Protein AF-0000000078794851 (afdb_homodimer)

Radius of gyration: 43.73 Å; Cα contacts (8 Å, |Δi|>4): 1214; chains: 2; bounding box: 134×136×90 Å

Structure (mmCIF, N/CA/C/O backbone):
data_AF-0000000078794851-model_v1
#
loop_
_entity.id
_entity.type
_entity.pdbx_description
1 polymer 'Type I secretion outer membrane protein, TolC family'
#
loop_
_atom_site.group_PDB
_atom_site.id
_atom_site.type_symbol
_atom_site.label_atom_id
_atom_site.label_alt_id
_atom_site.label_comp_id
_atom_site.label_asym_id
_atom_site.label_entity_id
_atom_site.label_seq_id
_atom_site.pdbx_PDB_ins_code
_atom_site.Cartn_x
_atom_site.Cartn_y
_atom_site.Cartn_z
_atom_site.occupancy
_atom_site.B_iso_or_equiv
_atom_site.auth_seq_id
_atom_site.auth_comp_id
_atom_site.auth_asym_id
_atom_site.auth_atom_id
_atom_site.pdbx_PDB_model_num
ATOM 1 N N . MET A 1 1 ? -58.531 31.953 -35.812 1 26.83 1 MET A N 1
ATOM 2 C CA . MET A 1 1 ? -57.156 31.531 -35.938 1 26.83 1 MET A CA 1
ATOM 3 C C . MET A 1 1 ? -56.25 32.375 -35.031 1 26.83 1 MET A C 1
ATOM 5 O O . MET A 1 1 ? -55.031 32.156 -34.969 1 26.83 1 MET A O 1
ATOM 9 N N . LEU A 1 2 ? -56.75 33.531 -34.656 1 36.56 2 LEU A N 1
ATOM 10 C CA . LEU A 1 2 ? -56.094 34.531 -33.844 1 36.56 2 LEU A CA 1
ATOM 11 C C . LEU A 1 2 ? -55.906 34.062 -32.406 1 36.56 2 LEU A C 1
ATOM 13 O O . LEU A 1 2 ? -55.125 34.656 -31.656 1 36.56 2 LEU A O 1
ATOM 17 N N . VAL A 1 3 ? -56.938 33.281 -31.922 1 45.81 3 VAL A N 1
ATOM 18 C CA . VAL A 1 3 ? -57 33.062 -30.484 1 45.81 3 VAL A CA 1
ATOM 19 C C . VAL A 1 3 ? -55.812 32.219 -30.031 1 45.81 3 VAL A C 1
ATOM 21 O O . VAL A 1 3 ? -55.5 32.219 -28.844 1 45.81 3 VAL A O 1
ATOM 24 N N . ASN A 1 4 ? -55.25 31.484 -30.969 1 42.62 4 ASN A N 1
ATOM 25 C CA . ASN A 1 4 ? -54.375 30.422 -30.516 1 42.62 4 ASN A CA 1
ATOM 26 C C . ASN A 1 4 ? -52.969 30.969 -30.188 1 42.62 4 ASN A C 1
ATOM 28 O O . ASN A 1 4 ? -52.094 30.219 -29.734 1 42.62 4 ASN A O 1
ATOM 32 N N . THR A 1 5 ? -52.75 32.25 -30.703 1 50.84 5 THR A N 1
ATOM 33 C CA . THR A 1 5 ? -51.375 32.719 -30.516 1 50.84 5 THR A CA 1
ATOM 34 C C . THR A 1 5 ? -51.156 33.25 -29.109 1 50.84 5 THR A C 1
ATOM 36 O O . THR A 1 5 ? -50.031 33.344 -28.625 1 50.84 5 THR A O 1
ATOM 39 N N . HIS A 1 6 ? -52.281 33.75 -28.484 1 50.56 6 HIS A N 1
ATOM 40 C CA . HIS A 1 6 ? -52.062 34.406 -27.188 1 50.56 6 HIS A CA 1
ATOM 41 C C . HIS A 1 6 ? -51.781 33.375 -26.109 1 50.56 6 HIS A C 1
ATOM 43 O O . HIS A 1 6 ? -51.156 33.688 -25.094 1 50.56 6 HIS A O 1
ATOM 49 N N . ILE A 1 7 ? -52.312 32.062 -26.266 1 54.31 7 ILE A N 1
ATOM 50 C CA . ILE A 1 7 ? -52.094 31.062 -25.219 1 54.31 7 ILE A CA 1
ATOM 51 C C . ILE A 1 7 ? -50.625 30.594 -25.25 1 54.31 7 ILE A C 1
ATOM 53 O O . ILE A 1 7 ? -50.031 30.375 -24.203 1 54.31 7 ILE A O 1
ATOM 57 N N . LEU A 1 8 ? -50.062 30.641 -26.5 1 53.22 8 LEU A N 1
ATOM 58 C CA . LEU A 1 8 ? -48.688 30.188 -26.547 1 53.22 8 LEU A CA 1
ATOM 59 C C . LEU A 1 8 ? -47.75 31.203 -25.906 1 53.22 8 LEU A C 1
ATOM 61 O O . LEU A 1 8 ? -46.812 30.828 -25.203 1 53.22 8 LEU A O 1
ATOM 65 N N . LYS A 1 9 ? -48.125 32.531 -26.062 1 56.91 9 LYS A N 1
ATOM 66 C CA . LYS A 1 9 ? -47.25 33.531 -25.453 1 56.91 9 LYS A CA 1
ATOM 67 C C . LYS A 1 9 ? -47.406 33.531 -23.938 1 56.91 9 LYS A C 1
ATOM 69 O O . LYS A 1 9 ? -46.406 33.688 -23.203 1 56.91 9 LYS A O 1
ATOM 74 N N . LEU A 1 10 ? -48.719 33.281 -23.547 1 54.66 10 LEU A N 1
ATOM 75 C CA . LEU A 1 10 ? -48.875 33.25 -22.094 1 54.66 10 LEU A CA 1
ATOM 76 C C . LEU A 1 10 ? -48.219 32 -21.5 1 54.66 10 LEU A C 1
ATOM 78 O O . LEU A 1 10 ? -47.562 32.062 -20.453 1 54.66 10 LEU A O 1
ATOM 82 N N . THR A 1 11 ? -48.344 30.828 -22.266 1 57.53 11 THR A N 1
ATOM 83 C CA . THR A 1 11 ? -47.656 29.641 -21.75 1 57.53 11 THR A CA 1
ATOM 84 C C . THR A 1 11 ? -46.125 29.828 -21.812 1 57.53 11 THR A C 1
ATOM 86 O O . THR A 1 11 ? -45.406 29.344 -20.922 1 57.53 11 THR A O 1
ATOM 89 N N . LEU A 1 12 ? -45.688 30.594 -22.844 1 55.97 12 LEU A N 1
ATOM 90 C CA . LEU A 1 12 ? -44.25 30.828 -22.891 1 55.97 12 LEU A CA 1
ATOM 91 C C . LEU A 1 12 ? -43.812 31.781 -21.766 1 55.97 12 LEU A C 1
ATOM 93 O O . LEU A 1 12 ? -42.75 31.578 -21.156 1 55.97 12 LEU A O 1
ATOM 97 N N . VAL A 1 13 ? -44.656 32.906 -21.562 1 54.28 13 VAL A N 1
ATOM 98 C CA . VAL A 1 13 ? -44.281 33.812 -20.484 1 54.28 13 VAL A CA 1
ATOM 99 C C . VAL A 1 13 ? -44.344 33.062 -19.156 1 54.28 13 VAL A C 1
ATOM 101 O O . VAL A 1 13 ? -43.469 33.219 -18.297 1 54.28 13 VAL A O 1
ATOM 104 N N . LEU A 1 14 ? -45.406 32.156 -18.938 1 52.25 14 LEU A N 1
ATOM 105 C CA . LEU A 1 14 ? -45.438 31.391 -17.703 1 52.25 14 LEU A CA 1
ATOM 106 C C . LEU A 1 14 ? -44.25 30.438 -17.625 1 52.25 14 LEU A C 1
ATOM 108 O O . LEU A 1 14 ? -43.656 30.234 -16.547 1 52.25 14 LEU A O 1
ATOM 112 N N . LEU A 1 15 ? -43.781 29.828 -18.766 1 50.97 15 LEU A N 1
ATOM 113 C CA . LEU A 1 15 ? -42.562 29 -18.703 1 50.97 15 LEU A CA 1
ATOM 114 C C . LEU A 1 15 ? -41.344 29.844 -18.375 1 50.97 15 LEU A C 1
ATOM 116 O O . LEU A 1 15 ? -40.438 29.375 -17.656 1 50.97 15 LEU A O 1
ATOM 120 N N . ILE A 1 16 ? -41.25 31.109 -18.906 1 49.25 16 ILE A N 1
ATOM 121 C CA . ILE A 1 16 ? -40.094 31.938 -18.594 1 49.25 16 ILE A CA 1
ATOM 122 C C . ILE A 1 16 ? -40.125 32.344 -17.125 1 49.25 16 ILE A C 1
ATOM 124 O O . ILE A 1 16 ? -39.094 32.406 -16.469 1 49.25 16 ILE A O 1
ATOM 128 N N . LEU A 1 17 ? -41.344 32.719 -16.625 1 46.59 17 LEU A N 1
ATOM 129 C CA . LEU A 1 17 ? -41.344 33.125 -15.234 1 46.59 17 LEU A CA 1
ATOM 130 C C . LEU A 1 17 ? -41 31.969 -14.32 1 46.59 17 LEU A C 1
ATOM 132 O O . LEU A 1 17 ? -40.5 32.156 -13.203 1 46.59 17 LEU A O 1
ATOM 136 N N . PHE A 1 18 ? -41.5 30.766 -14.641 1 43.62 18 PHE A N 1
ATOM 137 C CA . PHE A 1 18 ? -41.094 29.672 -13.773 1 43.62 18 PHE A CA 1
ATOM 138 C C . PHE A 1 18 ? -39.594 29.422 -13.906 1 43.62 18 PHE A C 1
ATOM 140 O O . PHE A 1 18 ? -39.062 28.453 -13.328 1 43.62 18 PHE A O 1
ATOM 147 N N . SER A 1 19 ? -39 29.984 -14.938 1 41.12 19 SER A N 1
ATOM 148 C CA . SER A 1 19 ? -37.531 29.828 -14.781 1 41.12 19 SER A CA 1
ATOM 149 C C . SER A 1 19 ? -37.062 30.516 -13.5 1 41.12 19 SER A C 1
ATOM 151 O O . SER A 1 19 ? -36.562 31.641 -13.539 1 41.12 19 SER A O 1
ATOM 153 N N . PHE A 1 20 ? -38.062 30.766 -12.523 1 38 20 PHE A N 1
ATOM 154 C CA . PHE A 1 20 ? -37.469 31.203 -11.258 1 38 20 PHE A CA 1
ATOM 155 C C . PHE A 1 20 ? -36.125 30.531 -11.031 1 38 20 PHE A C 1
ATOM 157 O O . PHE A 1 20 ? -35.938 29.344 -11.359 1 38 20 PHE A O 1
ATOM 164 N N . GLN A 1 21 ? -35.156 31.375 -10.969 1 39 21 GLN A N 1
ATOM 165 C CA . GLN A 1 21 ? -33.812 31.109 -10.469 1 39 21 GLN A CA 1
ATOM 166 C C . GLN A 1 21 ? -33.844 30.203 -9.242 1 39 21 GLN A C 1
ATOM 168 O O . GLN A 1 21 ? -34.375 30.578 -8.195 1 39 21 GLN A O 1
ATOM 173 N N . ALA A 1 22 ? -34.312 28.953 -9.305 1 38.41 22 ALA A N 1
ATOM 174 C CA . ALA A 1 22 ? -33.875 28.094 -8.211 1 38.41 22 ALA A CA 1
ATOM 175 C C . ALA A 1 22 ? -32.531 28.562 -7.641 1 38.41 22 ALA A C 1
ATOM 177 O O . ALA A 1 22 ? -31.5 28.391 -8.273 1 38.41 22 ALA A O 1
ATOM 178 N N . GLN A 1 23 ? -32.406 29.797 -7.242 1 40.22 23 GLN A N 1
ATOM 179 C CA . GLN A 1 23 ? -31.266 29.906 -6.344 1 40.22 23 GLN A CA 1
ATOM 180 C C . GLN A 1 23 ? -31.016 28.578 -5.629 1 40.22 23 GLN A C 1
ATOM 182 O O . GLN A 1 23 ? -31.828 28.125 -4.82 1 40.22 23 GLN A O 1
ATOM 187 N N . GLY A 1 24 ? -30.688 27.609 -6.328 1 44.34 24 GLY A N 1
ATOM 188 C CA . GLY A 1 24 ? -30.375 26.328 -5.742 1 44.34 24 GLY A CA 1
ATOM 189 C C . GLY A 1 24 ? -29.859 26.422 -4.316 1 44.34 24 GLY A C 1
ATOM 190 O O . GLY A 1 24 ? -28.781 26.953 -4.07 1 44.34 24 GLY A O 1
ATOM 191 N N . GLN A 1 25 ? -30.812 26.719 -3.418 1 52.06 25 GLN A N 1
ATOM 192 C CA . GLN A 1 25 ? -30.469 26.594 -2.006 1 52.06 25 GLN A CA 1
ATOM 193 C C . GLN A 1 25 ? -29.422 25.5 -1.779 1 52.06 25 GLN A C 1
ATOM 195 O O . GLN A 1 25 ? -29.625 24.359 -2.189 1 52.06 25 GLN A O 1
ATOM 200 N N . VAL A 1 26 ? -28.25 25.875 -1.619 1 70.75 26 VAL A N 1
ATOM 201 C CA . VAL A 1 26 ? -27.234 24.891 -1.239 1 70.75 26 VAL A CA 1
ATOM 202 C C . VAL A 1 26 ? -27.797 23.938 -0.2 1 70.75 26 VAL A C 1
ATOM 204 O O . VAL A 1 26 ? -28.297 24.359 0.843 1 70.75 26 VAL A O 1
ATOM 207 N N . LYS A 1 27 ? -28.156 22.781 -0.543 1 80.75 27 LYS A N 1
ATOM 208 C CA . LYS A 1 27 ? -28.672 21.719 0.308 1 80.75 27 LYS A CA 1
ATOM 209 C C . LYS A 1 27 ? -27.781 21.5 1.526 1 80.75 27 LYS A C 1
ATOM 211 O O . LYS A 1 27 ? -26.562 21.344 1.393 1 80.75 27 LYS A O 1
ATOM 216 N N . THR A 1 28 ? -28.375 21.688 2.758 1 90.81 28 THR A N 1
ATOM 217 C CA . THR A 1 28 ? -27.672 21.375 3.996 1 90.81 28 THR A CA 1
ATOM 218 C C . THR A 1 28 ? -27.703 19.859 4.258 1 90.81 28 THR A C 1
ATOM 220 O O . THR A 1 28 ? -28.766 19.234 4.16 1 90.81 28 THR A O 1
ATOM 223 N N . TRP A 1 29 ? -26.531 19.312 4.406 1 94.5 29 TRP A N 1
ATOM 224 C CA . TRP A 1 29 ? -26.391 17.875 4.621 1 94.5 29 TRP A CA 1
ATOM 225 C C . TRP A 1 29 ? -26.219 17.562 6.105 1 94.5 29 TRP A C 1
ATOM 227 O O . TRP A 1 29 ? -25.328 18.109 6.766 1 94.5 29 TRP A O 1
ATOM 237 N N . THR A 1 30 ? -27.141 16.719 6.617 1 94.06 30 THR A N 1
ATOM 238 C CA . THR A 1 30 ? -26.969 16.219 7.98 1 94.06 30 THR A CA 1
ATOM 239 C C . THR A 1 30 ? -25.938 15.109 8.031 1 94.06 30 THR A C 1
ATOM 241 O O . THR A 1 30 ? -25.578 14.539 6.992 1 94.06 30 THR A O 1
ATOM 244 N N . LEU A 1 31 ? -25.438 14.836 9.227 1 94.12 31 LEU A N 1
ATOM 245 C CA . LEU A 1 31 ? -24.469 13.766 9.391 1 94.12 31 LEU A CA 1
ATOM 246 C C . LEU A 1 31 ? -25.016 12.445 8.867 1 94.12 31 LEU A C 1
ATOM 248 O O . LEU A 1 31 ? -24.328 11.711 8.156 1 94.12 31 LEU A O 1
ATOM 252 N N . GLN A 1 32 ? -26.312 12.102 9.211 1 93.31 32 GLN A N 1
ATOM 253 C CA . GLN A 1 32 ? -26.938 10.852 8.805 1 93.31 32 GLN A CA 1
ATOM 254 C C . GLN A 1 32 ? -27.016 10.742 7.281 1 93.31 32 GLN A C 1
ATOM 256 O O . GLN A 1 32 ? -26.766 9.68 6.711 1 93.31 32 GLN A O 1
ATOM 261 N N . GLU A 1 33 ? -27.344 11.844 6.664 1 95.25 33 GLU A N 1
ATOM 262 C CA . GLU A 1 33 ? -27.422 11.859 5.203 1 95.25 33 GLU A CA 1
ATOM 263 C C . GLU A 1 33 ? -26.047 11.594 4.582 1 95.25 33 GLU A C 1
ATOM 265 O O . GLU A 1 33 ? -25.938 10.867 3.596 1 95.25 33 GLU A O 1
ATOM 270 N N . CYS A 1 34 ? -24.984 12.234 5.168 1 97.38 34 CYS A N 1
ATOM 271 C CA . CYS A 1 34 ? -23.625 12.008 4.695 1 97.38 34 CYS A CA 1
ATOM 272 C C . CYS A 1 34 ? -23.234 10.547 4.848 1 97.38 34 CYS A C 1
ATOM 274 O O . CYS A 1 34 ? -22.672 9.953 3.932 1 97.38 34 CYS A O 1
ATOM 276 N N . LEU A 1 35 ? -23.625 9.984 5.98 1 97 35 LEU A N 1
ATOM 277 C CA . LEU A 1 35 ? -23.281 8.594 6.273 1 97 35 LEU A CA 1
ATOM 278 C C . LEU A 1 35 ? -24.016 7.645 5.324 1 97 35 LEU A C 1
ATOM 280 O O . LEU A 1 35 ? -23.406 6.734 4.762 1 97 35 LEU A O 1
ATOM 284 N N . ASP A 1 36 ? -25.297 7.852 5.074 1 96.56 36 ASP A N 1
ATOM 285 C CA . ASP A 1 36 ? -26.094 7 4.188 1 96.56 36 ASP A CA 1
ATOM 286 C C . ASP A 1 36 ? -25.547 7.043 2.762 1 96.56 36 ASP A C 1
ATOM 288 O O . ASP A 1 36 ? -25.453 6.012 2.098 1 96.56 36 ASP A O 1
ATOM 292 N N . THR A 1 37 ? -25.219 8.211 2.348 1 97 37 THR A N 1
ATOM 293 C CA . THR A 1 37 ? -24.672 8.367 1.003 1 97 37 THR A CA 1
ATOM 294 C C . THR A 1 37 ? -23.312 7.691 0.889 1 97 37 THR A C 1
ATOM 296 O O . THR A 1 37 ? -23.031 7.012 -0.1 1 97 37 THR A O 1
ATOM 299 N N . ALA A 1 38 ? -22.422 7.855 1.908 1 97.69 38 ALA A N 1
ATOM 300 C CA . ALA A 1 38 ? -21.078 7.258 1.907 1 97.69 38 ALA A CA 1
ATOM 301 C C . ALA A 1 38 ? -21.172 5.734 1.883 1 97.69 38 ALA A C 1
ATOM 303 O O . ALA A 1 38 ? -20.359 5.074 1.227 1 97.69 38 ALA A O 1
ATOM 304 N N . MET A 1 39 ? -22.219 5.203 2.551 1 97 39 MET A N 1
ATOM 305 C CA . MET A 1 39 ? -22.375 3.752 2.633 1 97 39 MET A CA 1
ATOM 306 C C . MET A 1 39 ? -22.656 3.154 1.26 1 97 39 MET A C 1
ATOM 308 O O . MET A 1 39 ? -22.344 1.989 1.008 1 97 39 MET A O 1
ATOM 312 N N . VAL A 1 40 ? -23.125 3.971 0.364 1 95.44 40 VAL A N 1
ATOM 313 C CA . VAL A 1 40 ? -23.547 3.459 -0.94 1 95.44 40 VAL A CA 1
ATOM 314 C C . VAL A 1 40 ? -22.516 3.871 -2 1 95.44 40 VAL A C 1
ATOM 316 O O . VAL A 1 40 ? -22.172 3.074 -2.875 1 95.44 40 VAL A O 1
ATOM 319 N N . GLN A 1 41 ? -21.922 5.051 -1.85 1 95.44 41 GLN A N 1
ATOM 320 C CA . GLN A 1 41 ? -21.188 5.609 -2.979 1 95.44 41 GLN A CA 1
ATOM 321 C C . GLN A 1 41 ? -19.672 5.617 -2.707 1 95.44 41 GLN A C 1
ATOM 323 O O . GLN A 1 41 ? -18.875 5.859 -3.613 1 95.44 41 GLN A O 1
ATOM 328 N N . ASN A 1 42 ? -19.266 5.398 -1.436 1 97 42 ASN A N 1
ATOM 329 C CA . ASN A 1 42 ? -17.844 5.406 -1.129 1 97 42 ASN A CA 1
ATOM 330 C C . ASN A 1 42 ? -17.094 4.344 -1.925 1 97 42 ASN A C 1
ATOM 332 O O . ASN A 1 42 ? -17.5 3.18 -1.949 1 97 42 ASN A O 1
ATOM 336 N N . LYS A 1 43 ? -16 4.766 -2.561 1 96.62 43 LYS A N 1
ATOM 337 C CA . LYS A 1 43 ? -15.281 3.891 -3.479 1 96.62 43 LYS A CA 1
ATOM 338 C C . LYS A 1 43 ? -14.547 2.789 -2.721 1 96.62 43 LYS A C 1
ATOM 340 O O . LYS A 1 43 ? -14.406 1.671 -3.223 1 96.62 43 LYS A O 1
ATOM 345 N N . ASN A 1 44 ? -14.078 3.018 -1.518 1 96.25 44 ASN A N 1
ATOM 346 C CA . ASN A 1 44 ? -13.414 1.992 -0.724 1 96.25 44 ASN A CA 1
ATOM 347 C C . ASN A 1 44 ? -14.375 0.877 -0.324 1 96.25 44 ASN A C 1
ATOM 349 O O . ASN A 1 44 ? -13.992 -0.294 -0.288 1 96.25 44 ASN A O 1
ATOM 353 N N . ILE A 1 45 ? -15.617 1.252 0.018 1 97.06 45 ILE A N 1
ATOM 354 C CA . ILE A 1 45 ? -16.625 0.248 0.333 1 97.06 45 ILE A CA 1
ATOM 355 C C . ILE A 1 45 ? -16.922 -0.598 -0.904 1 97.06 45 ILE A C 1
ATOM 357 O O . ILE A 1 45 ? -17.031 -1.823 -0.814 1 97.06 45 ILE A O 1
ATOM 361 N N . GLN A 1 46 ? -16.953 0.055 -2.027 1 96.5 46 GLN A N 1
ATOM 362 C CA . GLN A 1 46 ? -17.188 -0.669 -3.273 1 96.5 46 GLN A CA 1
ATOM 363 C C . GLN A 1 46 ? -16.047 -1.658 -3.549 1 96.5 46 GLN A C 1
ATOM 365 O O . GLN A 1 46 ? -16.297 -2.797 -3.953 1 96.5 46 GLN A O 1
ATOM 370 N N . LEU A 1 47 ? -14.828 -1.228 -3.328 1 96.88 47 LEU A N 1
ATOM 371 C CA . LEU A 1 47 ? -13.664 -2.086 -3.533 1 96.88 47 LEU A CA 1
ATOM 372 C C . LEU A 1 47 ? -13.734 -3.322 -2.645 1 96.88 47 LEU A C 1
ATOM 374 O O . LEU A 1 47 ? -13.461 -4.434 -3.096 1 96.88 47 LEU A O 1
ATOM 378 N N . THR A 1 48 ? -14.094 -3.135 -1.397 1 96.56 48 THR A N 1
ATOM 379 C CA . THR A 1 48 ? -14.125 -4.258 -0.466 1 96.56 48 THR A CA 1
ATOM 380 C C . THR A 1 48 ? -15.32 -5.164 -0.751 1 96.56 48 THR A C 1
ATOM 382 O O . THR A 1 48 ? -15.242 -6.379 -0.563 1 96.56 48 THR A O 1
ATOM 385 N N . LYS A 1 49 ? -16.422 -4.605 -1.214 1 96.81 49 LYS A N 1
ATOM 386 C CA . LYS A 1 49 ? -17.547 -5.422 -1.67 1 96.81 49 LYS A CA 1
ATOM 387 C C . LYS A 1 49 ? -17.125 -6.328 -2.826 1 96.81 49 LYS A C 1
ATOM 389 O O . LYS A 1 49 ? -17.453 -7.516 -2.838 1 96.81 49 LYS A O 1
ATOM 394 N N . ASN A 1 50 ? -16.391 -5.719 -3.795 1 96.94 50 ASN A N 1
ATOM 395 C CA . ASN A 1 50 ? -15.867 -6.496 -4.906 1 96.94 50 ASN A CA 1
ATOM 396 C C . ASN A 1 50 ? -14.922 -7.594 -4.418 1 96.94 50 ASN A C 1
ATOM 398 O O . ASN A 1 50 ? -14.914 -8.695 -4.969 1 96.94 50 ASN A O 1
ATOM 402 N N . GLN A 1 51 ? -14.164 -7.316 -3.375 1 96.75 51 GLN A N 1
ATOM 403 C CA . GLN A 1 51 ? -13.266 -8.32 -2.814 1 96.75 51 GLN A CA 1
ATOM 404 C C . GLN A 1 51 ? -14.055 -9.492 -2.223 1 96.75 51 GLN A C 1
ATOM 406 O O . GLN A 1 51 ? -13.609 -10.641 -2.297 1 96.75 51 GLN A O 1
ATOM 411 N N . SER A 1 52 ? -15.203 -9.203 -1.61 1 96.56 52 SER A N 1
ATOM 412 C CA . SER A 1 52 ? -16.078 -10.266 -1.109 1 96.56 52 SER A CA 1
ATOM 413 C C . SER A 1 52 ? -16.609 -11.125 -2.248 1 96.56 52 SER A C 1
ATOM 415 O O . SER A 1 52 ? -16.688 -12.352 -2.123 1 96.56 52 SER A O 1
ATOM 417 N N . GLU A 1 53 ? -16.891 -10.5 -3.342 1 96.75 53 GLU A N 1
ATOM 418 C CA . GLU A 1 53 ? -17.344 -11.234 -4.52 1 96.75 53 GLU A CA 1
ATOM 419 C C . GLU A 1 53 ? -16.234 -12.109 -5.086 1 96.75 53 GLU A C 1
ATOM 421 O O . GLU A 1 53 ? -16.484 -13.242 -5.516 1 96.75 53 GLU A O 1
ATOM 426 N N . ILE A 1 54 ? -15.039 -11.578 -5.078 1 97.19 54 ILE A N 1
ATOM 427 C CA . ILE A 1 54 ? -13.898 -12.359 -5.539 1 97.19 54 ILE A CA 1
ATOM 428 C C . ILE A 1 54 ? -13.711 -13.578 -4.641 1 97.19 54 ILE A C 1
ATOM 430 O O . ILE A 1 54 ? -13.461 -14.68 -5.125 1 97.19 54 ILE A O 1
ATOM 434 N N . ALA A 1 55 ? -13.859 -13.367 -3.318 1 96.75 55 ALA A N 1
ATOM 435 C CA . ALA A 1 55 ? -13.727 -14.477 -2.375 1 96.75 55 ALA A CA 1
ATOM 436 C C . ALA A 1 55 ? -14.781 -15.547 -2.635 1 96.75 55 ALA A C 1
ATOM 438 O O . ALA A 1 55 ? -14.5 -16.734 -2.539 1 96.75 55 ALA A O 1
ATOM 439 N N . LEU A 1 56 ? -16 -15.141 -2.977 1 96.94 56 LEU A N 1
ATOM 440 C CA . LEU A 1 56 ? -17.078 -16.062 -3.336 1 96.94 56 LEU A CA 1
ATOM 441 C C . LEU A 1 56 ? -16.703 -16.875 -4.57 1 96.94 56 LEU A C 1
ATOM 443 O O . LEU A 1 56 ? -16.859 -18.094 -4.586 1 96.94 56 LEU A O 1
ATOM 447 N N . LEU A 1 57 ? -16.156 -16.203 -5.57 1 96.75 57 LEU A N 1
ATOM 448 C CA . LEU A 1 57 ? -15.766 -16.875 -6.805 1 96.75 57 LEU A CA 1
ATOM 449 C C . LEU A 1 57 ? -14.578 -17.797 -6.566 1 96.75 57 LEU A C 1
ATOM 451 O O . LEU A 1 57 ? -14.484 -18.859 -7.195 1 96.75 57 LEU A O 1
ATOM 455 N N . LYS A 1 58 ? -13.68 -17.438 -5.66 1 96.88 58 LYS A N 1
ATOM 456 C CA . LYS A 1 58 ? -12.562 -18.312 -5.305 1 96.88 58 LYS A CA 1
ATOM 457 C C . LYS A 1 58 ? -13.047 -19.594 -4.629 1 96.88 58 LYS A C 1
ATOM 459 O O . LYS A 1 58 ? -12.484 -20.672 -4.852 1 96.88 58 LYS A O 1
ATOM 464 N N . ASN A 1 59 ? -14.07 -19.453 -3.785 1 96.69 59 ASN A N 1
ATOM 465 C CA . ASN A 1 59 ? -14.68 -20.641 -3.184 1 96.69 59 ASN A CA 1
ATOM 466 C C . ASN A 1 59 ? -15.328 -21.531 -4.234 1 96.69 59 ASN A C 1
ATOM 468 O O . ASN A 1 59 ? -15.172 -22.75 -4.195 1 96.69 59 ASN A O 1
ATOM 472 N N . GLN A 1 60 ? -15.93 -20.938 -5.227 1 96.38 60 GLN A N 1
ATOM 473 C CA . GLN A 1 60 ? -16.531 -21.688 -6.312 1 96.38 60 GLN A CA 1
ATOM 474 C C . GLN A 1 60 ? -15.469 -22.359 -7.184 1 96.38 60 GLN A C 1
ATOM 476 O O . GLN A 1 60 ? -15.656 -23.469 -7.656 1 96.38 60 GLN A O 1
ATOM 481 N N . GLU A 1 61 ? -14.375 -21.609 -7.336 1 95.75 61 GLU A N 1
ATOM 482 C CA . GLU A 1 61 ? -13.25 -22.188 -8.07 1 95.75 61 GLU A CA 1
ATOM 483 C C . GLU A 1 61 ? -12.688 -23.406 -7.348 1 95.75 61 GLU A C 1
ATOM 485 O O . GLU A 1 61 ? -12.391 -24.422 -7.977 1 95.75 61 GLU A O 1
ATOM 490 N N . ALA A 1 62 ? -12.578 -23.281 -6.043 1 95.62 62 ALA A N 1
ATOM 491 C CA . ALA A 1 62 ? -12.07 -24.391 -5.25 1 95.62 62 ALA A CA 1
ATOM 492 C C . ALA A 1 62 ? -12.992 -25.609 -5.359 1 95.62 62 ALA A C 1
ATOM 494 O O . ALA A 1 62 ? -12.523 -26.734 -5.5 1 95.62 62 ALA A O 1
ATOM 495 N N . LYS A 1 63 ? -14.281 -25.422 -5.402 1 95.81 63 LYS A N 1
ATOM 496 C CA . LYS A 1 63 ? -15.258 -26.5 -5.539 1 95.81 63 LYS A CA 1
ATOM 497 C C . LYS A 1 63 ? -15.219 -27.109 -6.941 1 95.81 63 LYS A C 1
ATOM 499 O O . LYS A 1 63 ? -15.406 -28.312 -7.109 1 95.81 63 LYS A O 1
ATOM 504 N N . ALA A 1 64 ? -14.883 -26.219 -7.863 1 94.94 64 ALA A N 1
ATOM 505 C CA . ALA A 1 64 ? -14.852 -26.656 -9.258 1 94.94 64 ALA A CA 1
ATOM 506 C C . ALA A 1 64 ? -13.695 -27.625 -9.508 1 94.94 64 ALA A C 1
ATOM 508 O O . ALA A 1 64 ? -13.688 -28.344 -10.5 1 94.94 64 ALA A O 1
ATOM 509 N N . GLN A 1 65 ? -12.711 -27.672 -8.57 1 94.06 65 GLN A N 1
ATOM 510 C CA . GLN A 1 65 ? -11.57 -28.578 -8.703 1 94.06 65 GLN A CA 1
ATOM 511 C C . GLN A 1 65 ? -12.008 -30.031 -8.555 1 94.06 65 GLN A C 1
ATOM 513 O O . GLN A 1 65 ? -11.289 -30.938 -8.969 1 94.06 65 GLN A O 1
ATOM 518 N N . LEU A 1 66 ? -13.25 -30.266 -7.996 1 93.81 66 LEU A N 1
ATOM 519 C CA . LEU A 1 66 ? -13.773 -31.609 -7.801 1 93.81 66 LEU A CA 1
ATOM 520 C C . LEU A 1 66 ? -14.406 -32.156 -9.086 1 93.81 66 LEU A C 1
ATOM 522 O O . LEU A 1 66 ? -14.664 -33.344 -9.203 1 93.81 66 LEU A O 1
ATOM 526 N N . LEU A 1 67 ? -14.523 -31.25 -10.078 1 94.81 67 LEU A N 1
ATOM 527 C CA . LEU A 1 67 ? -15.172 -31.656 -11.32 1 94.81 67 LEU A CA 1
ATOM 528 C C . LEU A 1 67 ? -14.18 -32.344 -12.258 1 94.81 67 LEU A C 1
ATOM 530 O O . LEU A 1 67 ? -12.969 -32.094 -12.18 1 94.81 67 LEU A O 1
ATOM 534 N N . PRO A 1 68 ? -14.641 -33.188 -13.086 1 94.44 68 PRO A N 1
ATOM 535 C CA . PRO A 1 68 ? -13.75 -33.875 -14.023 1 94.44 68 PRO A CA 1
ATOM 536 C C . PRO A 1 68 ? -13.055 -32.906 -14.984 1 94.44 68 PRO A C 1
ATOM 538 O O . PRO A 1 68 ? -13.633 -31.891 -15.359 1 94.44 68 PRO A O 1
ATOM 541 N N . LYS A 1 69 ? -11.883 -33.281 -15.336 1 94.62 69 LYS A N 1
ATOM 542 C CA . LYS A 1 69 ? -11.125 -32.562 -16.344 1 94.62 69 LYS A CA 1
ATOM 543 C C . LYS A 1 69 ? -10.891 -33.406 -17.594 1 94.62 69 LYS A C 1
ATOM 545 O O . LYS A 1 69 ? -10.656 -34.594 -17.484 1 94.62 69 LYS A O 1
ATOM 550 N N . LEU A 1 70 ? -11.023 -32.688 -18.703 1 95.19 70 LEU A N 1
ATOM 551 C CA . LEU A 1 70 ? -10.859 -33.344 -20 1 95.19 70 LEU A CA 1
ATOM 552 C C . LEU A 1 70 ? -9.789 -32.656 -20.828 1 95.19 70 LEU A C 1
ATOM 554 O O . LEU A 1 70 ? -9.836 -31.422 -21 1 95.19 70 LEU A O 1
ATOM 558 N N . PHE A 1 71 ? -8.836 -33.438 -21.266 1 94.06 71 PHE A N 1
ATOM 559 C CA . PHE A 1 71 ? -7.758 -32.875 -22.078 1 94.06 71 PHE A CA 1
ATOM 560 C C . PHE A 1 71 ? -7.543 -33.719 -23.328 1 94.06 71 PHE A C 1
ATOM 562 O O . PHE A 1 71 ? -7.613 -34.969 -23.266 1 94.06 71 PHE A O 1
ATOM 569 N N . LEU A 1 72 ? -7.375 -33.062 -24.469 1 94.38 72 LEU A N 1
ATOM 570 C CA . LEU A 1 72 ? -7.012 -33.719 -25.734 1 94.38 72 LEU A CA 1
ATOM 571 C C . LEU A 1 72 ? -5.527 -33.531 -26.031 1 94.38 72 LEU A C 1
ATOM 573 O O . LEU A 1 72 ? -5.02 -32.406 -25.984 1 94.38 72 LEU A O 1
ATOM 577 N N . GLN A 1 73 ? -4.863 -34.656 -26.219 1 95.62 73 GLN A N 1
ATOM 578 C CA . GLN A 1 73 ? -3.438 -34.594 -26.531 1 95.62 73 GLN A CA 1
ATOM 579 C C . GLN A 1 73 ? -3.141 -35.219 -27.875 1 95.62 73 GLN A C 1
ATOM 581 O O . GLN A 1 73 ? -3.541 -36.375 -28.141 1 95.62 73 GLN A O 1
ATOM 586 N N . GLY A 1 74 ? -2.492 -34.469 -28.781 1 94.5 74 GLY A N 1
ATOM 587 C CA . GLY A 1 74 ? -1.952 -35 -30.016 1 94.5 74 GLY A CA 1
ATOM 588 C C . GLY A 1 74 ? -0.436 -35.031 -30.047 1 94.5 74 GLY A C 1
ATOM 589 O O . GLY A 1 74 ? 0.223 -34.125 -29.547 1 94.5 74 GLY A O 1
ATOM 590 N N . ASP A 1 75 ? 0.06 -36.156 -30.516 1 95.19 75 ASP A N 1
ATOM 591 C CA . ASP A 1 75 ? 1.509 -36.312 -30.562 1 95.19 75 ASP A CA 1
ATOM 592 C C . ASP A 1 75 ? 1.955 -36.969 -31.875 1 95.19 75 ASP A C 1
ATOM 594 O O . ASP A 1 75 ? 1.409 -38 -32.281 1 95.19 75 ASP A O 1
ATOM 598 N N . TYR A 1 76 ? 2.838 -36.344 -32.594 1 94.88 76 TYR A N 1
ATOM 599 C CA . TYR A 1 76 ? 3.484 -36.875 -33.781 1 94.88 76 TYR A CA 1
ATOM 600 C C . TYR A 1 76 ? 4.984 -37.031 -33.562 1 94.88 76 TYR A C 1
ATOM 602 O O . TYR A 1 76 ? 5.664 -36.062 -33.188 1 94.88 76 TYR A O 1
ATOM 610 N N . ARG A 1 77 ? 5.418 -38.281 -33.75 1 94.94 77 ARG A N 1
ATOM 611 C CA . ARG A 1 77 ? 6.844 -38.562 -33.594 1 94.94 77 ARG A CA 1
ATOM 612 C C . ARG A 1 77 ? 7.406 -39.188 -34.875 1 94.94 77 ARG A C 1
ATOM 614 O O . ARG A 1 77 ? 6.848 -40.156 -35.375 1 94.94 77 ARG A O 1
ATOM 621 N N . TYR A 1 78 ? 8.469 -38.594 -35.344 1 93.62 78 TYR A N 1
ATOM 622 C CA . TYR A 1 78 ? 9.242 -39.188 -36.406 1 93.62 78 TYR A CA 1
ATOM 623 C C . TYR A 1 78 ? 10.555 -39.781 -35.875 1 93.62 78 TYR A C 1
ATOM 625 O O . TYR A 1 78 ? 11.477 -39.031 -35.562 1 93.62 78 TYR A O 1
ATOM 633 N N . PHE A 1 79 ? 10.617 -41.094 -35.906 1 93.25 79 PHE A N 1
ATOM 634 C CA . PHE A 1 79 ? 11.82 -41.75 -35.438 1 93.25 79 PHE A CA 1
ATOM 635 C C . PHE A 1 79 ? 12.867 -41.812 -36.531 1 93.25 79 PHE A C 1
ATOM 637 O O . PHE A 1 79 ? 12.664 -42.469 -37.562 1 93.25 79 PHE A O 1
ATOM 644 N N . THR A 1 80 ? 13.992 -41.156 -36.312 1 91.75 80 THR A N 1
ATOM 645 C CA . THR A 1 80 ? 15.117 -41.281 -37.219 1 91.75 80 THR A CA 1
ATOM 646 C C . THR A 1 80 ? 15.875 -42.594 -36.969 1 91.75 80 THR A C 1
ATOM 648 O O . THR A 1 80 ? 16.469 -43.156 -37.906 1 91.75 80 THR A O 1
ATOM 651 N N . GLU A 1 81 ? 15.875 -42.938 -35.688 1 90.81 81 GLU A N 1
ATOM 652 C CA . GLU A 1 81 ? 16.391 -44.219 -35.281 1 90.81 81 GLU A CA 1
ATOM 653 C C . GLU A 1 81 ? 15.422 -44.938 -34.344 1 90.81 81 GLU A C 1
ATOM 655 O O . GLU A 1 81 ? 15.18 -44.469 -33.219 1 90.81 81 GLU A O 1
ATOM 660 N N . LEU A 1 82 ? 15.016 -46.188 -34.844 1 89.81 82 LEU A N 1
ATOM 661 C CA . LEU A 1 82 ? 14.047 -46.938 -34.062 1 89.81 82 LEU A CA 1
ATOM 662 C C . LEU A 1 82 ? 14.727 -47.594 -32.875 1 89.81 82 LEU A C 1
ATOM 664 O O . LEU A 1 82 ? 15.898 -47.969 -32.938 1 89.81 82 LEU A O 1
ATOM 668 N N . PRO A 1 83 ? 13.984 -47.688 -31.828 1 87.12 83 PRO A N 1
ATOM 669 C CA . PRO A 1 83 ? 14.562 -48.344 -30.656 1 87.12 83 PRO A CA 1
ATOM 670 C C . PRO A 1 83 ? 14.812 -49.844 -30.875 1 87.12 83 PRO A C 1
ATOM 672 O O . PRO A 1 83 ? 14.047 -50.5 -31.578 1 87.12 83 PRO A O 1
ATOM 675 N N . PHE A 1 84 ? 15.859 -50.281 -30.188 1 84.62 84 PHE A N 1
ATOM 676 C CA . PHE A 1 84 ? 16.203 -51.688 -30.25 1 84.62 84 PHE A CA 1
ATOM 677 C C . PHE A 1 84 ? 15.719 -52.438 -29 1 84.62 84 PHE A C 1
ATOM 679 O O . PHE A 1 84 ? 15.656 -51.844 -27.922 1 84.62 84 PHE A O 1
ATOM 686 N N . GLN A 1 85 ? 15.203 -53.594 -29.141 1 79.19 85 GLN A N 1
ATOM 687 C CA . GLN A 1 8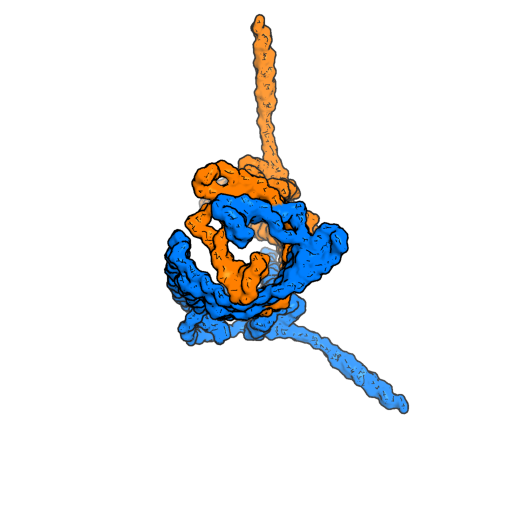5 ? 14.906 -54.469 -28.031 1 79.19 85 GLN A CA 1
ATOM 688 C C . GLN A 1 85 ? 15.641 -55.812 -28.172 1 79.19 85 GLN A C 1
ATOM 690 O O . GLN A 1 85 ? 15.781 -56.312 -29.281 1 79.19 85 GLN A O 1
ATOM 695 N N . LEU A 1 86 ? 16.078 -56.25 -27.031 1 78.5 86 LEU A N 1
ATOM 696 C CA . LEU A 1 86 ? 16.719 -57.562 -27.062 1 78.5 86 LEU A CA 1
ATOM 697 C C . LEU A 1 86 ? 15.711 -58.656 -26.766 1 78.5 86 LEU A C 1
ATOM 699 O O . LEU A 1 86 ? 15.094 -58.688 -25.703 1 78.5 86 LEU A O 1
ATOM 703 N N . MET A 1 87 ? 15.5 -59.469 -27.719 1 76.19 87 MET A N 1
ATOM 704 C CA . MET A 1 87 ? 14.547 -60.562 -27.578 1 76.19 87 MET A CA 1
ATOM 705 C C . MET A 1 87 ? 15.258 -61.875 -27.391 1 76.19 87 MET A C 1
ATOM 707 O O . MET A 1 87 ? 16.203 -62.188 -28.125 1 76.19 87 MET A O 1
ATOM 711 N N . PRO A 1 88 ? 14.68 -62.594 -26.406 1 74.94 88 PRO A N 1
ATOM 712 C CA . PRO A 1 88 ? 15.25 -63.938 -26.312 1 74.94 88 PRO A CA 1
ATOM 713 C C . PRO A 1 88 ? 14.867 -64.812 -27.484 1 74.94 88 PRO A C 1
ATOM 715 O O . PRO A 1 88 ? 13.703 -64.875 -27.891 1 74.94 88 PRO A O 1
ATOM 718 N N . GLN A 1 89 ? 15.703 -65.438 -28.016 1 73.75 89 GLN A N 1
ATOM 719 C CA . GLN A 1 89 ? 15.445 -66.312 -29.172 1 73.75 89 GLN A CA 1
ATOM 720 C C . GLN A 1 89 ? 14.523 -67.5 -28.797 1 73.75 89 GLN A C 1
ATOM 722 O O . GLN A 1 89 ? 13.844 -68.062 -29.656 1 73.75 89 GLN A O 1
ATOM 727 N N . SER A 1 90 ? 14.633 -67.75 -27.422 1 71.31 90 SER A N 1
ATOM 728 C CA . SER A 1 90 ? 13.797 -68.812 -26.969 1 71.31 90 SER A CA 1
ATOM 729 C C . SER A 1 90 ? 12.32 -68.562 -27.188 1 71.31 90 SER A C 1
ATOM 731 O O . SER A 1 90 ? 11.5 -69.438 -27.297 1 71.31 90 SER A O 1
ATOM 733 N N . ALA A 1 91 ? 12.016 -67.25 -27.25 1 70.94 91 ALA A N 1
ATOM 734 C CA . ALA A 1 91 ? 10.625 -66.875 -27.469 1 70.94 91 ALA A CA 1
ATOM 735 C C . ALA A 1 91 ? 10.172 -67.188 -28.891 1 70.94 91 ALA A C 1
ATOM 737 O O . ALA A 1 91 ? 8.977 -67.375 -29.141 1 70.94 91 ALA A O 1
ATOM 738 N N . PHE A 1 92 ? 11.117 -67.438 -29.766 1 70.38 92 PHE A N 1
ATOM 739 C CA . PHE A 1 92 ? 10.812 -67.688 -31.172 1 70.38 92 PHE A CA 1
ATOM 740 C C . PHE A 1 92 ? 11.32 -69.062 -31.562 1 70.38 92 PHE A C 1
ATOM 742 O O . PHE A 1 92 ? 11.594 -69.312 -32.75 1 70.38 92 PHE A O 1
ATOM 749 N N . GLY A 1 93 ? 11.477 -69.875 -30.594 1 65.31 93 GLY A N 1
ATOM 750 C CA . GLY A 1 93 ? 11.859 -71.25 -30.859 1 65.31 93 GLY A CA 1
ATOM 751 C C . GLY A 1 93 ? 13.359 -71.5 -30.891 1 65.31 93 GLY A C 1
ATOM 752 O O . GLY A 1 93 ? 13.836 -72.562 -31.25 1 65.31 93 GLY A O 1
ATOM 753 N N . GLY A 1 94 ? 14.031 -70.438 -30.562 1 68.25 94 GLY A N 1
ATOM 754 C CA . GLY A 1 94 ? 15.477 -70.625 -30.578 1 68.25 94 GLY A CA 1
ATOM 755 C C . GLY A 1 94 ? 16.031 -71.125 -29.25 1 68.25 94 GLY A C 1
ATOM 756 O O . GLY A 1 94 ? 15.281 -71.5 -28.359 1 68.25 94 GLY A O 1
ATOM 757 N N . PRO A 1 95 ? 17.438 -71.25 -29.281 1 71.06 95 PRO A N 1
ATOM 758 C CA . PRO A 1 95 ? 18.078 -71.75 -28.062 1 71.06 95 PRO A CA 1
ATOM 759 C C . PRO A 1 95 ? 17.922 -70.812 -26.875 1 71.06 95 PRO A C 1
ATOM 761 O O . PRO A 1 95 ? 17.75 -69.625 -27.062 1 71.06 95 PRO A O 1
ATOM 764 N N . GLU A 1 96 ? 17.969 -71.375 -25.766 1 69.88 96 GLU A N 1
ATOM 765 C CA . GLU A 1 96 ? 17.859 -70.625 -24.531 1 69.88 96 GLU A CA 1
ATOM 766 C C . GLU A 1 96 ? 19.156 -69.875 -24.234 1 69.88 96 GLU A C 1
ATOM 768 O O . GLU A 1 96 ? 20.25 -70.375 -24.469 1 69.88 96 GLU A O 1
ATOM 773 N N . GLY A 1 97 ? 19.094 -68.688 -23.859 1 67.81 97 GLY A N 1
ATOM 774 C CA . GLY A 1 97 ? 20.266 -67.938 -23.422 1 67.81 97 GLY A CA 1
ATOM 775 C C . GLY A 1 97 ? 20.797 -67 -24.453 1 67.81 97 GLY A C 1
ATOM 776 O O . GLY A 1 97 ? 21.703 -66.188 -24.188 1 67.81 97 GLY A O 1
ATOM 777 N N . PHE A 1 98 ? 20.297 -67.062 -25.75 1 73.69 98 PHE A N 1
ATOM 778 C CA . PHE A 1 98 ? 20.766 -66.188 -26.812 1 73.69 98 PHE A CA 1
ATOM 779 C C . PHE A 1 98 ? 19.734 -65.125 -27.094 1 73.69 98 PHE A C 1
ATOM 781 O O . PHE A 1 98 ? 18.531 -65.375 -27.047 1 73.69 98 PHE A O 1
ATOM 788 N N . PHE A 1 99 ? 20.312 -63.844 -27.281 1 76.5 99 PHE A N 1
ATOM 789 C CA . PHE A 1 99 ? 19.438 -62.688 -27.5 1 76.5 99 PHE A CA 1
ATOM 790 C C . PHE A 1 99 ? 19.688 -62.094 -28.875 1 76.5 99 PHE A C 1
ATOM 792 O O . PHE A 1 99 ? 20.812 -62.062 -29.359 1 76.5 99 PHE A O 1
ATOM 799 N N . ARG A 1 100 ? 18.672 -61.75 -29.5 1 77.06 100 ARG A N 1
ATOM 800 C CA . ARG A 1 100 ? 18.766 -61.062 -30.781 1 77.06 100 ARG A CA 1
ATOM 801 C C . ARG A 1 100 ? 18.203 -59.656 -30.672 1 77.06 100 ARG A C 1
ATOM 803 O O . ARG A 1 100 ? 17.172 -59.438 -30.016 1 77.06 100 ARG A O 1
ATOM 810 N N . GLU A 1 101 ? 19.031 -58.656 -31.25 1 80.75 101 GLU A N 1
ATOM 811 C CA . GLU A 1 101 ? 18.562 -57.25 -31.281 1 80.75 101 GLU A CA 1
ATOM 812 C C . GLU A 1 101 ? 17.547 -57.031 -32.406 1 80.75 101 GLU A C 1
ATOM 814 O O . GLU A 1 101 ? 17.781 -57.438 -33.531 1 80.75 101 GLU A O 1
ATOM 819 N N . ILE A 1 102 ? 16.469 -56.625 -32.062 1 79.19 102 ILE A N 1
ATOM 820 C CA . ILE A 1 102 ? 15.453 -56.344 -33.062 1 79.19 102 ILE A CA 1
ATOM 821 C C . ILE A 1 102 ? 14.906 -54.938 -32.875 1 79.19 102 ILE A C 1
ATOM 823 O O . ILE A 1 102 ? 14.852 -54.438 -31.734 1 79.19 102 ILE A O 1
ATOM 827 N N . GLN A 1 103 ? 14.734 -54.281 -34 1 81.94 103 GLN A N 1
ATOM 828 C CA . GLN A 1 103 ? 14.07 -52.969 -33.938 1 81.94 103 GLN A CA 1
ATOM 829 C C . GLN A 1 103 ? 12.555 -53.125 -34.094 1 81.94 103 GLN A C 1
ATOM 831 O O . GLN A 1 103 ? 12.078 -53.812 -35 1 81.94 103 GLN A O 1
ATOM 836 N N . PHE A 1 104 ? 11.984 -52.594 -33.062 1 76.5 104 PHE A N 1
ATOM 837 C CA . PHE A 1 104 ? 10.523 -52.625 -33.094 1 76.5 104 PHE A CA 1
ATOM 838 C C . PHE A 1 104 ? 9.953 -51.25 -33.375 1 76.5 104 PHE A C 1
ATOM 840 O O . PHE A 1 104 ? 10.469 -50.25 -32.875 1 76.5 104 PHE A O 1
ATOM 847 N N . GLY A 1 105 ? 8.984 -51.281 -34.344 1 79.06 105 GLY A N 1
ATOM 848 C CA . GLY A 1 105 ? 8.258 -50.062 -34.594 1 79.06 105 GLY A CA 1
ATOM 849 C C . GLY A 1 105 ? 8.406 -49.531 -36 1 79.06 105 GLY A C 1
ATOM 850 O O . GLY A 1 105 ? 9.008 -50.188 -36.844 1 79.06 105 GLY A O 1
ATOM 851 N N . VAL A 1 106 ? 7.68 -48.469 -36.25 1 85 106 VAL A N 1
ATOM 852 C CA . VAL A 1 106 ? 7.727 -47.781 -37.531 1 85 106 VAL A CA 1
ATOM 853 C C . VAL A 1 106 ? 8.156 -46.344 -37.344 1 85 106 VAL A C 1
ATOM 855 O O . VAL A 1 106 ? 8.039 -45.812 -36.25 1 85 106 VAL A O 1
ATOM 858 N N . PRO A 1 107 ? 8.688 -45.75 -38.344 1 86.94 107 PRO A N 1
ATOM 859 C CA . PRO A 1 107 ? 9.258 -44.406 -38.219 1 86.94 107 PRO A CA 1
ATOM 860 C C . PRO A 1 107 ? 8.211 -43.344 -37.844 1 86.94 107 PRO A C 1
ATOM 862 O O . PRO A 1 107 ? 8.5 -42.438 -37.062 1 86.94 107 PRO A O 1
ATOM 865 N N . HIS A 1 108 ? 7.031 -43.438 -38.406 1 90.31 108 HIS A N 1
ATOM 866 C CA . HIS A 1 108 ? 6.004 -42.438 -38.125 1 90.31 108 HIS A CA 1
ATOM 867 C C . HIS A 1 108 ? 5.023 -42.938 -37.062 1 90.31 108 HIS A C 1
ATOM 869 O O . HIS A 1 108 ? 4.418 -44 -37.219 1 90.31 108 HIS A O 1
ATOM 875 N N . ASN A 1 109 ? 4.965 -42.219 -36.062 1 91.06 109 ASN A N 1
ATOM 876 C CA . ASN A 1 109 ? 4.012 -42.531 -35 1 91.06 109 ASN A CA 1
ATOM 877 C C . ASN A 1 109 ? 3.123 -41.312 -34.719 1 91.06 109 ASN A C 1
ATOM 879 O O . ASN A 1 109 ? 3.623 -40.219 -34.406 1 91.06 109 ASN A O 1
ATOM 883 N N . ILE A 1 110 ? 1.831 -41.406 -34.875 1 92.25 110 ILE A N 1
ATOM 884 C CA . ILE A 1 110 ? 0.863 -40.375 -34.562 1 92.25 110 ILE A CA 1
ATOM 885 C C . ILE A 1 110 ? -0.125 -40.875 -33.531 1 92.25 110 ILE A C 1
ATOM 887 O O . ILE A 1 110 ? -0.672 -41.969 -33.625 1 92.25 110 ILE A O 1
ATOM 891 N N . SER A 1 111 ? -0.234 -40.156 -32.469 1 94.06 111 SER A N 1
ATOM 892 C CA . SER A 1 111 ? -1.189 -40.562 -31.453 1 94.06 111 SER A CA 1
ATOM 893 C C . SER A 1 111 ? -2.1 -39.406 -31.062 1 94.06 111 SER A C 1
ATOM 895 O O . SER A 1 111 ? -1.668 -38.25 -31.047 1 94.06 111 SER A O 1
ATOM 897 N N . THR A 1 112 ? -3.381 -39.625 -30.859 1 94.19 112 THR A N 1
ATOM 898 C CA . THR A 1 112 ? -4.379 -38.719 -30.328 1 94.19 112 THR A CA 1
ATOM 899 C C . THR A 1 112 ? -5.094 -39.312 -29.125 1 94.19 112 THR A C 1
ATOM 901 O O . THR A 1 112 ? -5.633 -40.438 -29.219 1 94.19 112 THR A O 1
ATOM 904 N N . ASN A 1 113 ? -5.016 -38.625 -28.031 1 95.69 113 ASN A N 1
ATOM 905 C CA . ASN A 1 113 ? -5.566 -39.188 -26.797 1 95.69 113 ASN A CA 1
ATOM 906 C C . ASN A 1 113 ? -6.48 -38.188 -26.094 1 95.69 113 ASN A C 1
ATOM 908 O O . ASN A 1 113 ? -6.109 -37.031 -25.906 1 95.69 113 ASN A O 1
ATOM 912 N N . LEU A 1 114 ? -7.719 -38.594 -25.812 1 95.56 114 LEU A N 1
ATOM 913 C CA . LEU A 1 114 ? -8.625 -37.875 -24.906 1 95.56 114 LEU A CA 1
ATOM 914 C C . LEU A 1 114 ? -8.539 -38.438 -23.5 1 95.56 114 LEU A C 1
ATOM 916 O O . LEU A 1 114 ? -8.867 -39.594 -23.266 1 95.56 114 LEU A O 1
ATOM 920 N N . THR A 1 115 ? -8.016 -37.625 -22.641 1 95.62 115 THR A N 1
ATOM 921 C CA . THR A 1 115 ? -7.789 -38.062 -21.266 1 95.62 115 THR A CA 1
ATOM 922 C C . THR A 1 115 ? -8.758 -37.406 -20.312 1 95.62 115 THR A C 1
ATOM 924 O O . THR A 1 115 ? -9.023 -36.188 -20.422 1 95.62 115 THR A O 1
ATOM 927 N N . PHE A 1 116 ? -9.195 -38.188 -19.453 1 94.69 116 PHE A N 1
ATOM 928 C CA . PHE A 1 116 ? -10.133 -37.75 -18.422 1 94.69 116 PHE A CA 1
ATOM 929 C C . PHE A 1 116 ? -9.578 -38.031 -17.031 1 94.69 116 PHE A C 1
ATOM 931 O O . PHE A 1 116 ? -8.961 -39.062 -16.812 1 94.69 116 PHE A O 1
ATOM 938 N N . ARG A 1 117 ? -9.805 -37 -16.078 1 95.44 117 ARG A N 1
ATOM 939 C CA . ARG A 1 117 ? -9.398 -37.188 -14.695 1 95.44 117 ARG A CA 1
ATOM 940 C C . ARG A 1 117 ? -10.367 -36.5 -13.734 1 95.44 117 ARG A C 1
ATOM 942 O O . ARG A 1 117 ? -10.742 -35.344 -13.93 1 95.44 117 ARG A O 1
ATOM 949 N N . MET A 1 118 ? -10.773 -37.281 -12.672 1 95.75 118 MET A N 1
ATOM 950 C CA . MET A 1 118 ? -11.703 -36.781 -11.664 1 95.75 118 MET A CA 1
ATOM 951 C C . MET A 1 118 ? -11.281 -37.219 -10.266 1 95.75 118 MET A C 1
ATOM 953 O O . MET A 1 118 ? -11.258 -38.406 -9.969 1 95.75 118 MET A O 1
ATOM 957 N N . PRO A 1 119 ? -10.969 -36.25 -9.438 1 95.81 119 PRO A N 1
ATOM 958 C CA . PRO A 1 119 ? -10.656 -36.656 -8.07 1 95.81 119 PRO A CA 1
ATOM 959 C C . PRO A 1 119 ? -11.875 -37.125 -7.297 1 95.81 119 PRO A C 1
ATOM 961 O O . PRO A 1 119 ? -12.914 -36.469 -7.285 1 95.81 119 PRO A O 1
ATOM 964 N N . LEU A 1 120 ? -11.773 -38.312 -6.723 1 96.38 120 LEU A N 1
ATOM 965 C CA . LEU A 1 120 ? -12.844 -38.875 -5.891 1 96.38 120 LEU A CA 1
ATOM 966 C C . LEU A 1 120 ? -12.656 -38.469 -4.43 1 96.38 120 LEU A C 1
ATOM 968 O O . LEU A 1 120 ? -13.625 -38.094 -3.756 1 96.38 120 LEU A O 1
ATOM 972 N N . TYR A 1 121 ? -11.422 -38.594 -3.996 1 95.56 121 TYR A N 1
ATOM 973 C CA . TYR A 1 121 ? -11.062 -38.125 -2.666 1 95.56 121 TYR A CA 1
ATOM 974 C C . TYR A 1 121 ? -9.648 -37.562 -2.652 1 95.56 121 TYR A C 1
ATOM 976 O O . TYR A 1 121 ? -8.711 -38.188 -3.129 1 95.56 121 TYR A O 1
ATOM 984 N N . ASP A 1 122 ? -9.5 -36.344 -2.156 1 94.81 122 ASP A N 1
ATOM 985 C CA . ASP A 1 122 ? -8.227 -35.656 -1.978 1 94.81 122 ASP A CA 1
ATOM 986 C C . ASP A 1 122 ? -8.281 -34.688 -0.792 1 94.81 122 ASP A C 1
ATOM 988 O O . ASP A 1 122 ? -8.969 -33.688 -0.844 1 94.81 122 ASP A O 1
ATOM 992 N N . ALA A 1 123 ? -7.516 -35.094 0.172 1 93.12 123 ALA A N 1
ATOM 993 C CA . ALA A 1 123 ? -7.574 -34.344 1.425 1 93.12 123 ALA A CA 1
ATOM 994 C C . ALA A 1 123 ? -7.164 -32.875 1.213 1 93.12 123 ALA A C 1
ATOM 996 O O . ALA A 1 123 ? -7.715 -31.969 1.849 1 93.12 123 ALA A O 1
ATOM 997 N N . GLN A 1 124 ? -6.125 -32.625 0.437 1 93.06 124 GLN A N 1
ATOM 998 C CA . GLN A 1 124 ? -5.66 -31.266 0.176 1 93.06 124 GLN A CA 1
ATOM 999 C C . GLN A 1 124 ? -6.738 -30.438 -0.516 1 93.06 124 GLN A C 1
ATOM 1001 O O . GLN A 1 124 ? -6.941 -29.281 -0.181 1 93.06 124 GLN A O 1
ATOM 1006 N N . LEU A 1 125 ? -7.449 -31.062 -1.435 1 94.25 125 LEU A N 1
ATOM 1007 C CA . LEU A 1 125 ? -8.523 -30.375 -2.15 1 94.25 125 LEU A CA 1
ATOM 1008 C C . LEU A 1 125 ? -9.688 -30.062 -1.215 1 94.25 125 LEU A C 1
ATOM 1010 O O . LEU A 1 125 ? -10.211 -28.953 -1.23 1 94.25 125 LEU A O 1
ATOM 1014 N N . MET A 1 126 ? -10.047 -31.031 -0.443 1 95.5 126 MET A N 1
ATOM 1015 C CA . MET A 1 126 ? -11.156 -30.844 0.489 1 95.5 126 MET A CA 1
ATOM 1016 C C . MET A 1 126 ? -10.828 -29.766 1.521 1 95.5 126 MET A C 1
ATOM 1018 O O . MET A 1 126 ? -11.68 -28.938 1.854 1 95.5 126 MET A O 1
ATOM 1022 N N . GLY A 1 127 ? -9.625 -29.859 1.998 1 95.5 127 GLY A N 1
ATOM 1023 C CA . GLY A 1 127 ? -9.188 -28.828 2.926 1 95.5 127 GLY A CA 1
ATOM 1024 C C . GLY A 1 127 ? -9.172 -27.438 2.311 1 95.5 127 GLY A C 1
ATOM 1025 O O . GLY A 1 127 ? -9.531 -26.469 2.967 1 95.5 127 GLY A O 1
ATOM 1026 N N . GLY A 1 128 ? -8.734 -27.344 1.076 1 94.94 128 GLY A N 1
ATOM 1027 C CA . GLY A 1 128 ? -8.734 -26.078 0.366 1 94.94 128 GLY A CA 1
ATOM 1028 C C . GLY A 1 128 ? -10.117 -25.469 0.21 1 94.94 128 GLY A C 1
ATOM 1029 O O . GLY A 1 128 ? -10.289 -24.266 0.327 1 94.94 128 GLY A O 1
ATOM 1030 N N . ILE A 1 129 ? -11.133 -26.297 -0.06 1 96.44 129 ILE A N 1
ATOM 1031 C CA . ILE A 1 129 ? -12.516 -25.844 -0.207 1 96.44 129 ILE A CA 1
ATOM 1032 C C . ILE A 1 129 ? -13.023 -25.281 1.122 1 96.44 129 ILE A C 1
ATOM 1034 O O . ILE A 1 129 ? -13.625 -24.219 1.165 1 96.44 129 ILE A O 1
ATOM 1038 N N . LYS A 1 130 ? -12.719 -25.969 2.205 1 96.25 130 LYS A N 1
ATOM 1039 C CA . LYS A 1 130 ? -13.148 -25.531 3.527 1 96.25 130 LYS A CA 1
ATOM 1040 C C . LYS A 1 130 ? -12.477 -24.203 3.898 1 96.25 130 LYS A C 1
ATOM 1042 O O . LYS A 1 130 ? -13.133 -23.297 4.41 1 96.25 130 LYS A O 1
ATOM 1047 N N . ALA A 1 131 ? -11.188 -24.141 3.621 1 94.75 131 ALA A N 1
ATOM 1048 C CA . ALA A 1 131 ? -10.453 -22.906 3.902 1 94.75 131 ALA A CA 1
ATOM 1049 C C . ALA A 1 131 ? -11.008 -21.75 3.092 1 94.75 131 ALA A C 1
ATOM 1051 O O . ALA A 1 131 ? -11.133 -20.625 3.604 1 94.75 131 ALA A O 1
ATOM 1052 N N . SER A 1 132 ? -11.312 -22 1.811 1 96.44 132 SER A N 1
ATOM 1053 C CA . SER A 1 132 ? -11.828 -20.969 0.932 1 96.44 132 SER A CA 1
ATOM 1054 C C . SER A 1 132 ? -13.18 -20.438 1.42 1 96.44 132 SER A C 1
ATOM 1056 O O . SER A 1 132 ? -13.477 -19.25 1.288 1 96.44 132 SER A O 1
ATOM 1058 N N . GLN A 1 133 ? -14.016 -21.281 1.977 1 97 133 GLN A N 1
ATOM 1059 C CA . GLN A 1 133 ? -15.289 -20.875 2.551 1 97 133 GLN A CA 1
ATOM 1060 C C . GLN A 1 133 ? -15.086 -19.938 3.74 1 97 133 GLN A C 1
ATOM 1062 O O . GLN A 1 133 ? -15.758 -18.922 3.859 1 97 133 GLN A O 1
ATOM 1067 N N . THR A 1 134 ? -14.18 -20.328 4.594 1 97.31 134 THR A N 1
ATOM 1068 C CA . THR A 1 134 ? -13.883 -19.484 5.75 1 97.31 134 THR A CA 1
ATOM 1069 C C . THR A 1 134 ? -13.273 -18.156 5.312 1 97.31 134 THR A C 1
ATOM 1071 O O . THR A 1 134 ? -13.539 -17.125 5.918 1 97.31 134 THR A O 1
ATOM 1074 N N . TYR A 1 135 ? -12.477 -18.188 4.258 1 96 135 TYR A N 1
ATOM 1075 C CA . TYR A 1 135 ? -11.922 -16.953 3.709 1 96 135 TYR A CA 1
ATOM 1076 C C . TYR A 1 135 ? -13.031 -16.047 3.189 1 96 135 TYR A C 1
ATOM 1078 O O . TYR A 1 135 ? -12.93 -14.82 3.279 1 96 135 TYR A O 1
ATOM 1086 N N . GLN A 1 136 ? -14.055 -16.656 2.602 1 96.69 136 GLN A N 1
ATOM 1087 C CA . GLN A 1 136 ? -15.203 -15.883 2.154 1 96.69 136 GLN A CA 1
ATOM 1088 C C . GLN A 1 136 ? -15.867 -15.156 3.324 1 96.69 136 GLN A C 1
ATOM 1090 O O . GLN A 1 136 ? -16.188 -13.969 3.225 1 96.69 136 GLN A O 1
ATOM 1095 N N . GLU A 1 137 ? -16.016 -15.883 4.418 1 97.06 137 GLU A N 1
ATOM 1096 C CA . GLU A 1 137 ? -16.578 -15.266 5.613 1 97.06 137 GLU A CA 1
ATOM 1097 C C . GLU A 1 137 ? -15.695 -14.148 6.137 1 97.06 137 GLU A C 1
ATOM 1099 O O . GLU A 1 137 ? -16.188 -13.109 6.578 1 97.06 137 GLU A O 1
ATOM 1104 N N . LEU A 1 138 ? -14.422 -14.383 6.102 1 96.81 138 LEU A N 1
ATOM 1105 C CA . LEU A 1 138 ? -13.453 -13.375 6.52 1 96.81 138 LEU A CA 1
ATOM 1106 C C . LEU A 1 138 ? -13.578 -12.117 5.664 1 96.81 138 LEU A C 1
ATOM 1108 O O . LEU A 1 138 ? -13.5 -11 6.184 1 96.81 138 LEU A O 1
ATOM 1112 N N . ALA A 1 139 ? -13.766 -12.273 4.355 1 96.62 139 ALA A N 1
ATOM 1113 C CA . ALA A 1 139 ? -13.891 -11.148 3.436 1 96.62 139 ALA A CA 1
ATOM 1114 C C . ALA A 1 139 ? -15.117 -10.305 3.768 1 96.62 139 ALA A C 1
ATOM 1116 O O . ALA A 1 139 ? -15.086 -9.078 3.66 1 96.62 139 ALA A O 1
ATOM 1117 N N . TYR A 1 140 ? -16.188 -10.977 4.234 1 96.44 140 TYR A N 1
ATOM 1118 C CA . TYR A 1 140 ? -17.391 -10.258 4.625 1 96.44 140 TYR A CA 1
ATOM 1119 C C . TYR A 1 140 ? -17.125 -9.398 5.863 1 96.44 140 TYR A C 1
ATOM 1121 O O . TYR A 1 140 ? -17.594 -8.266 5.945 1 96.44 140 TYR A O 1
ATOM 1129 N N . LEU A 1 141 ? -16.391 -9.953 6.789 1 96.5 141 LEU A N 1
ATOM 1130 C CA . LEU A 1 141 ? -16.031 -9.195 7.988 1 96.5 141 LEU A CA 1
ATOM 1131 C C . LEU A 1 141 ? -15.148 -8.008 7.645 1 96.5 141 LEU A C 1
ATOM 1133 O O . LEU A 1 141 ? -15.281 -6.934 8.234 1 96.5 141 LEU A O 1
ATOM 1137 N N . GLN A 1 142 ? -14.297 -8.156 6.703 1 96.31 142 GLN A N 1
ATOM 1138 C CA . GLN A 1 142 ? -13.422 -7.078 6.262 1 96.31 142 GLN A CA 1
ATOM 1139 C C . GLN A 1 142 ? -14.219 -5.957 5.602 1 96.31 142 GLN A C 1
ATOM 1141 O O . GLN A 1 142 ? -13.867 -4.781 5.727 1 96.31 142 GLN A O 1
ATOM 1146 N N . GLU A 1 143 ? -15.227 -6.363 4.848 1 95.94 143 GLU A N 1
ATOM 1147 C CA . GLU A 1 143 ? -16.141 -5.371 4.285 1 95.94 143 GLU A CA 1
ATOM 1148 C C . GLU A 1 143 ? -16.781 -4.523 5.383 1 95.94 143 GLU A C 1
ATOM 1150 O O . GLU A 1 143 ? -16.844 -3.299 5.266 1 95.94 143 GLU A O 1
ATOM 1155 N N . GLY A 1 144 ? -17.203 -5.211 6.465 1 95.25 144 GLY A N 1
ATOM 1156 C CA . GLY A 1 144 ? -17.734 -4.488 7.609 1 95.25 144 GLY A CA 1
ATOM 1157 C C . GLY A 1 144 ? -16.734 -3.531 8.234 1 95.25 144 GLY A C 1
ATOM 1158 O O . GLY A 1 144 ? -17.094 -2.402 8.586 1 95.25 144 GLY A O 1
ATOM 1159 N N . LYS A 1 145 ? -15.562 -3.951 8.344 1 95.62 145 LYS A N 1
ATOM 1160 C CA . LYS A 1 145 ? -14.508 -3.117 8.922 1 95.62 145 LYS A CA 1
ATOM 1161 C C . LYS A 1 145 ? -14.281 -1.859 8.086 1 95.62 145 LYS A C 1
ATOM 1163 O O . LYS A 1 145 ? -14.094 -0.772 8.633 1 95.62 145 LYS A O 1
ATOM 1168 N N . THR A 1 146 ? -14.289 -1.999 6.77 1 96.81 146 THR A N 1
ATOM 1169 C CA . THR A 1 146 ? -14.148 -0.849 5.883 1 96.81 146 THR A CA 1
ATOM 1170 C C . THR A 1 146 ? -15.305 0.128 6.07 1 96.81 146 THR A C 1
ATOM 1172 O O . THR A 1 146 ? -15.094 1.343 6.113 1 96.81 146 THR A O 1
ATOM 1175 N N . LYS A 1 147 ? -16.5 -0.401 6.238 1 96.62 147 LYS A N 1
ATOM 1176 C CA . LYS A 1 147 ? -17.656 0.45 6.48 1 96.62 147 LYS A CA 1
ATOM 1177 C C . LYS A 1 147 ? -17.5 1.24 7.777 1 96.62 147 LYS A C 1
ATOM 1179 O O . LYS A 1 147 ? -17.828 2.426 7.832 1 96.62 147 LYS A O 1
ATOM 1184 N N . GLU A 1 148 ? -16.984 0.548 8.789 1 95.62 148 GLU A N 1
ATOM 1185 C CA . GLU A 1 148 ? -16.734 1.226 10.062 1 95.62 148 GLU A CA 1
ATOM 1186 C C . GLU A 1 148 ? -15.711 2.35 9.891 1 95.62 148 GLU A C 1
ATOM 1188 O O . GLU A 1 148 ? -15.875 3.434 10.453 1 95.62 148 GLU A O 1
ATOM 1193 N N . GLN A 1 149 ? -14.688 2.061 9.156 1 96.38 149 GLN A N 1
ATOM 1194 C CA . GLN A 1 149 ? -13.648 3.055 8.938 1 96.38 149 GLN A CA 1
ATOM 1195 C C . GLN A 1 149 ? -14.195 4.266 8.18 1 96.38 149 GLN A C 1
ATOM 1197 O O . GLN A 1 149 ? -13.875 5.41 8.523 1 96.38 149 GLN A O 1
ATOM 1202 N N . VAL A 1 150 ? -15.008 3.996 7.164 1 97.38 150 VAL A N 1
ATOM 1203 C CA . VAL A 1 150 ? -15.609 5.078 6.398 1 97.38 150 VAL A CA 1
ATOM 1204 C C . VAL A 1 150 ? -16.562 5.883 7.289 1 97.38 150 VAL A C 1
ATOM 1206 O O . VAL A 1 150 ? -16.578 7.113 7.23 1 97.38 150 VAL A O 1
ATOM 1209 N N . TYR A 1 151 ? -17.297 5.172 8.156 1 96.88 151 TYR A N 1
ATOM 1210 C CA . TYR A 1 151 ? -18.188 5.824 9.109 1 96.88 151 TYR A CA 1
ATOM 1211 C C . TYR A 1 151 ? -17.422 6.805 9.992 1 96.88 151 TYR A C 1
ATOM 1213 O O . TYR A 1 151 ? -17.844 7.953 10.164 1 96.88 151 TYR A O 1
ATOM 1221 N N . LEU A 1 152 ? -16.328 6.375 10.469 1 95.88 152 LEU A N 1
ATOM 1222 C CA . LEU A 1 152 ? -15.516 7.203 11.352 1 95.88 152 LEU A CA 1
ATOM 1223 C C . LEU A 1 152 ? -14.93 8.391 10.586 1 95.88 152 LEU A C 1
ATOM 1225 O O . LEU A 1 152 ? -14.922 9.516 11.094 1 95.88 152 LEU A O 1
ATOM 1229 N N . GLU A 1 153 ? -14.453 8.125 9.406 1 96.25 153 GLU A N 1
ATOM 1230 C CA . GLU A 1 153 ? -13.82 9.164 8.602 1 96.25 153 GLU A CA 1
ATOM 1231 C C . GLU A 1 153 ? -14.828 10.25 8.227 1 96.25 153 GLU A C 1
ATOM 1233 O O . GLU A 1 153 ? -14.547 11.445 8.383 1 96.25 153 GLU A O 1
ATOM 1238 N N . VAL A 1 154 ? -16 9.836 7.824 1 97.38 154 VAL A N 1
ATOM 1239 C CA . VAL A 1 154 ? -17.047 10.781 7.457 1 97.38 154 VAL A CA 1
ATOM 1240 C C . VAL A 1 154 ? -17.469 11.594 8.68 1 97.38 154 VAL A C 1
ATOM 1242 O O . VAL A 1 154 ? -17.578 12.82 8.609 1 97.38 154 VAL A O 1
ATOM 1245 N N . SER A 1 155 ? -17.656 10.922 9.836 1 95.38 155 SER A N 1
ATOM 1246 C CA . SER A 1 155 ? -18.062 11.602 11.062 1 95.38 155 SER A CA 1
ATOM 1247 C C . SER A 1 155 ? -17.031 12.641 11.477 1 95.38 155 SER A C 1
ATOM 1249 O O . SER A 1 155 ? -17.375 13.781 11.812 1 95.38 155 SER A O 1
ATOM 1251 N N . ASN A 1 156 ? -15.773 12.266 11.367 1 94.94 156 ASN A N 1
ATOM 1252 C CA . ASN A 1 156 ? -14.703 13.18 11.758 1 94.94 156 ASN A CA 1
ATOM 1253 C C . ASN A 1 156 ? -14.648 14.398 10.836 1 94.94 156 ASN A C 1
ATOM 1255 O O . ASN A 1 156 ? -14.539 15.531 11.305 1 94.94 156 ASN A O 1
ATOM 1259 N N . LEU A 1 157 ? -14.742 14.164 9.531 1 96.44 157 LEU A N 1
ATOM 1260 C CA . LEU A 1 157 ? -14.719 15.266 8.57 1 96.44 157 LEU A CA 1
ATOM 1261 C C . LEU A 1 157 ? -15.914 16.188 8.766 1 96.44 157 LEU A C 1
ATOM 1263 O O . LEU A 1 157 ? -15.773 17.406 8.727 1 96.44 157 LEU A O 1
ATOM 1267 N N . TYR A 1 158 ? -17.109 15.625 9 1 95.75 158 TYR A N 1
ATOM 1268 C CA . TYR A 1 158 ? -18.328 16.375 9.211 1 95.75 158 TYR A CA 1
ATOM 1269 C C . TYR A 1 158 ? -18.219 17.266 10.453 1 95.75 158 TYR A C 1
ATOM 1271 O O . TYR A 1 158 ? -18.531 18.453 10.398 1 95.75 158 TYR A O 1
ATOM 1279 N N . TYR A 1 159 ? -17.719 16.625 11.602 1 93.88 159 TYR A N 1
ATOM 1280 C CA . TYR A 1 159 ? -17.578 17.359 12.844 1 93.88 159 TYR A CA 1
ATOM 1281 C C . TYR A 1 159 ? -16.578 18.5 12.695 1 93.88 159 TYR A C 1
ATOM 1283 O O . TYR A 1 159 ? -16.828 19.625 13.164 1 93.88 159 TYR A O 1
ATOM 1291 N N . ASN A 1 160 ? -15.523 18.25 12 1 94.31 160 ASN A N 1
ATOM 1292 C CA . ASN A 1 160 ? -14.531 19.312 11.797 1 94.31 160 ASN A CA 1
ATOM 1293 C C . ASN A 1 160 ? -15.086 20.438 10.938 1 94.31 160 ASN A C 1
ATOM 1295 O O . ASN A 1 160 ? -14.852 21.609 11.234 1 94.31 160 ASN A O 1
ATOM 1299 N N . ALA A 1 161 ? -15.789 20.078 9.898 1 95.56 161 ALA A N 1
ATOM 1300 C CA . ALA A 1 161 ? -16.406 21.109 9.062 1 95.56 161 ALA A CA 1
ATOM 1301 C C . ALA A 1 161 ? -17.422 21.922 9.859 1 95.56 161 ALA A C 1
ATOM 1303 O O . ALA A 1 161 ? -17.453 23.156 9.75 1 95.56 161 ALA A O 1
ATOM 1304 N N . GLN A 1 162 ? -18.219 21.234 10.664 1 94.25 162 GLN A N 1
ATOM 1305 C CA . GLN A 1 162 ? -19.234 21.906 11.469 1 94.25 162 GLN A CA 1
ATOM 1306 C C . GLN A 1 162 ? -18.609 22.875 12.469 1 94.25 162 GLN A C 1
ATOM 1308 O O . GLN A 1 162 ? -19.094 23.984 12.664 1 94.25 162 GLN A O 1
ATOM 1313 N N . ILE A 1 163 ? -17.5 22.422 13.008 1 94.44 163 ILE A N 1
ATOM 1314 C CA . ILE A 1 163 ? -16.797 23.25 13.977 1 94.44 163 ILE A CA 1
ATOM 1315 C C . ILE A 1 163 ? -16.219 24.469 13.281 1 94.44 163 ILE A C 1
ATOM 1317 O O . ILE A 1 163 ? -16.281 25.578 13.812 1 94.44 163 ILE A O 1
ATOM 1321 N N . LEU A 1 164 ? -15.648 24.281 12.148 1 95.31 164 LEU A N 1
ATOM 1322 C CA . LEU A 1 164 ? -15.086 25.391 11.391 1 95.31 164 LEU A CA 1
ATOM 1323 C C . LEU A 1 164 ? -16.172 26.391 11 1 95.31 164 LEU A C 1
ATOM 1325 O O . LEU A 1 164 ? -15.945 27.609 11.016 1 95.31 164 LEU A O 1
ATOM 1329 N N . LYS A 1 165 ? -17.297 25.922 10.664 1 95 165 LYS A N 1
ATOM 1330 C CA . LYS A 1 165 ? -18.422 26.781 10.344 1 95 165 LYS A CA 1
ATOM 1331 C C . LYS A 1 165 ? -18.797 27.656 11.539 1 95 165 LYS A C 1
ATOM 1333 O O . LYS A 1 165 ? -19.016 28.859 11.406 1 95 165 LYS A O 1
ATOM 1338 N N . ASN A 1 166 ? -18.906 27.047 12.711 1 94.31 166 ASN A N 1
ATOM 1339 C CA . ASN A 1 166 ? -19.203 27.781 13.938 1 94.31 166 ASN A CA 1
ATOM 1340 C C . ASN A 1 166 ? -18.109 28.766 14.281 1 94.31 166 ASN A C 1
ATOM 1342 O O . ASN A 1 166 ? -18.375 29.891 14.727 1 94.31 166 ASN A O 1
ATOM 1346 N N . LYS A 1 167 ? -16.859 28.312 14.062 1 94.94 167 LYS A N 1
ATOM 1347 C CA . LYS A 1 167 ? -15.734 29.203 14.305 1 94.94 167 LYS A CA 1
ATOM 1348 C C . LYS A 1 167 ? -15.82 30.453 13.414 1 94.94 167 LYS A C 1
ATOM 1350 O O . LYS A 1 167 ? -15.578 31.562 13.875 1 94.94 167 LYS A O 1
ATOM 1355 N N . LEU A 1 168 ? -16.188 30.25 12.18 1 95.44 168 LEU A N 1
ATOM 1356 C CA . LEU A 1 168 ? -16.344 31.359 11.242 1 95.44 168 LEU A CA 1
ATOM 1357 C C . LEU A 1 168 ? -17.453 32.312 11.703 1 95.44 168 LEU A C 1
ATOM 1359 O O . LEU A 1 168 ? -17.312 33.531 11.617 1 95.44 168 LEU A O 1
ATOM 1363 N N . ALA A 1 169 ? -18.5 31.766 12.234 1 94.25 169 ALA A N 1
ATOM 1364 C CA . ALA A 1 169 ? -19.594 32.562 12.75 1 94.25 169 ALA A CA 1
ATOM 1365 C C . ALA A 1 169 ? -19.141 33.438 13.922 1 94.25 169 ALA A C 1
ATOM 1367 O O . ALA A 1 169 ? -19.484 34.625 14 1 94.25 169 ALA A O 1
ATOM 1368 N N . PHE A 1 170 ? -18.344 32.812 14.828 1 93.12 170 PHE A N 1
ATOM 1369 C CA . PHE A 1 170 ? -17.797 33.562 15.953 1 93.12 170 PHE A CA 1
ATOM 1370 C C . PHE A 1 170 ? -16.891 34.688 15.469 1 93.12 170 PHE A C 1
ATOM 1372 O O . PHE A 1 170 ? -16.984 35.812 15.961 1 93.12 170 PHE A O 1
ATOM 1379 N N . ILE A 1 171 ? -16.047 34.375 14.492 1 94.88 171 ILE A N 1
ATOM 1380 C CA . ILE A 1 171 ? -15.117 35.375 13.977 1 94.88 171 ILE A CA 1
ATOM 1381 C C . ILE A 1 171 ? -15.891 36.531 13.32 1 94.88 171 ILE A C 1
ATOM 1383 O O . ILE A 1 171 ? -15.539 37.688 13.484 1 94.88 171 ILE A O 1
ATOM 1387 N N . GLN A 1 172 ? -16.953 36.219 12.602 1 95.06 172 GLN A N 1
ATOM 1388 C CA . GLN A 1 172 ? -17.766 37.219 11.961 1 95.06 172 GLN A CA 1
ATOM 1389 C C . GLN A 1 172 ? -18.438 38.125 12.992 1 95.06 172 GLN A C 1
ATOM 1391 O O . GLN A 1 172 ? -18.5 39.344 12.812 1 95.06 172 GLN A O 1
ATOM 1396 N N . GLN A 1 173 ? -18.875 37.531 14.062 1 92.38 173 GLN A N 1
ATOM 1397 C CA . GLN A 1 173 ? -19.453 38.312 15.148 1 92.38 173 GLN A CA 1
ATOM 1398 C C . GLN A 1 173 ? -18.406 39.25 15.766 1 92.38 173 GLN A C 1
ATOM 1400 O O . GLN A 1 173 ? -18.688 40.406 16.047 1 92.38 173 GLN A O 1
ATOM 1405 N N . ASN A 1 174 ? -17.219 38.719 15.977 1 91.69 174 ASN A N 1
ATOM 1406 C CA . ASN A 1 174 ? -16.125 39.5 16.516 1 91.69 174 ASN A CA 1
ATOM 1407 C C . ASN A 1 174 ? -15.727 40.625 15.57 1 91.69 174 ASN A C 1
ATOM 1409 O O . ASN A 1 174 ? -15.383 41.719 16.016 1 91.69 174 ASN A O 1
ATOM 1413 N N . LEU A 1 175 ? -15.781 40.312 14.289 1 93.88 175 LEU A N 1
ATOM 1414 C CA . LEU A 1 175 ? -15.469 41.312 13.281 1 93.88 175 LEU A CA 1
ATOM 1415 C C . LEU A 1 175 ? -16.5 42.438 13.312 1 93.88 175 LEU A C 1
ATOM 1417 O O . LEU A 1 175 ? -16.125 43.625 13.25 1 93.88 175 LEU A O 1
ATOM 1421 N N . ASP A 1 176 ? -17.734 42.094 13.469 1 93.81 176 ASP A N 1
ATOM 1422 C CA . ASP A 1 176 ? -18.797 43.094 13.555 1 93.81 176 ASP A CA 1
ATOM 1423 C C . ASP A 1 176 ? -18.609 44 14.781 1 93.81 176 ASP A C 1
ATOM 1425 O O . ASP A 1 176 ? -18.734 45.219 14.695 1 93.81 176 ASP A O 1
ATOM 1429 N N . ASN A 1 177 ? -18.266 43.344 15.914 1 89.56 177 ASN A N 1
ATOM 1430 C CA . ASN A 1 177 ? -18 44.094 17.141 1 89.56 177 ASN A CA 1
ATOM 1431 C C . ASN A 1 177 ? -16.797 45.031 16.984 1 89.56 177 ASN A C 1
ATOM 1433 O O . ASN A 1 177 ? -16.828 46.188 17.438 1 89.56 177 ASN A O 1
ATOM 1437 N N . SER A 1 178 ? -15.781 44.531 16.359 1 91.25 178 SER A N 1
ATOM 1438 C CA . SER A 1 178 ? -14.555 45.312 16.172 1 91.25 178 SER A CA 1
ATOM 1439 C C . SER A 1 178 ? -14.781 46.469 15.219 1 91.25 178 SER A C 1
ATOM 1441 O O . SER A 1 178 ? -14.18 47.562 15.391 1 91.25 178 SER A O 1
ATOM 1443 N N . ARG A 1 179 ? -15.578 46.312 14.234 1 93.94 179 ARG A N 1
ATOM 1444 C CA . ARG A 1 179 ? -15.898 47.375 13.305 1 93.94 179 ARG A CA 1
ATOM 1445 C C . ARG A 1 179 ? -16.672 48.5 14.016 1 93.94 179 ARG A C 1
ATOM 1447 O O . ARG A 1 179 ? -16.453 49.688 13.75 1 93.94 179 ARG A O 1
ATOM 1454 N N . LYS A 1 180 ? -17.578 48.125 14.922 1 90.94 180 LYS A N 1
ATOM 1455 C CA . LYS A 1 180 ? -18.281 49.125 15.734 1 90.94 180 LYS A CA 1
ATOM 1456 C C . LYS A 1 180 ? -17.297 49.875 16.625 1 90.94 180 LYS A C 1
ATOM 1458 O O . LYS A 1 180 ? -17.406 51.094 16.75 1 90.94 180 LYS A O 1
ATOM 1463 N N . LEU A 1 181 ? -16.406 49.094 17.188 1 90.19 181 LEU A N 1
ATOM 1464 C CA . LEU A 1 181 ? -15.383 49.719 18.031 1 90.19 181 LEU A CA 1
ATOM 1465 C C . LEU A 1 181 ? -14.508 50.688 17.234 1 90.19 181 LEU A C 1
ATOM 1467 O O . LEU A 1 181 ? -14.109 51.719 17.734 1 90.19 181 LEU A O 1
ATOM 1471 N N . GLU A 1 182 ? -14.172 50.281 16.031 1 92 182 GLU A N 1
ATOM 1472 C CA . GLU A 1 182 ? -13.352 51.094 15.148 1 92 182 GLU A CA 1
ATOM 1473 C C . GLU A 1 182 ? -14.047 52.438 14.828 1 92 182 GLU A C 1
ATOM 1475 O O . GLU A 1 182 ? -13.414 53.469 14.852 1 92 182 GLU A O 1
ATOM 1480 N N . LYS A 1 183 ? -15.359 52.438 14.555 1 92.44 183 LYS A N 1
ATOM 1481 C CA . LYS A 1 183 ? -16.109 53.656 14.266 1 92.44 183 LYS A CA 1
ATOM 1482 C C . LYS A 1 183 ? -16.109 54.594 15.453 1 92.44 183 LYS A C 1
ATOM 1484 O O . LYS A 1 183 ? -15.906 55.812 15.289 1 92.44 183 LYS A O 1
ATOM 1489 N N . ASN A 1 184 ? -16.266 54.031 16.609 1 88.38 184 ASN A N 1
ATOM 1490 C CA . ASN A 1 184 ? -16.266 54.844 17.828 1 88.38 184 ASN A CA 1
ATOM 1491 C C . ASN A 1 184 ? -14.898 55.438 18.109 1 88.38 184 ASN A C 1
ATOM 1493 O O . ASN A 1 184 ? -14.789 56.625 18.453 1 88.38 184 ASN A O 1
ATOM 1497 N N . THR A 1 185 ? -13.898 54.625 17.969 1 89 185 THR A N 1
ATOM 1498 C CA . THR A 1 185 ? -12.539 55.062 18.266 1 89 185 THR A CA 1
ATOM 1499 C C . THR A 1 185 ? -12.094 56.125 17.234 1 89 185 THR A C 1
ATOM 1501 O O . THR A 1 185 ? -11.359 57.031 17.578 1 89 185 THR A O 1
ATOM 1504 N N . ARG A 1 186 ? -12.477 55.906 16.016 1 90.75 186 ARG A N 1
ATOM 1505 C CA . ARG A 1 186 ? -12.18 56.906 14.969 1 90.75 186 ARG A CA 1
ATOM 1506 C C . ARG A 1 186 ? -12.781 58.25 15.312 1 90.75 186 ARG A C 1
ATOM 1508 O O . ARG A 1 186 ? -12.117 59.281 15.195 1 90.75 186 ARG A O 1
ATOM 1515 N N . LEU A 1 187 ? -14 58.219 15.828 1 89.25 187 LEU A N 1
ATOM 1516 C CA . LEU A 1 187 ? -14.672 59.469 16.203 1 89.25 187 LEU A CA 1
ATOM 1517 C C . LEU A 1 187 ? -13.945 60.156 17.359 1 89.25 187 LEU A C 1
ATOM 1519 O O . LEU A 1 187 ? -13.773 61.375 17.375 1 89.25 187 LEU A O 1
ATOM 1523 N N . LEU A 1 188 ? -13.469 59.344 18.312 1 87.31 188 LEU A N 1
ATOM 1524 C CA . LEU A 1 188 ? -12.75 59.906 19.453 1 87.31 188 LEU A CA 1
ATOM 1525 C C . LEU A 1 188 ? -11.398 60.469 19.031 1 87.31 188 LEU A C 1
ATOM 1527 O O . LEU A 1 188 ? -10.953 61.469 19.562 1 87.31 188 LEU A O 1
ATOM 1531 N N . TYR A 1 189 ? -10.789 59.781 18.109 1 87.75 189 TYR A N 1
ATOM 1532 C CA . TYR A 1 189 ? -9.516 60.25 17.578 1 87.75 189 TYR A CA 1
ATOM 1533 C C . TYR A 1 189 ? -9.68 61.562 16.828 1 87.75 189 TYR A C 1
ATOM 1535 O O . TYR A 1 189 ? -8.891 62.5 17 1 87.75 189 TYR A O 1
ATOM 1543 N N . GLU A 1 190 ? -10.672 61.688 16.062 1 89.94 190 GLU A N 1
ATOM 1544 C CA . GLU A 1 190 ? -10.945 62.906 15.289 1 89.94 190 GLU A CA 1
ATOM 1545 C C . GLU A 1 190 ? -11.25 64.062 16.203 1 89.94 190 GLU A C 1
ATOM 1547 O O . GLU A 1 190 ? -10.945 65.25 15.883 1 89.94 190 GLU A O 1
ATOM 1552 N N . GLN A 1 191 ? -11.719 63.75 17.438 1 88.31 191 GLN A N 1
ATOM 1553 C CA . GLN A 1 191 ? -12.055 64.75 18.422 1 88.31 191 GLN A CA 1
ATOM 1554 C C . GLN A 1 191 ? -10.891 65.062 19.375 1 88.31 191 GLN A C 1
ATOM 1556 O O . GLN A 1 191 ? -11.031 65.75 20.359 1 88.31 191 GLN A O 1
ATOM 1561 N N . THR A 1 192 ? -9.711 64.312 19.172 1 87.12 192 THR A N 1
ATOM 1562 C CA . THR A 1 192 ? -8.453 64.5 19.891 1 87.12 192 THR A CA 1
ATOM 1563 C C . THR A 1 192 ? -8.578 63.969 21.328 1 87.12 192 THR A C 1
ATOM 1565 O O . THR A 1 192 ? -7.902 64.438 22.219 1 87.12 192 THR A O 1
ATOM 1568 N N . ILE A 1 193 ? -9.562 63.094 21.469 1 81.38 193 ILE A N 1
ATOM 1569 C CA . ILE A 1 193 ? -9.781 62.469 22.781 1 81.38 193 ILE A CA 1
ATOM 1570 C C . ILE A 1 193 ? -8.977 61.188 22.891 1 81.38 193 ILE A C 1
ATOM 1572 O O . ILE A 1 193 ? -8.562 60.781 23.984 1 81.38 193 ILE A O 1
ATOM 1576 N N . ALA A 1 194 ? -8.75 60.594 21.734 1 80.5 194 ALA A N 1
ATOM 1577 C CA . ALA A 1 194 ? -7.969 59.375 21.703 1 80.5 194 ALA A CA 1
ATOM 1578 C C . ALA A 1 194 ? -6.723 59.531 20.828 1 80.5 194 ALA A C 1
ATOM 1580 O O . ALA A 1 194 ? -6.656 60.438 20 1 80.5 194 ALA A O 1
ATOM 1581 N N . GLN A 1 195 ? -5.797 58.75 21.156 1 82.31 195 GLN A N 1
ATOM 1582 C CA . GLN A 1 195 ? -4.551 58.781 20.406 1 82.31 195 GLN A CA 1
ATOM 1583 C C . GLN A 1 195 ? -4.664 58 19.109 1 82.31 195 GLN A C 1
ATOM 1585 O O . GLN A 1 195 ? -5.512 57.094 19 1 82.31 195 GLN A O 1
ATOM 1590 N N . ARG A 1 196 ? -3.854 58.406 18.188 1 81.06 196 ARG A N 1
ATOM 1591 C CA . ARG A 1 196 ? -3.803 57.656 16.922 1 81.06 196 ARG A CA 1
ATOM 1592 C C . ARG A 1 196 ? -3.459 56.188 17.141 1 81.06 196 ARG A C 1
ATOM 1594 O O . ARG A 1 196 ? -3.967 55.312 16.422 1 81.06 196 ARG A O 1
ATOM 1601 N N . THR A 1 197 ? -2.703 55.938 18.125 1 77.75 197 THR A N 1
ATOM 1602 C CA . THR A 1 197 ? -2.268 54.562 18.438 1 77.75 197 THR A CA 1
ATOM 1603 C C . THR A 1 197 ? -3.457 53.688 18.812 1 77.75 197 THR A C 1
ATOM 1605 O O . THR A 1 197 ? -3.475 52.5 18.516 1 77.75 197 THR A O 1
ATOM 1608 N N . ASP A 1 198 ? -4.438 54.344 19.453 1 80.44 198 ASP A N 1
ATOM 1609 C CA . ASP A 1 198 ? -5.633 53.594 19.844 1 80.44 198 ASP A CA 1
ATOM 1610 C C . ASP A 1 198 ? -6.426 53.156 18.625 1 80.44 198 ASP A C 1
ATOM 1612 O O . ASP A 1 198 ? -6.836 52 18.531 1 80.44 198 ASP A O 1
ATOM 1616 N N . TRP A 1 199 ? -6.547 54 17.75 1 84.38 199 TRP A N 1
ATOM 1617 C CA . TRP A 1 199 ? -7.246 53.688 16.5 1 84.38 199 TRP A CA 1
ATOM 1618 C C . TRP A 1 199 ? -6.504 52.625 15.703 1 84.38 199 TRP A C 1
ATOM 1620 O O . TRP A 1 199 ? -7.117 51.688 15.188 1 84.38 199 TRP A O 1
ATOM 1630 N N . ASP A 1 200 ? -5.215 52.75 15.688 1 80.31 200 ASP A N 1
ATOM 1631 C CA . ASP A 1 200 ? -4.379 51.812 14.953 1 80.31 200 ASP A CA 1
ATOM 1632 C C . ASP A 1 200 ? -4.504 50.406 15.539 1 80.31 200 ASP A C 1
ATOM 1634 O O . ASP A 1 200 ? -4.48 49.406 14.805 1 80.31 200 ASP A O 1
ATOM 1638 N N . LYS A 1 201 ? -4.602 50.25 16.844 1 78.62 201 LYS A N 1
ATOM 1639 C CA . LYS A 1 201 ? -4.738 48.969 17.5 1 78.62 201 LYS A CA 1
ATOM 1640 C C . LYS A 1 201 ? -6.023 48.25 17.062 1 78.62 201 LYS A C 1
ATOM 1642 O O . LYS A 1 201 ? -6.023 47.062 16.812 1 78.62 201 LYS A O 1
ATOM 1647 N N . VAL A 1 202 ? -7.09 49 16.969 1 84.94 202 VAL A N 1
ATOM 1648 C CA . VAL A 1 202 ? -8.375 48.438 16.578 1 84.94 202 VAL A CA 1
ATOM 1649 C C . VAL A 1 202 ? -8.328 48 15.102 1 84.94 202 VAL A C 1
ATOM 1651 O O . VAL A 1 202 ? -8.844 46.938 14.742 1 84.94 202 VAL A O 1
ATOM 1654 N N . LEU A 1 203 ? -7.621 48.875 14.312 1 83.56 203 LEU A N 1
ATOM 1655 C CA . LEU A 1 203 ? -7.477 48.531 12.898 1 83.56 203 LEU A CA 1
ATOM 1656 C C . LEU A 1 203 ? -6.676 47.25 12.719 1 83.56 203 LEU A C 1
ATOM 1658 O O . LEU A 1 203 ? -7.004 46.438 11.859 1 83.56 203 LEU A O 1
ATOM 1662 N N . LEU A 1 204 ? -5.691 47.094 13.516 1 77 204 LEU A N 1
ATOM 1663 C CA . LEU A 1 204 ? -4.883 45.906 13.477 1 77 204 LEU A CA 1
ATOM 1664 C C . LEU A 1 204 ? -5.711 44.688 13.859 1 77 204 LEU A C 1
ATOM 1666 O O . LEU A 1 204 ? -5.574 43.625 13.242 1 77 204 LEU A O 1
ATOM 1670 N N . GLN A 1 205 ? -6.508 44.844 14.844 1 82.62 205 GLN A N 1
ATOM 1671 C CA . GLN A 1 205 ? -7.375 43.75 15.281 1 82.62 205 GLN A CA 1
ATOM 1672 C C . GLN A 1 205 ? -8.344 43.344 14.172 1 82.62 205 GLN A C 1
ATOM 1674 O O . GLN A 1 205 ? -8.586 42.125 13.969 1 82.62 205 GLN A O 1
ATOM 1679 N N . ILE A 1 206 ? -8.906 44.281 13.523 1 87.25 206 ILE A N 1
ATOM 1680 C CA . ILE A 1 206 ? -9.828 44 12.422 1 87.25 206 ILE A CA 1
ATOM 1681 C C . ILE A 1 206 ? -9.102 43.25 11.32 1 87.25 206 ILE A C 1
ATOM 1683 O O . ILE A 1 206 ? -9.617 42.25 10.805 1 87.25 206 ILE A O 1
ATOM 1687 N N . GLN A 1 207 ? -7.855 43.688 11 1 81.94 207 GLN A N 1
ATOM 1688 C CA . GLN A 1 207 ? -7.074 43 9.961 1 81.94 207 GLN A CA 1
ATOM 1689 C C . GLN A 1 207 ? -6.75 41.562 10.359 1 81.94 207 GLN A C 1
ATOM 1691 O O . GLN A 1 207 ? -6.77 40.656 9.523 1 81.94 207 GLN A O 1
ATOM 1696 N N . GLN A 1 208 ? -6.43 41.344 11.648 1 80.38 208 GLN A N 1
ATOM 1697 C CA . GLN A 1 208 ? -6.156 40 12.164 1 80.38 208 GLN A CA 1
ATOM 1698 C C . GLN A 1 208 ? -7.383 39.094 12.055 1 80.38 208 GLN A C 1
ATOM 1700 O O . GLN A 1 208 ? -7.277 37.938 11.664 1 80.38 208 GLN A O 1
ATOM 1705 N N . LEU A 1 209 ? -8.516 39.656 12.375 1 87.19 209 LEU A N 1
ATOM 1706 C CA . LEU A 1 209 ? -9.758 38.875 12.328 1 87.19 209 LEU A CA 1
ATOM 1707 C C . LEU A 1 209 ? -10.156 38.562 10.891 1 87.19 209 LEU A C 1
ATOM 1709 O O . LEU A 1 209 ? -10.648 37.469 10.602 1 87.19 209 LEU A O 1
ATOM 1713 N N . GLU A 1 210 ? -9.906 39.531 10.016 1 88.44 210 GLU A N 1
ATOM 1714 C CA . GLU A 1 210 ? -10.188 39.281 8.609 1 88.44 210 GLU A CA 1
ATOM 1715 C C . GLU A 1 210 ? -9.312 38.188 8.047 1 88.44 210 GLU A C 1
ATOM 1717 O O . GLU A 1 210 ? -9.789 37.312 7.309 1 88.44 210 GLU A O 1
ATOM 1722 N N . SER A 1 211 ? -8.078 38.219 8.367 1 83.31 211 SER A N 1
ATOM 1723 C CA . SER A 1 211 ? -7.156 37.156 7.953 1 83.31 211 SER A CA 1
ATOM 1724 C C . SER A 1 211 ? -7.57 35.812 8.523 1 83.31 211 SER A C 1
ATOM 1726 O O . SER A 1 211 ? -7.531 34.812 7.82 1 83.31 211 SER A O 1
ATOM 1728 N N . ALA A 1 212 ? -7.93 35.812 9.781 1 86.69 212 ALA A N 1
ATOM 1729 C CA . ALA A 1 212 ? -8.383 34.562 10.43 1 86.69 212 ALA A CA 1
ATOM 1730 C C . ALA A 1 212 ? -9.641 34.031 9.758 1 86.69 212 ALA A C 1
ATOM 1732 O O . ALA A 1 212 ? -9.773 32.812 9.57 1 86.69 212 ALA A O 1
ATOM 1733 N N . ALA A 1 213 ? -10.57 34.938 9.422 1 91.69 213 ALA A N 1
ATOM 1734 C CA . ALA A 1 213 ? -11.797 34.531 8.734 1 91.69 213 ALA A CA 1
ATOM 1735 C C . ALA A 1 213 ? -11.492 33.844 7.406 1 91.69 213 ALA A C 1
ATOM 1737 O O . ALA A 1 213 ? -12.047 32.812 7.094 1 91.69 213 ALA A O 1
ATOM 1738 N N . HIS A 1 214 ? -10.555 34.469 6.676 1 88.81 214 HIS A N 1
ATOM 1739 C CA . HIS A 1 214 ? -10.172 33.938 5.383 1 88.81 214 HIS A CA 1
ATOM 1740 C C . HIS A 1 214 ? -9.531 32.562 5.551 1 88.81 214 HIS A C 1
ATOM 1742 O O . HIS A 1 214 ? -9.781 31.641 4.75 1 88.81 214 HIS A O 1
ATOM 1748 N N . GLN A 1 215 ? -8.711 32.375 6.508 1 88.56 215 GLN A N 1
ATOM 1749 C CA . GLN A 1 215 ? -8.039 31.125 6.785 1 88.56 215 GLN A CA 1
ATOM 1750 C C . GLN A 1 215 ? -9.047 30.031 7.156 1 88.56 215 GLN A C 1
ATOM 1752 O O . GLN A 1 215 ? -8.984 28.922 6.645 1 88.56 215 GLN A O 1
ATOM 1757 N N . VAL A 1 216 ? -9.953 30.359 8.023 1 93.56 216 VAL A N 1
ATOM 1758 C CA . VAL A 1 216 ? -10.938 29.391 8.5 1 93.56 216 VAL A CA 1
ATOM 1759 C C . VAL A 1 216 ? -11.891 29.031 7.363 1 93.56 216 VAL A C 1
ATOM 1761 O O . VAL A 1 216 ? -12.289 27.859 7.227 1 93.56 216 VAL A O 1
ATOM 1764 N N . GLU A 1 217 ? -12.266 30.047 6.574 1 94.44 217 GLU A N 1
ATOM 1765 C CA . GLU A 1 217 ? -13.117 29.781 5.418 1 94.44 217 GLU A CA 1
ATOM 1766 C C . GLU A 1 217 ? -12.461 28.797 4.453 1 94.44 217 GLU A C 1
ATOM 1768 O O . GLU A 1 217 ? -13.117 27.891 3.953 1 94.44 217 GLU A O 1
ATOM 1773 N N . SER A 1 218 ? -11.234 29 4.168 1 93.12 218 SER A N 1
ATOM 1774 C CA . SER A 1 218 ? -10.484 28.094 3.301 1 93.12 218 SER A CA 1
ATOM 1775 C C . SER A 1 218 ? -10.406 26.688 3.896 1 93.12 218 SER A C 1
ATOM 1777 O O . SER A 1 218 ? -10.531 25.703 3.176 1 93.12 218 SER A O 1
ATOM 1779 N N . GLN A 1 219 ? -10.172 26.609 5.207 1 93.75 219 GLN A N 1
ATOM 1780 C CA . GLN A 1 219 ? -10.141 25.312 5.883 1 93.75 219 GLN A CA 1
ATOM 1781 C C . GLN A 1 219 ? -11.484 24.609 5.777 1 93.75 219 GLN A C 1
ATOM 1783 O O . GLN A 1 219 ? -11.539 23.406 5.539 1 93.75 219 GLN A O 1
ATOM 1788 N N . TYR A 1 220 ? -12.523 25.422 5.984 1 95.56 220 TYR A N 1
ATOM 1789 C CA . TYR A 1 220 ? -13.867 24.875 5.863 1 95.56 220 TYR A CA 1
ATOM 1790 C C . TYR A 1 220 ? -14.094 24.266 4.48 1 95.56 220 TYR A C 1
ATOM 1792 O O . TYR A 1 220 ? -14.555 23.125 4.363 1 95.56 220 TYR A O 1
ATOM 1800 N N . GLU A 1 221 ? -13.734 24.969 3.449 1 95 221 GLU A N 1
ATOM 1801 C CA . GLU A 1 221 ? -13.883 24.5 2.078 1 95 221 GLU A CA 1
ATOM 1802 C C . GLU A 1 221 ? -13.055 23.234 1.844 1 95 221 GLU A C 1
ATOM 1804 O O . GLU A 1 221 ? -13.5 22.312 1.153 1 95 221 GLU A O 1
ATOM 1809 N N . THR A 1 222 ? -11.906 23.188 2.381 1 94.38 222 THR A N 1
ATOM 1810 C CA . THR A 1 222 ? -11.023 22.031 2.24 1 94.38 222 THR A CA 1
ATOM 1811 C C . THR A 1 222 ? -11.648 20.781 2.877 1 94.38 222 THR A C 1
ATOM 1813 O O . THR A 1 222 ? -11.641 19.703 2.285 1 94.38 222 THR A O 1
ATOM 1816 N N . PHE A 1 223 ? -12.203 20.953 4.051 1 95.44 223 PHE A N 1
ATOM 1817 C CA . PHE A 1 223 ? -12.836 19.844 4.734 1 95.44 223 PHE A CA 1
ATOM 1818 C C . PHE A 1 223 ? -14.078 19.375 3.984 1 95.44 223 PHE A C 1
ATOM 1820 O O . PHE A 1 223 ? -14.375 18.188 3.934 1 95.44 223 PHE A O 1
ATOM 1827 N N . LEU A 1 224 ? -14.82 20.391 3.428 1 96.31 224 LEU A N 1
ATOM 1828 C CA . LEU A 1 224 ? -16 20.016 2.65 1 96.31 224 LEU A CA 1
ATOM 1829 C C . LEU A 1 224 ? -15.617 19.203 1.421 1 96.31 224 LEU A C 1
ATOM 1831 O O . LEU A 1 224 ? -16.281 18.234 1.08 1 96.31 224 LEU A O 1
ATOM 1835 N N . LYS A 1 225 ? -14.547 19.609 0.766 1 95.44 225 LYS A N 1
ATOM 1836 C CA . LYS A 1 225 ? -14.062 18.859 -0.392 1 95.44 225 LYS A CA 1
ATOM 1837 C C . LYS A 1 225 ? -13.633 17.453 0.005 1 95.44 225 LYS A C 1
ATOM 1839 O O . LYS A 1 225 ? -13.93 16.484 -0.702 1 95.44 225 LYS A O 1
ATOM 1844 N N . ALA A 1 226 ? -12.969 17.344 1.135 1 96.38 226 ALA A N 1
ATOM 1845 C CA . ALA A 1 226 ? -12.57 16.031 1.646 1 96.38 226 ALA A CA 1
ATOM 1846 C C . ALA A 1 226 ? -13.797 15.172 1.967 1 96.38 226 ALA A C 1
ATOM 1848 O O . ALA A 1 226 ? -13.805 13.969 1.691 1 96.38 226 ALA A O 1
ATOM 1849 N N . LEU A 1 227 ? -14.773 15.836 2.588 1 97.44 227 LEU A N 1
ATOM 1850 C CA . LEU A 1 227 ? -16 15.133 2.924 1 97.44 227 LEU A CA 1
ATOM 1851 C C . LEU A 1 227 ? -16.688 14.609 1.668 1 97.44 227 LEU A C 1
ATOM 1853 O O . LEU A 1 227 ? -17.078 13.438 1.611 1 97.44 227 LEU A O 1
ATOM 1857 N N . LYS A 1 228 ? -16.797 15.43 0.653 1 96.75 228 LYS A N 1
ATOM 1858 C CA . LYS A 1 228 ? -17.391 15.016 -0.616 1 96.75 228 LYS A CA 1
ATOM 1859 C C . LYS A 1 228 ? -16.609 13.859 -1.229 1 96.75 228 LYS A C 1
ATOM 1861 O O . LYS A 1 228 ? -17.203 12.883 -1.706 1 96.75 228 LYS A O 1
ATOM 1866 N N . PHE A 1 229 ? -15.328 13.891 -1.16 1 95.19 229 PHE A N 1
ATOM 1867 C CA . PHE A 1 229 ? -14.453 12.852 -1.698 1 95.19 229 PHE A CA 1
ATOM 1868 C C . PHE A 1 229 ? -14.688 11.523 -0.994 1 95.19 229 PHE A C 1
ATOM 1870 O O . PHE A 1 229 ? -14.898 10.5 -1.647 1 95.19 229 PHE A O 1
ATOM 1877 N N . VAL A 1 230 ? -14.672 11.562 0.32 1 97 230 VAL A N 1
ATOM 1878 C CA . VAL A 1 230 ? -14.828 10.336 1.098 1 97 230 VAL A CA 1
ATOM 1879 C C . VAL A 1 230 ? -16.234 9.766 0.896 1 97 230 VAL A C 1
ATOM 1881 O O . VAL A 1 230 ? -16.422 8.547 0.905 1 97 230 VAL A O 1
ATOM 1884 N N . MET A 1 231 ? -17.266 10.656 0.732 1 96.88 231 MET A N 1
ATOM 1885 C CA . MET A 1 231 ? -18.641 10.219 0.51 1 96.88 231 MET A CA 1
ATOM 1886 C C . MET A 1 231 ? -18.812 9.633 -0.89 1 96.88 231 MET A C 1
ATOM 1888 O O . MET A 1 231 ? -19.797 8.938 -1.167 1 96.88 231 MET A O 1
ATOM 1892 N N . GLY A 1 232 ? -17.922 9.945 -1.771 1 95.12 232 GLY A N 1
ATOM 1893 C CA . GLY A 1 232 ? -18 9.445 -3.135 1 95.12 232 GLY A CA 1
ATOM 1894 C C . GLY A 1 232 ? -18.75 10.367 -4.066 1 95.12 232 GLY A C 1
ATOM 1895 O O . GLY A 1 232 ? -19.297 9.93 -5.086 1 95.12 232 GLY A O 1
ATOM 1896 N N . LEU A 1 233 ? -18.828 11.664 -3.73 1 94.94 233 LEU A N 1
ATOM 1897 C CA . LEU A 1 233 ? -19.531 12.656 -4.535 1 94.94 233 LEU A CA 1
ATOM 1898 C C . LEU A 1 233 ? -18.562 13.492 -5.359 1 94.94 233 LEU A C 1
ATOM 1900 O O . LEU A 1 233 ? -17.391 13.633 -4.992 1 94.94 233 LEU A O 1
ATOM 1904 N N . PRO A 1 234 ? -19.094 14.039 -6.492 1 93.19 234 PRO A N 1
ATOM 1905 C CA . PRO A 1 234 ? -18.25 14.984 -7.234 1 93.19 234 PRO A CA 1
ATOM 1906 C C . PRO A 1 234 ? -17.922 16.234 -6.43 1 93.19 234 PRO A C 1
ATOM 1908 O O . PRO A 1 234 ? -18.719 16.688 -5.609 1 93.19 234 PRO A O 1
ATOM 1911 N N . LEU A 1 235 ? -16.766 16.75 -6.676 1 92.25 235 LEU A N 1
ATOM 1912 C CA . LEU A 1 235 ? -16.281 17.891 -5.918 1 92.25 235 LEU A CA 1
ATOM 1913 C C . LEU A 1 235 ? -17.141 19.125 -6.168 1 92.25 235 LEU A C 1
ATOM 1915 O O . LEU A 1 235 ? -17.172 20.031 -5.344 1 92.25 235 LEU A O 1
ATOM 1919 N N . ASP A 1 236 ? -17.812 19.125 -7.293 1 89.88 236 ASP A N 1
ATOM 1920 C CA . ASP A 1 236 ? -18.594 20.297 -7.66 1 89.88 236 ASP A CA 1
ATOM 1921 C C . ASP A 1 236 ? -19.969 20.266 -7.008 1 89.88 236 ASP A C 1
ATOM 1923 O O . ASP A 1 236 ? -20.75 21.203 -7.16 1 89.88 236 ASP A O 1
ATOM 1927 N N . THR A 1 237 ? -20.219 19.25 -6.219 1 91.62 237 THR A N 1
ATOM 1928 C CA . THR A 1 237 ? -21.5 19.156 -5.535 1 91.62 237 THR A CA 1
ATOM 1929 C C . THR A 1 237 ? -21.656 20.266 -4.508 1 91.62 237 THR A C 1
ATOM 1931 O O . THR A 1 237 ? -20.75 20.5 -3.697 1 91.62 237 THR A O 1
ATOM 1934 N N . GLU A 1 238 ? -22.719 20.969 -4.594 1 91.44 238 GLU A N 1
ATOM 1935 C CA . GLU A 1 238 ? -22.969 22 -3.588 1 91.44 238 GLU A CA 1
ATOM 1936 C C . GLU A 1 238 ? -23.359 21.391 -2.248 1 91.44 238 GLU A C 1
ATOM 1938 O O . GLU A 1 238 ? -24.297 20.578 -2.178 1 91.44 238 GLU A O 1
ATOM 1943 N N . MET A 1 239 ? -22.547 21.703 -1.277 1 93.56 239 MET A N 1
ATOM 1944 C CA . MET A 1 239 ? -22.781 21.125 0.046 1 93.56 239 MET A CA 1
ATOM 1945 C C . MET A 1 239 ? -22.547 22.156 1.138 1 93.56 239 MET A C 1
ATOM 1947 O O . MET A 1 239 ? -21.609 22.953 1.049 1 93.56 239 MET A O 1
ATOM 1951 N N . ASP A 1 240 ? -23.469 22.188 2.064 1 94.12 240 ASP A N 1
ATOM 1952 C CA . ASP A 1 240 ? -23.312 23 3.268 1 94.12 240 ASP A CA 1
ATOM 1953 C C . ASP A 1 240 ? -23.688 22.219 4.52 1 94.12 240 ASP A C 1
ATOM 1955 O O . ASP A 1 240 ? -24.406 21.219 4.438 1 94.12 240 ASP A O 1
ATOM 1959 N N . ILE A 1 241 ? -23.031 22.594 5.621 1 94.38 241 ILE A N 1
ATOM 1960 C CA . ILE A 1 241 ? -23.266 21.938 6.898 1 94.38 241 ILE A CA 1
ATOM 1961 C C . ILE A 1 241 ? -24.047 22.859 7.828 1 94.38 241 ILE A C 1
ATOM 1963 O O . ILE A 1 241 ? -23.812 24.062 7.871 1 94.38 241 ILE A O 1
ATOM 1967 N N . PRO A 1 242 ? -25.047 22.281 8.547 1 91.88 242 PRO A N 1
ATOM 1968 C CA . PRO A 1 242 ? -25.797 23.125 9.477 1 91.88 242 PRO A CA 1
ATOM 1969 C C . PRO A 1 242 ? -24.953 23.594 10.664 1 91.88 242 PRO A C 1
ATOM 1971 O O . PRO A 1 242 ? -23.984 22.922 11.031 1 91.88 242 PRO A O 1
ATOM 1974 N N . PHE A 1 243 ? -25.391 24.625 11.336 1 88.62 243 PHE A N 1
ATOM 1975 C CA . PHE A 1 243 ? -24.703 25.203 12.477 1 88.62 243 PHE A CA 1
ATOM 1976 C C . PHE A 1 243 ? -24.938 24.391 13.734 1 88.62 243 PHE A C 1
ATOM 1978 O O . PHE A 1 243 ? -24.047 24.25 14.578 1 88.62 243 PHE A O 1
ATOM 1985 N N . ASN A 1 244 ? -26.078 23.844 13.742 1 84.94 244 ASN A N 1
ATOM 1986 C CA . ASN A 1 244 ? -26.5 23.203 14.984 1 84.94 244 ASN A CA 1
ATOM 1987 C C . ASN A 1 244 ? -25.797 21.859 15.188 1 84.94 244 ASN A C 1
ATOM 1989 O O . ASN A 1 244 ? -25.844 20.984 14.32 1 84.94 244 ASN A O 1
ATOM 1993 N N . ILE A 1 245 ? -25.047 21.891 16.281 1 83.19 245 ILE A N 1
ATOM 1994 C CA . ILE A 1 245 ? -24.391 20.656 16.656 1 83.19 245 ILE A CA 1
ATOM 1995 C C . ILE A 1 245 ? -25.281 19.844 17.609 1 83.19 245 ILE A C 1
ATOM 1997 O O . ILE A 1 245 ? -25.641 20.328 18.672 1 83.19 245 ILE A O 1
ATOM 2001 N N . ARG A 1 246 ? -25.75 18.656 17.141 1 73.38 246 ARG A N 1
ATOM 2002 C CA . ARG A 1 246 ? -26.578 17.797 17.953 1 73.38 246 ARG A CA 1
ATOM 2003 C C . ARG A 1 246 ? -25.734 16.891 18.828 1 73.38 246 ARG A C 1
ATOM 2005 O O . ARG A 1 246 ? -24.969 16.062 18.328 1 73.38 246 ARG A O 1
ATOM 2012 N N . ILE A 1 247 ? -25.75 17.203 20.094 1 72.81 247 ILE A N 1
ATOM 2013 C CA . ILE A 1 247 ? -25.062 16.344 21.062 1 72.81 247 ILE A CA 1
ATOM 2014 C C . ILE A 1 247 ? -26 15.227 21.516 1 72.81 247 ILE A C 1
ATOM 2016 O O . ILE A 1 247 ? -27.094 15.492 22.031 1 72.81 247 ILE A O 1
ATOM 2020 N N . SER A 1 248 ? -25.922 14.133 20.922 1 64.56 248 SER A N 1
ATOM 2021 C CA . SER A 1 248 ? -26.734 13.016 21.391 1 64.56 248 SER A CA 1
ATOM 2022 C C . SER A 1 248 ? -26.172 12.406 22.672 1 64.56 248 SER A C 1
ATOM 2024 O O . SER A 1 248 ? -24.953 12.266 22.797 1 64.56 248 SER A O 1
ATOM 2026 N N . GLU A 1 249 ? -26.969 12.43 23.75 1 60.47 249 GLU A N 1
ATOM 2027 C CA . GLU A 1 249 ? -26.562 11.805 25 1 60.47 249 GLU A CA 1
ATOM 2028 C C . GLU A 1 249 ? -26.109 10.359 24.766 1 60.47 249 GLU A C 1
ATOM 2030 O O . GLU A 1 249 ? -26.641 9.672 23.906 1 60.47 249 GLU A O 1
ATOM 2035 N N . SER A 1 250 ? -24.891 10.109 25.266 1 60.84 250 SER A N 1
ATOM 2036 C CA . SER A 1 250 ? -24.25 8.797 25.188 1 60.84 250 SER A CA 1
ATOM 2037 C C . SER A 1 250 ? -25.219 7.695 25.641 1 60.84 250 SER A C 1
ATOM 2039 O O . SER A 1 250 ? -25.828 7.793 26.703 1 60.84 250 SER A O 1
ATOM 2041 N N . GLU A 1 251 ? -25.797 6.934 24.688 1 63.78 251 GLU A N 1
ATOM 2042 C CA . GLU A 1 251 ? -26.562 5.738 25.031 1 63.78 251 GLU A CA 1
ATOM 2043 C C . GLU A 1 251 ? -25.656 4.648 25.609 1 63.78 251 GLU A C 1
ATOM 2045 O O . GLU A 1 251 ? -24.453 4.609 25.297 1 63.78 251 GLU A O 1
ATOM 2050 N N . ASP A 1 252 ? -26.094 4.07 26.734 1 67.38 252 ASP A N 1
ATOM 2051 C CA . ASP A 1 252 ? -25.406 2.895 27.25 1 67.38 252 ASP A CA 1
ATOM 2052 C C . ASP A 1 252 ? -25.391 1.766 26.234 1 67.38 252 ASP A C 1
ATOM 2054 O O . ASP A 1 252 ? -26.453 1.222 25.891 1 67.38 252 ASP A O 1
ATOM 2058 N N . TRP A 1 253 ? -24.203 1.657 25.609 1 72 253 TRP A N 1
ATOM 2059 C CA . TRP A 1 253 ? -24.094 0.615 24.594 1 72 253 TRP A CA 1
ATOM 2060 C C . TRP A 1 253 ? -23.688 -0.713 25.219 1 72 253 TRP A C 1
ATOM 2062 O O . TRP A 1 253 ? -22.875 -0.745 26.156 1 72 253 TRP A O 1
ATOM 2072 N N . SER A 1 254 ? -24.469 -1.753 24.844 1 78.12 254 SER A N 1
ATOM 2073 C CA . SER A 1 254 ? -24.016 -3.09 25.234 1 78.12 254 SER A CA 1
ATOM 2074 C C . SER A 1 254 ? -22.719 -3.455 24.531 1 78.12 254 SER A C 1
ATOM 2076 O O . SER A 1 254 ? -22.516 -3.096 23.359 1 78.12 254 SER A O 1
ATOM 2078 N N . THR A 1 255 ? -21.797 -4.02 25.312 1 81.12 255 THR A N 1
ATOM 2079 C CA . THR A 1 255 ? -20.5 -4.398 24.766 1 81.12 255 THR A CA 1
ATOM 2080 C C . THR A 1 255 ? -20.625 -5.648 23.891 1 81.12 255 THR A C 1
ATOM 2082 O O . THR A 1 255 ? -21.141 -6.672 24.344 1 81.12 255 THR A O 1
ATOM 2085 N N . GLN A 1 256 ? -20.422 -5.492 22.641 1 85.94 256 GLN A N 1
ATOM 2086 C CA . GLN A 1 256 ? -20.359 -6.609 21.703 1 85.94 256 GLN A CA 1
ATOM 2087 C C . GLN A 1 256 ? -18.922 -6.805 21.188 1 85.94 256 GLN A C 1
ATOM 2089 O O . GLN A 1 256 ? -18.062 -5.941 21.375 1 85.94 256 GLN A O 1
ATOM 2094 N N . LYS A 1 257 ? -18.703 -7.969 20.641 1 89.69 257 LYS A N 1
ATOM 2095 C CA . LYS A 1 257 ? -17.391 -8.211 20.047 1 89.69 257 LYS A CA 1
ATOM 2096 C C . LYS A 1 257 ? -17.125 -7.27 18.891 1 89.69 257 LYS A C 1
ATOM 2098 O O . LYS A 1 257 ? -18.016 -6.996 18.094 1 89.69 257 LYS A O 1
ATOM 2103 N N . THR A 1 258 ? -15.922 -6.805 18.844 1 92.38 258 THR A N 1
ATOM 2104 C CA . THR A 1 258 ? -15.547 -5.902 17.766 1 92.38 258 THR A CA 1
ATOM 2105 C C . THR A 1 258 ? -15.25 -6.684 16.484 1 92.38 258 THR A C 1
ATOM 2107 O O . THR A 1 258 ? -15.016 -7.891 16.531 1 92.38 258 THR A O 1
ATOM 2110 N N . LEU A 1 259 ? -15.352 -6.012 15.328 1 93.56 259 LEU A N 1
ATOM 2111 C CA . LEU A 1 259 ? -15.047 -6.645 14.055 1 93.56 259 LEU A CA 1
ATOM 2112 C C . LEU A 1 259 ? -13.617 -7.172 14.031 1 93.56 259 LEU A C 1
ATOM 2114 O O . LEU A 1 259 ? -13.344 -8.219 13.438 1 93.56 259 LEU A O 1
ATOM 2118 N N . ASP A 1 260 ? -12.695 -6.523 14.727 1 93.94 260 ASP A N 1
ATOM 2119 C CA . ASP A 1 260 ? -11.312 -6.98 14.805 1 93.94 260 ASP A CA 1
ATOM 2120 C C . ASP A 1 260 ? -11.211 -8.32 15.523 1 93.94 260 ASP A C 1
ATOM 2122 O O . ASP A 1 260 ? -10.438 -9.195 15.125 1 93.94 260 ASP A O 1
ATOM 2126 N N . GLU A 1 261 ? -11.984 -8.453 16.562 1 94.06 261 GLU A N 1
ATOM 2127 C CA . GLU A 1 261 ? -12.008 -9.711 17.297 1 94.06 261 GLU A CA 1
ATOM 2128 C C . GLU A 1 261 ? -12.586 -10.836 16.438 1 94.06 261 GLU A C 1
ATOM 2130 O O . GLU A 1 261 ? -12.055 -11.953 16.438 1 94.06 261 GLU A O 1
ATOM 2135 N N . LEU A 1 262 ? -13.641 -10.531 15.727 1 95.19 262 LEU A N 1
ATOM 2136 C CA . LEU A 1 262 ? -14.281 -11.523 14.875 1 95.19 262 LEU A CA 1
ATOM 2137 C C . LEU A 1 262 ? -13.352 -11.945 13.742 1 95.19 262 LEU A C 1
ATOM 2139 O O . LEU A 1 262 ? -13.281 -13.133 13.398 1 95.19 262 LEU A O 1
ATOM 2143 N N . ILE A 1 263 ? -12.641 -10.969 13.148 1 96.5 263 ILE A N 1
ATOM 2144 C CA . ILE A 1 263 ? -11.68 -11.242 12.086 1 96.5 263 ILE A CA 1
ATOM 2145 C C . ILE A 1 263 ? -10.578 -12.172 12.609 1 96.5 263 ILE A C 1
ATOM 2147 O O . ILE A 1 263 ? -10.219 -13.148 11.945 1 96.5 263 ILE A O 1
ATOM 2151 N N . GLN A 1 264 ? -10.102 -11.898 13.812 1 96.31 264 GLN A N 1
ATOM 2152 C CA . GLN A 1 264 ? -9.047 -12.711 14.398 1 96.31 264 GLN A CA 1
ATOM 2153 C C . GLN A 1 264 ? -9.531 -14.133 14.672 1 96.31 264 GLN A C 1
ATOM 2155 O O . GLN A 1 264 ? -8.781 -15.094 14.523 1 96.31 264 GLN A O 1
ATOM 2160 N N . GLU A 1 265 ? -10.789 -14.289 15.078 1 95.62 265 GLU A N 1
ATOM 2161 C CA . GLU A 1 265 ? -11.375 -15.609 15.289 1 95.62 265 GLU A CA 1
ATOM 2162 C C . GLU A 1 265 ? -11.414 -16.422 13.992 1 95.62 265 GLU A C 1
ATOM 2164 O O . GLU A 1 265 ? -11.133 -17.609 13.992 1 95.62 265 GLU A O 1
ATOM 2169 N N . LYS A 1 266 ? -11.758 -15.688 12.922 1 96.38 266 LYS A N 1
ATOM 2170 C CA . LYS A 1 266 ? -11.789 -16.359 11.625 1 96.38 266 LYS A CA 1
ATOM 2171 C C . LYS A 1 266 ? -10.391 -16.766 11.188 1 96.38 266 LYS A C 1
ATOM 2173 O O . LYS A 1 266 ? -10.203 -17.844 10.609 1 96.38 266 LYS A O 1
ATOM 2178 N N . LYS A 1 267 ? -9.383 -15.969 11.469 1 95.44 267 LYS A N 1
ATOM 2179 C CA . LYS A 1 267 ? -7.996 -16.312 11.156 1 95.44 267 LYS A CA 1
ATOM 2180 C C . LYS A 1 267 ? -7.547 -17.547 11.93 1 95.44 267 LYS A C 1
ATOM 2182 O O . LYS A 1 267 ? -6.84 -18.406 11.391 1 95.44 267 LYS A O 1
ATOM 2187 N N . GLN A 1 268 ? -7.988 -17.625 13.156 1 95.94 268 GLN A N 1
ATOM 2188 C CA . GLN A 1 268 ? -7.688 -18.812 13.961 1 95.94 268 GLN A CA 1
ATOM 2189 C C . GLN A 1 268 ? -8.359 -20.047 13.391 1 95.94 268 GLN A C 1
ATOM 2191 O O . GLN A 1 268 ? -7.746 -21.125 13.328 1 95.94 268 GLN A O 1
ATOM 2196 N N . GLN A 1 269 ? -9.586 -19.906 12.961 1 96.5 269 GLN A N 1
ATOM 2197 C CA . GLN A 1 269 ? -10.305 -21.016 12.352 1 96.5 269 GLN A CA 1
ATOM 2198 C C . GLN A 1 269 ? -9.602 -21.5 11.086 1 96.5 269 GLN A C 1
ATOM 2200 O O . GLN A 1 269 ? -9.492 -22.703 10.852 1 96.5 269 GLN A O 1
ATOM 2205 N N . ILE A 1 270 ? -9.062 -20.562 10.289 1 95.44 270 ILE A N 1
ATOM 2206 C CA . ILE A 1 270 ? -8.344 -20.906 9.062 1 95.44 270 ILE A CA 1
ATOM 2207 C C . ILE A 1 270 ? -7.082 -21.688 9.406 1 95.44 270 ILE A C 1
ATOM 2209 O O . ILE A 1 270 ? -6.777 -22.688 8.766 1 95.44 270 ILE A O 1
ATOM 2213 N N . SER A 1 271 ? -6.418 -21.25 10.438 1 95.38 271 SER A N 1
ATOM 2214 C CA . SER A 1 271 ? -5.191 -21.922 10.859 1 95.38 271 SER A CA 1
ATOM 2215 C C . SER A 1 271 ? -5.473 -23.344 11.328 1 95.38 271 SER A C 1
ATOM 2217 O O . SER A 1 271 ? -4.727 -24.266 11.016 1 95.38 271 SER A O 1
ATOM 2219 N N . LEU A 1 272 ? -6.574 -23.562 12.047 1 96.5 272 LEU A N 1
ATOM 2220 C CA . LEU A 1 272 ? -6.973 -24.891 12.508 1 96.5 272 LEU A CA 1
ATOM 2221 C C . LEU A 1 272 ? -7.312 -25.797 11.328 1 96.5 272 LEU A C 1
ATOM 2223 O O . LEU A 1 272 ? -6.926 -26.969 11.312 1 96.5 272 LEU A O 1
ATOM 2227 N N . GLN A 1 273 ? -7.965 -25.188 10.367 1 96.38 273 GLN A N 1
ATOM 2228 C CA . GLN A 1 273 ? -8.32 -25.953 9.172 1 96.38 273 GLN A CA 1
ATOM 2229 C C . GLN A 1 273 ? -7.078 -26.344 8.375 1 96.38 273 GLN A C 1
ATOM 2231 O O . GLN A 1 273 ? -7.008 -27.453 7.832 1 96.38 273 GLN A O 1
ATOM 2236 N N . GLU A 1 274 ? -6.09 -25.484 8.312 1 95.44 274 GLU A N 1
ATOM 2237 C CA . GLU A 1 274 ? -4.844 -25.781 7.613 1 95.44 274 GLU A CA 1
ATOM 2238 C C . GLU A 1 274 ? -4.086 -26.922 8.281 1 95.44 274 GLU A C 1
ATOM 2240 O O . GLU A 1 274 ? -3.547 -27.797 7.602 1 95.44 274 GLU A O 1
ATOM 22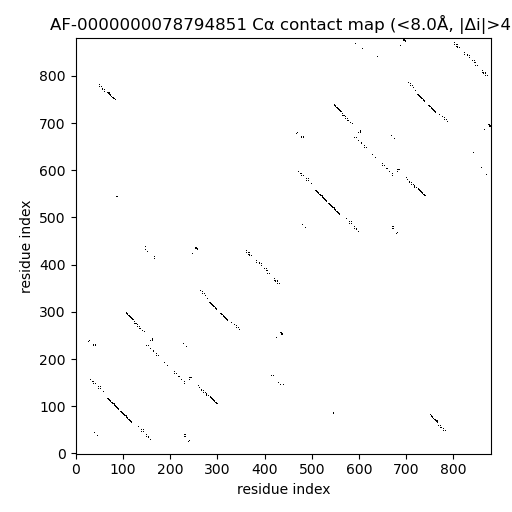45 N N . ILE A 1 275 ? -4.039 -26.938 9.609 1 96.25 275 ILE A N 1
ATOM 2246 C CA . ILE A 1 275 ? -3.383 -28 10.352 1 96.25 275 ILE A CA 1
ATOM 2247 C C . ILE A 1 275 ? -4.07 -29.344 10.047 1 96.25 275 ILE A C 1
ATOM 2249 O O . ILE A 1 275 ? -3.406 -30.344 9.773 1 96.25 275 ILE A O 1
ATOM 2253 N N . ARG A 1 276 ? -5.367 -29.344 10.047 1 95.88 276 ARG A N 1
ATOM 2254 C CA . ARG A 1 276 ? -6.121 -30.547 9.758 1 95.88 276 ARG A CA 1
ATOM 2255 C C . ARG A 1 276 ? -5.852 -31.031 8.336 1 95.88 276 ARG A C 1
ATOM 2257 O O . ARG A 1 276 ? -5.719 -32.25 8.102 1 95.88 276 ARG A O 1
ATOM 2264 N N . THR A 1 277 ? -5.754 -30.078 7.449 1 95.75 277 THR A N 1
ATOM 2265 C CA . THR A 1 277 ? -5.492 -30.422 6.059 1 95.75 277 THR A CA 1
ATOM 2266 C C . THR A 1 277 ? -4.121 -31.078 5.91 1 95.75 277 THR A C 1
ATOM 2268 O O . THR A 1 277 ? -3.979 -32.094 5.219 1 95.75 277 THR A O 1
ATOM 2271 N N . ILE A 1 278 ? -3.117 -30.547 6.555 1 94.94 278 ILE A N 1
ATOM 2272 C CA . ILE A 1 278 ? -1.766 -31.078 6.484 1 94.94 278 ILE A CA 1
ATOM 2273 C C . ILE A 1 278 ? -1.726 -32.469 7.145 1 94.94 278 ILE A C 1
ATOM 2275 O O . ILE A 1 278 ? -1.105 -33.375 6.625 1 94.94 278 ILE A O 1
ATOM 2279 N N . ARG A 1 279 ? -2.451 -32.656 8.242 1 93.88 279 ARG A N 1
ATOM 2280 C CA . ARG A 1 279 ? -2.531 -33.938 8.922 1 93.88 279 ARG A CA 1
ATOM 2281 C C . ARG A 1 279 ? -3.176 -35 8.016 1 93.88 279 ARG A C 1
ATOM 2283 O O . ARG A 1 279 ? -2.703 -36.125 7.941 1 93.88 279 ARG A O 1
ATOM 2290 N N . ASN A 1 280 ? -4.199 -34.531 7.305 1 93.12 280 ASN A N 1
ATOM 2291 C CA . ASN A 1 280 ? -4.949 -35.438 6.441 1 93.12 280 ASN A CA 1
ATOM 2292 C C . ASN A 1 280 ? -4.184 -35.75 5.16 1 93.12 280 ASN A C 1
ATOM 2294 O O . ASN A 1 280 ? -4.57 -36.656 4.41 1 93.12 280 ASN A O 1
ATOM 2298 N N . SER A 1 281 ? -3.107 -34.969 4.934 1 89.38 281 SER A N 1
ATOM 2299 C CA . SER A 1 281 ? -2.316 -35.25 3.738 1 89.38 281 SER A CA 1
ATOM 2300 C C . SER A 1 281 ? -1.691 -36.656 3.805 1 89.38 281 SER A C 1
ATOM 2302 O O . SER A 1 281 ? -1.245 -37.188 2.787 1 89.38 281 SER A O 1
ATOM 2304 N N . ARG A 1 282 ? -1.798 -37.312 5.004 1 89.06 282 ARG A N 1
ATOM 2305 C CA . ARG A 1 282 ? -1.315 -38.656 5.184 1 89.06 282 ARG A CA 1
ATOM 2306 C C . ARG A 1 282 ? -2.344 -39.688 4.695 1 89.06 282 ARG A C 1
ATOM 2308 O O . ARG A 1 282 ? -2.018 -40.844 4.488 1 89.06 282 ARG A O 1
ATOM 2315 N N . ILE A 1 283 ? -3.516 -39.156 4.477 1 91.19 283 ILE A N 1
ATOM 2316 C CA . ILE A 1 283 ? -4.586 -40 3.98 1 91.19 283 ILE A CA 1
ATOM 2317 C C . ILE A 1 283 ? -4.441 -40.188 2.471 1 91.19 283 ILE A C 1
ATOM 2319 O O . ILE A 1 283 ? -4.148 -39.25 1.748 1 91.19 283 ILE A O 1
ATOM 2323 N N . PRO A 1 284 ? -4.562 -41.438 1.956 1 92 284 PRO A N 1
ATOM 2324 C CA . PRO A 1 284 ? -4.434 -41.688 0.521 1 92 284 PRO A CA 1
ATOM 2325 C C . PRO A 1 284 ? -5.387 -40.844 -0.321 1 92 284 PRO A C 1
ATOM 2327 O O . PRO A 1 284 ? -6.488 -40.531 0.126 1 92 284 PRO A O 1
ATOM 2330 N N . SER A 1 285 ? -4.949 -40.438 -1.458 1 95.06 285 SER A N 1
ATOM 2331 C CA . SER A 1 285 ? -5.828 -39.812 -2.432 1 95.06 285 SER A CA 1
ATOM 2332 C C . SER A 1 285 ? -6.297 -40.781 -3.494 1 95.06 285 SER A C 1
ATOM 2334 O O . SER A 1 285 ? -5.574 -41.719 -3.836 1 95.06 285 SER A O 1
ATOM 2336 N N . LEU A 1 286 ? -7.582 -40.656 -3.916 1 96.62 286 LEU A N 1
ATOM 2337 C CA . LEU A 1 286 ? -8.211 -41.531 -4.895 1 96.62 286 LEU A CA 1
ATOM 2338 C C . LEU A 1 286 ? -8.75 -40.719 -6.078 1 96.62 286 LEU A C 1
ATOM 2340 O O . LEU A 1 286 ? -9.398 -39.688 -5.887 1 96.62 286 LEU A O 1
ATOM 2344 N N . ALA A 1 287 ? -8.406 -41.156 -7.27 1 96.88 287 ALA A N 1
ATOM 2345 C CA . ALA A 1 287 ? -8.883 -40.469 -8.469 1 96.88 287 ALA A CA 1
ATOM 2346 C C . ALA A 1 287 ? -9.383 -41.469 -9.516 1 96.88 287 ALA A C 1
ATOM 2348 O O . ALA A 1 287 ? -8.852 -42.562 -9.625 1 96.88 287 ALA A O 1
ATOM 2349 N N . LEU A 1 288 ? -10.461 -41.094 -10.219 1 97.25 288 LEU A N 1
ATOM 2350 C CA . LEU A 1 288 ? -10.938 -41.781 -11.406 1 97.25 288 LEU A CA 1
ATOM 2351 C C . LEU A 1 288 ? -10.32 -41.156 -12.664 1 97.25 288 LEU A C 1
ATOM 2353 O O . LEU A 1 288 ? -10.289 -39.938 -12.82 1 97.25 288 LEU A O 1
ATOM 2357 N N . TYR A 1 289 ? -9.68 -41.969 -13.445 1 95.88 289 TYR A N 1
ATOM 2358 C CA . TYR A 1 289 ? -9.094 -41.438 -14.672 1 95.88 289 TYR A CA 1
ATOM 2359 C C . TYR A 1 289 ? -9.328 -42.375 -15.844 1 95.88 289 TYR A C 1
ATOM 2361 O O . TYR A 1 289 ? -9.734 -43.531 -15.648 1 95.88 289 TYR A O 1
ATOM 2369 N N . GLY A 1 290 ? -9.227 -41.875 -17.047 1 95.44 290 GLY A N 1
ATOM 2370 C CA . GLY A 1 290 ? -9.438 -42.625 -18.266 1 95.44 290 GLY A CA 1
ATOM 2371 C C . GLY A 1 290 ? -8.781 -42 -19.484 1 95.44 290 GLY A C 1
ATOM 2372 O O . GLY A 1 290 ? -8.398 -40.844 -19.453 1 95.44 290 GLY A O 1
ATOM 2373 N N . ASN A 1 291 ? -8.539 -42.812 -20.422 1 95.88 291 ASN A N 1
ATOM 2374 C CA . ASN A 1 291 ? -7.938 -42.375 -21.688 1 95.88 291 ASN A CA 1
ATOM 2375 C C . ASN A 1 291 ? -8.617 -43.031 -22.875 1 95.88 291 ASN A C 1
ATOM 2377 O O . ASN A 1 291 ? -8.953 -44.219 -22.828 1 95.88 291 ASN A O 1
ATOM 2381 N N . TYR A 1 292 ? -9.039 -42.312 -23.844 1 95.25 292 TYR A N 1
ATOM 2382 C CA . TYR A 1 292 ? -9.555 -42.781 -25.125 1 95.25 292 TYR A CA 1
ATOM 2383 C C . TYR A 1 292 ? -8.734 -42.219 -26.281 1 95.25 292 TYR A C 1
ATOM 2385 O O . TYR A 1 292 ? -8.703 -41 -26.484 1 95.25 292 TYR A O 1
ATOM 2393 N N . GLY A 1 293 ? -8.062 -43.094 -26.969 1 94.62 293 GLY A N 1
ATOM 2394 C CA . GLY A 1 293 ? -7.195 -42.562 -28 1 94.62 293 GLY A CA 1
ATOM 2395 C C . GLY A 1 293 ? -7.012 -43.5 -29.172 1 94.62 293 GLY A C 1
ATOM 2396 O O . GLY A 1 293 ? -7.637 -44.562 -29.219 1 94.62 293 GLY A O 1
ATOM 2397 N N . ARG A 1 294 ? -6.348 -42.969 -30.188 1 93.69 294 ARG A N 1
ATOM 2398 C CA . ARG A 1 294 ? -5.949 -43.719 -31.375 1 93.69 294 ARG A CA 1
ATOM 2399 C C . ARG A 1 294 ? -4.473 -43.5 -31.688 1 93.69 294 ARG A C 1
ATOM 2401 O O . ARG A 1 294 ? -3.955 -42.406 -31.516 1 93.69 294 ARG A O 1
ATOM 2408 N N . THR A 1 295 ? -3.857 -44.562 -32.031 1 91.19 295 THR A N 1
ATOM 2409 C CA . THR A 1 295 ? -2.457 -44.469 -32.438 1 91.19 295 THR A CA 1
ATOM 2410 C C . THR A 1 295 ? -2.271 -44.969 -33.875 1 91.19 295 THR A C 1
ATOM 2412 O O . THR A 1 295 ? -2.789 -46.031 -34.25 1 91.19 295 THR A O 1
ATOM 2415 N N . GLY A 1 296 ? -1.613 -44.125 -34.625 1 88.38 296 GLY A N 1
ATOM 2416 C CA . GLY A 1 296 ? -1.325 -44.469 -36.031 1 88.38 296 GLY A CA 1
ATOM 2417 C C . GLY A 1 296 ? 0.146 -44.75 -36.281 1 88.38 296 GLY A C 1
ATOM 2418 O O . GLY A 1 296 ? 1.013 -44.094 -35.656 1 88.38 296 GLY A O 1
ATOM 2419 N N . PHE A 1 297 ? 0.385 -45.75 -37.125 1 85.44 297 PHE A N 1
ATOM 2420 C CA . PHE A 1 297 ? 1.744 -46.125 -37.5 1 85.44 297 PHE A CA 1
ATOM 2421 C C . PHE A 1 297 ? 1.942 -46.031 -39 1 85.44 297 PHE A C 1
ATOM 2423 O O . PHE A 1 297 ? 1.061 -46.406 -39.781 1 85.44 297 PHE A O 1
ATOM 2430 N N . GLY A 1 298 ? 3.102 -45.375 -39.344 1 83.44 298 GLY A N 1
ATOM 2431 C CA . GLY A 1 298 ? 3.377 -45.219 -40.781 1 83.44 298 GLY A CA 1
ATOM 2432 C C . GLY A 1 298 ? 4.805 -45.562 -41.156 1 83.44 298 GLY A C 1
ATOM 2433 O O . GLY A 1 298 ? 5.715 -45.469 -40.312 1 83.44 298 GLY A O 1
ATOM 2434 N N . PHE A 1 299 ? 5.066 -46.188 -42.406 1 78.06 299 PHE A N 1
ATOM 2435 C CA . PHE A 1 299 ? 6.379 -46.531 -42.938 1 78.06 299 PHE A CA 1
ATOM 2436 C C . PHE A 1 299 ? 6.867 -45.5 -43.938 1 78.06 299 PHE A C 1
ATOM 2438 O O . PHE A 1 299 ? 6.07 -44.781 -44.531 1 78.06 299 PHE A O 1
ATOM 2445 N N . THR A 1 300 ? 8.406 -45.469 -43.906 1 72.56 300 THR A N 1
ATOM 2446 C CA . THR A 1 300 ? 9.047 -44.688 -44.969 1 72.56 300 THR A CA 1
ATOM 2447 C C . THR A 1 300 ? 9.219 -45.5 -46.219 1 72.56 300 THR A C 1
ATOM 2449 O O . THR A 1 300 ? 9.75 -46.625 -46.188 1 72.56 300 THR A O 1
ATOM 2452 N N . GLY A 1 301 ? 8.641 -45.344 -47.562 1 62.69 301 GLY A N 1
ATOM 2453 C CA . GLY A 1 301 ? 8.867 -46 -48.844 1 62.69 301 GLY A CA 1
ATOM 2454 C C . GLY A 1 301 ? 7.598 -46.5 -49.469 1 62.69 301 GLY A C 1
ATOM 2455 O O . GLY A 1 301 ? 6.492 -46.188 -49.031 1 62.69 301 GLY A O 1
ATOM 2456 N N . GLN A 1 302 ? 7.922 -47.5 -50.781 1 56.5 302 GLN A N 1
ATOM 2457 C CA . GLN A 1 302 ? 6.875 -48.125 -51.594 1 56.5 302 GLN A CA 1
ATOM 2458 C C . GLN A 1 302 ? 6.363 -49.406 -50.906 1 56.5 302 GLN A C 1
ATOM 2460 O O . GLN A 1 302 ? 7.141 -50.156 -50.312 1 56.5 302 GLN A O 1
ATOM 2465 N N . PRO A 1 303 ? 5.016 -49.812 -51.281 1 50.94 303 PRO A N 1
ATOM 2466 C CA . PRO A 1 303 ? 3.883 -48.906 -51.531 1 50.94 303 PRO A CA 1
ATOM 2467 C C . PRO A 1 303 ? 3.736 -47.844 -50.406 1 50.94 303 PRO A C 1
ATOM 2469 O O . PRO A 1 303 ? 4.141 -48.094 -49.281 1 50.94 303 PRO A O 1
ATOM 2472 N N . GLU A 1 304 ? 3.732 -46.688 -50.625 1 50.34 304 GLU A N 1
ATOM 2473 C CA . GLU A 1 304 ? 3.629 -45.469 -49.812 1 50.34 304 GLU A CA 1
ATOM 2474 C C . GLU A 1 304 ? 2.74 -45.719 -48.594 1 50.34 304 GLU A C 1
ATOM 2476 O O . GLU A 1 304 ? 2.32 -44.75 -47.938 1 50.34 304 GLU A O 1
ATOM 2481 N N . SER A 1 305 ? 2.01 -46.719 -48.5 1 49.81 305 SER A N 1
ATOM 2482 C CA . SER A 1 305 ? 0.651 -46.719 -47.969 1 49.81 305 SER A CA 1
ATOM 2483 C C . SER A 1 305 ? 0.62 -46.156 -46.531 1 49.81 305 SER A C 1
ATOM 2485 O O . SER A 1 305 ? 1.667 -46 -45.906 1 49.81 305 SER A O 1
ATOM 2487 N N . PHE A 1 306 ? -0.549 -46.906 -45.438 1 53.56 306 PHE A N 1
ATOM 2488 C CA . PHE A 1 306 ? -1.719 -46.656 -44.594 1 53.56 306 PHE A CA 1
ATOM 2489 C C . PHE A 1 306 ? -1.314 -46.406 -43.156 1 53.56 306 PHE A C 1
ATOM 2491 O O . PHE A 1 306 ? -0.562 -47.219 -42.562 1 53.56 306 PHE A O 1
ATOM 2498 N N . LEU A 1 307 ? -1.167 -45.031 -42.812 1 68.81 307 LEU A N 1
ATOM 2499 C CA . LEU A 1 307 ? -1.407 -44.688 -41.406 1 68.81 307 LEU A CA 1
ATOM 2500 C C . LEU A 1 307 ? -2.594 -45.438 -40.844 1 68.81 307 LEU A C 1
ATOM 2502 O O . LEU A 1 307 ? -3.748 -45.125 -41.125 1 68.81 307 LEU A O 1
ATOM 2506 N N . ASN A 1 308 ? -2.473 -46.719 -40.594 1 80.62 308 ASN A N 1
ATOM 2507 C CA . ASN A 1 308 ? -3.535 -47.406 -39.875 1 80.62 308 ASN A CA 1
ATOM 2508 C C . ASN A 1 308 ? -3.619 -46.969 -38.406 1 80.62 308 ASN A C 1
ATOM 2510 O O . ASN A 1 308 ? -2.607 -46.938 -37.719 1 80.62 308 ASN A O 1
ATOM 2514 N N . PHE A 1 309 ? -4.77 -46.5 -38.156 1 89.25 309 PHE A N 1
ATOM 2515 C CA . PHE A 1 309 ? -5.023 -46.062 -36.781 1 89.25 309 PHE A CA 1
ATOM 2516 C C . PHE A 1 309 ? -5.688 -47.156 -35.969 1 89.25 309 PHE A C 1
ATOM 2518 O O . PHE A 1 309 ? -6.648 -47.781 -36.406 1 89.25 309 PHE A O 1
ATOM 2525 N N . TYR A 1 310 ? -5.062 -47.438 -34.719 1 90.75 310 TYR A N 1
ATOM 2526 C CA . TYR A 1 310 ? -5.59 -48.438 -33.812 1 90.75 310 TYR A CA 1
ATOM 2527 C C . TYR A 1 310 ? -6.121 -47.781 -32.531 1 90.75 310 TYR A C 1
ATOM 2529 O O . TYR A 1 310 ? -5.488 -46.875 -31.984 1 90.75 310 TYR A O 1
ATOM 2537 N N . PRO A 1 311 ? -7.301 -48.156 -32.094 1 92.38 311 PRO A N 1
ATOM 2538 C CA . PRO A 1 311 ? -7.863 -47.562 -30.875 1 92.38 311 PRO A CA 1
ATOM 2539 C C . PRO A 1 311 ? -7.215 -48.094 -29.594 1 92.38 311 PRO A C 1
ATOM 2541 O O . PRO A 1 311 ? -6.785 -49.25 -29.562 1 92.38 311 PRO A O 1
ATOM 2544 N N . VAL A 1 312 ? -7.031 -47.281 -28.734 1 91.06 312 VAL A N 1
ATOM 2545 C CA . VAL A 1 312 ? -6.574 -47.656 -27.406 1 91.06 312 VAL A CA 1
ATOM 2546 C C . VAL A 1 312 ? -7.367 -46.906 -26.359 1 91.06 312 VAL A C 1
ATOM 2548 O O . VAL A 1 312 ? -7.383 -45.656 -26.359 1 91.06 312 VAL A O 1
ATOM 2551 N N . SER A 1 313 ? -8.086 -47.594 -25.344 1 94.38 313 SER A N 1
ATOM 2552 C CA . SER A 1 313 ? -8.883 -46.938 -24.328 1 94.38 313 SER A CA 1
ATOM 2553 C C . SER A 1 313 ? -8.859 -47.688 -23.016 1 94.38 313 SER A C 1
ATOM 2555 O O . SER A 1 313 ? -8.672 -48.906 -23 1 94.38 313 SER A O 1
ATOM 2557 N N . PHE A 1 314 ? -8.867 -47.031 -21.953 1 94.94 314 PHE A N 1
ATOM 2558 C CA . PHE A 1 314 ? -8.984 -47.656 -20.641 1 94.94 314 PHE A CA 1
ATOM 2559 C C . PHE A 1 314 ? -9.625 -46.719 -19.625 1 94.94 314 PHE A C 1
ATOM 2561 O O . PHE A 1 314 ? -9.68 -45.5 -19.859 1 94.94 314 PHE A O 1
ATOM 2568 N N . VAL A 1 315 ? -10.25 -47.219 -18.609 1 95.06 315 VAL A N 1
ATOM 2569 C CA . VAL A 1 315 ? -10.727 -46.531 -17.406 1 95.06 315 VAL A CA 1
ATOM 2570 C C . VAL A 1 315 ? -10.078 -47.156 -16.172 1 95.06 315 VAL A C 1
ATOM 2572 O O . VAL A 1 315 ? -9.844 -48.344 -16.125 1 95.06 315 VAL A O 1
ATOM 2575 N N . GLY A 1 316 ? -9.609 -46.312 -15.289 1 96.25 316 GLY A N 1
ATOM 2576 C CA . GLY A 1 316 ? -8.914 -46.844 -14.133 1 96.25 316 GLY A CA 1
ATOM 2577 C C . GLY A 1 316 ? -9.094 -46.031 -12.875 1 96.25 316 GLY A C 1
ATOM 2578 O O . GLY A 1 316 ? -9.68 -44.938 -12.922 1 96.25 316 GLY A O 1
ATOM 2579 N N . LEU A 1 317 ? -8.758 -46.625 -11.75 1 96.62 317 LEU A N 1
ATOM 2580 C CA . LEU A 1 317 ? -8.672 -46 -10.438 1 96.62 317 LEU A CA 1
ATOM 2581 C C . LEU A 1 317 ? -7.223 -45.844 -9.992 1 96.62 317 LEU A C 1
ATOM 2583 O O . LEU A 1 317 ? -6.41 -46.75 -10.203 1 96.62 317 LEU A O 1
ATOM 2587 N N . GLN A 1 318 ? -6.91 -44.625 -9.562 1 96.5 318 GLN A N 1
ATOM 2588 C CA . GLN A 1 318 ? -5.547 -44.375 -9.109 1 96.5 318 GLN A CA 1
ATOM 2589 C C . GLN A 1 318 ? -5.52 -44.031 -7.621 1 96.5 318 GLN A C 1
ATOM 2591 O O . GLN A 1 318 ? -6.176 -43.062 -7.191 1 96.5 318 GLN A O 1
ATOM 2596 N N . LEU A 1 319 ? -4.762 -44.812 -6.863 1 96.25 319 LEU A N 1
ATOM 2597 C CA . LEU A 1 319 ? -4.594 -44.594 -5.43 1 96.25 319 LEU A CA 1
ATOM 2598 C C . LEU A 1 319 ? -3.168 -44.156 -5.117 1 96.25 319 LEU A C 1
ATOM 2600 O O . LEU A 1 319 ? -2.203 -44.781 -5.539 1 96.25 319 LEU A O 1
ATOM 2604 N N . ASN A 1 320 ? -2.979 -43.031 -4.473 1 94.81 320 ASN A N 1
ATOM 2605 C CA . ASN A 1 320 ? -1.676 -42.531 -4.047 1 94.81 320 ASN A CA 1
ATOM 2606 C C . ASN A 1 320 ? -1.583 -42.438 -2.527 1 94.81 320 ASN A C 1
ATOM 2608 O O . ASN A 1 320 ? -2.312 -41.656 -1.907 1 94.81 320 ASN A O 1
ATOM 2612 N N . VAL A 1 321 ? -0.685 -43.219 -1.93 1 92.62 321 VAL A N 1
ATOM 2613 C CA . VAL A 1 321 ? -0.534 -43.25 -0.479 1 92.62 321 VAL A CA 1
ATOM 2614 C C . VAL A 1 321 ? 0.886 -42.844 -0.096 1 92.62 321 VAL A C 1
ATOM 2616 O O . VAL A 1 321 ? 1.839 -43.594 -0.328 1 92.62 321 VAL A O 1
ATOM 2619 N N . PRO A 1 322 ? 1.038 -41.688 0.442 1 90.88 322 PRO A N 1
ATOM 2620 C CA . PRO A 1 322 ? 2.369 -41.344 0.954 1 90.88 322 PRO A CA 1
ATOM 2621 C C . PRO A 1 322 ? 2.74 -42.156 2.199 1 90.88 322 PRO A C 1
ATOM 2623 O O . PRO A 1 322 ? 2.041 -42.062 3.213 1 90.88 322 PRO A O 1
ATOM 2626 N N . ILE A 1 323 ? 3.719 -42.875 2.154 1 91.38 323 ILE A N 1
ATOM 2627 C CA . ILE A 1 323 ? 4.141 -43.719 3.256 1 91.38 323 ILE A CA 1
ATOM 2628 C C . ILE A 1 323 ? 5.16 -43 4.121 1 91.38 323 ILE A C 1
ATOM 2630 O O . ILE A 1 323 ? 5.023 -42.938 5.348 1 91.38 323 ILE A O 1
ATOM 2634 N N . PHE A 1 324 ? 6.207 -42.531 3.518 1 91.94 324 PHE A N 1
ATOM 2635 C CA . PHE A 1 324 ? 7.281 -41.812 4.195 1 91.94 324 PHE A CA 1
ATOM 2636 C C . PHE A 1 324 ? 7.754 -40.625 3.357 1 91.94 324 PHE A C 1
ATOM 2638 O O . PHE A 1 324 ? 8.141 -40.781 2.199 1 91.94 324 PHE A O 1
ATOM 2645 N N . ASN A 1 325 ? 7.652 -39.5 3.951 1 89.81 325 ASN A N 1
ATOM 2646 C CA . ASN A 1 325 ? 8.07 -38.312 3.223 1 89.81 325 ASN A CA 1
ATOM 2647 C C . ASN A 1 325 ? 9.227 -37.625 3.922 1 89.81 325 ASN A C 1
ATOM 2649 O O . ASN A 1 325 ? 9.289 -36.375 3.951 1 89.81 325 ASN A O 1
ATOM 2653 N N . GLY A 1 326 ? 10.055 -38.188 4.629 1 91.88 326 GLY A N 1
ATOM 2654 C CA . GLY A 1 326 ? 11.25 -37.625 5.234 1 91.88 326 GLY A CA 1
ATOM 2655 C C . GLY A 1 326 ? 10.945 -36.719 6.414 1 91.88 326 GLY A C 1
ATOM 2656 O O . GLY A 1 326 ? 11.625 -35.719 6.621 1 91.88 326 GLY A O 1
ATOM 2657 N N . THR A 1 327 ? 9.742 -36.875 7.109 1 92.75 327 THR A N 1
ATOM 2658 C CA . THR A 1 327 ? 9.32 -36.156 8.305 1 92.75 327 THR A CA 1
ATOM 2659 C C . THR A 1 327 ? 8.906 -34.719 7.953 1 92.75 327 THR A C 1
ATOM 2661 O O . THR A 1 327 ? 8.812 -33.875 8.836 1 92.75 327 THR A O 1
ATOM 2664 N N . VAL A 1 328 ? 8.844 -34.375 6.672 1 93.81 328 VAL A N 1
ATOM 2665 C CA . VAL A 1 328 ? 8.453 -33.062 6.195 1 93.81 328 VAL A CA 1
ATOM 2666 C C . VAL A 1 328 ? 7.074 -32.688 6.746 1 93.81 328 VAL A C 1
ATOM 2668 O O . VAL A 1 328 ? 6.883 -31.609 7.281 1 93.81 328 VAL A O 1
ATOM 2671 N N . THR A 1 329 ? 6.102 -33.656 6.711 1 92.19 329 THR A N 1
ATOM 2672 C CA . THR A 1 329 ? 4.738 -33.406 7.164 1 92.19 329 THR A CA 1
ATOM 2673 C C . THR A 1 329 ? 4.707 -33.125 8.656 1 92.19 329 THR A C 1
ATOM 2675 O O . THR A 1 329 ? 4.016 -32.188 9.094 1 92.19 329 THR A O 1
ATOM 2678 N N . HIS A 1 330 ? 5.504 -33.875 9.344 1 93.81 330 HIS A N 1
ATOM 2679 C CA . HIS A 1 330 ? 5.57 -33.656 10.781 1 93.81 330 HIS A CA 1
ATOM 2680 C C . HIS A 1 330 ? 6.105 -32.281 11.102 1 93.81 330 HIS A C 1
ATOM 2682 O O . HIS A 1 330 ? 5.586 -31.578 11.984 1 93.81 330 HIS A O 1
ATOM 2688 N N . LYS A 1 331 ? 7.145 -31.859 10.383 1 96 331 LYS A N 1
ATOM 2689 C CA . LYS A 1 331 ? 7.723 -30.531 10.602 1 96 331 LYS A CA 1
ATOM 2690 C C . LYS A 1 331 ? 6.738 -29.438 10.203 1 96 331 LYS A C 1
ATOM 2692 O O . LYS A 1 331 ? 6.652 -28.406 10.867 1 96 331 LYS A O 1
ATOM 2697 N N . LYS A 1 332 ? 6 -29.609 9.164 1 95.94 332 LYS A N 1
ATOM 2698 C CA . LYS A 1 332 ? 4.996 -28.625 8.727 1 95.94 332 LYS A CA 1
ATOM 2699 C C . LYS A 1 332 ? 3.895 -28.484 9.773 1 95.94 332 LYS A C 1
ATOM 2701 O O . LYS A 1 332 ? 3.465 -27.359 10.07 1 95.94 332 LYS A O 1
ATOM 2706 N N . ILE A 1 333 ? 3.422 -29.609 10.336 1 95.75 333 ILE A N 1
ATOM 2707 C CA . ILE A 1 333 ? 2.385 -29.578 11.359 1 95.75 333 ILE A CA 1
ATOM 2708 C C . ILE A 1 333 ? 2.891 -28.828 12.586 1 95.75 333 ILE A C 1
ATOM 2710 O O . ILE A 1 333 ? 2.184 -27.969 13.133 1 95.75 333 ILE A O 1
ATOM 2714 N N . SER A 1 334 ? 4.125 -29.094 12.93 1 96.69 334 SER A N 1
ATOM 2715 C CA . SER A 1 334 ? 4.707 -28.422 14.086 1 96.69 334 SER A CA 1
ATOM 2716 C C . SER A 1 334 ? 4.797 -26.922 13.852 1 96.69 334 SER A C 1
ATOM 2718 O O . SER A 1 334 ? 4.531 -26.125 14.758 1 96.69 334 SER A O 1
ATOM 2720 N N . GLN A 1 335 ? 5.18 -26.5 12.672 1 96.81 335 GLN A N 1
ATOM 2721 C CA . GLN A 1 335 ? 5.227 -25.078 12.32 1 96.81 335 GLN A CA 1
ATOM 2722 C C . GLN A 1 335 ? 3.848 -24.438 12.445 1 96.81 335 GLN A C 1
ATOM 2724 O O . GLN A 1 335 ? 3.711 -23.375 13.039 1 96.81 335 GLN A O 1
ATOM 2729 N N . LYS A 1 336 ? 2.832 -25.109 11.945 1 96.31 336 LYS A N 1
ATOM 2730 C CA . LYS A 1 336 ? 1.481 -24.547 11.938 1 96.31 336 LYS A CA 1
ATOM 2731 C C . LYS A 1 336 ? 0.912 -24.469 13.344 1 96.31 336 LYS A C 1
ATOM 2733 O O . LYS A 1 336 ? 0.147 -23.547 13.664 1 96.31 336 LYS A O 1
ATOM 2738 N N . LYS A 1 337 ? 1.33 -25.406 14.172 1 96.69 337 LYS A N 1
ATOM 2739 C CA . LYS A 1 337 ? 0.911 -25.344 15.562 1 96.69 337 LYS A CA 1
ATOM 2740 C C . LYS A 1 337 ? 1.459 -24.094 16.25 1 96.69 337 LYS A C 1
ATOM 2742 O O . LYS A 1 337 ? 0.758 -23.453 17.031 1 96.69 337 LYS A O 1
ATOM 2747 N N . ILE A 1 338 ? 2.676 -23.75 15.977 1 97 338 ILE A N 1
ATOM 2748 C CA . ILE A 1 338 ? 3.256 -22.531 16.531 1 97 338 ILE A CA 1
ATOM 2749 C C . ILE A 1 338 ? 2.531 -21.312 15.961 1 97 338 ILE A C 1
ATOM 2751 O O . ILE A 1 338 ? 2.268 -20.344 16.688 1 97 338 ILE A O 1
ATOM 2755 N N . GLU A 1 339 ? 2.193 -21.391 14.68 1 96.12 339 GLU A N 1
ATOM 2756 C CA . GLU A 1 339 ? 1.421 -20.312 14.078 1 96.12 339 GLU A CA 1
ATOM 2757 C C . GLU A 1 339 ? 0.06 -20.156 14.758 1 96.12 339 GLU A C 1
ATOM 2759 O O . GLU A 1 339 ? -0.424 -19.047 14.953 1 96.12 339 GLU A O 1
ATOM 2764 N N . LEU A 1 340 ? -0.562 -21.312 15.062 1 96.38 340 LEU A N 1
ATOM 2765 C CA . LEU A 1 340 ? -1.83 -21.297 15.781 1 96.38 340 LEU A CA 1
ATOM 2766 C C . LEU A 1 340 ? -1.668 -20.656 17.156 1 96.38 340 LEU A C 1
ATOM 2768 O O . LEU A 1 340 ? -2.52 -19.875 17.578 1 96.38 340 LEU A O 1
ATOM 2772 N N . GLN A 1 341 ? -0.591 -20.891 17.812 1 96.69 341 GLN A N 1
ATOM 2773 C CA . GLN A 1 341 ? -0.301 -20.234 19.094 1 96.69 341 GLN A CA 1
ATOM 2774 C C . GLN A 1 341 ? -0.151 -18.734 18.906 1 96.69 341 GLN A C 1
ATOM 2776 O O . GLN A 1 341 ? -0.633 -17.953 19.734 1 96.69 341 GLN A O 1
ATOM 2781 N N . ASN A 1 342 ? 0.56 -18.359 17.859 1 95.94 342 ASN A N 1
ATOM 2782 C CA . ASN A 1 342 ? 0.686 -16.938 17.547 1 95.94 342 ASN A CA 1
ATOM 2783 C C . ASN A 1 342 ? -0.678 -16.281 17.359 1 95.94 342 ASN A C 1
ATOM 2785 O O . ASN A 1 342 ? -0.908 -15.172 17.828 1 95.94 342 ASN A O 1
ATOM 2789 N N . ASN A 1 343 ? -1.542 -16.984 16.672 1 95.44 343 ASN A N 1
ATOM 2790 C CA . ASN A 1 343 ? -2.885 -16.453 16.453 1 95.44 343 ASN A CA 1
ATOM 2791 C C . ASN A 1 343 ? -3.645 -16.281 17.766 1 95.44 343 ASN A C 1
ATOM 2793 O O . ASN A 1 343 ? -4.383 -15.305 17.938 1 95.44 343 ASN A O 1
ATOM 2797 N N . GLN A 1 344 ? -3.434 -17.188 18.656 1 95.62 344 GLN A N 1
ATOM 2798 C CA . GLN A 1 344 ? -4.07 -17.094 19.969 1 95.62 344 GLN A CA 1
ATOM 2799 C C . GLN A 1 344 ? -3.523 -15.914 20.766 1 95.62 344 GLN A C 1
ATOM 2801 O O . GLN A 1 344 ? -4.285 -15.172 21.391 1 95.62 344 GLN A O 1
ATOM 2806 N N . ILE A 1 345 ? -2.234 -15.703 20.734 1 96.56 345 ILE A N 1
ATOM 2807 C CA . ILE A 1 345 ? -1.612 -14.562 21.406 1 96.56 345 ILE A CA 1
ATOM 2808 C C . ILE A 1 345 ? -2.127 -13.266 20.781 1 96.56 345 ILE A C 1
ATOM 2810 O O . ILE A 1 345 ? -2.434 -12.312 21.5 1 96.56 345 ILE A O 1
ATOM 2814 N N . GLN A 1 346 ? -2.227 -13.242 19.469 1 96.44 346 GLN A N 1
ATOM 2815 C CA . GLN A 1 346 ? -2.754 -12.07 18.781 1 96.44 346 GLN A CA 1
ATOM 2816 C C . GLN A 1 346 ? -4.191 -11.781 19.203 1 96.44 346 GLN A C 1
ATOM 2818 O O . GLN A 1 346 ? -4.582 -10.625 19.359 1 96.44 346 GLN A O 1
ATOM 2823 N N . GLN A 1 347 ? -4.98 -12.82 19.344 1 95.69 347 GLN A N 1
ATOM 2824 C CA . GLN A 1 347 ? -6.352 -12.656 19.812 1 95.69 347 GLN A CA 1
ATOM 2825 C C . GLN A 1 347 ? -6.387 -12.031 21.203 1 95.69 347 GLN A C 1
ATOM 2827 O O . GLN A 1 347 ? -7.164 -11.109 21.453 1 95.69 347 GLN A O 1
ATOM 2832 N N . GLU A 1 348 ? -5.551 -12.453 22.047 1 96.19 348 GLU A N 1
ATOM 2833 C CA . GLU A 1 348 ? -5.461 -11.898 23.391 1 96.19 348 GLU A CA 1
ATOM 2834 C C . GLU A 1 348 ? -5.023 -10.438 23.359 1 96.19 348 GLU A C 1
ATOM 2836 O O . GLU A 1 348 ? -5.566 -9.602 24.094 1 96.19 348 GLU A O 1
ATOM 2841 N N . LEU A 1 349 ? -4.082 -10.164 22.484 1 96 349 LEU A N 1
ATOM 2842 C CA . LEU A 1 349 ? -3.609 -8.797 22.328 1 96 349 LEU A CA 1
ATOM 2843 C C . LEU A 1 349 ? -4.738 -7.879 21.875 1 96 349 LEU A C 1
ATOM 2845 O O . LEU A 1 349 ? -4.91 -6.781 22.406 1 96 349 LEU A O 1
ATOM 2849 N N . ILE A 1 350 ? -5.504 -8.32 20.953 1 95.75 350 ILE A N 1
ATOM 2850 C CA . ILE A 1 350 ? -6.59 -7.523 20.406 1 95.75 350 ILE A CA 1
ATOM 2851 C C . ILE A 1 350 ? -7.652 -7.285 21.469 1 95.75 350 ILE A C 1
ATOM 2853 O O . ILE A 1 350 ? -8.156 -6.168 21.625 1 95.75 350 ILE A O 1
ATOM 2857 N N . VAL A 1 351 ? -7.973 -8.32 22.25 1 94.06 351 VAL A N 1
ATOM 2858 C CA . VAL A 1 351 ? -8.969 -8.195 23.312 1 94.06 351 VAL A CA 1
ATOM 2859 C C . VAL A 1 351 ? -8.492 -7.199 24.359 1 94.06 351 VAL A C 1
ATOM 2861 O O . VAL A 1 351 ? -9.234 -6.305 24.766 1 94.06 351 VAL A O 1
ATOM 2864 N N . GLN A 1 352 ? -7.258 -7.273 24.75 1 95.69 352 GLN A N 1
ATOM 2865 C CA . GLN A 1 352 ? -6.691 -6.367 25.75 1 95.69 352 GLN A CA 1
ATOM 2866 C C . GLN A 1 352 ? -6.613 -4.941 25.203 1 95.69 352 GLN A C 1
ATOM 2868 O O . GLN A 1 352 ? -6.898 -3.982 25.922 1 95.69 352 GLN A O 1
ATOM 2873 N N . GLN A 1 353 ? -6.199 -4.863 24 1 95.25 353 GLN A N 1
ATOM 2874 C CA . GLN A 1 353 ? -6.148 -3.549 23.359 1 95.25 353 GLN A CA 1
ATOM 2875 C C . GLN A 1 353 ? -7.539 -2.926 23.281 1 95.25 353 GLN A C 1
ATOM 2877 O O . GLN A 1 353 ? -7.711 -1.736 23.547 1 95.25 353 GLN A O 1
ATOM 2882 N N . THR A 1 354 ? -8.523 -3.688 22.875 1 92.75 354 THR A N 1
ATOM 2883 C CA . THR A 1 354 ? -9.891 -3.203 22.781 1 92.75 354 THR A CA 1
ATOM 2884 C C . THR A 1 354 ? -10.414 -2.746 24.141 1 92.75 354 THR A C 1
ATOM 2886 O O . THR A 1 354 ? -11.047 -1.693 24.25 1 92.75 354 THR A O 1
ATOM 2889 N N . ASP A 1 355 ? -10.07 -3.473 25.141 1 92.88 355 ASP A N 1
ATOM 2890 C CA . ASP A 1 355 ? -10.461 -3.113 26.5 1 92.88 355 ASP A CA 1
ATOM 2891 C C . ASP A 1 355 ? -9.812 -1.796 26.938 1 92.88 355 ASP A C 1
ATOM 2893 O O . ASP A 1 355 ? -10.484 -0.922 27.484 1 92.88 355 ASP A O 1
ATOM 2897 N N . MET A 1 356 ? -8.57 -1.693 26.688 1 95.31 356 MET A N 1
ATOM 2898 C CA . MET A 1 356 ? -7.859 -0.462 27.016 1 95.31 356 MET A CA 1
ATOM 2899 C C . MET A 1 356 ? -8.461 0.728 26.281 1 95.31 356 MET A C 1
ATOM 2901 O O . MET A 1 356 ? -8.711 1.774 26.875 1 95.31 356 MET A O 1
ATOM 2905 N N . LEU A 1 357 ? -8.703 0.569 24.969 1 93.62 357 LEU A N 1
ATOM 2906 C CA . LEU A 1 357 ? -9.258 1.646 24.156 1 93.62 357 LEU A CA 1
ATOM 2907 C C . LEU A 1 357 ? -10.656 2.027 24.625 1 93.62 357 LEU A C 1
ATOM 2909 O O . LEU A 1 357 ? -11.016 3.205 24.625 1 93.62 357 LEU A O 1
ATOM 2913 N N . GLN A 1 358 ? -11.445 1.067 25.062 1 91.5 358 GLN A N 1
ATOM 2914 C CA . GLN A 1 358 ? -12.781 1.333 25.578 1 91.5 358 GLN A CA 1
ATOM 2915 C C . GLN A 1 358 ? -12.727 2.127 26.891 1 91.5 358 GLN A C 1
ATOM 2917 O O . GLN A 1 358 ? -13.445 3.113 27.047 1 91.5 358 GLN A O 1
ATOM 2922 N N . GLN A 1 359 ? -11.828 1.774 27.766 1 93.44 359 GLN A N 1
ATOM 2923 C CA . GLN A 1 359 ? -11.656 2.498 29.016 1 93.44 359 GLN A CA 1
ATOM 2924 C C . GLN A 1 359 ? -11.18 3.926 28.781 1 93.44 359 GLN A C 1
ATOM 2926 O O . GLN A 1 359 ? -11.656 4.867 29.406 1 93.44 359 GLN A O 1
ATOM 2931 N N . ASN A 1 360 ? -10.25 4.035 27.844 1 93.81 360 ASN A N 1
ATOM 2932 C CA . ASN A 1 360 ? -9.766 5.363 27.484 1 93.81 360 ASN A CA 1
ATOM 2933 C C . ASN A 1 360 ? -10.867 6.23 26.906 1 93.81 360 ASN A C 1
ATOM 2935 O O . ASN A 1 360 ? -10.977 7.418 27.219 1 93.81 360 ASN A O 1
ATOM 2939 N N . ALA A 1 361 ? -11.68 5.621 26.031 1 91.94 361 ALA A N 1
ATOM 2940 C CA . ALA A 1 361 ? -12.766 6.367 25.406 1 91.94 361 ALA A CA 1
ATOM 2941 C C . ALA A 1 361 ? -13.773 6.844 26.453 1 91.94 361 ALA A C 1
ATOM 2943 O O . ALA A 1 361 ? -14.266 7.973 26.375 1 91.94 361 ALA A O 1
ATOM 2944 N N . LEU A 1 362 ? -14.016 6.039 27.453 1 91.12 362 LEU A N 1
ATOM 2945 C CA . LEU A 1 362 ? -14.945 6.398 28.516 1 91.12 362 LEU A CA 1
ATOM 2946 C C . LEU A 1 362 ? -14.383 7.539 29.359 1 91.12 362 LEU A C 1
ATOM 2948 O O . LEU A 1 362 ? -15.086 8.5 29.672 1 91.12 362 LEU A O 1
ATOM 2952 N N . LEU A 1 363 ? -13.078 7.422 29.641 1 93.88 363 LEU A N 1
ATOM 2953 C CA . LEU A 1 363 ? -12.422 8.477 30.406 1 93.88 363 LEU A CA 1
ATOM 2954 C C . LEU A 1 363 ? -12.406 9.789 29.625 1 93.88 363 LEU A C 1
ATOM 2956 O O . LEU A 1 363 ? -12.711 10.844 30.188 1 93.88 363 LEU A O 1
ATOM 2960 N N . GLN A 1 364 ? -12.07 9.695 28.344 1 93.31 364 GLN A N 1
ATOM 2961 C CA . GLN A 1 364 ? -12.008 10.883 27.5 1 93.31 364 GLN A CA 1
ATOM 2962 C C . GLN A 1 364 ? -13.391 11.516 27.344 1 93.31 364 GLN A C 1
ATOM 2964 O O . GLN A 1 364 ? -13.516 12.742 27.312 1 93.31 364 GLN A O 1
ATOM 2969 N N . SER A 1 365 ? -14.406 10.727 27.281 1 90.94 365 SER A N 1
ATOM 2970 C CA . SER A 1 365 ? -15.773 11.234 27.172 1 90.94 365 SER A CA 1
ATOM 2971 C C . SER A 1 365 ? -16.188 11.984 28.422 1 90.94 365 SER A C 1
ATOM 2973 O O . SER A 1 365 ? -16.781 13.062 28.344 1 90.94 365 SER A O 1
ATOM 2975 N N . GLN A 1 366 ? -15.773 11.477 29.531 1 92.06 366 GLN A N 1
ATOM 2976 C CA . GLN A 1 366 ? -16.094 12.117 30.812 1 92.06 366 GLN A CA 1
ATOM 2977 C C . GLN A 1 366 ? -15.367 13.453 30.953 1 92.06 366 GLN A C 1
ATOM 2979 O O . GLN A 1 366 ? -15.969 14.453 31.344 1 92.06 366 GLN A O 1
ATOM 2984 N N . VAL A 1 367 ? -14.133 13.438 30.531 1 93.81 367 VAL A N 1
ATOM 2985 C CA . VAL A 1 367 ? -13.336 14.656 30.625 1 93.81 367 VAL A CA 1
ATOM 2986 C C . VAL A 1 367 ? -13.875 15.695 29.641 1 93.81 367 VAL A C 1
ATOM 2988 O O . VAL A 1 367 ? -14.055 16.859 30 1 93.81 367 VAL A O 1
ATOM 2991 N N . ALA A 1 368 ? -14.18 15.242 28.438 1 92.19 368 ALA A N 1
ATOM 2992 C CA . ALA A 1 368 ? -14.672 16.156 27.406 1 92.19 368 ALA A CA 1
ATOM 2993 C C . ALA A 1 368 ? -16.031 16.734 27.797 1 92.19 368 ALA A C 1
ATOM 2995 O O . ALA A 1 368 ? -16.312 17.906 27.547 1 92.19 368 ALA A O 1
ATOM 2996 N N . LYS A 1 369 ? -16.859 15.914 28.422 1 90.88 369 LYS A N 1
ATOM 2997 C CA . LYS A 1 369 ? -18.172 16.375 28.875 1 90.88 369 LYS A CA 1
ATOM 2998 C C . LYS A 1 369 ? -18.031 17.469 29.922 1 90.88 369 LYS A C 1
ATOM 3000 O O . LYS A 1 369 ? -18.703 18.5 29.859 1 90.88 369 LYS A O 1
ATOM 3005 N N . SER A 1 370 ? -17.094 17.281 30.844 1 94.06 370 SER A N 1
ATOM 3006 C CA . SER A 1 370 ? -16.828 18.266 31.891 1 94.06 370 SER A CA 1
ATOM 3007 C C . SER A 1 370 ? -16.25 19.547 31.297 1 94.06 370 SER A C 1
ATOM 3009 O O . SER A 1 370 ? -16.656 20.656 31.688 1 94.06 370 SER A O 1
ATOM 3011 N N . GLN A 1 371 ? -15.336 19.375 30.344 1 94.31 371 GLN A N 1
ATOM 3012 C CA . GLN A 1 371 ? -14.727 20.531 29.703 1 94.31 371 GLN A CA 1
ATOM 3013 C C . GLN A 1 371 ? -15.75 21.328 28.891 1 94.31 371 GLN A C 1
ATOM 3015 O O . GLN A 1 371 ? -15.688 22.547 28.828 1 94.31 371 GLN A O 1
ATOM 3020 N N . LEU A 1 372 ? -16.625 20.609 28.297 1 92.94 372 LEU A N 1
ATOM 3021 C CA . LEU A 1 372 ? -17.672 21.266 27.5 1 92.94 372 LEU A CA 1
ATOM 3022 C C . LEU A 1 372 ? -18.578 22.109 28.391 1 92.94 372 LEU A C 1
ATOM 3024 O O . LEU A 1 372 ? -18.859 23.266 28.062 1 92.94 372 LEU A O 1
ATOM 3028 N N . LYS A 1 373 ? -18.906 21.625 29.547 1 92.38 373 LYS A N 1
ATOM 3029 C CA . LYS A 1 373 ? -19.734 22.359 30.5 1 92.38 373 LYS A CA 1
ATOM 3030 C C . LYS A 1 373 ? -19 23.594 31.016 1 92.38 373 LYS A C 1
ATOM 3032 O O . LYS A 1 373 ? -19.562 24.688 31.031 1 92.38 373 LYS A O 1
ATOM 3037 N N . THR A 1 374 ? -17.75 23.422 31.344 1 94.69 374 THR A N 1
ATOM 3038 C CA . THR A 1 374 ? -16.953 24.531 31.891 1 94.69 374 THR A CA 1
ATOM 3039 C C . THR A 1 374 ? -16.719 25.594 30.812 1 94.69 374 THR A C 1
ATOM 3041 O O . THR A 1 374 ? -16.781 26.781 31.109 1 94.69 374 THR A O 1
ATOM 3044 N N . SER A 1 375 ? -16.422 25.156 29.594 1 94.69 375 SER A N 1
ATOM 3045 C CA . SER A 1 375 ? -16.141 26.109 28.531 1 94.69 375 SER A CA 1
ATOM 3046 C C . SER A 1 375 ? -17.391 26.906 28.141 1 94.69 375 SER A C 1
ATOM 3048 O O . SER A 1 375 ? -17.297 28.062 27.75 1 94.69 375 SER A O 1
ATOM 3050 N N . GLN A 1 376 ? -18.531 26.281 28.266 1 91.88 376 GLN A N 1
ATOM 3051 C CA . GLN A 1 376 ? -19.781 27 28 1 91.88 376 GLN A CA 1
ATOM 3052 C C . GLN A 1 376 ? -19.984 28.125 29 1 91.88 376 GLN A C 1
ATOM 3054 O O . GLN A 1 376 ? -20.391 29.234 28.625 1 91.88 376 GLN A O 1
ATOM 3059 N N . GLN A 1 377 ? -19.609 27.844 30.25 1 94.19 377 GLN A N 1
ATOM 3060 C CA . GLN A 1 377 ? -19.703 28.844 31.297 1 94.19 377 GLN A CA 1
ATOM 3061 C C . GLN A 1 377 ? -18.688 29.969 31.078 1 94.19 377 GLN A C 1
ATOM 3063 O O . GLN A 1 377 ? -18.984 31.141 31.312 1 94.19 377 GLN A O 1
ATOM 3068 N N . GLN A 1 378 ? -17.578 29.578 30.547 1 93.62 378 GLN A N 1
ATOM 3069 C CA . GLN A 1 378 ? -16.516 30.547 30.297 1 93.62 378 GLN A CA 1
ATOM 3070 C C . GLN A 1 378 ? -16.906 31.516 29.188 1 93.62 378 GLN A C 1
ATOM 3072 O O . GLN A 1 378 ? -16.594 32.719 29.266 1 93.62 378 GLN A O 1
ATOM 3077 N N . ILE A 1 379 ? -17.562 31.047 28.188 1 93.19 379 ILE A N 1
ATOM 3078 C CA . ILE A 1 379 ? -18 31.922 27.094 1 93.19 379 ILE A CA 1
ATOM 3079 C C . ILE A 1 379 ? -19.016 32.938 27.625 1 93.19 379 ILE A C 1
ATOM 3081 O O . ILE A 1 379 ? -18.938 34.125 27.297 1 93.19 379 ILE A O 1
ATOM 3085 N N . GLN A 1 380 ? -19.906 32.469 28.484 1 93.31 380 GLN A N 1
ATOM 3086 C CA . GLN A 1 380 ? -20.938 33.344 29.047 1 93.31 380 GLN A CA 1
ATOM 3087 C C . GLN A 1 380 ? -20.312 34.438 29.906 1 93.31 380 GLN A C 1
ATOM 3089 O O . GLN A 1 380 ? -20.703 35.594 29.797 1 93.31 380 GLN A O 1
ATOM 3094 N N . MET A 1 381 ? -19.328 34 30.656 1 94.62 381 MET A N 1
ATOM 3095 C CA . MET A 1 381 ? -18.641 34.969 31.516 1 94.62 381 MET A CA 1
ATOM 3096 C C . MET A 1 381 ? -17.844 35.969 30.688 1 94.62 381 MET A C 1
ATOM 3098 O O . MET A 1 381 ? -17.891 37.188 30.953 1 94.62 381 MET A O 1
ATOM 3102 N N . ALA A 1 382 ? -17.109 35.438 29.656 1 93.94 382 ALA A N 1
ATOM 3103 C CA . ALA A 1 382 ? -16.281 36.281 28.812 1 93.94 382 ALA A CA 1
ATOM 3104 C C . ALA A 1 382 ? -17.156 37.25 28.016 1 93.94 382 ALA A C 1
ATOM 3106 O O . ALA A 1 382 ? -16.781 38.406 27.812 1 93.94 382 ALA A O 1
ATOM 3107 N N . GLU A 1 383 ? -18.281 36.844 27.578 1 93.25 383 GLU A N 1
ATOM 3108 C CA . GLU A 1 383 ? -19.219 37.688 26.859 1 93.25 383 GLU A CA 1
ATOM 3109 C C . GLU A 1 383 ? -19.75 38.812 27.734 1 93.25 383 GLU A C 1
ATOM 3111 O O . GLU A 1 383 ? -19.828 39.969 27.297 1 93.25 383 GLU A O 1
ATOM 3116 N N . SER A 1 384 ? -20 38.5 29.016 1 94.44 384 SER A N 1
ATOM 3117 C CA . SER A 1 384 ? -20.484 39.5 29.969 1 94.44 384 SER A CA 1
ATOM 3118 C C . SER A 1 384 ? -19.391 40.531 30.281 1 94.44 384 SER A C 1
ATOM 3120 O O . SER A 1 384 ? -19.672 41.75 30.344 1 94.44 384 SER A O 1
ATOM 3122 N N . VAL A 1 385 ? -18.234 40.031 30.406 1 93.44 385 VAL A N 1
ATOM 3123 C CA . VAL A 1 385 ? -17.125 40.906 30.719 1 93.44 385 VAL A CA 1
ATOM 3124 C C . VAL A 1 385 ? -16.891 41.844 29.531 1 93.44 385 VAL A C 1
ATOM 3126 O O . VAL A 1 385 ? -16.672 43.062 29.719 1 93.44 385 VAL A O 1
ATOM 3129 N N . TYR A 1 386 ? -16.938 41.344 28.359 1 93.25 386 TYR A N 1
ATOM 3130 C CA . TYR A 1 386 ? -16.719 42.156 27.156 1 93.25 386 TYR A CA 1
ATOM 3131 C C . TYR A 1 386 ? -17.781 43.25 27.031 1 93.25 386 TYR A C 1
ATOM 3133 O O . TYR A 1 386 ? -17.453 44.406 26.797 1 93.25 386 TYR A O 1
ATOM 3141 N N . GLN A 1 387 ? -19.047 42.906 27.328 1 91.88 387 GLN A N 1
ATOM 3142 C CA . GLN A 1 387 ? -20.141 43.875 27.219 1 91.88 387 GLN A CA 1
ATOM 3143 C C . GLN A 1 387 ? -20.031 44.969 28.297 1 91.88 387 GLN A C 1
ATOM 3145 O O . GLN A 1 387 ? -20.266 46.125 28.016 1 91.88 387 GLN A O 1
ATOM 3150 N N . ARG A 1 388 ? -19.578 44.562 29.453 1 92.38 388 ARG A N 1
ATOM 3151 C CA . ARG A 1 388 ? -19.406 45.531 30.547 1 92.38 388 ARG A CA 1
ATOM 3152 C C . ARG A 1 388 ? -18.25 46.469 30.266 1 92.38 388 ARG A C 1
ATOM 3154 O O . ARG A 1 388 ? -18.359 47.688 30.516 1 92.38 388 ARG A O 1
ATOM 3161 N N . MET A 1 389 ? -17.188 45.875 29.734 1 91.12 389 MET A N 1
ATOM 3162 C CA . MET A 1 389 ? -16.031 46.688 29.422 1 91.12 389 MET A CA 1
ATOM 3163 C C . MET A 1 389 ? -16.359 47.688 28.312 1 91.12 389 MET A C 1
ATOM 3165 O O . MET A 1 389 ? -15.891 48.844 28.344 1 91.12 389 MET A O 1
ATOM 3169 N N . LEU A 1 390 ? -17.125 47.281 27.375 1 89.31 390 LEU A N 1
ATOM 3170 C CA . LEU A 1 390 ? -17.547 48.156 26.281 1 89.31 390 LEU A CA 1
ATOM 3171 C C . LEU A 1 390 ? -18.391 49.312 26.812 1 89.31 390 LEU A C 1
ATOM 3173 O O . LEU A 1 390 ? -18.172 50.469 26.406 1 89.31 390 LEU A O 1
ATOM 3177 N N . LEU A 1 391 ? -19.281 49.031 27.797 1 89.31 391 LEU A N 1
ATOM 3178 C CA . LEU A 1 391 ? -20.125 50.062 28.391 1 89.31 391 LEU A CA 1
ATOM 3179 C C . LEU A 1 391 ? -19.297 51.031 29.219 1 89.31 391 LEU A C 1
ATOM 3181 O O . LEU A 1 391 ? -19.531 52.25 29.172 1 89.31 391 LEU A O 1
ATOM 3185 N N . GLN A 1 392 ? -18.312 50.531 29.906 1 91.19 392 GLN A N 1
ATOM 3186 C CA . GLN A 1 392 ? -17.453 51.344 30.75 1 91.19 392 GLN A CA 1
ATOM 3187 C C . GLN A 1 392 ? -16.562 52.25 29.906 1 91.19 392 GLN A C 1
ATOM 3189 O O . GLN A 1 392 ? -16.281 53.406 30.281 1 91.19 392 GLN A O 1
ATOM 3194 N N . GLN A 1 393 ? -16.125 51.719 28.812 1 86.62 393 GLN A N 1
ATOM 3195 C CA . GLN A 1 393 ? -15.289 52.531 27.922 1 86.62 393 GLN A CA 1
ATOM 3196 C C . GLN A 1 393 ? -16.078 53.688 27.312 1 86.62 393 GLN A C 1
ATOM 3198 O O . GLN A 1 393 ? -15.562 54.781 27.172 1 86.62 393 GLN A O 1
ATOM 3203 N N . GLN A 1 394 ? -17.344 53.438 26.984 1 83.44 394 GLN A N 1
ATOM 3204 C CA . GLN A 1 394 ? -18.219 54.469 26.422 1 83.44 394 GLN A CA 1
ATOM 3205 C C . GLN A 1 394 ? -18.469 55.594 27.438 1 83.44 394 GLN A C 1
ATOM 3207 O O . GLN A 1 394 ? -18.625 56.75 27.062 1 83.44 394 GLN A O 1
ATOM 3212 N N . GLU A 1 395 ? -18.375 55.188 28.766 1 83.75 395 GLU A N 1
ATOM 3213 C CA . GLU A 1 395 ? -18.578 56.156 29.828 1 83.75 395 GLU A CA 1
ATOM 3214 C C . GLU A 1 395 ? -17.266 56.781 30.281 1 83.75 395 GLU A C 1
ATOM 3216 O O . GLU A 1 395 ? -17.25 57.594 31.188 1 83.75 395 GLU A O 1
ATOM 3221 N N . GLY A 1 396 ? -16.125 56.312 29.656 1 81 396 GLY A N 1
ATOM 3222 C CA . GLY A 1 396 ? -14.812 56.844 29.969 1 81 396 GLY A CA 1
ATOM 3223 C C . GLY A 1 396 ? -14.172 56.219 31.188 1 81 396 GLY A C 1
ATOM 3224 O O . GLY A 1 396 ? -13.227 56.781 31.75 1 81 396 GLY A O 1
ATOM 3225 N N . LEU A 1 397 ? -14.703 55.062 31.594 1 85.38 397 LEU A N 1
ATOM 3226 C CA . LEU A 1 397 ? -14.258 54.469 32.844 1 85.38 397 LEU A CA 1
ATOM 3227 C C . LEU A 1 397 ? -13.266 53.344 32.562 1 85.38 397 LEU A C 1
ATOM 3229 O O . LEU A 1 397 ? -12.617 52.844 33.5 1 85.38 397 LEU A O 1
ATOM 3233 N N . ALA A 1 398 ? -13.18 52.938 31.312 1 85.62 398 ALA A N 1
ATOM 3234 C CA . ALA A 1 398 ? -12.25 51.875 30.938 1 85.62 398 ALA A CA 1
ATOM 3235 C C . ALA A 1 398 ? -11.43 52.281 29.719 1 85.62 398 ALA A C 1
ATOM 3237 O O . ALA A 1 398 ? -11.898 53.031 28.859 1 85.62 398 ALA A O 1
ATOM 3238 N N . SER A 1 399 ? -10.305 51.844 29.703 1 83.88 399 SER A N 1
ATOM 3239 C CA . SER A 1 399 ? -9.438 52.125 28.562 1 83.88 399 SER A CA 1
ATOM 3240 C C . SER A 1 399 ? -9.742 51.219 27.391 1 83.88 399 SER A C 1
ATOM 3242 O O . SER A 1 399 ? -10.344 50.156 27.562 1 83.88 399 SER A O 1
ATOM 3244 N N . LEU A 1 400 ? -9.398 51.719 26.25 1 82.69 400 LEU A N 1
ATOM 3245 C CA . LEU A 1 400 ? -9.555 50.906 25.062 1 82.69 400 LEU A CA 1
ATOM 3246 C C . LEU A 1 400 ? -8.781 49.594 25.172 1 82.69 400 LEU A C 1
ATOM 3248 O O . LEU A 1 400 ? -9.242 48.562 24.703 1 82.69 400 LEU A O 1
ATOM 3252 N N . THR A 1 401 ? -7.676 49.688 25.812 1 80.31 401 THR A N 1
ATOM 3253 C CA . THR A 1 401 ? -6.84 48.531 26.016 1 80.31 401 THR A CA 1
ATOM 3254 C C . THR A 1 401 ? -7.586 47.469 26.812 1 80.31 401 THR A C 1
ATOM 3256 O O . THR A 1 401 ? -7.484 46.25 26.531 1 80.31 401 THR A O 1
ATOM 3259 N N . GLU A 1 402 ? -8.336 47.875 27.719 1 85.88 402 GLU A N 1
ATOM 3260 C CA . GLU A 1 402 ? -9.109 46.938 28.531 1 85.88 402 GLU A CA 1
ATOM 3261 C C . GLU A 1 402 ? -10.219 46.281 27.719 1 85.88 402 GLU A C 1
ATOM 3263 O O . GLU A 1 402 ? -10.492 45.094 27.875 1 85.88 402 GLU A O 1
ATOM 3268 N N . VAL A 1 403 ? -10.812 47.031 26.859 1 87.69 403 VAL A N 1
ATOM 3269 C CA . VAL A 1 403 ? -11.844 46.5 25.984 1 87.69 403 VAL A CA 1
ATOM 3270 C C . VAL A 1 403 ? -11.234 45.469 25.031 1 87.69 403 VAL A C 1
ATOM 3272 O O . VAL A 1 403 ? -11.805 44.375 24.812 1 87.69 403 VAL A O 1
ATOM 3275 N N . LEU A 1 404 ? -10.078 45.781 24.516 1 84.69 404 LEU A N 1
ATOM 3276 C CA . LEU A 1 404 ? -9.406 44.906 23.578 1 84.69 404 LEU A CA 1
ATOM 3277 C C . LEU A 1 404 ? -8.984 43.594 24.281 1 84.69 404 LEU A C 1
ATOM 3279 O O . LEU A 1 404 ? -9.062 42.531 23.703 1 84.69 404 LEU A O 1
ATOM 3283 N N . LEU A 1 405 ? -8.586 43.688 25.484 1 84.88 405 LEU A N 1
ATOM 3284 C CA . LEU A 1 405 ? -8.219 42.531 26.281 1 84.88 405 LEU A CA 1
ATOM 3285 C C . LEU A 1 405 ? -9.438 41.656 26.531 1 84.88 405 LEU A C 1
ATOM 3287 O O . LEU A 1 405 ? -9.352 40.406 26.453 1 84.88 405 LEU A O 1
ATOM 3291 N N . ALA A 1 406 ? -10.508 42.281 26.797 1 89 406 ALA A N 1
ATOM 3292 C CA . ALA A 1 406 ? -11.75 41.531 27 1 89 406 ALA A CA 1
ATOM 3293 C C . ALA A 1 406 ? -12.188 40.844 25.719 1 89 406 ALA A C 1
ATOM 3295 O O . ALA A 1 406 ? -12.703 39.719 25.766 1 89 406 ALA A O 1
ATOM 3296 N N . ASP A 1 407 ? -12.031 41.469 24.656 1 89.38 407 ASP A N 1
ATOM 3297 C CA . ASP A 1 407 ? -12.336 40.875 23.359 1 89.38 407 ASP A CA 1
ATOM 3298 C C . ASP A 1 407 ? -11.477 39.656 23.094 1 89.38 407 ASP A C 1
ATOM 3300 O O . ASP A 1 407 ? -11.969 38.625 22.609 1 89.38 407 ASP A O 1
ATOM 3304 N N . ASN A 1 408 ? -10.227 39.75 23.375 1 86.56 408 ASN A N 1
ATOM 3305 C CA . ASN A 1 408 ? -9.32 38.625 23.219 1 86.56 408 ASN A CA 1
ATOM 3306 C C . ASN A 1 408 ? -9.734 37.438 24.109 1 86.56 408 ASN A C 1
ATOM 3308 O O . ASN A 1 408 ? -9.664 36.281 23.672 1 86.56 408 ASN A O 1
ATOM 3312 N N . ALA A 1 409 ? -10.086 37.781 25.281 1 89.5 409 ALA A N 1
ATOM 3313 C CA . ALA A 1 409 ? -10.523 36.75 26.203 1 89.5 409 ALA A CA 1
ATOM 3314 C C . ALA A 1 409 ? -11.773 36.062 25.688 1 89.5 409 ALA A C 1
ATOM 3316 O O . ALA A 1 409 ? -11.914 34.844 25.828 1 89.5 409 ALA A O 1
ATOM 3317 N N . LEU A 1 410 ? -12.711 36.781 25.156 1 91.56 410 LEU A N 1
ATOM 3318 C CA . LEU A 1 410 ? -13.922 36.219 24.578 1 91.56 410 LEU A CA 1
ATOM 3319 C C . LEU A 1 410 ? -13.586 35.312 23.422 1 91.56 410 LEU A C 1
ATOM 3321 O O . LEU A 1 410 ? -14.102 34.188 23.344 1 91.56 410 LEU A O 1
ATOM 3325 N N . ARG A 1 411 ? -12.711 35.688 22.594 1 90.69 411 ARG A N 1
ATOM 3326 C CA . ARG A 1 411 ? -12.305 34.875 21.453 1 90.69 411 ARG A CA 1
ATOM 3327 C C . ARG A 1 411 ? -11.641 33.562 21.906 1 90.69 411 ARG A C 1
ATOM 3329 O O . ARG A 1 411 ? -11.891 32.5 21.344 1 90.69 411 ARG A O 1
ATOM 3336 N N . ASP A 1 412 ? -10.82 33.688 22.859 1 91 412 ASP A N 1
ATOM 3337 C CA . ASP A 1 412 ? -10.148 32.531 23.422 1 91 412 ASP A CA 1
ATOM 3338 C C . ASP A 1 412 ? -11.164 31.531 24 1 91 412 ASP A C 1
ATOM 3340 O O . ASP A 1 412 ? -11.047 30.312 23.797 1 91 412 ASP A O 1
ATOM 3344 N N . ALA A 1 413 ? -12.078 32.125 24.734 1 92.94 413 ALA A N 1
ATOM 3345 C CA . ALA A 1 413 ? -13.109 31.281 25.344 1 92.94 413 ALA A CA 1
ATOM 3346 C C . ALA A 1 413 ? -13.922 30.562 24.266 1 92.94 413 ALA A C 1
ATOM 3348 O O . ALA A 1 413 ? -14.273 29.391 24.422 1 92.94 413 ALA A O 1
ATOM 3349 N N . GLN A 1 414 ? -14.281 31.312 23.234 1 92.81 414 GLN A N 1
ATOM 3350 C CA . GLN A 1 414 ? -15.008 30.719 22.109 1 92.81 414 GLN A CA 1
ATOM 3351 C C . GLN A 1 414 ? -14.227 29.578 21.469 1 92.81 414 GLN A C 1
ATOM 3353 O O . GLN A 1 414 ? -14.789 28.531 21.156 1 92.81 414 GLN A O 1
ATOM 3358 N N . GLN A 1 415 ? -12.977 29.734 21.266 1 90.81 415 GLN A N 1
ATOM 3359 C CA . GLN A 1 415 ? -12.109 28.719 20.703 1 90.81 415 GLN A CA 1
ATOM 3360 C C . GLN A 1 415 ? -12.031 27.484 21.594 1 90.81 415 GLN A C 1
ATOM 3362 O O . GLN A 1 415 ? -12.094 26.344 21.125 1 90.81 415 GLN A O 1
ATOM 3367 N N . ILE A 1 416 ? -11.875 27.719 22.859 1 91.31 416 ILE A N 1
ATOM 3368 C CA . ILE A 1 416 ? -11.789 26.625 23.828 1 91.31 416 ILE A CA 1
ATOM 3369 C C . ILE A 1 416 ? -13.078 25.812 23.797 1 91.31 416 ILE A C 1
ATOM 3371 O O . ILE A 1 416 ? -13.031 24.578 23.828 1 91.31 416 ILE A O 1
ATOM 3375 N N . TYR A 1 417 ? -14.188 26.5 23.734 1 92.75 417 TYR A N 1
ATOM 3376 C CA . TYR A 1 417 ? -15.484 25.828 23.672 1 92.75 417 TYR A CA 1
ATOM 3377 C C . TYR A 1 417 ? -15.586 24.953 22.422 1 92.75 417 TYR A C 1
ATOM 3379 O O . TYR A 1 417 ? -16.031 23.812 22.516 1 92.75 417 TYR A O 1
ATOM 3387 N N . LEU A 1 418 ? -15.242 25.438 21.312 1 92.19 418 LEU A N 1
ATOM 3388 C CA . LEU A 1 418 ? -15.305 24.688 20.062 1 92.19 418 LEU A CA 1
ATOM 3389 C C . LEU A 1 418 ? -14.391 23.469 20.109 1 92.19 418 LEU A C 1
ATOM 3391 O O . LEU A 1 418 ? -14.758 22.391 19.625 1 92.19 418 LEU A O 1
ATOM 3395 N N . ASN A 1 419 ? -13.172 23.594 20.672 1 90.62 419 ASN A N 1
ATOM 3396 C CA . ASN A 1 419 ? -12.258 22.469 20.828 1 90.62 419 ASN A CA 1
ATOM 3397 C C . ASN A 1 419 ? -12.852 21.391 21.719 1 90.62 419 ASN A C 1
ATOM 3399 O O . ASN A 1 419 ? -12.727 20.203 21.422 1 90.62 419 ASN A O 1
ATOM 3403 N N . ALA A 1 420 ? -13.422 21.859 22.812 1 90.94 420 ALA A N 1
ATOM 3404 C CA . ALA A 1 420 ? -14.062 20.922 23.719 1 90.94 420 ALA A CA 1
ATOM 3405 C C . ALA A 1 420 ? -15.188 20.156 23.031 1 90.94 420 ALA A C 1
ATOM 3407 O O . ALA A 1 420 ? -15.375 18.969 23.266 1 90.94 420 ALA A O 1
ATOM 3408 N N . MET A 1 421 ? -15.953 20.844 22.266 1 91.19 421 MET A N 1
ATOM 3409 C CA . MET A 1 421 ? -17.047 20.219 21.531 1 91.19 421 MET A CA 1
ATOM 3410 C C . MET A 1 421 ? -16.547 19.141 20.594 1 91.19 421 MET A C 1
ATOM 3412 O O . MET A 1 421 ? -17.109 18.047 20.547 1 91.19 421 MET A O 1
ATOM 3416 N N . VAL A 1 422 ? -15.516 19.359 19.828 1 89.56 422 VAL A N 1
ATOM 3417 C CA . VAL A 1 422 ? -14.922 18.391 18.906 1 89.56 422 VAL A CA 1
ATOM 3418 C C . VAL A 1 422 ? -14.461 17.156 19.703 1 89.56 422 VAL A C 1
ATOM 3420 O O . VAL A 1 422 ? -14.719 16.016 19.281 1 89.56 422 VAL A O 1
ATOM 3423 N N . GLU A 1 423 ? -13.812 17.422 20.781 1 90.38 423 GLU A N 1
ATOM 3424 C CA . GLU A 1 423 ? -13.297 16.328 21.594 1 90.38 423 GLU A CA 1
ATOM 3425 C C . GLU A 1 423 ? -14.438 15.461 22.125 1 90.38 423 GLU A C 1
ATOM 3427 O O . GLU A 1 423 ? -14.305 14.234 22.188 1 90.38 423 GLU A O 1
ATOM 3432 N N . TYR A 1 424 ? -15.469 16.125 22.562 1 90.75 424 TYR A N 1
ATOM 3433 C CA . TYR A 1 424 ? -16.625 15.406 23.078 1 90.75 424 TYR A CA 1
ATOM 3434 C C . TYR A 1 424 ? -17.25 14.539 22 1 90.75 424 TYR A C 1
ATOM 3436 O O . TYR A 1 424 ? -17.547 13.367 22.234 1 90.75 424 TYR A O 1
ATOM 3444 N N . LEU A 1 425 ? -17.469 15.055 20.844 1 91 425 LEU A N 1
ATOM 3445 C CA . LEU A 1 425 ? -18.062 14.312 19.734 1 91 425 LEU A CA 1
ATOM 3446 C C . LEU A 1 425 ? -17.188 13.148 19.312 1 91 425 LEU A C 1
ATOM 3448 O O . LEU A 1 425 ? -17.672 12.047 19.078 1 91 425 LEU A O 1
ATOM 3452 N N . LYS A 1 426 ? -15.867 13.359 19.203 1 90 426 LYS A N 1
ATOM 3453 C CA . LYS A 1 426 ? -14.914 12.312 18.844 1 90 426 LYS A CA 1
ATOM 3454 C C . LYS A 1 426 ? -14.883 11.203 19.891 1 90 426 LYS A C 1
ATOM 3456 O O . LYS A 1 426 ? -14.797 10.023 19.547 1 90 426 LYS A O 1
ATOM 3461 N N . ALA A 1 427 ? -14.883 11.617 21.156 1 90.19 427 ALA A N 1
ATOM 3462 C CA . ALA A 1 427 ? -14.875 10.633 22.25 1 90.19 427 ALA A CA 1
ATOM 3463 C C . ALA A 1 427 ? -16.109 9.727 22.172 1 90.19 427 ALA A C 1
ATOM 3465 O O . ALA A 1 427 ? -16 8.516 22.391 1 90.19 427 ALA A O 1
ATOM 3466 N N . ASN A 1 428 ? -17.234 10.305 21.906 1 88.81 428 ASN A N 1
ATOM 3467 C CA . ASN A 1 428 ? -18.453 9.516 21.781 1 88.81 428 ASN A CA 1
ATOM 3468 C C . ASN A 1 428 ? -18.359 8.547 20.594 1 88.81 428 ASN A C 1
ATOM 3470 O O . ASN A 1 428 ? -18.859 7.418 20.688 1 88.81 428 ASN A O 1
ATOM 3474 N N . LEU A 1 429 ? -17.781 8.953 19.531 1 90.5 429 LEU A N 1
ATOM 3475 C CA . LEU A 1 429 ? -17.547 8.078 18.391 1 90.5 429 LEU A CA 1
ATOM 3476 C C . LEU A 1 429 ? -16.641 6.914 18.766 1 90.5 429 LEU A C 1
ATOM 3478 O O . LEU A 1 429 ? -16.875 5.777 18.344 1 90.5 429 LEU A O 1
ATOM 3482 N N . ASP A 1 430 ? -15.664 7.234 19.562 1 91.25 430 ASP A N 1
ATOM 3483 C CA . ASP A 1 430 ? -14.719 6.211 20 1 91.25 430 ASP A CA 1
ATOM 3484 C C . ASP A 1 430 ? -15.391 5.184 20.906 1 91.25 430 ASP A C 1
ATOM 3486 O O . ASP A 1 430 ? -15.086 3.99 20.844 1 91.25 430 ASP A O 1
ATOM 3490 N N . ILE A 1 431 ? -16.297 5.621 21.75 1 90.56 431 ILE A N 1
ATOM 3491 C CA . ILE A 1 431 ? -17.062 4.711 22.609 1 90.56 431 ILE A CA 1
ATOM 3492 C C . ILE A 1 431 ? -17.891 3.771 21.734 1 90.56 431 ILE A C 1
ATOM 3494 O O . ILE A 1 431 ? -17.922 2.562 21.984 1 90.56 431 ILE A O 1
ATOM 3498 N N . LYS A 1 432 ? -18.5 4.336 20.781 1 89.5 432 LYS A N 1
ATOM 3499 C CA . LYS A 1 432 ? -19.312 3.527 19.891 1 89.5 432 LYS A CA 1
ATOM 3500 C C . LYS A 1 432 ? -18.469 2.494 19.141 1 89.5 432 LYS A C 1
ATOM 3502 O O . LYS A 1 432 ? -18.875 1.338 19.016 1 89.5 432 LYS A O 1
ATOM 3507 N N . LYS A 1 433 ? -17.344 2.92 18.719 1 91.25 433 LYS A N 1
ATOM 3508 C CA . LYS A 1 433 ? -16.453 2.033 17.984 1 91.25 433 LYS A CA 1
ATOM 3509 C C . LYS A 1 433 ? -15.961 0.893 18.875 1 91.25 433 LYS A C 1
ATOM 3511 O O . LYS A 1 433 ? -16.031 -0.276 18.484 1 91.25 433 LYS A O 1
ATOM 3516 N N . THR A 1 434 ? -15.516 1.245 20.047 1 90.88 434 THR A N 1
ATOM 3517 C CA . THR A 1 434 ? -14.883 0.271 20.938 1 90.88 434 THR A CA 1
ATOM 3518 C C . THR A 1 434 ? -15.93 -0.647 21.562 1 90.88 434 THR A C 1
ATOM 3520 O O . THR A 1 434 ? -15.602 -1.736 22.031 1 90.88 434 THR A O 1
ATOM 3523 N N . SER A 1 435 ? -17.219 -0.244 21.609 1 88.94 435 SER A N 1
ATOM 3524 C CA . SER A 1 435 ? -18.297 -1.08 22.125 1 88.94 435 SER A CA 1
ATOM 3525 C C . SER A 1 435 ? -18.891 -1.957 21.031 1 88.94 435 SER A C 1
ATOM 3527 O O . SER A 1 435 ? -19.797 -2.75 21.281 1 88.94 435 SER A O 1
ATOM 3529 N N . GLY A 1 436 ? -18.406 -1.816 19.859 1 87.5 436 GLY A N 1
ATOM 3530 C CA . GLY A 1 436 ? -18.875 -2.641 18.75 1 87.5 436 GLY A CA 1
ATOM 3531 C C . GLY A 1 436 ? -20.219 -2.205 18.203 1 87.5 436 GLY A C 1
ATOM 3532 O O . GLY A 1 436 ? -20.938 -3.006 17.594 1 87.5 436 GLY A O 1
ATOM 3533 N N . ASN A 1 437 ? -20.625 -0.939 18.375 1 84.62 437 ASN A N 1
ATOM 3534 C CA . ASN A 1 437 ? -21.938 -0.463 17.984 1 84.62 437 ASN A CA 1
ATOM 3535 C C . ASN A 1 437 ? -21.859 0.679 16.984 1 84.62 437 ASN A C 1
ATOM 3537 O O . ASN A 1 437 ? -22.812 1.444 16.812 1 84.62 437 ASN A O 1
ATOM 3541 N N . LEU A 1 438 ? -20.766 0.843 16.328 1 87.5 438 LEU A N 1
ATOM 3542 C CA . LEU A 1 438 ? -20.562 1.999 15.461 1 87.5 438 LEU A CA 1
ATOM 3543 C C . LEU A 1 438 ? -21.547 1.99 14.297 1 87.5 438 LEU A C 1
ATOM 3545 O O . LEU A 1 438 ? -22.125 3.027 13.961 1 87.5 438 LEU A O 1
ATOM 3549 N N . LEU A 1 439 ? -21.859 0.86 13.742 1 83.19 439 LEU A N 1
ATOM 3550 C CA . LEU A 1 439 ? -22.719 0.773 12.57 1 83.19 439 LEU A CA 1
ATOM 3551 C C . LEU A 1 439 ? -24.172 0.556 12.969 1 83.19 439 LEU A C 1
ATOM 3553 O O . LEU A 1 439 ? -25.047 0.498 12.109 1 83.19 439 LEU A O 1
ATOM 3557 N N . ASN A 1 440 ? -24.531 0.331 14.289 1 74.94 440 ASN A N 1
ATOM 3558 C CA . ASN A 1 440 ? -25.906 0.146 14.75 1 74.94 440 ASN A CA 1
ATOM 3559 C C . ASN A 1 440 ? -26.516 1.463 15.211 1 74.94 440 ASN A C 1
ATOM 3561 O O . ASN A 1 440 ? -25.828 2.338 15.727 1 74.94 440 ASN A O 1
ATOM 3565 N N . MET B 1 1 ? 78.062 19.453 -5.547 1 27.52 1 MET B N 1
ATOM 3566 C CA . MET B 1 1 ? 76.75 18.781 -5.438 1 27.52 1 MET B CA 1
ATOM 3567 C C . MET B 1 1 ? 75.812 19.562 -4.555 1 27.52 1 MET B C 1
ATOM 3569 O O . MET B 1 1 ? 74.688 19.078 -4.238 1 27.52 1 MET B O 1
ATOM 3573 N N . LEU B 1 2 ? 76.312 20.609 -3.848 1 34.12 2 LEU B N 1
ATOM 3574 C CA . LEU B 1 2 ? 75.625 21.438 -2.836 1 34.12 2 LEU B CA 1
ATOM 3575 C C . LEU B 1 2 ? 74.625 22.375 -3.473 1 34.12 2 LEU B C 1
ATOM 3577 O O . LEU B 1 2 ? 73.812 23.031 -2.77 1 34.12 2 LEU B O 1
ATOM 3581 N N . VAL B 1 3 ? 74.938 22.766 -4.762 1 46.16 3 VAL B N 1
ATOM 3582 C CA . VAL B 1 3 ? 74.125 23.844 -5.34 1 46.16 3 VAL B CA 1
ATOM 3583 C C . VAL B 1 3 ? 72.688 23.406 -5.512 1 46.16 3 VAL B C 1
ATOM 3585 O O . VAL B 1 3 ? 71.75 24.234 -5.438 1 46.16 3 VAL B O 1
ATOM 3588 N N . ASN B 1 4 ? 72.5 22.141 -5.789 1 43.72 4 ASN B N 1
ATOM 3589 C CA . ASN B 1 4 ? 71.188 21.734 -6.305 1 43.72 4 ASN B CA 1
ATOM 3590 C C . ASN B 1 4 ? 70.125 21.625 -5.191 1 43.72 4 ASN B C 1
ATOM 3592 O O . ASN B 1 4 ? 69 21.312 -5.445 1 43.72 4 ASN B O 1
ATOM 3596 N N . THR B 1 5 ? 70.688 21.734 -3.891 1 51.81 5 THR B N 1
ATOM 3597 C CA . THR B 1 5 ? 69.75 21.516 -2.803 1 51.81 5 THR B CA 1
ATOM 3598 C C . THR B 1 5 ? 68.875 22.766 -2.559 1 51.81 5 THR B C 1
ATOM 3600 O O . THR B 1 5 ? 67.812 22.688 -2.008 1 51.81 5 THR B O 1
ATOM 3603 N N . HIS B 1 6 ? 69.5 23.984 -2.932 1 51.88 6 HIS B N 1
ATOM 3604 C CA . HIS B 1 6 ? 68.75 25.203 -2.57 1 51.88 6 HIS B CA 1
ATOM 3605 C C . HIS B 1 6 ? 67.562 25.391 -3.451 1 51.88 6 HIS B C 1
ATOM 3607 O O . HIS B 1 6 ? 66.562 26 -3.023 1 51.88 6 HIS B O 1
ATOM 3613 N N . ILE B 1 7 ? 67.625 24.859 -4.777 1 56.09 7 ILE B N 1
ATOM 3614 C CA . ILE B 1 7 ? 66.438 25.078 -5.668 1 56.09 7 ILE B CA 1
ATOM 3615 C C . ILE B 1 7 ? 65.312 24.203 -5.238 1 56.09 7 ILE B C 1
ATOM 3617 O O . ILE B 1 7 ? 64.125 24.625 -5.281 1 56.09 7 ILE B O 1
ATOM 3621 N N . LEU B 1 8 ? 65.688 23.016 -4.648 1 54.19 8 LEU B N 1
ATOM 3622 C CA . LEU B 1 8 ? 64.625 22.156 -4.23 1 54.19 8 LEU B CA 1
ATOM 3623 C C . LEU B 1 8 ? 63.875 22.734 -3.014 1 54.19 8 LEU B C 1
ATOM 3625 O O . LEU B 1 8 ? 62.656 22.672 -2.926 1 54.19 8 LEU B O 1
ATOM 3629 N N . LYS B 1 9 ? 64.688 23.484 -2.154 1 57.28 9 LYS B N 1
ATOM 3630 C CA . LYS B 1 9 ? 64 24.062 -0.989 1 57.28 9 LYS B CA 1
ATOM 3631 C C . LYS B 1 9 ? 63.125 25.234 -1.39 1 57.28 9 LYS B C 1
ATOM 3633 O O . LYS B 1 9 ? 62.031 25.422 -0.845 1 57.28 9 LYS B O 1
ATOM 3638 N N . LEU B 1 10 ? 63.688 25.953 -2.43 1 56.38 10 LEU B N 1
ATOM 3639 C CA . LEU B 1 10 ? 62.844 27.062 -2.848 1 56.38 10 LEU B CA 1
ATOM 3640 C C . LEU B 1 10 ? 61.562 26.562 -3.543 1 56.38 10 LEU B C 1
ATOM 3642 O O . LEU B 1 10 ? 60.5 27.109 -3.324 1 56.38 10 LEU B O 1
ATOM 3646 N N . THR B 1 11 ? 61.75 25.469 -4.406 1 58.59 11 THR B N 1
ATOM 3647 C CA . THR B 1 11 ? 60.562 24.938 -5.047 1 58.59 11 THR B CA 1
ATOM 3648 C C . THR B 1 11 ? 59.594 24.328 -4.012 1 58.59 11 THR B C 1
ATOM 3650 O O . THR B 1 11 ? 58.375 24.453 -4.129 1 58.59 11 THR B O 1
ATOM 3653 N N . LEU B 1 12 ? 60.219 23.781 -2.928 1 57.5 12 LEU B N 1
ATOM 3654 C CA . LEU B 1 12 ? 59.344 23.25 -1.89 1 57.5 12 LEU B CA 1
ATOM 3655 C C . LEU B 1 12 ? 58.656 24.375 -1.118 1 57.5 12 LEU B C 1
ATOM 3657 O O . LEU B 1 12 ? 57.469 24.266 -0.795 1 57.5 12 LEU B O 1
ATOM 3661 N N . VAL B 1 13 ? 59.469 25.453 -0.777 1 55.88 13 VAL B N 1
ATOM 3662 C CA . VAL B 1 13 ? 58.844 26.562 -0.082 1 55.88 13 VAL B CA 1
ATOM 3663 C C . VAL B 1 13 ? 57.75 27.188 -0.972 1 55.88 13 VAL B C 1
ATOM 3665 O O . VAL B 1 13 ? 56.688 27.547 -0.498 1 55.88 13 VAL B O 1
ATOM 3668 N N . LEU B 1 14 ? 58.031 27.312 -2.338 1 52.34 14 LEU B N 1
ATOM 3669 C CA . LEU B 1 14 ? 57 27.859 -3.207 1 52.34 14 LEU B CA 1
ATOM 3670 C C . LEU B 1 14 ? 55.781 26.922 -3.256 1 52.34 14 LEU B C 1
ATOM 3672 O O . LEU B 1 14 ? 54.656 27.391 -3.289 1 52.34 14 LEU B O 1
ATOM 3676 N N . LEU B 1 15 ? 55.969 25.578 -3.273 1 53.41 15 LEU B N 1
ATOM 3677 C CA . LEU B 1 15 ? 54.844 24.688 -3.225 1 53.41 15 LEU B CA 1
ATOM 3678 C C . LEU B 1 15 ? 54.094 24.828 -1.902 1 53.41 15 LEU B C 1
ATOM 3680 O O . LEU B 1 15 ? 52.844 24.75 -1.866 1 53.41 15 LEU B O 1
ATOM 3684 N N . ILE B 1 16 ? 54.812 25.094 -0.788 1 51.41 16 ILE B N 1
ATOM 3685 C CA . ILE B 1 16 ? 54.125 25.266 0.489 1 51.41 16 ILE B CA 1
ATOM 3686 C C . ILE B 1 16 ? 53.344 26.578 0.487 1 51.41 16 ILE B C 1
ATOM 3688 O O . ILE B 1 16 ? 52.25 26.641 1.052 1 51.41 16 ILE B O 1
ATOM 3692 N N . LEU B 1 17 ? 53.969 27.625 -0.11 1 47.88 17 LEU B N 1
ATOM 3693 C CA . LEU B 1 17 ? 53.219 28.875 -0.085 1 47.88 17 LEU B CA 1
ATOM 3694 C C . LEU B 1 17 ? 51.938 28.766 -0.915 1 47.88 17 LEU B C 1
ATOM 3696 O O . LEU B 1 17 ? 51 29.5 -0.687 1 47.88 17 LEU B O 1
ATOM 3700 N N . PHE B 1 18 ? 52.094 28.078 -2.059 1 44.69 18 PHE B N 1
ATOM 3701 C CA . PHE B 1 18 ? 50.844 27.984 -2.807 1 44.69 18 PHE B CA 1
ATOM 3702 C C . PHE B 1 18 ? 49.812 27.141 -2.045 1 44.69 18 PHE B C 1
ATOM 3704 O O . PHE B 1 18 ? 48.719 26.859 -2.561 1 44.69 18 PHE B O 1
ATOM 3711 N N . SER B 1 19 ? 50.281 26.469 -1.022 1 42.25 19 SER B N 1
ATOM 3712 C CA . SER B 1 19 ? 49.156 25.906 -0.275 1 42.25 19 SER B CA 1
ATOM 3713 C C . SER B 1 19 ? 48.281 27.016 0.283 1 42.25 19 SER B C 1
ATOM 3715 O O . SER B 1 19 ? 48.406 27.406 1.449 1 42.25 19 SER B O 1
ATOM 3717 N N . PHE B 1 20 ? 48.406 28.266 -0.322 1 38.03 20 PHE B N 1
ATOM 3718 C CA . PHE B 1 20 ? 47.375 29.203 0.122 1 38.03 20 PHE B CA 1
ATOM 3719 C C . PHE B 1 20 ? 46.062 28.453 0.42 1 38.03 20 PHE B C 1
ATOM 3721 O O . PHE B 1 20 ? 45.719 27.5 -0.278 1 38.03 20 PHE B O 1
ATOM 3728 N N . GLN B 1 21 ? 45.688 28.625 1.657 1 39.5 21 GLN B N 1
ATOM 3729 C CA . GLN B 1 21 ? 44.375 28.328 2.225 1 39.5 21 GLN B CA 1
ATOM 3730 C C . GLN B 1 21 ? 43.25 28.719 1.263 1 39.5 21 GLN B C 1
ATOM 3732 O O . GLN B 1 21 ? 43.062 29.891 0.958 1 39.5 21 GLN B O 1
ATOM 3737 N N . ALA B 1 22 ? 43.094 28.141 0.058 1 38.91 22 ALA B N 1
ATOM 3738 C CA . ALA B 1 22 ? 41.75 28.297 -0.49 1 38.91 22 ALA B CA 1
ATOM 3739 C C . ALA B 1 22 ? 40.719 28.422 0.624 1 38.91 22 ALA B C 1
ATOM 3741 O O . ALA B 1 22 ? 40.438 27.453 1.34 1 38.91 22 ALA B O 1
ATOM 3742 N N . GLN B 1 23 ? 40.75 29.406 1.463 1 39.53 23 GLN B N 1
ATOM 3743 C CA . GLN B 1 23 ? 39.469 29.609 2.141 1 39.53 23 GLN B CA 1
ATOM 3744 C C . GLN B 1 23 ? 38.312 29.094 1.301 1 39.53 23 GLN B C 1
ATOM 3746 O O . GLN B 1 23 ? 38 29.656 0.254 1 39.53 23 GLN B O 1
ATOM 3751 N N . GLY B 1 24 ? 38.312 27.875 1.066 1 44.19 24 GLY B N 1
ATOM 3752 C CA . GLY B 1 24 ? 37.219 27.281 0.334 1 44.19 24 GLY B CA 1
ATOM 3753 C C . GLY B 1 24 ? 35.906 27.984 0.556 1 44.19 24 GLY B C 1
ATOM 3754 O O . GLY B 1 24 ? 35.375 28.016 1.676 1 44.19 24 GLY B O 1
ATOM 3755 N N . GLN B 1 25 ? 35.781 29.109 -0.052 1 50.84 25 GLN B N 1
ATOM 3756 C CA . GLN B 1 25 ? 34.469 29.719 -0.069 1 50.84 25 GLN B CA 1
ATOM 3757 C C . GLN B 1 25 ? 33.375 28.656 -0.041 1 50.84 25 GLN B C 1
ATOM 3759 O O . GLN B 1 25 ? 33.344 27.766 -0.882 1 50.84 25 GLN B O 1
ATOM 3764 N N . VAL B 1 26 ? 32.844 28.391 1.136 1 69.19 26 VAL B N 1
ATOM 3765 C CA . VAL B 1 26 ? 31.688 27.516 1.228 1 69.19 26 VAL B CA 1
ATOM 3766 C C . VAL B 1 26 ? 30.75 27.766 0.055 1 69.19 26 VAL B C 1
ATOM 3768 O O . VAL B 1 26 ? 30.312 28.906 -0.159 1 69.19 26 VAL B O 1
ATOM 3771 N N . LYS B 1 27 ? 30.734 26.953 -0.85 1 79.12 27 LYS B N 1
ATOM 3772 C CA . LYS B 1 27 ? 29.906 27.016 -2.043 1 79.12 27 LYS B CA 1
ATOM 3773 C C . LYS B 1 27 ? 28.422 27.141 -1.674 1 79.12 27 LYS B C 1
ATOM 3775 O O . LYS B 1 27 ? 27.922 26.375 -0.844 1 79.12 27 LYS B O 1
ATOM 3780 N N . THR B 1 28 ? 27.781 28.25 -2.109 1 90.75 28 THR B N 1
ATOM 3781 C CA . THR B 1 28 ? 26.344 28.406 -1.953 1 90.75 28 THR B CA 1
ATOM 3782 C C . THR B 1 28 ? 25.594 27.594 -3.006 1 90.75 28 THR B C 1
ATOM 3784 O O . THR B 1 28 ? 25.922 27.656 -4.191 1 90.75 28 THR B O 1
ATOM 3787 N N . TRP B 1 29 ? 24.766 26.75 -2.525 1 94.06 29 TRP B N 1
ATOM 3788 C CA . TRP B 1 29 ? 24 25.859 -3.395 1 94.06 29 TRP B CA 1
ATOM 3789 C C . TRP B 1 29 ? 22.609 26.422 -3.672 1 94.06 29 TRP B C 1
ATOM 3791 O O . TRP B 1 29 ? 21.875 26.75 -2.742 1 94.06 29 TRP B O 1
ATOM 3801 N N . THR B 1 30 ? 22.359 26.578 -4.961 1 93.94 30 THR B N 1
ATOM 3802 C CA . THR B 1 30 ? 21 26.953 -5.344 1 93.94 30 THR B CA 1
ATOM 3803 C C . THR B 1 30 ? 20.078 25.734 -5.328 1 93.94 30 THR B C 1
ATOM 3805 O O . THR B 1 30 ? 20.547 24.594 -5.289 1 93.94 30 THR B O 1
ATOM 3808 N N . LEU B 1 31 ? 18.797 26.047 -5.32 1 94.19 31 LEU B N 1
ATOM 3809 C CA . LEU B 1 31 ? 17.828 24.953 -5.344 1 94.19 31 LEU B CA 1
ATOM 3810 C C . LEU B 1 31 ? 18.047 24.062 -6.562 1 94.19 31 LEU B C 1
ATOM 3812 O O . LEU B 1 31 ? 18.031 22.828 -6.449 1 94.19 31 LEU B O 1
ATOM 3816 N N . GLN B 1 32 ? 18.281 24.641 -7.762 1 93.25 32 GLN B N 1
ATOM 3817 C CA . GLN B 1 32 ? 18.453 23.891 -9 1 93.25 32 GLN B CA 1
ATOM 3818 C C . GLN B 1 32 ? 19.672 22.984 -8.93 1 93.25 32 GLN B C 1
ATOM 3820 O O . GLN B 1 32 ? 19.641 21.844 -9.383 1 93.25 32 GLN B O 1
ATOM 3825 N N . GLU B 1 33 ? 20.688 23.531 -8.32 1 95.19 33 GLU B N 1
ATOM 3826 C CA . GLU B 1 33 ? 21.906 22.734 -8.172 1 95.19 33 GLU B CA 1
ATOM 3827 C C . GLU B 1 33 ? 21.672 21.531 -7.258 1 95.19 33 GLU B C 1
ATOM 3829 O O . GLU B 1 33 ? 22.156 20.438 -7.531 1 95.19 33 GLU B O 1
ATOM 3834 N N . CYS B 1 34 ? 20.938 21.766 -6.148 1 97.31 34 CYS B N 1
ATOM 3835 C CA . CYS B 1 34 ? 20.609 20.672 -5.238 1 97.31 34 CYS B CA 1
ATOM 3836 C C . CYS B 1 34 ? 19.766 19.609 -5.941 1 97.31 34 CYS B C 1
ATOM 3838 O O . CYS B 1 34 ? 20.031 18.406 -5.801 1 97.31 34 CYS B O 1
ATOM 3840 N N . LEU B 1 35 ? 18.859 20.062 -6.762 1 96.94 35 LEU B N 1
ATOM 3841 C CA . LEU B 1 35 ? 17.969 19.156 -7.48 1 96.94 35 LEU B CA 1
ATOM 3842 C C . LEU B 1 35 ? 18.734 18.344 -8.516 1 96.94 35 LEU B C 1
ATOM 3844 O O . LEU B 1 35 ? 18.578 17.125 -8.602 1 96.94 35 LEU B O 1
ATOM 3848 N N . ASP B 1 36 ? 19.609 19 -9.266 1 96.44 36 ASP B N 1
ATOM 3849 C CA . ASP B 1 36 ? 20.391 18.312 -10.297 1 96.44 36 ASP B CA 1
ATOM 3850 C C . ASP B 1 36 ? 21.297 17.25 -9.68 1 96.44 36 ASP B C 1
ATOM 3852 O O . ASP B 1 36 ? 21.422 16.156 -10.219 1 96.44 36 ASP B O 1
ATOM 3856 N N . THR B 1 37 ? 21.875 17.609 -8.586 1 97 37 THR B N 1
ATOM 3857 C CA . THR B 1 37 ? 22.766 16.672 -7.902 1 97 37 THR B CA 1
ATOM 3858 C C . THR B 1 37 ? 21.969 15.492 -7.348 1 97 37 THR B C 1
ATOM 3860 O O . THR B 1 37 ? 22.391 14.344 -7.465 1 97 37 THR B O 1
ATOM 3863 N N . ALA B 1 38 ? 20.797 15.75 -6.746 1 97.81 38 ALA B N 1
ATOM 3864 C CA . ALA B 1 38 ? 19.969 14.703 -6.168 1 97.81 38 ALA B CA 1
ATOM 3865 C C . ALA B 1 38 ? 19.484 13.742 -7.246 1 97.81 38 ALA B C 1
ATOM 3867 O O . ALA B 1 38 ? 19.391 12.531 -7.016 1 97.81 38 ALA B O 1
ATOM 3868 N N . MET B 1 39 ? 19.234 14.273 -8.453 1 97.06 39 MET B N 1
ATOM 3869 C CA . MET B 1 39 ? 18.719 13.453 -9.539 1 97.06 39 MET B CA 1
ATOM 3870 C C . MET B 1 39 ? 19.734 12.406 -9.969 1 97.06 39 MET B C 1
ATOM 3872 O O . MET B 1 39 ? 19.375 11.359 -10.5 1 97.06 39 MET B O 1
ATOM 3876 N N . VAL B 1 40 ? 20.969 12.68 -9.641 1 95.5 40 VAL B N 1
ATOM 3877 C CA . VAL B 1 40 ? 22.031 11.789 -10.102 1 95.5 40 VAL B CA 1
ATOM 3878 C C . VAL B 1 40 ? 22.547 10.945 -8.938 1 95.5 40 VAL B C 1
ATOM 3880 O O . VAL B 1 40 ? 22.797 9.75 -9.102 1 95.5 40 VAL B O 1
ATOM 3883 N N . GLN B 1 41 ? 22.516 11.531 -7.707 1 96.31 41 GLN B N 1
ATOM 3884 C CA . GLN B 1 41 ? 23.281 10.883 -6.645 1 96.31 41 GLN B CA 1
ATOM 3885 C C . GLN B 1 41 ? 22.359 10.305 -5.578 1 96.31 41 GLN B C 1
ATOM 3887 O O . GLN B 1 41 ? 22.797 9.539 -4.719 1 96.31 41 GLN B O 1
ATOM 3892 N N . ASN B 1 42 ? 21.109 10.641 -5.598 1 97.75 42 ASN B N 1
ATOM 3893 C CA . ASN B 1 42 ? 20.188 10.125 -4.586 1 97.75 42 ASN B CA 1
ATOM 3894 C C . ASN B 1 42 ? 20.094 8.602 -4.645 1 97.75 42 ASN B C 1
ATOM 3896 O O . ASN B 1 42 ? 19.891 8.031 -5.715 1 97.75 42 ASN B O 1
ATOM 3900 N N . LYS B 1 43 ? 20.156 7.949 -3.479 1 97.25 43 LYS B N 1
ATOM 3901 C CA . LYS B 1 43 ? 20.219 6.492 -3.412 1 97.25 43 LYS B CA 1
ATOM 3902 C C . LYS B 1 43 ? 18.875 5.863 -3.744 1 97.25 43 LYS B C 1
ATOM 3904 O O . LYS B 1 43 ? 18.812 4.77 -4.312 1 97.25 43 LYS B O 1
ATOM 3909 N N . ASN B 1 44 ? 17.844 6.48 -3.389 1 97.12 44 ASN B N 1
ATOM 3910 C CA . ASN B 1 44 ? 16.516 5.949 -3.713 1 97.12 44 ASN B CA 1
ATOM 3911 C C . ASN B 1 44 ? 16.281 5.945 -5.219 1 97.12 44 ASN B C 1
ATOM 3913 O O . ASN B 1 44 ? 15.648 5.02 -5.746 1 97.12 44 ASN B O 1
ATOM 3917 N N . ILE B 1 45 ? 16.734 6.996 -5.938 1 97.12 45 ILE B N 1
ATOM 3918 C CA . ILE B 1 45 ? 16.609 7.047 -7.391 1 97.12 45 ILE B CA 1
ATOM 3919 C C . ILE B 1 45 ? 17.453 5.934 -8.016 1 97.12 45 ILE B C 1
ATOM 3921 O O . ILE B 1 45 ? 17 5.25 -8.938 1 97.12 45 ILE B O 1
ATOM 3925 N N . GLN B 1 46 ? 18.594 5.703 -7.465 1 96.88 46 GLN B N 1
ATOM 3926 C CA . GLN B 1 46 ? 19.438 4.629 -7.961 1 96.88 46 GLN B CA 1
ATOM 3927 C C . GLN B 1 46 ? 18.781 3.268 -7.773 1 96.88 46 GLN B C 1
ATOM 3929 O O . GLN B 1 46 ? 18.828 2.42 -8.664 1 96.88 46 GLN B O 1
ATOM 3934 N N . LEU B 1 47 ? 18.188 3.07 -6.633 1 97.12 47 LEU B N 1
ATOM 3935 C CA . LEU B 1 47 ? 17.5 1.817 -6.352 1 97.12 47 LEU B CA 1
ATOM 3936 C C . LEU B 1 47 ? 16.375 1.576 -7.359 1 97.12 47 LEU B C 1
ATOM 3938 O O . LEU B 1 47 ? 16.219 0.462 -7.863 1 97.12 47 LEU B O 1
ATOM 3942 N N . THR B 1 48 ? 15.57 2.568 -7.637 1 96.88 48 THR B N 1
ATOM 3943 C CA . THR B 1 48 ? 14.445 2.408 -8.547 1 96.88 48 THR B CA 1
ATOM 3944 C C . THR B 1 48 ? 14.93 2.258 -9.984 1 96.88 48 THR B C 1
ATOM 3946 O O . THR B 1 48 ? 14.305 1.562 -10.789 1 96.88 48 THR B O 1
ATOM 3949 N N . LYS B 1 49 ? 16.062 2.9 -10.305 1 96.88 49 LYS B N 1
ATOM 3950 C CA . LYS B 1 49 ? 16.688 2.672 -11.609 1 96.88 49 LYS B CA 1
ATOM 3951 C C . LYS B 1 49 ? 17.078 1.209 -11.773 1 96.88 49 LYS B C 1
ATOM 3953 O O . LYS B 1 49 ? 16.859 0.611 -12.828 1 96.88 49 LYS B O 1
ATOM 3958 N N . ASN B 1 50 ? 17.688 0.62 -10.727 1 97.25 50 ASN B N 1
ATOM 3959 C CA . ASN B 1 50 ? 18.016 -0.8 -10.734 1 97.25 50 ASN B CA 1
ATOM 3960 C C . ASN B 1 50 ? 16.766 -1.67 -10.891 1 97.25 50 ASN B C 1
ATOM 3962 O O . ASN B 1 50 ? 16.812 -2.693 -11.57 1 97.25 50 ASN B O 1
ATOM 3966 N N . GLN B 1 51 ? 15.711 -1.242 -10.266 1 97.44 51 GLN B N 1
ATOM 3967 C CA . GLN B 1 51 ? 14.469 -1.992 -10.391 1 97.44 51 GLN B CA 1
ATOM 3968 C C . GLN B 1 51 ? 13.961 -1.979 -11.828 1 97.44 51 GLN B C 1
ATOM 3970 O O . GLN B 1 51 ? 13.398 -2.969 -12.305 1 97.44 51 GLN B O 1
ATOM 3975 N N . SER B 1 52 ? 14.164 -0.846 -12.523 1 96.75 52 SER B N 1
ATOM 3976 C CA . SER B 1 52 ? 13.797 -0.767 -13.938 1 96.75 52 SER B CA 1
ATOM 3977 C C . SER B 1 52 ? 14.656 -1.704 -14.781 1 96.75 52 SER B C 1
ATOM 3979 O O . SER B 1 52 ? 14.156 -2.355 -15.695 1 96.75 52 SER B O 1
ATOM 3981 N N . GLU B 1 53 ? 15.891 -1.824 -14.398 1 97.19 53 GLU B N 1
ATOM 3982 C CA . GLU B 1 53 ? 16.781 -2.746 -15.086 1 97.19 53 GLU B CA 1
ATOM 3983 C C . GLU B 1 53 ? 16.391 -4.199 -14.828 1 97.19 53 GLU B C 1
ATOM 3985 O O . GLU B 1 53 ? 16.469 -5.035 -15.727 1 97.19 53 GLU B O 1
ATOM 3990 N N . ILE B 1 54 ? 16.031 -4.43 -13.641 1 97.56 54 ILE B N 1
ATOM 3991 C CA . ILE B 1 54 ? 15.57 -5.77 -13.297 1 97.56 54 ILE B CA 1
ATOM 3992 C C . ILE B 1 54 ? 14.32 -6.113 -14.102 1 97.56 54 ILE B C 1
ATOM 3994 O O . ILE B 1 54 ? 14.195 -7.227 -14.625 1 97.56 54 ILE B O 1
ATOM 3998 N N . ALA B 1 55 ? 13.391 -5.133 -14.227 1 97.12 55 ALA B N 1
ATOM 3999 C CA . ALA B 1 55 ? 12.172 -5.355 -15.008 1 97.12 55 ALA B CA 1
ATOM 4000 C C . ALA B 1 55 ? 12.5 -5.641 -16.469 1 97.12 55 ALA B C 1
ATOM 4002 O O . ALA B 1 55 ? 11.859 -6.484 -17.109 1 97.12 55 ALA B O 1
ATOM 4003 N N . LEU B 1 56 ? 13.523 -4.965 -17.016 1 97.25 56 LEU B N 1
ATOM 4004 C CA . LEU B 1 56 ? 13.992 -5.211 -18.375 1 97.25 56 LEU B CA 1
ATOM 4005 C C . LEU B 1 56 ? 14.508 -6.641 -18.531 1 97.25 56 LEU B C 1
ATOM 4007 O O . LEU B 1 56 ? 14.156 -7.336 -19.484 1 97.25 56 LEU B O 1
ATOM 4011 N N . LEU B 1 57 ? 15.25 -7.121 -17.516 1 97.62 57 LEU B N 1
ATOM 4012 C CA . LEU B 1 57 ? 15.812 -8.469 -17.547 1 97.62 57 LEU B CA 1
ATOM 4013 C C . LEU B 1 57 ? 14.719 -9.516 -17.359 1 97.62 57 LEU B C 1
ATOM 4015 O O . LEU B 1 57 ? 14.797 -10.602 -17.938 1 97.62 57 LEU B O 1
ATOM 4019 N N . LYS B 1 58 ? 13.734 -9.172 -16.609 1 97.56 58 LYS B N 1
ATOM 4020 C CA . LYS B 1 58 ? 12.602 -10.078 -16.453 1 97.56 58 LYS B CA 1
ATOM 4021 C C . LYS B 1 58 ? 11.828 -10.242 -17.766 1 97.56 58 LYS B C 1
ATOM 4023 O O . LYS B 1 58 ? 11.352 -11.336 -18.078 1 97.56 58 LYS B O 1
ATOM 4028 N N . ASN B 1 59 ? 11.711 -9.133 -18.5 1 97.19 59 ASN B N 1
ATOM 4029 C CA . ASN B 1 59 ? 11.086 -9.211 -19.812 1 97.19 59 ASN B CA 1
ATOM 4030 C C . ASN B 1 59 ? 11.914 -10.055 -20.781 1 97.19 59 ASN B C 1
ATOM 4032 O O . ASN B 1 59 ? 11.359 -10.867 -21.531 1 97.19 59 ASN B O 1
ATOM 4036 N N . GLN B 1 60 ? 13.219 -9.945 -20.672 1 97.38 60 GLN B N 1
ATOM 4037 C CA . GLN B 1 60 ? 14.102 -10.75 -21.5 1 97.38 60 GLN B CA 1
ATOM 4038 C C . GLN B 1 60 ? 14.039 -12.227 -21.109 1 97.38 60 GLN B C 1
ATOM 4040 O O . GLN B 1 60 ? 14.094 -13.102 -21.969 1 97.38 60 GLN B O 1
ATOM 4045 N N . GLU B 1 61 ? 13.898 -12.406 -19.844 1 96.81 61 GLU B N 1
ATOM 4046 C CA . GLU B 1 61 ? 13.75 -13.773 -19.344 1 96.81 61 GLU B CA 1
ATOM 4047 C C . GLU B 1 61 ? 12.461 -14.398 -19.859 1 96.81 61 GLU B C 1
ATOM 4049 O O . GLU B 1 61 ? 12.445 -15.562 -20.266 1 96.81 61 GLU B O 1
ATOM 4054 N N . ALA B 1 62 ? 11.406 -13.609 -19.875 1 96.19 62 ALA B N 1
ATOM 4055 C CA . ALA B 1 62 ? 10.125 -14.109 -20.391 1 96.19 62 ALA B CA 1
ATOM 4056 C C . ALA B 1 62 ? 10.219 -14.461 -21.859 1 96.19 62 ALA B C 1
ATOM 4058 O O . ALA B 1 62 ? 9.688 -15.484 -22.297 1 96.19 62 ALA B O 1
ATOM 4059 N N . LYS B 1 63 ? 10.945 -13.719 -22.625 1 96.56 63 LYS B N 1
ATOM 4060 C CA . LYS B 1 63 ? 11.133 -13.969 -24.047 1 96.56 63 LYS B CA 1
ATOM 4061 C C . LYS B 1 63 ? 12.016 -15.195 -24.266 1 96.56 63 LYS B C 1
ATOM 4063 O O . LYS B 1 63 ? 11.797 -15.953 -25.219 1 96.56 63 LYS B O 1
ATOM 4068 N N . ALA B 1 64 ? 12.93 -15.367 -23.266 1 96.38 64 ALA B N 1
ATOM 4069 C CA . ALA B 1 64 ? 13.875 -16.469 -23.391 1 96.38 64 ALA B CA 1
ATOM 4070 C C . ALA B 1 64 ? 13.172 -17.812 -23.203 1 96.38 64 ALA B C 1
ATOM 4072 O O . ALA B 1 64 ? 13.711 -18.859 -23.578 1 96.38 64 ALA B O 1
ATOM 4073 N N . GLN B 1 65 ? 11.914 -17.75 -22.734 1 95.38 65 GLN B N 1
ATOM 4074 C CA . GLN B 1 65 ? 11.156 -18.984 -22.547 1 95.38 65 GLN B CA 1
ATOM 4075 C C . GLN B 1 65 ? 10.727 -19.578 -23.891 1 95.38 65 GLN B C 1
ATOM 4077 O O . GLN B 1 65 ? 10.391 -20.766 -23.969 1 95.38 65 GLN B O 1
ATOM 4082 N N . LEU B 1 66 ? 10.789 -18.75 -25 1 94.56 66 LEU B N 1
ATOM 4083 C CA . LEU B 1 66 ? 10.414 -19.203 -26.328 1 94.56 66 LEU B CA 1
ATOM 4084 C C . LEU B 1 66 ? 11.57 -19.938 -27 1 94.56 66 LEU B C 1
ATOM 4086 O O . LEU B 1 66 ? 11.375 -20.609 -28.016 1 94.56 66 LEU B O 1
ATOM 4090 N N . LEU B 1 67 ? 12.742 -19.906 -26.312 1 95.38 67 LEU B N 1
ATOM 4091 C CA . LEU B 1 67 ? 13.914 -20.531 -26.922 1 95.38 67 LEU B CA 1
ATOM 4092 C C . LEU B 1 67 ? 13.961 -22.031 -26.594 1 95.38 67 LEU B C 1
ATOM 4094 O O . LEU B 1 67 ? 13.422 -22.453 -25.562 1 95.38 67 LEU B O 1
ATOM 4098 N N . PRO B 1 68 ? 14.547 -22.844 -27.391 1 95.06 68 PRO B N 1
ATOM 4099 C CA . PRO B 1 68 ? 14.656 -24.281 -27.141 1 95.06 68 PRO B CA 1
ATOM 4100 C C . PRO B 1 68 ? 15.445 -24.594 -25.875 1 95.06 68 PRO B C 1
ATOM 4102 O O . PRO B 1 68 ? 16.406 -23.891 -25.547 1 95.06 68 PRO B O 1
ATOM 4105 N N . LYS B 1 69 ? 15.031 -25.531 -25.203 1 96.06 69 LYS B N 1
ATOM 4106 C CA . LYS B 1 69 ? 15.734 -26.062 -24.031 1 96.06 69 LYS B CA 1
ATOM 4107 C C . LYS B 1 69 ? 16.328 -27.438 -24.328 1 96.06 69 LYS B C 1
ATOM 4109 O O . LYS B 1 69 ? 15.703 -28.25 -25 1 96.06 69 LYS B O 1
ATOM 4114 N N . LEU B 1 70 ? 17.547 -27.578 -23.875 1 96 70 LEU B N 1
ATOM 4115 C CA . LEU B 1 70 ? 18.281 -28.828 -24.062 1 96 70 LEU B CA 1
ATOM 4116 C C . LEU B 1 70 ? 18.641 -29.453 -22.719 1 96 70 LEU B C 1
ATOM 4118 O O . LEU B 1 70 ? 19.141 -28.766 -21.828 1 96 70 LEU B O 1
ATOM 4122 N N . PHE B 1 71 ? 18.297 -30.734 -22.562 1 95.44 71 PHE B N 1
ATOM 4123 C CA . PHE B 1 71 ? 18.594 -31.438 -21.328 1 95.44 71 PHE B CA 1
ATOM 4124 C C . PHE B 1 71 ? 19.281 -32.781 -21.609 1 95.44 71 PHE B C 1
ATOM 4126 O O . PHE B 1 71 ? 18.891 -33.5 -22.547 1 95.44 71 PHE B O 1
ATOM 4133 N N . LEU B 1 72 ? 20.312 -33.062 -20.828 1 94.88 72 LEU B N 1
ATOM 4134 C CA . LEU B 1 72 ? 20.969 -34.375 -20.844 1 94.88 72 LEU B CA 1
ATOM 4135 C C . LEU B 1 72 ? 20.5 -35.219 -19.672 1 94.88 72 LEU B C 1
ATOM 4137 O O . LEU B 1 72 ? 20.547 -34.781 -18.516 1 94.88 72 LEU B O 1
ATOM 4141 N N . GLN B 1 73 ? 19.984 -36.469 -20.078 1 95.56 73 GLN B N 1
ATOM 4142 C CA . GLN B 1 73 ? 19.5 -37.375 -19.031 1 95.56 73 GLN B CA 1
ATOM 4143 C C . GLN B 1 73 ? 20.203 -38.719 -19.109 1 95.56 73 GLN B C 1
ATOM 4145 O O . GLN B 1 73 ? 20.266 -39.312 -20.188 1 95.56 73 GLN B O 1
ATOM 4150 N N . GLY B 1 74 ? 20.672 -39.219 -17.859 1 93.25 74 GLY B N 1
ATOM 4151 C CA . GLY B 1 74 ? 21.203 -40.531 -17.719 1 93.25 74 GLY B CA 1
ATOM 4152 C C . GLY B 1 74 ? 20.406 -41.406 -16.75 1 93.25 74 GLY B C 1
ATOM 4153 O O . GLY B 1 74 ? 19.969 -40.938 -15.711 1 93.25 74 GLY B O 1
ATOM 4154 N N . ASP B 1 75 ? 20.203 -42.656 -17.281 1 94.62 75 ASP B N 1
ATOM 4155 C CA . ASP B 1 75 ? 19.422 -43.594 -16.469 1 94.62 75 ASP B CA 1
ATOM 4156 C C . ASP B 1 75 ? 20.047 -45 -16.469 1 94.62 75 ASP B C 1
ATOM 4158 O O . ASP B 1 75 ? 20.438 -45.5 -17.516 1 94.62 75 ASP B O 1
ATOM 4162 N N . TYR B 1 76 ? 20.234 -45.562 -15.242 1 92.81 76 TYR B N 1
ATOM 4163 C CA . TYR B 1 76 ? 20.656 -46.938 -15.062 1 92.81 76 TYR B CA 1
ATOM 4164 C C . TYR B 1 76 ? 19.641 -47.719 -14.25 1 92.81 76 TYR B C 1
ATOM 4166 O O . TYR B 1 76 ? 19.266 -47.312 -13.156 1 92.81 76 TYR B O 1
ATOM 4174 N N . ARG B 1 77 ? 19.281 -48.844 -14.875 1 93.38 77 ARG B N 1
ATOM 4175 C CA . ARG B 1 77 ? 18.328 -49.719 -14.195 1 93.38 77 ARG B CA 1
ATOM 4176 C C . ARG B 1 77 ? 18.859 -51.156 -14.117 1 93.38 77 ARG B C 1
ATOM 4178 O O . ARG B 1 77 ? 19.219 -51.75 -15.133 1 93.38 77 ARG B O 1
ATOM 4185 N N . TYR B 1 78 ? 18.797 -51.594 -12.859 1 91.19 78 TYR B N 1
ATOM 4186 C CA . TYR B 1 78 ? 19.062 -53 -12.633 1 91.19 78 TYR B CA 1
ATOM 4187 C C . TYR B 1 78 ? 17.797 -53.75 -12.25 1 91.19 78 TYR B C 1
ATOM 4189 O O . TYR B 1 78 ? 17.25 -53.562 -11.164 1 91.19 78 TYR B O 1
ATOM 4197 N N . PHE B 1 79 ? 17.406 -54.562 -13.227 1 89.12 79 PHE B N 1
ATOM 4198 C CA . PHE B 1 79 ? 16.203 -55.375 -12.969 1 89.12 79 PHE B CA 1
ATOM 4199 C C . PHE B 1 79 ? 16.547 -56.594 -12.156 1 89.12 79 PHE B C 1
ATOM 4201 O O . PHE B 1 79 ? 17.234 -57.5 -12.648 1 89.12 79 PHE B O 1
ATOM 4208 N N . THR B 1 80 ? 16 -56.594 -10.883 1 91.12 80 THR B N 1
ATOM 4209 C CA . THR B 1 80 ? 16.172 -57.781 -10.07 1 91.12 80 THR B CA 1
ATOM 4210 C C . THR B 1 80 ? 15.234 -58.906 -10.539 1 91.12 80 THR B C 1
ATOM 4212 O O . THR B 1 80 ? 15.523 -60.062 -10.352 1 91.12 80 THR B O 1
ATOM 4215 N N . GLU B 1 81 ? 14.133 -58.406 -11.109 1 89.44 81 GLU B N 1
ATOM 4216 C CA . GLU B 1 81 ? 13.172 -59.281 -11.773 1 89.44 81 GLU B CA 1
ATOM 4217 C C . GLU B 1 81 ? 12.68 -58.656 -13.086 1 89.44 81 GLU B C 1
ATOM 4219 O O . GLU B 1 81 ? 12.102 -57.562 -13.086 1 89.44 81 GLU B O 1
ATOM 4224 N N . LEU B 1 82 ? 12.961 -59.469 -14.133 1 85.19 82 LEU B N 1
ATOM 4225 C CA . LEU B 1 82 ? 12.547 -58.938 -15.438 1 85.19 82 LEU B CA 1
ATOM 4226 C C . LEU B 1 82 ? 11.023 -59 -15.578 1 85.19 82 LEU B C 1
ATOM 4228 O O . LEU B 1 82 ? 10.383 -59.906 -15.062 1 85.19 82 LEU B O 1
ATOM 4232 N N . PRO B 1 83 ? 10.453 -58 -16.297 1 84.75 83 PRO B N 1
ATOM 4233 C CA . PRO B 1 83 ? 9 -58 -16.484 1 84.75 83 PRO B CA 1
ATOM 4234 C C . PRO B 1 83 ? 8.523 -59.156 -17.359 1 84.75 83 PRO B C 1
ATOM 4236 O O . PRO B 1 83 ? 9.227 -59.562 -18.297 1 84.75 83 PRO B O 1
ATOM 4239 N N . PHE B 1 84 ? 7.262 -59.562 -16.953 1 82 84 PHE B N 1
ATOM 4240 C CA . PHE B 1 84 ? 6.633 -60.625 -17.75 1 82 84 PHE B CA 1
ATOM 4241 C C . PHE B 1 84 ? 5.66 -60.031 -18.766 1 82 84 PHE B C 1
ATOM 4243 O O . PHE B 1 84 ? 5.039 -59 -18.5 1 82 84 PHE B O 1
ATOM 4250 N N . GLN B 1 85 ? 5.707 -60.5 -20 1 80.19 85 GLN B N 1
AT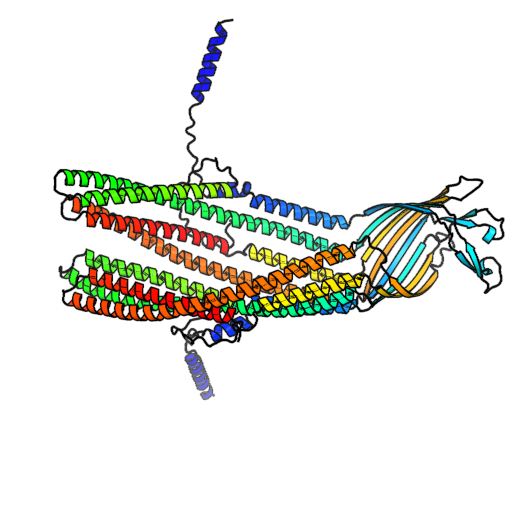OM 4251 C CA . GLN B 1 85 ? 4.664 -60.156 -20.953 1 80.19 85 GLN B CA 1
ATOM 4252 C C . GLN B 1 85 ? 3.92 -61.406 -21.422 1 80.19 85 GLN B C 1
ATOM 4254 O O . GLN B 1 85 ? 4.523 -62.469 -21.609 1 80.19 85 GLN B O 1
ATOM 4259 N N . LEU B 1 86 ? 2.586 -61.188 -21.516 1 80.88 86 LEU B N 1
ATOM 4260 C CA . LEU B 1 86 ? 1.777 -62.281 -22.047 1 80.88 86 LEU B CA 1
ATOM 4261 C C . LEU B 1 86 ? 1.686 -62.188 -23.562 1 80.88 86 LEU B C 1
ATOM 4263 O O . LEU B 1 86 ? 1.128 -61.25 -24.109 1 80.88 86 LEU B O 1
ATOM 4267 N N . MET B 1 87 ? 2.283 -63.031 -24.25 1 78.69 87 MET B N 1
ATOM 4268 C CA . MET B 1 87 ? 2.283 -63.031 -25.703 1 78.69 87 MET B CA 1
ATOM 4269 C C . MET B 1 87 ? 1.338 -64.062 -26.266 1 78.69 87 MET B C 1
ATOM 4271 O O . MET B 1 87 ? 1.354 -65.25 -25.812 1 78.69 87 MET B O 1
ATOM 4275 N N . PRO B 1 88 ? 0.574 -63.656 -27.219 1 79.44 88 PRO B N 1
ATOM 4276 C CA . PRO B 1 88 ? -0.251 -64.688 -27.859 1 79.44 88 PRO B CA 1
ATOM 4277 C C . PRO B 1 88 ? 0.574 -65.688 -28.672 1 79.44 88 PRO B C 1
ATOM 4279 O O . PRO B 1 88 ? 1.447 -65.25 -29.453 1 79.44 88 PRO B O 1
ATOM 4282 N N . GLN B 1 89 ? 0.312 -66.812 -28.578 1 76.12 89 GLN B N 1
ATOM 4283 C CA . GLN B 1 89 ? 1.054 -67.875 -29.297 1 76.12 89 GLN B CA 1
ATOM 4284 C C . GLN B 1 89 ? 0.798 -67.812 -30.797 1 76.12 89 GLN B C 1
ATOM 4286 O O . GLN B 1 89 ? 1.622 -68.25 -31.594 1 76.12 89 GLN B O 1
ATOM 4291 N N . SER B 1 90 ? -0.396 -67.125 -30.969 1 75.88 90 SER B N 1
ATOM 4292 C CA . SER B 1 90 ? -0.738 -67.062 -32.375 1 75.88 90 SER B CA 1
ATOM 4293 C C . SER B 1 90 ? 0.259 -66.188 -33.125 1 75.88 90 SER B C 1
ATOM 4295 O O . SER B 1 90 ? 0.42 -66.312 -34.344 1 75.88 90 SER B O 1
ATOM 4297 N N . ALA B 1 91 ? 0.856 -65.25 -32.406 1 72.38 91 ALA B N 1
ATOM 4298 C CA . ALA B 1 91 ? 1.818 -64.375 -33.031 1 72.38 91 ALA B CA 1
ATOM 4299 C C . ALA B 1 91 ? 3.053 -65.125 -33.5 1 72.38 91 ALA B C 1
ATOM 4301 O O . ALA B 1 91 ? 3.773 -64.688 -34.406 1 72.38 91 ALA B O 1
ATOM 4302 N N . PHE B 1 92 ? 3.238 -66.25 -33 1 69.75 92 PHE B N 1
ATOM 4303 C CA . PHE B 1 92 ? 4.418 -67.062 -33.312 1 69.75 92 PHE B CA 1
ATOM 4304 C C . PHE B 1 92 ? 4.02 -68.438 -33.906 1 69.75 92 PHE B C 1
ATOM 4306 O O . PHE B 1 92 ? 4.754 -69.375 -33.75 1 69.75 92 PHE B O 1
ATOM 4313 N N . GLY B 1 93 ? 2.852 -68.438 -34.406 1 69.94 93 GLY B N 1
ATOM 4314 C CA . GLY B 1 93 ? 2.436 -69.625 -35.125 1 69.94 93 GLY B CA 1
ATOM 4315 C C . GLY B 1 93 ? 1.677 -70.625 -34.281 1 69.94 93 GLY B C 1
ATOM 4316 O O . GLY B 1 93 ? 1.371 -71.75 -34.719 1 69.94 93 GLY B O 1
ATOM 4317 N N . GLY B 1 94 ? 1.383 -70.188 -33 1 72.81 94 GLY B N 1
ATOM 4318 C CA . GLY B 1 94 ? 0.635 -71.062 -32.125 1 72.81 94 GLY B CA 1
ATOM 4319 C C . GLY B 1 94 ? -0.868 -70.938 -32.25 1 72.81 94 GLY B C 1
ATOM 4320 O O . GLY B 1 94 ? -1.349 -70.188 -33.125 1 72.81 94 GLY B O 1
ATOM 4321 N N . PRO B 1 95 ? -1.571 -71.812 -31.469 1 77.81 95 PRO B N 1
ATOM 4322 C CA . PRO B 1 95 ? -3.033 -71.75 -31.531 1 77.81 95 PRO B CA 1
ATOM 4323 C C . PRO B 1 95 ? -3.59 -70.375 -31.031 1 77.81 95 PRO B C 1
ATOM 4325 O O . PRO B 1 95 ? -2.951 -69.75 -30.219 1 77.81 95 PRO B O 1
ATOM 4328 N N . GLU B 1 96 ? -4.672 -70.125 -31.625 1 81 96 GLU B N 1
ATOM 4329 C CA . GLU B 1 96 ? -5.336 -68.875 -31.234 1 81 96 GLU B CA 1
ATOM 4330 C C . GLU B 1 96 ? -5.969 -69 -29.844 1 81 96 GLU B C 1
ATOM 4332 O O . GLU B 1 96 ? -6.496 -70 -29.484 1 81 96 GLU B O 1
ATOM 4337 N N . GLY B 1 97 ? -5.926 -68 -29.031 1 80.19 97 GLY B N 1
ATOM 4338 C CA . GLY B 1 97 ? -6.594 -67.938 -27.75 1 80.19 97 GLY B CA 1
ATOM 4339 C C . GLY B 1 97 ? -5.688 -68.312 -26.578 1 80.19 97 GLY B C 1
ATOM 4340 O O . GLY B 1 97 ? -6.082 -68.188 -25.422 1 80.19 97 GLY B O 1
ATOM 4341 N N . PHE B 1 98 ? -4.551 -68.875 -26.844 1 80.31 98 PHE B N 1
ATOM 4342 C CA . PHE B 1 98 ? -3.641 -69.25 -25.781 1 80.31 98 PHE B CA 1
ATOM 4343 C C . PHE B 1 98 ? -2.514 -68.25 -25.625 1 80.31 98 PHE B C 1
ATOM 4345 O O . PHE B 1 98 ? -2.016 -67.688 -26.609 1 80.31 98 PHE B O 1
ATOM 4352 N N . PHE B 1 99 ? -2.076 -67.875 -24.312 1 83 99 PHE B N 1
ATOM 4353 C CA . PHE B 1 99 ? -1.056 -66.938 -24.016 1 83 99 PHE B CA 1
ATOM 4354 C C . PHE B 1 99 ? 0.11 -67.562 -23.25 1 83 99 PHE B C 1
ATOM 4356 O O . PHE B 1 99 ? -0.084 -68.438 -22.453 1 83 99 PHE B O 1
ATOM 4363 N N . ARG B 1 100 ? 1.277 -67.25 -23.609 1 79.19 100 ARG B N 1
ATOM 4364 C CA . ARG B 1 100 ? 2.477 -67.688 -22.906 1 79.19 100 ARG B CA 1
ATOM 4365 C C . ARG B 1 100 ? 3.18 -66.5 -22.234 1 79.19 100 ARG B C 1
ATOM 4367 O O . ARG B 1 100 ? 3.277 -65.438 -22.812 1 79.19 100 ARG B O 1
ATOM 4374 N N . GLU B 1 101 ? 3.648 -66.75 -20.906 1 81.44 101 GLU B N 1
ATOM 4375 C CA . GLU B 1 101 ? 4.406 -65.688 -20.188 1 81.44 101 GLU B CA 1
ATOM 4376 C C . GLU B 1 101 ? 5.871 -65.688 -20.625 1 81.44 101 GLU B C 1
ATOM 4378 O O . GLU B 1 101 ? 6.52 -66.75 -20.641 1 81.44 101 GLU B O 1
ATOM 4383 N N . ILE B 1 102 ? 6.312 -64.562 -21.078 1 76.56 102 ILE B N 1
ATOM 4384 C CA . ILE B 1 102 ? 7.715 -64.5 -21.469 1 76.56 102 ILE B CA 1
ATOM 4385 C C . ILE B 1 102 ? 8.336 -63.25 -20.844 1 76.56 102 ILE B C 1
ATOM 4387 O O . ILE B 1 102 ? 7.66 -62.219 -20.641 1 76.56 102 ILE B O 1
ATOM 4391 N N . GLN B 1 103 ? 9.578 -63.406 -20.344 1 77.31 103 GLN B N 1
ATOM 4392 C CA . GLN B 1 103 ? 10.336 -62.281 -19.859 1 77.31 103 GLN B CA 1
ATOM 4393 C C . GLN B 1 103 ? 11.211 -61.656 -20.953 1 77.31 103 GLN B C 1
ATOM 4395 O O . GLN B 1 103 ? 12.008 -62.375 -21.578 1 77.31 103 GLN B O 1
ATOM 4400 N N . PHE B 1 104 ? 10.883 -60.312 -21.203 1 74.06 104 PHE B N 1
ATOM 4401 C CA . PHE B 1 104 ? 11.641 -59.594 -22.234 1 74.06 104 PHE B CA 1
ATOM 4402 C C . PHE B 1 104 ? 12.68 -58.688 -21.609 1 74.06 104 PHE B C 1
ATOM 4404 O O . PHE B 1 104 ? 12.43 -58.094 -20.547 1 74.06 104 PHE B O 1
ATOM 4411 N N . GLY B 1 105 ? 13.875 -58.75 -22.141 1 76.5 105 GLY B N 1
ATOM 4412 C CA . GLY B 1 105 ? 14.875 -57.781 -21.766 1 76.5 105 GLY B CA 1
ATOM 4413 C C . GLY B 1 105 ? 16.047 -58.375 -21.016 1 76.5 105 GLY B C 1
ATOM 4414 O O . GLY B 1 105 ? 16.172 -59.594 -20.922 1 76.5 105 GLY B O 1
ATOM 4415 N N . VAL B 1 106 ? 17 -57.531 -20.656 1 81.31 106 VAL B N 1
ATOM 4416 C CA . VAL B 1 106 ? 18.188 -57.906 -19.906 1 81.31 106 VAL B CA 1
ATOM 4417 C C . VAL B 1 106 ? 18.234 -57.156 -18.578 1 81.31 106 VAL B C 1
ATOM 4419 O O . VAL B 1 106 ? 17.578 -56.125 -18.422 1 81.31 106 VAL B O 1
ATOM 4422 N N . PRO B 1 107 ? 18.938 -57.75 -17.656 1 83.12 107 PRO B N 1
ATOM 4423 C CA . PRO B 1 107 ? 18.938 -57.156 -16.312 1 83.12 107 PRO B CA 1
ATOM 4424 C C . PRO B 1 107 ? 19.516 -55.75 -16.281 1 83.12 107 PRO B C 1
ATOM 4426 O O . PRO B 1 107 ? 19.031 -54.875 -15.539 1 83.12 107 PRO B O 1
ATOM 4429 N N . HIS B 1 108 ? 20.547 -55.531 -17.016 1 87.06 108 HIS B N 1
ATOM 4430 C CA . HIS B 1 108 ? 21.156 -54.219 -17 1 87.06 108 HIS B CA 1
ATOM 4431 C C . HIS B 1 108 ? 20.688 -53.375 -18.172 1 87.06 108 HIS B C 1
ATOM 4433 O O . HIS B 1 108 ? 20.828 -53.75 -19.328 1 87.06 108 HIS B O 1
ATOM 4439 N N . ASN B 1 109 ? 20.156 -52.281 -17.875 1 88.25 109 ASN B N 1
ATOM 4440 C CA . ASN B 1 109 ? 19.734 -51.312 -18.859 1 88.25 109 ASN B CA 1
ATOM 4441 C C . ASN B 1 109 ? 20.344 -49.938 -18.578 1 88.25 109 ASN B C 1
ATOM 4443 O O . ASN B 1 109 ? 20.188 -49.375 -17.484 1 88.25 109 ASN B O 1
ATOM 4447 N N . ILE B 1 110 ? 21.125 -49.406 -19.516 1 91.12 110 ILE B N 1
ATOM 4448 C CA . ILE B 1 110 ? 21.734 -48.062 -19.422 1 91.12 110 ILE B CA 1
ATOM 4449 C C . ILE B 1 110 ? 21.234 -47.188 -20.562 1 91.12 110 ILE B C 1
ATOM 4451 O O . ILE B 1 110 ? 21.25 -47.625 -21.719 1 91.12 110 ILE B O 1
ATOM 4455 N N . SER B 1 111 ? 20.766 -46.062 -20.266 1 93.25 111 SER B N 1
ATOM 4456 C CA . SER B 1 111 ? 20.328 -45.188 -21.328 1 93.25 111 SER B CA 1
ATOM 4457 C C . SER B 1 111 ? 20.844 -43.75 -21.109 1 93.25 111 SER B C 1
ATOM 4459 O O . SER B 1 111 ? 20.984 -43.312 -19.969 1 93.25 111 SER B O 1
ATOM 4461 N N . THR B 1 112 ? 21.25 -43.062 -22.141 1 93.88 112 THR B N 1
ATOM 4462 C CA . THR B 1 112 ? 21.625 -41.656 -22.188 1 93.88 112 THR B CA 1
ATOM 4463 C C . THR B 1 112 ? 20.828 -40.938 -23.281 1 93.88 112 THR B C 1
ATOM 4465 O O . THR B 1 112 ? 20.844 -41.344 -24.438 1 93.88 112 THR B O 1
ATOM 4468 N N . ASN B 1 113 ? 20.156 -39.906 -22.922 1 95.38 113 ASN B N 1
ATOM 4469 C CA . ASN B 1 113 ? 19.281 -39.219 -23.844 1 95.38 113 ASN B CA 1
ATOM 4470 C C . ASN B 1 113 ? 19.516 -37.719 -23.812 1 95.38 113 ASN B C 1
ATOM 4472 O O . ASN B 1 113 ? 19.594 -37.125 -22.734 1 95.38 113 ASN B O 1
ATOM 4476 N N . LEU B 1 114 ? 19.703 -37.094 -24.969 1 96.06 114 LEU B N 1
ATOM 4477 C CA . LEU B 1 114 ? 19.641 -35.656 -25.172 1 96.06 114 LEU B CA 1
ATOM 4478 C C . LEU B 1 114 ? 18.25 -35.25 -25.672 1 96.06 114 LEU B C 1
ATOM 4480 O O . LEU B 1 114 ? 17.844 -35.625 -26.766 1 96.06 114 LEU B O 1
ATOM 4484 N N . THR B 1 115 ? 17.594 -34.562 -24.828 1 95.94 115 THR B N 1
ATOM 4485 C CA . THR B 1 115 ? 16.234 -34.188 -25.172 1 95.94 115 THR B CA 1
ATOM 4486 C C . THR B 1 115 ? 16.141 -32.688 -25.453 1 95.94 115 THR B C 1
ATOM 4488 O O . THR B 1 115 ? 16.781 -31.891 -24.766 1 95.94 115 THR B O 1
ATOM 4491 N N . PHE B 1 116 ? 15.359 -32.406 -26.391 1 95.5 116 PHE B N 1
ATOM 4492 C CA . PHE B 1 116 ? 15.109 -31.016 -26.812 1 95.5 116 PHE B CA 1
ATOM 4493 C C . PHE B 1 116 ? 13.617 -30.703 -26.797 1 95.5 116 PHE B C 1
ATOM 4495 O O . PHE B 1 116 ? 12.797 -31.562 -27.141 1 95.5 116 PHE B O 1
ATOM 4502 N N . ARG B 1 117 ? 13.336 -29.422 -26.344 1 96.19 117 ARG B N 1
ATOM 4503 C CA . ARG B 1 117 ? 11.953 -28.969 -26.375 1 96.19 117 ARG B CA 1
ATOM 4504 C C . ARG B 1 117 ? 11.867 -27.469 -26.672 1 96.19 117 ARG B C 1
ATOM 4506 O O . ARG B 1 117 ? 12.609 -26.672 -26.094 1 96.19 117 ARG B O 1
ATOM 4513 N N . MET B 1 118 ? 10.961 -27.109 -27.578 1 96.44 118 MET B N 1
ATOM 4514 C CA . MET B 1 118 ? 10.758 -25.719 -27.984 1 96.44 118 MET B CA 1
ATOM 4515 C C . MET B 1 118 ? 9.273 -25.406 -28.156 1 96.44 118 MET B C 1
ATOM 4517 O O . MET B 1 118 ? 8.617 -25.984 -29.016 1 96.44 118 MET B O 1
ATOM 4521 N N . PRO B 1 119 ? 8.805 -24.469 -27.328 1 96.44 119 PRO B N 1
ATOM 4522 C CA . PRO B 1 119 ? 7.406 -24.094 -27.547 1 96.44 119 PRO B CA 1
ATOM 4523 C C . PRO B 1 119 ? 7.207 -23.297 -28.844 1 96.44 119 PRO B C 1
ATOM 4525 O O . PRO B 1 119 ? 7.941 -22.344 -29.109 1 96.44 119 PRO B O 1
ATOM 4528 N N . LEU B 1 120 ? 6.23 -23.75 -29.672 1 96.38 120 LEU B N 1
ATOM 4529 C CA . LEU B 1 120 ? 5.887 -23.031 -30.891 1 96.38 120 LEU B CA 1
ATOM 4530 C C . LEU B 1 120 ? 4.758 -22.031 -30.656 1 96.38 120 LEU B C 1
ATOM 4532 O O . LEU B 1 120 ? 4.797 -20.906 -31.156 1 96.38 120 LEU B O 1
ATOM 4536 N N . TYR B 1 121 ? 3.809 -22.484 -29.938 1 95.44 121 TYR B N 1
ATOM 4537 C CA . TYR B 1 121 ? 2.721 -21.609 -29.5 1 95.44 121 TYR B CA 1
ATOM 4538 C C . TYR B 1 121 ? 2.219 -22 -28.125 1 95.44 121 TYR B C 1
ATOM 4540 O O . TYR B 1 121 ? 1.938 -23.172 -27.859 1 95.44 121 TYR B O 1
ATOM 4548 N N . ASP B 1 122 ? 2.182 -21.062 -27.25 1 94.62 122 ASP B N 1
ATOM 4549 C CA . ASP B 1 122 ? 1.665 -21.203 -25.891 1 94.62 122 ASP B CA 1
ATOM 4550 C C . ASP B 1 122 ? 1.082 -19.875 -25.391 1 94.62 122 ASP B C 1
ATOM 4552 O O . ASP B 1 122 ? 1.816 -18.922 -25.172 1 94.62 122 ASP B O 1
ATOM 4556 N N . ALA B 1 123 ? -0.214 -19.938 -25.25 1 93.19 123 ALA B N 1
ATOM 4557 C CA . ALA B 1 123 ? -0.923 -18.719 -24.906 1 93.19 123 ALA B CA 1
ATOM 4558 C C . ALA B 1 123 ? -0.426 -18.141 -23.578 1 93.19 123 ALA B C 1
ATOM 4560 O O . ALA B 1 123 ? -0.344 -16.922 -23.422 1 93.19 123 ALA B O 1
ATOM 4561 N N . GLN B 1 124 ? -0.181 -18.984 -22.547 1 92.81 124 GLN B N 1
ATOM 4562 C CA . GLN B 1 124 ? 0.296 -18.516 -21.25 1 92.81 124 GLN B CA 1
ATOM 4563 C C . GLN B 1 124 ? 1.665 -17.859 -21.359 1 92.81 124 GLN B C 1
ATOM 4565 O O . GLN B 1 124 ? 1.918 -16.828 -20.734 1 92.81 124 GLN B O 1
ATOM 4570 N N . LEU B 1 125 ? 2.512 -18.453 -22.203 1 94.44 125 LEU B N 1
ATOM 4571 C CA . LEU B 1 125 ? 3.842 -17.891 -22.406 1 94.44 125 LEU B CA 1
ATOM 4572 C C . LEU B 1 125 ? 3.758 -16.547 -23.109 1 94.44 125 LEU B C 1
ATOM 4574 O O . LEU B 1 125 ? 4.422 -15.578 -22.719 1 94.44 125 LEU B O 1
ATOM 4578 N N . MET B 1 126 ? 2.979 -16.531 -24.141 1 95.69 126 MET B N 1
ATOM 4579 C CA . MET B 1 126 ? 2.824 -15.297 -24.906 1 95.69 126 MET B CA 1
ATOM 4580 C C . MET B 1 126 ? 2.229 -14.188 -24.047 1 95.69 126 MET B C 1
ATOM 4582 O O . MET B 1 126 ? 2.664 -13.031 -24.125 1 95.69 126 MET B O 1
ATOM 4586 N N . GLY B 1 127 ? 1.233 -14.57 -23.281 1 95.38 127 GLY B N 1
ATOM 4587 C CA . GLY B 1 127 ? 0.652 -13.602 -22.359 1 95.38 127 GLY B CA 1
ATOM 4588 C C . GLY B 1 127 ? 1.635 -13.109 -21.328 1 95.38 127 GLY B C 1
ATOM 4589 O O . GLY B 1 127 ? 1.633 -11.93 -20.969 1 95.38 127 GLY B O 1
ATOM 4590 N N . GLY B 1 128 ? 2.459 -13.992 -20.797 1 95.06 128 GLY B N 1
ATOM 4591 C CA . GLY B 1 128 ? 3.482 -13.617 -19.844 1 95.06 128 GLY B CA 1
ATOM 4592 C C . GLY B 1 128 ? 4.48 -12.617 -20.391 1 95.06 128 GLY B C 1
ATOM 4593 O O . GLY B 1 128 ? 4.906 -11.703 -19.688 1 95.06 128 GLY B O 1
ATOM 4594 N N . ILE B 1 129 ? 4.859 -12.797 -21.641 1 96.62 129 ILE B N 1
ATOM 4595 C CA . ILE B 1 129 ? 5.793 -11.891 -22.297 1 96.62 129 ILE B CA 1
ATOM 4596 C C . ILE B 1 129 ? 5.16 -10.508 -22.422 1 96.62 129 ILE B C 1
ATOM 4598 O O . ILE B 1 129 ? 5.797 -9.492 -22.109 1 96.62 129 ILE B O 1
ATOM 4602 N N . LYS B 1 130 ? 3.91 -10.469 -22.812 1 96.44 130 LYS B N 1
ATOM 4603 C CA . LYS B 1 130 ? 3.211 -9.195 -22.969 1 96.44 130 LYS B CA 1
ATOM 4604 C C . LYS B 1 130 ? 3.066 -8.484 -21.625 1 96.44 130 LYS B C 1
ATOM 4606 O O . LYS B 1 130 ? 3.281 -7.277 -21.531 1 96.44 130 LYS B O 1
ATOM 4611 N N . ALA B 1 131 ? 2.693 -9.258 -20.594 1 94.81 131 ALA B N 1
ATOM 4612 C CA . ALA B 1 131 ? 2.561 -8.688 -19.266 1 94.81 131 ALA B CA 1
ATOM 4613 C C . ALA B 1 131 ? 3.896 -8.148 -18.766 1 94.81 131 ALA B C 1
ATOM 4615 O O . ALA B 1 131 ? 3.947 -7.082 -18.141 1 94.81 131 ALA B O 1
ATOM 4616 N N . SER B 1 132 ? 4.957 -8.891 -19.016 1 96.44 132 SER B N 1
ATOM 4617 C CA . SER B 1 132 ? 6.281 -8.477 -18.562 1 96.44 132 SER B CA 1
ATOM 4618 C C . SER B 1 132 ? 6.719 -7.18 -19.234 1 96.44 132 SER B C 1
ATOM 4620 O O . SER B 1 132 ? 7.387 -6.352 -18.609 1 96.44 132 SER B O 1
ATOM 4622 N N . GLN B 1 133 ? 6.387 -7.012 -20.484 1 97.44 133 GLN B N 1
ATOM 4623 C CA . GLN B 1 133 ? 6.68 -5.766 -21.172 1 97.44 133 GLN B CA 1
ATOM 4624 C C . GLN B 1 133 ? 5.965 -4.586 -20.516 1 97.44 133 GLN B C 1
ATOM 4626 O O . GLN B 1 133 ? 6.559 -3.525 -20.312 1 97.44 133 GLN B O 1
ATOM 4631 N N . THR B 1 134 ? 4.727 -4.809 -20.25 1 97.38 134 THR B N 1
ATOM 4632 C CA . THR B 1 134 ? 3.953 -3.758 -19.609 1 97.38 134 THR B CA 1
ATOM 4633 C C . THR B 1 134 ? 4.496 -3.479 -18.203 1 97.38 134 THR B C 1
ATOM 4635 O O . THR B 1 134 ? 4.496 -2.332 -17.75 1 97.38 134 THR B O 1
ATOM 4638 N N . TYR B 1 135 ? 4.957 -4.496 -17.469 1 96.38 135 TYR B N 1
ATOM 4639 C CA . TYR B 1 135 ? 5.578 -4.316 -16.172 1 96.38 135 TYR B CA 1
ATOM 4640 C C . TYR B 1 135 ? 6.848 -3.486 -16.281 1 96.38 135 TYR B C 1
ATOM 4642 O O . TYR B 1 135 ? 7.172 -2.711 -15.375 1 96.38 135 TYR B O 1
ATOM 4650 N N . GLN B 1 136 ? 7.535 -3.717 -17.391 1 97.12 136 GLN B N 1
ATOM 4651 C CA . GLN B 1 136 ? 8.719 -2.9 -17.625 1 97.12 136 GLN B CA 1
ATOM 4652 C C . GLN B 1 136 ? 8.359 -1.423 -17.75 1 97.12 136 GLN B C 1
ATOM 4654 O O . GLN B 1 136 ? 9.016 -0.565 -17.156 1 97.12 136 GLN B O 1
ATOM 4659 N N . GLU B 1 137 ? 7.324 -1.158 -18.484 1 97.44 137 GLU B N 1
ATOM 4660 C CA . GLU B 1 137 ? 6.855 0.216 -18.625 1 97.44 137 GLU B CA 1
ATOM 4661 C C . GLU B 1 137 ? 6.41 0.789 -17.281 1 97.44 137 GLU B C 1
ATOM 4663 O O . GLU B 1 137 ? 6.652 1.961 -16.984 1 97.44 137 GLU B O 1
ATOM 4668 N N . LEU B 1 138 ? 5.75 -0.048 -16.484 1 96.88 138 LEU B N 1
ATOM 4669 C CA . LEU B 1 138 ? 5.316 0.352 -15.156 1 96.88 138 LEU B CA 1
ATOM 4670 C C . LEU B 1 138 ? 6.512 0.719 -14.281 1 96.88 138 LEU B C 1
ATOM 4672 O O . LEU B 1 138 ? 6.457 1.69 -13.523 1 96.88 138 LEU B O 1
ATOM 4676 N N . ALA B 1 139 ? 7.566 -0.029 -14.375 1 96.81 139 ALA B N 1
ATOM 4677 C CA . ALA B 1 139 ? 8.766 0.22 -13.586 1 96.81 139 ALA B CA 1
ATOM 4678 C C . ALA B 1 139 ? 9.391 1.569 -13.938 1 96.81 139 ALA B C 1
ATOM 4680 O O . ALA B 1 139 ? 9.891 2.277 -13.062 1 96.81 139 ALA B O 1
ATOM 4681 N N . TYR B 1 140 ? 9.328 1.941 -15.219 1 96.94 140 TYR B N 1
ATOM 4682 C CA . TYR B 1 140 ? 9.844 3.238 -15.641 1 96.94 140 TYR B CA 1
ATOM 4683 C C . TYR B 1 140 ? 9.031 4.375 -15.031 1 96.94 140 TYR B C 1
ATOM 4685 O O . TYR B 1 140 ? 9.594 5.387 -14.602 1 96.94 140 TYR B O 1
ATOM 4693 N N . LEU B 1 141 ? 7.711 4.18 -15.016 1 96.62 141 LEU B N 1
ATOM 4694 C CA . LEU B 1 141 ? 6.852 5.188 -14.406 1 96.62 141 LEU B CA 1
ATOM 4695 C C . LEU B 1 141 ? 7.121 5.305 -12.906 1 96.62 141 LEU B C 1
ATOM 4697 O O . LEU B 1 141 ? 7.082 6.402 -12.352 1 96.62 141 LEU B O 1
ATOM 4701 N N . GLN B 1 142 ? 7.41 4.223 -12.25 1 96.69 142 GLN B N 1
ATOM 4702 C CA . GLN B 1 142 ? 7.727 4.223 -10.828 1 96.69 142 GLN B CA 1
ATOM 4703 C C . GLN B 1 142 ? 9.039 4.957 -10.555 1 96.69 142 GLN B C 1
ATOM 4705 O O . GLN B 1 142 ? 9.188 5.605 -9.516 1 96.69 142 GLN B O 1
ATOM 4710 N N . GLU B 1 143 ? 9.938 4.754 -11.477 1 96.12 143 GLU B N 1
ATOM 4711 C CA . GLU B 1 143 ? 11.18 5.523 -11.391 1 96.12 143 GLU B CA 1
ATOM 4712 C C . GLU B 1 143 ? 10.898 7.023 -11.422 1 96.12 143 GLU B C 1
ATOM 4714 O O . GLU B 1 143 ? 11.469 7.785 -10.633 1 96.12 143 GLU B O 1
ATOM 4719 N N . GLY B 1 144 ? 10.055 7.434 -12.328 1 95.44 144 GLY B N 1
ATOM 4720 C CA . GLY B 1 144 ? 9.641 8.828 -12.375 1 95.44 144 GLY B CA 1
ATOM 4721 C C . GLY B 1 144 ? 9 9.305 -11.094 1 95.44 144 GLY B C 1
ATOM 4722 O O . GLY B 1 144 ? 9.266 10.422 -10.633 1 95.44 144 GLY B O 1
ATOM 4723 N N . LYS B 1 145 ? 8.188 8.477 -10.516 1 95.81 145 LYS B N 1
ATOM 4724 C CA . LYS B 1 145 ? 7.516 8.828 -9.266 1 95.81 145 LYS B CA 1
ATOM 4725 C C . LYS B 1 145 ? 8.531 9.039 -8.148 1 95.81 145 LYS B C 1
ATOM 4727 O O . LYS B 1 145 ? 8.383 9.969 -7.344 1 95.81 145 LYS B O 1
ATOM 4732 N N . THR B 1 146 ? 9.516 8.219 -8.102 1 96.94 146 THR B N 1
ATOM 4733 C CA . THR B 1 146 ? 10.562 8.367 -7.098 1 96.94 146 THR B CA 1
ATOM 4734 C C . THR B 1 146 ? 11.312 9.68 -7.293 1 96.94 146 THR B C 1
ATOM 4736 O O . THR B 1 146 ? 11.609 10.383 -6.324 1 96.94 146 THR B O 1
ATOM 4739 N N . LYS B 1 147 ? 11.594 10.016 -8.523 1 96.75 147 LYS B N 1
ATOM 4740 C CA . LYS B 1 147 ? 12.25 11.289 -8.82 1 96.75 147 LYS B CA 1
ATOM 4741 C C . LYS B 1 147 ? 11.414 12.461 -8.328 1 96.75 147 LYS B C 1
ATOM 4743 O O . LYS B 1 147 ? 11.953 13.43 -7.781 1 96.75 147 LYS B O 1
ATOM 4748 N N . GLU B 1 148 ? 10.117 12.344 -8.586 1 95.44 148 GLU B N 1
ATOM 4749 C CA . GLU B 1 148 ? 9.211 13.391 -8.109 1 95.44 148 GLU B CA 1
ATOM 4750 C C . GLU B 1 148 ? 9.266 13.508 -6.586 1 95.44 148 GLU B C 1
ATOM 4752 O O . GLU B 1 148 ? 9.258 14.617 -6.051 1 95.44 148 GLU B O 1
ATOM 4757 N N . GLN B 1 149 ? 9.25 12.391 -5.906 1 96.5 149 GLN B N 1
ATOM 4758 C CA . GLN B 1 149 ? 9.289 12.383 -4.449 1 96.5 149 GLN B CA 1
ATOM 4759 C C . GLN B 1 149 ? 10.586 13.008 -3.93 1 96.5 149 GLN B C 1
ATOM 4761 O O . GLN B 1 149 ? 10.562 13.789 -2.975 1 96.5 149 GLN B O 1
ATOM 4766 N N . VAL B 1 150 ? 11.672 12.664 -4.602 1 97.44 150 VAL B N 1
ATOM 4767 C CA . VAL B 1 150 ? 12.961 13.227 -4.215 1 97.44 150 VAL B CA 1
ATOM 4768 C C . VAL B 1 150 ? 12.969 14.727 -4.484 1 97.44 150 VAL B C 1
ATOM 4770 O O . VAL B 1 150 ? 13.461 15.508 -3.666 1 97.44 150 VAL B O 1
ATOM 4773 N N . TYR B 1 151 ? 12.43 15.125 -5.609 1 96.94 151 TYR B N 1
ATOM 4774 C CA . TYR B 1 151 ? 12.312 16.547 -5.949 1 96.94 151 TYR B CA 1
ATOM 4775 C C . TYR B 1 151 ? 11.586 17.312 -4.848 1 96.94 151 TYR B C 1
ATOM 4777 O O . TYR B 1 151 ? 12.055 18.359 -4.41 1 96.94 151 TYR B O 1
ATOM 4785 N N . LEU B 1 152 ? 10.492 16.734 -4.406 1 95.75 152 LEU B N 1
ATOM 4786 C CA . LEU B 1 152 ? 9.695 17.391 -3.369 1 95.75 152 LEU B CA 1
ATOM 4787 C C . LEU B 1 152 ? 10.461 17.438 -2.049 1 95.75 152 LEU B C 1
ATOM 4789 O O . LEU B 1 152 ? 10.445 18.453 -1.357 1 95.75 152 LEU B O 1
ATOM 4793 N N . GLU B 1 153 ? 11.086 16.391 -1.752 1 96.44 153 GLU B N 1
ATOM 4794 C CA . GLU B 1 153 ? 11.805 16.297 -0.487 1 96.44 153 GLU B CA 1
ATOM 4795 C C . GLU B 1 153 ? 12.969 17.281 -0.448 1 96.44 153 GLU B C 1
ATOM 4797 O O . GLU B 1 153 ? 13.133 18.016 0.529 1 96.44 153 GLU B O 1
ATOM 4802 N N . VAL B 1 154 ? 13.703 17.359 -1.528 1 97.5 154 VAL B N 1
ATOM 4803 C CA . VAL B 1 154 ? 14.828 18.281 -1.623 1 97.5 154 VAL B CA 1
ATOM 4804 C C . VAL B 1 154 ? 14.328 19.719 -1.547 1 97.5 154 VAL B C 1
ATOM 4806 O O . VAL B 1 154 ? 14.875 20.531 -0.804 1 97.5 154 VAL B O 1
ATOM 4809 N N . SER B 1 155 ? 13.273 20.031 -2.287 1 95.31 155 SER B N 1
ATOM 4810 C CA . SER B 1 155 ? 12.719 21.375 -2.299 1 95.31 155 SER B CA 1
ATOM 4811 C C . SER B 1 155 ? 12.258 21.797 -0.906 1 95.31 155 SER B C 1
ATOM 4813 O O . SER B 1 155 ? 12.555 22.906 -0.459 1 95.31 155 SER B O 1
ATOM 4815 N N . ASN B 1 156 ? 11.57 20.844 -0.236 1 95.06 156 ASN B N 1
ATOM 4816 C CA . ASN B 1 156 ? 11.078 21.141 1.104 1 95.06 156 ASN B CA 1
ATOM 4817 C C . ASN B 1 156 ? 12.227 21.391 2.08 1 95.06 156 ASN B C 1
ATOM 4819 O O . ASN B 1 156 ? 12.195 22.359 2.852 1 95.06 156 ASN B O 1
ATOM 4823 N N . LEU B 1 157 ? 13.234 20.578 2.023 1 96.69 157 LEU B N 1
ATOM 4824 C CA . LEU B 1 157 ? 14.383 20.734 2.906 1 96.69 157 LEU B CA 1
ATOM 4825 C C . LEU B 1 157 ? 15.117 22.031 2.613 1 96.69 157 LEU B C 1
ATOM 4827 O O . LEU B 1 157 ? 15.5 22.75 3.535 1 96.69 157 LEU B O 1
ATOM 4831 N N . TYR B 1 158 ? 15.312 22.359 1.388 1 95.94 158 TYR B N 1
ATOM 4832 C CA . TYR B 1 158 ? 15.992 23.578 0.959 1 95.94 158 TYR B CA 1
ATOM 4833 C C . TYR B 1 158 ? 15.25 24.812 1.456 1 95.94 158 TYR B C 1
ATOM 4835 O O . TYR B 1 158 ? 15.859 25.719 2.035 1 95.94 158 TYR B O 1
ATOM 4843 N N . TYR B 1 159 ? 13.891 24.781 1.215 1 93.81 159 TYR B N 1
ATOM 4844 C CA . TYR B 1 159 ? 13.094 25.922 1.64 1 93.81 159 TYR B CA 1
ATOM 4845 C C . TYR B 1 159 ? 13.148 26.094 3.152 1 93.81 159 TYR B C 1
ATOM 4847 O O . TYR B 1 159 ? 13.266 27.219 3.648 1 93.81 159 TYR B O 1
ATOM 4855 N N . ASN B 1 160 ? 13.094 25.031 3.842 1 94.5 160 ASN B N 1
ATOM 4856 C CA . ASN B 1 160 ? 13.164 25.109 5.297 1 94.5 160 ASN B CA 1
ATOM 4857 C C . ASN B 1 160 ? 14.523 25.641 5.758 1 94.5 160 ASN B C 1
ATOM 4859 O O . ASN B 1 160 ? 14.594 26.469 6.668 1 94.5 160 ASN B O 1
ATOM 4863 N N . ALA B 1 161 ? 15.562 25.172 5.117 1 95.75 161 ALA B N 1
ATOM 4864 C CA . ALA B 1 161 ? 16.891 25.688 5.441 1 95.75 161 ALA B CA 1
ATOM 4865 C C . ALA B 1 161 ? 17.016 27.172 5.137 1 95.75 161 ALA B C 1
ATOM 4867 O O . ALA B 1 161 ? 17.562 27.938 5.938 1 95.75 161 ALA B O 1
ATOM 4868 N N . GLN B 1 162 ? 16.516 27.531 4.012 1 94.44 162 GLN B N 1
ATOM 4869 C CA . GLN B 1 162 ? 16.578 28.922 3.6 1 94.44 162 GLN B CA 1
ATOM 4870 C C . GLN B 1 162 ? 15.828 29.828 4.57 1 94.44 162 GLN B C 1
ATOM 4872 O O . GLN B 1 162 ? 16.297 30.906 4.918 1 94.44 162 GLN B O 1
ATOM 4877 N N . ILE B 1 163 ? 14.711 29.281 5.012 1 94.38 163 ILE B N 1
ATOM 4878 C CA . ILE B 1 163 ? 13.891 30.047 5.949 1 94.38 163 ILE B CA 1
ATOM 4879 C C . ILE B 1 163 ? 14.609 30.156 7.289 1 94.38 163 ILE B C 1
ATOM 4881 O O . ILE B 1 163 ? 14.617 31.234 7.906 1 94.38 163 ILE B O 1
ATOM 4885 N N . LEU B 1 164 ? 15.203 29.141 7.703 1 95.62 164 LEU B N 1
ATOM 4886 C CA . LEU B 1 164 ? 15.945 29.156 8.961 1 95.62 164 LEU B CA 1
ATOM 4887 C C . LEU B 1 164 ? 17.141 30.109 8.867 1 95.62 164 LEU B C 1
ATOM 4889 O O . LEU B 1 164 ? 17.453 30.812 9.836 1 95.62 164 LEU B O 1
ATOM 4893 N N . LYS B 1 165 ? 17.781 30.156 7.777 1 95 165 LYS B N 1
ATOM 4894 C CA . LYS B 1 165 ? 18.875 31.094 7.574 1 95 165 LYS B CA 1
ATOM 4895 C C . LYS B 1 165 ? 18.406 32.531 7.703 1 95 165 LYS B C 1
ATOM 4897 O O . LYS B 1 165 ? 19.047 33.344 8.359 1 95 165 LYS B O 1
ATOM 4902 N N . ASN B 1 166 ? 17.297 32.812 7.086 1 94.12 166 ASN B N 1
ATOM 4903 C CA . ASN B 1 166 ? 16.719 34.156 7.191 1 94.12 166 ASN B CA 1
ATOM 4904 C C . ASN B 1 166 ? 16.297 34.469 8.617 1 94.12 166 ASN B C 1
ATOM 4906 O O . ASN B 1 166 ? 16.469 35.594 9.094 1 94.12 166 ASN B O 1
ATOM 4910 N N . LYS B 1 167 ? 15.695 33.438 9.273 1 95.06 167 LYS B N 1
ATOM 4911 C CA . LYS B 1 167 ? 15.305 33.625 10.664 1 95.06 167 LYS B CA 1
ATOM 4912 C C . LYS B 1 167 ? 16.5 33.969 11.539 1 95.06 167 LYS B C 1
ATOM 4914 O O . LYS B 1 167 ? 16.438 34.844 12.398 1 95.06 167 LYS B O 1
ATOM 4919 N N . LEU B 1 168 ? 17.625 33.312 11.258 1 95.62 168 LEU B N 1
ATOM 4920 C CA . LEU B 1 168 ? 18.844 33.594 11.992 1 95.62 168 LEU B CA 1
ATOM 4921 C C . LEU B 1 168 ? 19.344 35 11.734 1 95.62 168 LEU B C 1
ATOM 4923 O O . LEU B 1 168 ? 19.797 35.688 12.656 1 95.62 168 LEU B O 1
ATOM 4927 N N . ALA B 1 169 ? 19.234 35.438 10.562 1 94.31 169 ALA B N 1
ATOM 4928 C CA . ALA B 1 169 ? 19.625 36.812 10.211 1 94.31 169 ALA B CA 1
ATOM 4929 C C . ALA B 1 169 ? 18.781 37.844 10.953 1 94.31 169 ALA B C 1
ATOM 4931 O O . ALA B 1 169 ? 19.312 38.844 11.453 1 94.31 169 ALA B O 1
ATOM 4932 N N . PHE B 1 170 ? 17.453 37.531 10.992 1 93.25 170 PHE B N 1
ATOM 4933 C CA . PHE B 1 170 ? 16.562 38.406 11.742 1 93.25 170 PHE B CA 1
ATOM 4934 C C . PHE B 1 170 ? 16.953 38.438 13.219 1 93.25 170 PHE B C 1
ATOM 4936 O O . PHE B 1 170 ? 17 39.5 13.828 1 93.25 170 PHE B O 1
ATOM 4943 N N . ILE B 1 171 ? 17.234 37.312 13.773 1 95.56 171 ILE B N 1
ATOM 4944 C CA . ILE B 1 171 ? 17.578 37.219 15.188 1 95.56 171 ILE B CA 1
ATOM 4945 C C . ILE B 1 171 ? 18.891 37.938 15.453 1 95.56 171 ILE B C 1
ATOM 4947 O O . ILE B 1 171 ? 19.016 38.656 16.453 1 95.56 171 ILE B O 1
ATOM 4951 N N . GLN B 1 172 ? 19.859 37.844 14.547 1 95 172 GLN B N 1
ATOM 4952 C CA . GLN B 1 172 ? 21.125 38.531 14.695 1 95 172 GLN B CA 1
ATOM 4953 C C . GLN B 1 172 ? 20.938 40.062 14.648 1 95 172 GLN B C 1
ATOM 4955 O O . GLN B 1 172 ? 21.562 40.781 15.422 1 95 172 GLN B O 1
ATOM 4960 N N . GLN B 1 173 ? 20.078 40.438 13.812 1 92.31 173 GLN B N 1
ATOM 4961 C CA . GLN B 1 173 ? 19.766 41.875 13.75 1 92.31 173 GLN B CA 1
ATOM 4962 C C . GLN B 1 173 ? 19.109 42.344 15.055 1 92.31 173 GLN B C 1
ATOM 4964 O O . GLN B 1 173 ? 19.453 43.406 15.562 1 92.31 173 GLN B O 1
ATOM 4969 N N . ASN B 1 174 ? 18.203 41.531 15.57 1 92.56 174 ASN B N 1
ATOM 4970 C CA . ASN B 1 174 ? 17.547 41.875 16.844 1 92.56 174 ASN B CA 1
ATOM 4971 C C . ASN B 1 174 ? 18.547 41.844 18 1 92.56 174 ASN B C 1
ATOM 4973 O O . ASN B 1 174 ? 18.438 42.656 18.922 1 92.56 174 ASN B O 1
ATOM 4977 N N . LEU B 1 175 ? 19.5 40.969 17.891 1 94.81 175 LEU B N 1
ATOM 4978 C CA . LEU B 1 175 ? 20.531 40.906 18.906 1 94.81 175 LEU B CA 1
ATOM 4979 C C . LEU B 1 175 ? 21.406 42.156 18.891 1 94.81 175 LEU B C 1
ATOM 4981 O O . LEU B 1 175 ? 21.719 42.719 19.938 1 94.81 175 LEU B O 1
ATOM 4985 N N . ASP B 1 176 ? 21.766 42.594 17.75 1 93.94 176 ASP B N 1
ATOM 4986 C CA . ASP B 1 176 ? 22.547 43.812 17.594 1 93.94 176 ASP B CA 1
ATOM 4987 C C . ASP B 1 176 ? 21.797 45 18.156 1 93.94 176 ASP B C 1
ATOM 4989 O O . ASP B 1 176 ? 22.375 45.844 18.875 1 93.94 176 ASP B O 1
ATOM 4993 N N . ASN B 1 177 ? 20.484 45.031 17.844 1 89.75 177 ASN B N 1
ATOM 4994 C CA . ASN B 1 177 ? 19.656 46.125 18.359 1 89.75 177 ASN B CA 1
ATOM 4995 C C . ASN B 1 177 ? 19.562 46.062 19.891 1 89.75 177 ASN B C 1
ATOM 4997 O O . ASN B 1 177 ? 19.641 47.094 20.547 1 89.75 177 ASN B O 1
ATOM 5001 N N . SER B 1 178 ? 19.438 44.906 20.422 1 93.12 178 SER B N 1
ATOM 5002 C CA . SER B 1 178 ? 19.297 44.75 21.859 1 93.12 178 SER B CA 1
ATOM 5003 C C . SER B 1 178 ? 20.609 45.062 22.578 1 93.12 178 SER B C 1
ATOM 5005 O O . SER B 1 178 ? 20.594 45.594 23.703 1 93.12 178 SER B O 1
ATOM 5007 N N . ARG B 1 179 ? 21.703 44.781 21.984 1 94.25 179 ARG B N 1
ATOM 5008 C CA . ARG B 1 179 ? 23 45.125 22.578 1 94.25 179 ARG B CA 1
ATOM 5009 C C . ARG B 1 179 ? 23.203 46.625 22.625 1 94.25 179 ARG B C 1
ATOM 5011 O O . AR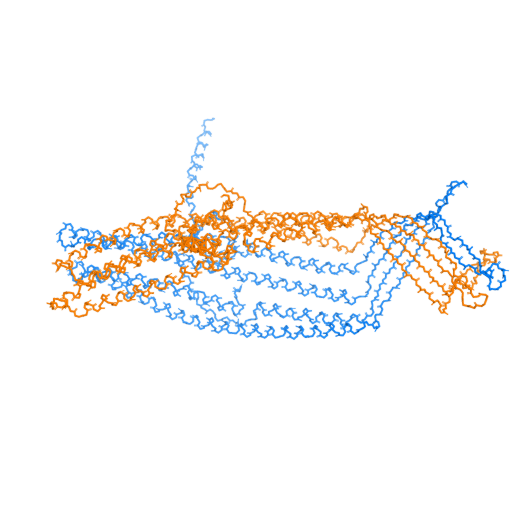G B 1 179 ? 23.75 47.156 23.594 1 94.25 179 ARG B O 1
ATOM 5018 N N . LYS B 1 180 ? 22.734 47.312 21.578 1 91.19 180 LYS B N 1
ATOM 5019 C CA . LYS B 1 180 ? 22.766 48.75 21.594 1 91.19 180 LYS B CA 1
ATOM 5020 C C . LYS B 1 180 ? 21.891 49.312 22.719 1 91.19 180 LYS B C 1
ATOM 5022 O O . LYS B 1 180 ? 22.281 50.25 23.422 1 91.19 180 LYS B O 1
ATOM 5027 N N . LEU B 1 181 ? 20.75 48.719 22.812 1 90.94 181 LEU B N 1
ATOM 5028 C CA . LEU B 1 181 ? 19.828 49.125 23.859 1 90.94 181 LEU B CA 1
ATOM 5029 C C . LEU B 1 181 ? 20.422 48.844 25.25 1 90.94 181 LEU B C 1
ATOM 5031 O O . LEU B 1 181 ? 20.234 49.656 26.172 1 90.94 181 LEU B O 1
ATOM 5035 N N . GLU B 1 182 ? 21.094 47.75 25.391 1 93.62 182 GLU B N 1
ATOM 5036 C CA . GLU B 1 182 ? 21.719 47.375 26.656 1 93.62 182 GLU B CA 1
ATOM 5037 C C . GLU B 1 182 ? 22.797 48.406 27.047 1 93.62 182 GLU B C 1
ATOM 5039 O O . GLU B 1 182 ? 22.875 48.812 28.203 1 93.62 182 GLU B O 1
ATOM 5044 N N . LYS B 1 183 ? 23.609 48.875 26.125 1 92.81 183 LYS B N 1
ATOM 5045 C CA . LYS B 1 183 ? 24.656 49.875 26.391 1 92.81 183 LYS B CA 1
ATOM 5046 C C . LYS B 1 183 ? 24.047 51.188 26.859 1 92.81 183 LYS B C 1
ATOM 5048 O O . LYS B 1 183 ? 24.531 51.781 27.828 1 92.81 183 LYS B O 1
ATOM 5053 N N . ASN B 1 184 ? 22.969 51.531 26.234 1 88.69 184 ASN B N 1
ATOM 5054 C CA . ASN B 1 184 ? 22.312 52.781 26.609 1 88.69 184 ASN B CA 1
ATOM 5055 C C . ASN B 1 184 ? 21.672 52.688 27.984 1 88.69 184 ASN B C 1
ATOM 5057 O O . ASN B 1 184 ? 21.766 53.625 28.797 1 88.69 184 ASN B O 1
ATOM 5061 N N . THR B 1 185 ? 21.016 51.594 28.25 1 90.88 185 THR B N 1
ATOM 5062 C CA . THR B 1 185 ? 20.344 51.406 29.531 1 90.88 185 THR B CA 1
ATOM 5063 C C . THR B 1 185 ? 21.344 51.281 30.672 1 90.88 185 THR B C 1
ATOM 5065 O O . THR B 1 185 ? 21.094 51.75 31.781 1 90.88 185 THR B O 1
ATOM 5068 N N . ARG B 1 186 ? 22.422 50.625 30.375 1 91.81 186 ARG B N 1
ATOM 5069 C CA . ARG B 1 186 ? 23.484 50.531 31.375 1 91.81 186 ARG B CA 1
ATOM 5070 C C . ARG B 1 186 ? 24 51.906 31.766 1 91.81 186 ARG B C 1
ATOM 5072 O O . ARG B 1 186 ? 24.172 52.219 32.938 1 91.81 186 ARG B O 1
ATOM 5079 N N . LEU B 1 187 ? 24.156 52.781 30.719 1 89.75 187 LEU B N 1
ATOM 5080 C CA . LEU B 1 187 ? 24.625 54.125 30.969 1 89.75 187 LEU B CA 1
ATOM 5081 C C . LEU B 1 187 ? 23.625 54.906 31.812 1 89.75 187 LEU B C 1
ATOM 5083 O O . LEU B 1 187 ? 24 55.625 32.75 1 89.75 187 LEU B O 1
ATOM 5087 N N . LEU B 1 188 ? 22.359 54.719 31.547 1 88.12 188 LEU B N 1
ATOM 5088 C CA . LEU B 1 188 ? 21.312 55.406 32.281 1 88.12 188 LEU B CA 1
ATOM 5089 C C . LEU B 1 188 ? 21.234 54.875 33.719 1 88.12 188 LEU B C 1
ATOM 5091 O O . LEU B 1 188 ? 20.984 55.656 34.656 1 88.12 188 LEU B O 1
ATOM 5095 N N . TYR B 1 189 ? 21.453 53.625 33.875 1 90 189 TYR B N 1
ATOM 5096 C CA . TYR B 1 189 ? 21.469 53.031 35.188 1 90 189 TYR B CA 1
ATOM 5097 C C . TYR B 1 189 ? 22.641 53.531 36 1 90 189 TYR B C 1
ATOM 5099 O O . TYR B 1 189 ? 22.469 53.875 37.188 1 90 189 TYR B O 1
ATOM 5107 N N . GLU B 1 190 ? 23.719 53.656 35.406 1 91 190 GLU B N 1
ATOM 5108 C CA . GLU B 1 190 ? 24.906 54.125 36.094 1 91 190 GLU B CA 1
ATOM 5109 C C . GLU B 1 190 ? 24.75 55.594 36.5 1 91 190 GLU B C 1
ATOM 5111 O O . GLU B 1 190 ? 25.312 56 37.531 1 91 190 GLU B O 1
ATOM 5116 N N . GLN B 1 191 ? 23.844 56.281 35.812 1 89.38 191 GLN B N 1
ATOM 5117 C CA . GLN B 1 191 ? 23.578 57.719 36.094 1 89.38 191 GLN B CA 1
ATOM 5118 C C . GLN B 1 191 ? 22.375 57.875 37 1 89.38 191 GLN B C 1
ATOM 5120 O O . GLN B 1 191 ? 21.922 59 37.25 1 89.38 191 GLN B O 1
ATOM 5125 N N . THR B 1 192 ? 21.703 56.688 37.5 1 88.44 192 THR B N 1
ATOM 5126 C CA . THR B 1 192 ? 20.594 56.625 38.438 1 88.44 192 THR B CA 1
ATOM 5127 C C . THR B 1 192 ? 19.312 57.188 37.812 1 88.44 192 THR B C 1
ATOM 5129 O O . THR B 1 192 ? 18.453 57.688 38.531 1 88.44 192 THR B O 1
ATOM 5132 N N . ILE B 1 193 ? 19.328 57.125 36.5 1 83.12 193 ILE B N 1
ATOM 5133 C CA . ILE B 1 193 ? 18.156 57.594 35.75 1 83.12 193 ILE B CA 1
ATOM 5134 C C . ILE B 1 193 ? 17.219 56.438 35.5 1 83.12 193 ILE B C 1
ATOM 5136 O O . ILE B 1 193 ? 15.992 56.625 35.438 1 83.12 193 ILE B O 1
ATOM 5140 N N . ALA B 1 194 ? 17.875 55.281 35.406 1 84.38 194 ALA B N 1
ATOM 5141 C CA . ALA B 1 194 ? 17.078 54.094 35.156 1 84.38 194 ALA B CA 1
ATOM 5142 C C . ALA B 1 194 ? 17.25 53.094 36.312 1 84.38 194 ALA B C 1
ATOM 5144 O O . ALA B 1 194 ? 18.219 53.156 37.062 1 84.38 194 ALA B O 1
ATOM 5145 N N . GLN B 1 195 ? 16.234 52.25 36.5 1 89.19 195 GLN B N 1
ATOM 5146 C CA . GLN B 1 195 ? 16.281 51.25 37.562 1 89.19 195 GLN B CA 1
ATOM 5147 C C . GLN B 1 195 ? 17.078 50.031 37.094 1 89.19 195 GLN B C 1
ATOM 5149 O O . GLN B 1 195 ? 17.234 49.781 35.906 1 89.19 195 GLN B O 1
ATOM 5154 N N . ARG B 1 196 ? 17.5 49.312 38.094 1 90 196 ARG B N 1
ATOM 5155 C CA . ARG B 1 196 ? 18.219 48.062 37.812 1 90 196 ARG B CA 1
ATOM 5156 C C . ARG B 1 196 ? 17.344 47.094 37.062 1 90 196 ARG B C 1
ATOM 5158 O O . ARG B 1 196 ? 17.812 46.344 36.219 1 90 196 ARG B O 1
ATOM 5165 N N . THR B 1 197 ? 16.109 47.094 37.406 1 91.06 197 THR B N 1
ATOM 5166 C CA . THR B 1 197 ? 15.156 46.156 36.812 1 91.06 197 THR B CA 1
ATOM 5167 C C . THR B 1 197 ? 15.07 46.406 35.312 1 91.06 197 THR B C 1
ATOM 5169 O O . THR B 1 197 ? 14.875 45.438 34.531 1 91.06 197 THR B O 1
ATOM 5172 N N . ASP B 1 198 ? 15.289 47.656 34.906 1 88.81 198 ASP B N 1
ATOM 5173 C CA . ASP B 1 198 ? 15.258 47.969 33.5 1 88.81 198 ASP B CA 1
ATOM 5174 C C . ASP B 1 198 ? 16.453 47.344 32.75 1 88.81 198 ASP B C 1
ATOM 5176 O O . ASP B 1 198 ? 16.281 46.75 31.703 1 88.81 198 ASP B O 1
ATOM 5180 N N . TRP B 1 199 ? 17.484 47.5 33.375 1 91.12 199 TRP B N 1
ATOM 5181 C CA . TRP B 1 199 ? 18.703 46.906 32.781 1 91.12 199 TRP B CA 1
ATOM 5182 C C . TRP B 1 199 ? 18.609 45.406 32.719 1 91.12 199 TRP B C 1
ATOM 5184 O O . TRP B 1 199 ? 18.953 44.781 31.719 1 91.12 199 TRP B O 1
ATOM 5194 N N . ASP B 1 200 ? 18.078 44.844 33.781 1 93.56 200 ASP B N 1
ATOM 5195 C CA . ASP B 1 200 ? 17.922 43.375 33.844 1 93.56 200 ASP B CA 1
ATOM 5196 C C . ASP B 1 200 ? 16.984 42.875 32.75 1 93.56 200 ASP B C 1
ATOM 5198 O O . ASP B 1 200 ? 17.188 41.781 32.219 1 93.56 200 ASP B O 1
ATOM 5202 N N . LYS B 1 201 ? 15.938 43.562 32.469 1 91.94 201 LYS B N 1
ATOM 5203 C CA . LYS B 1 201 ? 14.984 43.188 31.422 1 91.94 201 LYS B CA 1
ATOM 5204 C C . LYS B 1 201 ? 15.664 43.094 30.062 1 91.94 201 LYS B C 1
ATOM 5206 O O . LYS B 1 201 ? 15.406 42.156 29.281 1 91.94 201 LYS B O 1
ATOM 5211 N N . VAL B 1 202 ? 16.547 44 29.781 1 93.06 202 VAL B N 1
ATOM 5212 C CA . VAL B 1 202 ? 17.25 44.031 28.5 1 93.06 202 VAL B CA 1
ATOM 5213 C C . VAL B 1 202 ? 18.234 42.875 28.438 1 93.06 202 VAL B C 1
ATOM 5215 O O . VAL B 1 202 ? 18.375 42.219 27.406 1 93.06 202 VAL B O 1
ATOM 5218 N N . LEU B 1 203 ? 18.844 42.656 29.625 1 94.25 203 LEU B N 1
ATOM 5219 C CA . LEU B 1 203 ? 19.797 41.562 29.688 1 94.25 203 LEU B CA 1
ATOM 5220 C C . LEU B 1 203 ? 19.094 40.219 29.438 1 94.25 203 LEU B C 1
ATOM 5222 O O . LEU B 1 203 ? 19.625 39.344 28.766 1 94.25 203 LEU B O 1
ATOM 5226 N N . LEU B 1 204 ? 17.984 40.094 30.062 1 93.19 204 LEU B N 1
ATOM 5227 C CA . LEU B 1 204 ? 17.203 38.906 29.859 1 93.19 204 LEU B CA 1
ATOM 5228 C C . LEU B 1 204 ? 16.828 38.719 28.391 1 93.19 204 LEU B C 1
ATOM 5230 O O . LEU B 1 204 ? 16.844 37.594 27.875 1 93.19 204 LEU B O 1
ATOM 5234 N N . GLN B 1 205 ? 16.406 39.75 27.703 1 93.5 205 GLN B N 1
ATOM 5235 C CA . GLN B 1 205 ? 16.062 39.719 26.297 1 93.5 205 GLN B CA 1
ATOM 5236 C C . GLN B 1 205 ? 17.25 39.281 25.438 1 93.5 205 GLN B C 1
ATOM 5238 O O . GLN B 1 205 ? 17.094 38.469 24.5 1 93.5 205 GLN B O 1
ATOM 5243 N N . ILE B 1 206 ? 18.391 39.812 25.75 1 95.06 206 ILE B N 1
ATOM 5244 C CA . ILE B 1 206 ? 19.594 39.438 25.031 1 95.06 206 ILE B CA 1
ATOM 5245 C C . ILE B 1 206 ? 19.859 37.969 25.203 1 95.06 206 ILE B C 1
ATOM 5247 O O . ILE B 1 206 ? 20.156 37.25 24.234 1 95.06 206 ILE B O 1
ATOM 5251 N N . GLN B 1 207 ? 19.688 37.5 26.453 1 95.56 207 GLN B N 1
ATOM 5252 C CA . GLN B 1 207 ? 19.906 36.094 26.719 1 95.56 207 GLN B CA 1
ATOM 5253 C C . GLN B 1 207 ? 18.906 35.219 25.969 1 95.56 207 GLN B C 1
ATOM 5255 O O . GLN B 1 207 ? 19.25 34.156 25.469 1 95.56 207 GLN B O 1
ATOM 5260 N N . GLN B 1 208 ? 17.625 35.625 25.891 1 94.5 208 GLN B N 1
ATOM 5261 C CA . GLN B 1 208 ? 16.594 34.906 25.156 1 94.5 208 GLN B CA 1
ATOM 5262 C C . GLN B 1 208 ? 16.922 34.844 23.672 1 94.5 208 GLN B C 1
ATOM 5264 O O . GLN B 1 208 ? 16.734 33.812 23.031 1 94.5 208 GLN B O 1
ATOM 5269 N N . LEU B 1 209 ? 17.406 35.938 23.094 1 95 209 LEU B N 1
ATOM 5270 C CA . LEU B 1 209 ? 17.734 36 21.672 1 95 209 LEU B CA 1
ATOM 5271 C C . LEU B 1 209 ? 18.953 35.125 21.359 1 95 209 LEU B C 1
ATOM 5273 O O . LEU B 1 209 ? 19.016 34.5 20.312 1 95 209 LEU B O 1
ATOM 5277 N N . GLU B 1 210 ? 19.875 35.156 22.297 1 96.38 210 GLU B N 1
ATOM 5278 C CA . GLU B 1 210 ? 21.047 34.312 22.109 1 96.38 210 GLU B CA 1
ATOM 5279 C C . GLU B 1 210 ? 20.672 32.812 22.109 1 96.38 210 GLU B C 1
ATOM 5281 O O . GLU B 1 210 ? 21.172 32.062 21.281 1 96.38 210 GLU B O 1
ATOM 5286 N N . SER B 1 211 ? 19.875 32.469 23.047 1 96.12 211 SER B N 1
ATOM 5287 C CA . SER B 1 211 ? 19.375 31.109 23.094 1 96.12 211 SER B CA 1
ATOM 5288 C C . SER B 1 211 ? 18.609 30.75 21.812 1 96.12 211 SER B C 1
ATOM 5290 O O . SER B 1 211 ? 18.766 29.656 21.281 1 96.12 211 SER B O 1
ATOM 5292 N N . ALA B 1 212 ? 17.734 31.625 21.312 1 95.12 212 ALA B N 1
ATOM 5293 C CA . ALA B 1 212 ? 16.984 31.422 20.078 1 95.12 212 ALA B CA 1
ATOM 5294 C C . ALA B 1 212 ? 17.922 31.266 18.875 1 95.12 212 ALA B C 1
ATOM 5296 O O . ALA B 1 212 ? 17.688 30.438 18 1 95.12 212 ALA B O 1
ATOM 5297 N N . ALA B 1 213 ? 18.969 32.125 18.812 1 96 213 ALA B N 1
ATOM 5298 C CA . ALA B 1 213 ? 19.938 32.031 17.719 1 96 213 ALA B CA 1
ATOM 5299 C C . ALA B 1 213 ? 20.609 30.672 17.672 1 96 213 ALA B C 1
ATOM 5301 O O . ALA B 1 213 ? 20.734 30.062 16.609 1 96 213 ALA B O 1
ATOM 5302 N N . HIS B 1 214 ? 20.969 30.188 18.875 1 96.75 214 HIS B N 1
ATOM 5303 C CA . HIS B 1 214 ? 21.609 28.875 18.953 1 96.75 214 HIS B CA 1
ATOM 5304 C C . HIS B 1 214 ? 20.656 27.766 18.516 1 96.75 214 HIS B C 1
ATOM 5306 O O . HIS B 1 214 ? 21.078 26.828 17.844 1 96.75 214 HIS B O 1
ATOM 5312 N N . GLN B 1 215 ? 19.438 27.859 18.938 1 96.88 215 GLN B N 1
ATOM 5313 C CA . GLN B 1 215 ? 18.438 26.859 18.562 1 96.88 215 GLN B CA 1
ATOM 5314 C C . GLN B 1 215 ? 18.219 26.859 17.047 1 96.88 215 GLN B C 1
ATOM 5316 O O . GLN B 1 215 ? 18.172 25.781 16.438 1 96.88 215 GLN B O 1
ATOM 5321 N N . VAL B 1 216 ? 18.078 28 16.453 1 96.94 216 VAL B N 1
ATOM 5322 C CA . VAL B 1 216 ? 17.812 28.109 15.023 1 96.94 216 VAL B CA 1
ATOM 5323 C C . VAL B 1 216 ? 19.047 27.672 14.234 1 96.94 216 VAL B C 1
ATOM 5325 O O . VAL B 1 216 ? 18.922 27.031 13.188 1 96.94 216 VAL B O 1
ATOM 5328 N N . GLU B 1 217 ? 20.203 28.031 14.742 1 96.44 217 GLU B N 1
ATOM 5329 C CA . GLU B 1 217 ? 21.438 27.594 14.102 1 96.44 217 GLU B CA 1
ATOM 5330 C C . GLU B 1 217 ? 21.547 26.078 14.07 1 96.44 217 GLU B C 1
ATOM 5332 O O . GLU B 1 217 ? 21.922 25.5 13.047 1 96.44 217 GLU B O 1
ATOM 5337 N N . SER B 1 218 ? 21.266 25.484 15.148 1 97.06 218 SER B N 1
ATOM 5338 C CA . SER B 1 218 ? 21.266 24.031 15.227 1 97.06 218 SER B CA 1
ATOM 5339 C C . SER B 1 218 ? 20.25 23.422 14.273 1 97.06 218 SER B C 1
ATOM 5341 O O . SER B 1 218 ? 20.516 22.406 13.633 1 97.06 218 SER B O 1
ATOM 5343 N N . GLN B 1 219 ? 19.047 24.047 14.195 1 97.19 219 GLN B N 1
ATOM 5344 C CA . GLN B 1 219 ? 18.031 23.578 13.273 1 97.19 219 GLN B CA 1
ATOM 5345 C C . GLN B 1 219 ? 18.5 23.703 11.828 1 97.19 219 GLN B C 1
ATOM 5347 O O . GLN B 1 219 ? 18.266 22.812 11.016 1 97.19 219 GLN B O 1
ATOM 5352 N N . TYR B 1 220 ? 19.141 24.797 11.547 1 96.44 220 TYR B N 1
ATOM 5353 C CA . TYR B 1 220 ? 19.672 25.031 10.211 1 96.44 220 TYR B CA 1
ATOM 5354 C C . TYR B 1 220 ? 20.672 23.938 9.828 1 96.44 220 TYR B C 1
ATOM 5356 O O . TYR B 1 220 ? 20.578 23.359 8.75 1 96.44 220 TYR B O 1
ATOM 5364 N N . GLU B 1 221 ? 21.516 23.609 10.727 1 96.31 221 GLU B N 1
ATOM 5365 C CA . GLU B 1 221 ? 22.5 22.562 10.492 1 96.31 221 GLU B CA 1
ATOM 5366 C C . GLU B 1 221 ? 21.844 21.203 10.297 1 96.31 221 GLU B C 1
ATOM 5368 O O . GLU B 1 221 ? 22.281 20.406 9.469 1 96.31 221 GLU B O 1
ATOM 5373 N N . THR B 1 222 ? 20.875 20.938 11.078 1 96.75 222 THR B N 1
ATOM 5374 C CA . THR B 1 222 ? 20.141 19.688 10.977 1 96.75 222 THR B CA 1
ATOM 5375 C C . THR B 1 222 ? 19.5 19.547 9.594 1 96.75 222 THR B C 1
ATOM 5377 O O . THR B 1 222 ? 19.578 18.484 8.969 1 96.75 222 THR B O 1
ATOM 5380 N N . PHE B 1 223 ? 18.875 20.625 9.109 1 96.88 223 PHE B N 1
ATOM 5381 C CA . PHE B 1 223 ? 18.234 20.609 7.801 1 96.88 223 PHE B CA 1
ATOM 5382 C C . PHE B 1 223 ? 19.266 20.469 6.695 1 96.88 223 PHE B C 1
ATOM 5384 O O . PHE B 1 223 ? 19.031 19.797 5.688 1 96.88 223 PHE B O 1
ATOM 5391 N N . LEU B 1 224 ? 20.438 21.109 6.906 1 96.88 224 LEU B N 1
ATOM 5392 C CA . LEU B 1 224 ? 21.5 20.984 5.914 1 96.88 224 LEU B CA 1
ATOM 5393 C C . LEU B 1 224 ? 22.016 19.562 5.832 1 96.88 224 LEU B C 1
ATOM 5395 O O . LEU B 1 224 ? 22.266 19.047 4.742 1 96.88 224 LEU B O 1
ATOM 5399 N N . LYS B 1 225 ? 22.125 18.953 6.984 1 96.75 225 LYS B N 1
ATOM 5400 C CA . LYS B 1 225 ? 22.547 17.547 7.004 1 96.75 225 LYS B CA 1
ATOM 5401 C C . LYS B 1 225 ? 21.516 16.656 6.32 1 96.75 225 LYS B C 1
ATOM 5403 O O . LYS B 1 225 ? 21.875 15.75 5.566 1 96.75 225 LYS B O 1
ATOM 5408 N N . ALA B 1 226 ? 20.297 16.922 6.613 1 97.62 226 ALA B N 1
ATOM 5409 C CA . ALA B 1 226 ? 19.234 16.172 5.953 1 97.62 226 ALA B CA 1
ATOM 5410 C C . ALA B 1 226 ? 19.25 16.391 4.445 1 97.62 226 ALA B C 1
ATOM 5412 O O . ALA B 1 226 ? 19.047 15.445 3.672 1 97.62 226 ALA B O 1
ATOM 5413 N N . LEU B 1 227 ? 19.469 17.625 4.027 1 97.94 227 LEU B N 1
ATOM 5414 C CA . LEU B 1 227 ? 19.531 17.969 2.609 1 97.94 227 LEU B CA 1
ATOM 5415 C C . LEU B 1 227 ? 20.688 17.234 1.926 1 97.94 227 LEU B C 1
ATOM 5417 O O . LEU B 1 227 ? 20.5 16.625 0.867 1 97.94 227 LEU B O 1
ATOM 5421 N N . LYS B 1 228 ? 21.812 17.219 2.557 1 97.31 228 LYS B N 1
ATOM 5422 C CA . LYS B 1 228 ? 22.953 16.5 2.025 1 97.31 228 LYS B CA 1
ATOM 5423 C C . LYS B 1 228 ? 22.656 15.008 1.9 1 97.31 228 LYS B C 1
ATOM 5425 O O . LYS B 1 228 ? 22.984 14.383 0.886 1 97.31 228 LYS B O 1
ATOM 5430 N N . PHE B 1 229 ? 22.047 14.438 2.902 1 97.31 229 PHE B N 1
ATOM 5431 C CA . PHE B 1 229 ? 21.688 13.023 2.912 1 97.31 229 PHE B CA 1
ATOM 5432 C C . PHE B 1 229 ? 20.781 12.68 1.743 1 97.31 229 PHE B C 1
ATOM 5434 O O . PHE B 1 229 ? 21.031 11.734 1 1 97.31 229 PHE B O 1
ATOM 5441 N N . VAL B 1 230 ? 19.703 13.461 1.566 1 97.94 230 VAL B N 1
ATOM 5442 C CA . VAL B 1 230 ? 18.719 13.195 0.53 1 97.94 230 VAL B CA 1
ATOM 5443 C C . VAL B 1 230 ? 19.344 13.383 -0.849 1 97.94 230 VAL B C 1
ATOM 5445 O O . VAL B 1 230 ? 18.984 12.688 -1.802 1 97.94 230 VAL B O 1
ATOM 5448 N N . MET B 1 231 ? 20.297 14.367 -0.961 1 97.5 231 MET B N 1
ATOM 5449 C CA . MET B 1 231 ? 20.969 14.617 -2.23 1 97.5 231 MET B CA 1
ATOM 5450 C C . MET B 1 231 ? 21.969 13.508 -2.553 1 97.5 231 MET B C 1
ATOM 5452 O O . MET B 1 231 ? 22.391 13.367 -3.699 1 97.5 231 MET B O 1
ATOM 5456 N N . GLY B 1 232 ? 22.359 12.781 -1.583 1 96.62 232 GLY B N 1
ATOM 5457 C CA . GLY B 1 232 ? 23.312 11.695 -1.784 1 96.62 232 GLY B CA 1
ATOM 5458 C C . GLY B 1 232 ? 24.75 12.133 -1.603 1 96.62 232 GLY B C 1
ATOM 5459 O O . GLY B 1 232 ? 25.656 11.531 -2.174 1 96.62 232 GLY B O 1
ATOM 5460 N N . LEU B 1 233 ? 24.969 13.211 -0.81 1 95.81 233 LEU B N 1
ATOM 5461 C CA . LEU B 1 233 ? 26.297 13.742 -0.558 1 95.81 233 LEU B CA 1
ATOM 5462 C C . LEU B 1 233 ? 26.797 13.328 0.824 1 95.81 233 LEU B C 1
ATOM 5464 O O . LEU B 1 233 ? 26 13.094 1.73 1 95.81 233 LEU B O 1
ATOM 5468 N N . PRO B 1 234 ? 28.078 13.273 0.944 1 95.31 234 PRO B N 1
ATOM 5469 C CA . PRO B 1 234 ? 28.625 13.055 2.287 1 95.31 234 PRO B CA 1
ATOM 5470 C C . PRO B 1 234 ? 28.281 14.18 3.254 1 95.31 234 PRO B C 1
ATOM 5472 O O . PRO B 1 234 ? 28.188 15.344 2.846 1 95.31 234 PRO B O 1
ATOM 5475 N N . LEU B 1 235 ? 28.078 13.781 4.492 1 93.75 235 LEU B N 1
ATOM 5476 C CA . LEU B 1 235 ? 27.656 14.742 5.508 1 93.75 235 LEU B CA 1
ATOM 5477 C C . LEU B 1 235 ? 28.719 15.805 5.727 1 93.75 235 LEU B C 1
ATOM 5479 O O . LEU B 1 235 ? 28.422 16.906 6.191 1 93.75 235 LEU B O 1
ATOM 5483 N N . ASP B 1 236 ? 30.016 15.539 5.328 1 91.31 236 ASP B N 1
ATOM 5484 C CA . ASP B 1 236 ? 31.125 16.469 5.57 1 91.31 236 ASP B CA 1
ATOM 5485 C C . ASP B 1 236 ? 31.234 17.484 4.441 1 91.31 236 ASP B C 1
ATOM 5487 O O . ASP B 1 236 ? 32.062 18.406 4.5 1 91.31 236 ASP B O 1
ATOM 5491 N N . THR B 1 237 ? 30.344 17.406 3.473 1 91.69 237 THR B N 1
ATOM 5492 C CA . THR B 1 237 ? 30.359 18.359 2.373 1 91.69 237 THR B CA 1
ATOM 5493 C C . THR B 1 237 ? 30.016 19.766 2.869 1 91.69 237 THR B C 1
ATOM 5495 O O . THR B 1 237 ? 29.031 19.953 3.586 1 91.69 237 THR B O 1
ATOM 5498 N N . GLU B 1 238 ? 30.812 20.703 2.553 1 91.25 238 GLU B N 1
ATOM 5499 C CA . GLU B 1 238 ? 30.5 22.078 2.926 1 91.25 238 GLU B CA 1
ATOM 5500 C C . GLU B 1 238 ? 29.375 22.656 2.055 1 91.25 238 GLU B C 1
ATOM 5502 O O . GLU B 1 238 ? 29.469 22.609 0.826 1 91.25 238 GLU B O 1
ATOM 5507 N N . MET B 1 239 ? 28.344 23.047 2.758 1 93.19 239 MET B N 1
ATOM 5508 C CA . MET B 1 239 ? 27.188 23.562 2.037 1 93.19 239 MET B CA 1
ATOM 5509 C C . MET B 1 239 ? 26.562 24.75 2.756 1 93.19 239 MET B C 1
ATOM 5511 O O . MET B 1 239 ? 26.5 24.781 3.986 1 93.19 239 MET B O 1
ATOM 5515 N N . ASP B 1 240 ? 26.25 25.766 1.923 1 93.69 240 ASP B N 1
ATOM 5516 C CA . ASP B 1 240 ? 25.5 26.906 2.424 1 93.69 240 ASP B CA 1
ATOM 5517 C C . ASP B 1 240 ? 24.391 27.297 1.463 1 93.69 240 ASP B C 1
ATOM 5519 O O . ASP B 1 240 ? 24.422 26.953 0.281 1 93.69 240 ASP B O 1
ATOM 5523 N N . ILE B 1 241 ? 23.344 27.922 2.047 1 94.12 241 ILE B N 1
ATOM 5524 C CA . ILE B 1 241 ? 22.188 28.312 1.263 1 94.12 241 ILE B CA 1
ATOM 5525 C C . ILE B 1 241 ? 22.125 29.844 1.174 1 94.12 241 ILE B C 1
ATOM 5527 O O . ILE B 1 241 ? 22.406 30.547 2.154 1 94.12 241 ILE B O 1
ATOM 5531 N N . PRO B 1 242 ? 21.812 30.328 -0.03 1 91.94 242 PRO B N 1
ATOM 5532 C CA . PRO B 1 242 ? 21.703 31.797 -0.14 1 91.94 242 PRO B CA 1
ATOM 5533 C C . PRO B 1 242 ? 20.516 32.344 0.634 1 91.94 242 PRO B C 1
ATOM 5535 O O . PRO B 1 242 ? 19.531 31.641 0.863 1 91.94 242 PRO B O 1
ATOM 5538 N N . PHE B 1 243 ? 20.484 33.656 0.896 1 87.94 243 PHE B N 1
ATOM 5539 C CA . PHE B 1 243 ? 19.453 34.344 1.653 1 87.94 243 PHE B CA 1
ATOM 5540 C C . PHE B 1 243 ? 18.25 34.656 0.77 1 87.94 243 PHE B C 1
ATOM 5542 O O . PHE B 1 243 ? 17.109 34.625 1.234 1 87.94 243 PHE B O 1
ATOM 5549 N N . ASN B 1 244 ? 18.594 34.844 -0.423 1 84.5 244 ASN B N 1
ATOM 5550 C CA . ASN B 1 244 ? 17.547 35.344 -1.312 1 84.5 244 ASN B CA 1
ATOM 5551 C C . ASN B 1 244 ? 16.562 34.25 -1.697 1 84.5 244 ASN B C 1
ATOM 5553 O O . ASN B 1 244 ? 16.969 33.219 -2.211 1 84.5 244 ASN B O 1
ATOM 5557 N N . ILE B 1 245 ? 15.336 34.562 -1.237 1 82.44 245 ILE B N 1
ATOM 5558 C CA . ILE B 1 245 ? 14.266 33.656 -1.611 1 82.44 245 ILE B CA 1
ATOM 5559 C C . ILE B 1 245 ? 13.609 34.125 -2.91 1 82.44 245 ILE B C 1
ATOM 5561 O O . ILE B 1 245 ? 13.086 35.219 -2.982 1 82.44 245 ILE B O 1
ATOM 5565 N N . ARG B 1 246 ? 13.773 33.344 -3.973 1 72.5 246 ARG B N 1
ATOM 5566 C CA . ARG B 1 246 ? 13.156 33.656 -5.254 1 72.5 246 ARG B CA 1
ATOM 5567 C C . ARG B 1 246 ? 11.719 33.156 -5.312 1 72.5 246 ARG B C 1
ATOM 5569 O O . ARG B 1 246 ? 11.484 31.938 -5.25 1 72.5 246 ARG B O 1
ATOM 5576 N N . ILE B 1 247 ? 10.805 34.125 -5.246 1 72.5 247 ILE B N 1
ATOM 5577 C CA . ILE B 1 247 ? 9.398 33.781 -5.406 1 72.5 247 ILE B CA 1
ATOM 5578 C C . ILE B 1 247 ? 9.031 33.781 -6.891 1 72.5 247 ILE B C 1
ATOM 5580 O O . ILE B 1 247 ? 9.18 34.781 -7.57 1 72.5 247 ILE B O 1
ATOM 5584 N N . SER B 1 248 ? 9.133 32.688 -7.469 1 63.84 248 SER B N 1
ATOM 5585 C CA . SER B 1 248 ? 8.703 32.656 -8.859 1 63.84 248 SER B CA 1
ATOM 5586 C C . SER B 1 248 ? 7.18 32.688 -8.977 1 63.84 248 SER B C 1
ATOM 5588 O O . SER B 1 248 ? 6.48 32.062 -8.195 1 63.84 248 SER B O 1
ATOM 5590 N N . GLU B 1 249 ? 6.68 33.75 -9.648 1 61.12 249 GLU B N 1
ATOM 5591 C CA . GLU B 1 249 ? 5.242 33.844 -9.875 1 61.12 249 GLU B CA 1
ATOM 5592 C C . GLU B 1 249 ? 4.691 32.562 -10.477 1 61.12 249 GLU B C 1
ATOM 5594 O O . GLU B 1 249 ? 5.379 31.875 -11.242 1 61.12 249 GLU B O 1
ATOM 5599 N N . SER B 1 250 ? 3.65 32.062 -9.805 1 60.97 250 SER B N 1
ATOM 5600 C CA . SER B 1 250 ? 2.963 30.844 -10.211 1 60.97 250 SER B CA 1
ATOM 5601 C C . SER B 1 250 ? 2.654 30.859 -11.703 1 60.97 250 SER B C 1
ATOM 5603 O O . SER B 1 250 ? 2.092 31.828 -12.219 1 60.97 250 SER B O 1
ATOM 5605 N N . GLU B 1 251 ? 3.445 30.156 -12.508 1 63.72 251 GLU B N 1
ATOM 5606 C CA . GLU B 1 251 ? 3.1 29.938 -13.914 1 63.72 251 GLU B CA 1
ATOM 5607 C C . GLU B 1 251 ? 1.838 29.094 -14.047 1 63.72 251 GLU B C 1
ATOM 5609 O O . GLU B 1 251 ? 1.526 28.297 -13.164 1 63.72 251 GLU B O 1
ATOM 5614 N N . ASP B 1 252 ? 0.892 29.578 -14.867 1 67.94 252 ASP B N 1
ATOM 5615 C CA . ASP B 1 252 ? -0.264 28.75 -15.219 1 67.94 252 ASP B CA 1
ATOM 5616 C C . ASP B 1 252 ? 0.171 27.453 -15.867 1 67.94 252 ASP B C 1
ATOM 5618 O O . ASP B 1 252 ? 0.723 27.453 -16.969 1 67.94 252 ASP B O 1
ATOM 5622 N N . TRP B 1 253 ? 0.138 26.453 -15 1 72.81 253 TRP B N 1
ATOM 5623 C CA . TRP B 1 253 ? 0.545 25.156 -15.516 1 72.81 253 TRP B CA 1
ATOM 5624 C C . TRP B 1 253 ? -0.625 24.453 -16.188 1 72.81 253 TRP B C 1
ATOM 5626 O O . TRP B 1 253 ? -1.767 24.547 -15.742 1 72.81 253 TRP B O 1
ATOM 5636 N N . SER B 1 254 ? -0.315 24 -17.406 1 78.12 254 SER B N 1
ATOM 5637 C CA . SER B 1 254 ? -1.306 23.141 -18.031 1 78.12 254 SER B CA 1
ATOM 5638 C C . SER B 1 254 ? -1.481 21.844 -17.25 1 78.12 254 SER B C 1
ATOM 5640 O O . SER B 1 254 ? -0.517 21.297 -16.703 1 78.12 254 SER B O 1
ATOM 5642 N N . THR B 1 255 ? -2.703 21.422 -17.094 1 81.44 255 THR B N 1
ATOM 5643 C CA . THR B 1 255 ? -3 20.203 -16.359 1 81.44 255 THR B CA 1
ATOM 5644 C C . THR B 1 255 ? -2.688 18.969 -17.203 1 81.44 255 THR B C 1
ATOM 5646 O O . THR B 1 255 ? -3.18 18.844 -18.328 1 81.44 255 THR B O 1
ATOM 5649 N N . GLN B 1 256 ? -1.66 18.266 -16.75 1 85.44 256 GLN B N 1
ATOM 5650 C CA . GLN B 1 256 ? -1.334 16.984 -17.344 1 85.44 256 GLN B CA 1
ATOM 5651 C C . GLN B 1 256 ? -1.663 15.828 -16.406 1 85.44 256 GLN B C 1
ATOM 5653 O O . GLN B 1 256 ? -1.929 16.047 -15.227 1 85.44 256 GLN B O 1
ATOM 5658 N N . LYS B 1 257 ? -1.694 14.688 -17 1 89.44 257 LYS B N 1
ATOM 5659 C CA . LYS B 1 257 ? -1.913 13.508 -16.172 1 89.44 257 LYS B CA 1
ATOM 5660 C C . LYS B 1 257 ? -0.759 13.305 -15.195 1 89.44 257 LYS B C 1
ATOM 5662 O O . LYS B 1 257 ? 0.406 13.484 -15.555 1 89.44 257 LYS B O 1
ATOM 5667 N N . THR B 1 258 ? -1.089 12.953 -14.008 1 92.12 258 THR B N 1
ATOM 5668 C CA . THR B 1 258 ? -0.073 12.711 -12.992 1 92.12 258 THR B CA 1
ATOM 5669 C C . THR B 1 258 ? 0.542 11.328 -13.156 1 92.12 258 THR B C 1
ATOM 5671 O O . THR B 1 258 ? -0.039 10.453 -13.812 1 92.12 258 THR B O 1
ATOM 5674 N N . LEU B 1 259 ? 1.727 11.125 -12.602 1 93.25 259 LEU B N 1
ATOM 5675 C CA . LEU B 1 259 ? 2.393 9.828 -12.664 1 93.25 259 LEU B CA 1
ATOM 5676 C C . LEU B 1 259 ? 1.554 8.75 -11.977 1 93.25 259 LEU B C 1
ATOM 5678 O O . LEU B 1 259 ? 1.532 7.602 -12.422 1 93.25 259 LEU B O 1
ATOM 5682 N N . ASP B 1 260 ? 0.827 9.125 -10.969 1 93.44 260 ASP B N 1
ATOM 5683 C CA . ASP B 1 260 ? -0.053 8.18 -10.289 1 93.44 260 ASP B CA 1
ATOM 5684 C C . ASP B 1 260 ? -1.154 7.684 -11.227 1 93.44 260 ASP B C 1
ATOM 5686 O O . ASP B 1 260 ? -1.505 6.5 -11.211 1 93.44 260 ASP B O 1
ATOM 5690 N N . GLU B 1 261 ? -1.676 8.586 -12 1 93.19 261 GLU B N 1
ATOM 5691 C CA . GLU B 1 261 ? -2.707 8.211 -12.961 1 93.19 261 GLU B CA 1
ATOM 5692 C C . GLU B 1 261 ? -2.143 7.293 -14.047 1 93.19 261 GLU B C 1
ATOM 5694 O O . GLU B 1 261 ? -2.781 6.309 -14.422 1 93.19 261 GLU B O 1
ATOM 5699 N N . LEU B 1 262 ? -0.967 7.609 -14.484 1 94.88 262 LEU B N 1
ATOM 5700 C CA . LEU B 1 262 ? -0.332 6.801 -15.516 1 94.88 262 LEU B CA 1
ATOM 5701 C C . LEU B 1 262 ? -0.018 5.402 -15 1 94.88 262 LEU B C 1
ATOM 5703 O O . LEU B 1 262 ? -0.211 4.414 -15.711 1 94.88 262 LEU B O 1
ATOM 5707 N N . ILE B 1 263 ? 0.466 5.352 -13.781 1 96.12 263 ILE B N 1
ATOM 5708 C CA . ILE B 1 263 ? 0.767 4.074 -13.141 1 96.12 263 ILE B CA 1
ATOM 5709 C C . ILE B 1 263 ? -0.504 3.232 -13.047 1 96.12 263 ILE B C 1
ATOM 5711 O O . ILE B 1 263 ? -0.496 2.043 -13.367 1 96.12 263 ILE B O 1
ATOM 5715 N N . GLN B 1 264 ? -1.625 3.867 -12.664 1 95.69 264 GLN B N 1
ATOM 5716 C CA . GLN B 1 264 ? -2.893 3.156 -12.539 1 95.69 264 GLN B CA 1
ATOM 5717 C C . GLN B 1 264 ? -3.379 2.658 -13.898 1 95.69 264 GLN B C 1
ATOM 5719 O O . GLN B 1 264 ? -3.971 1.58 -13.992 1 95.69 264 GLN B O 1
ATOM 5724 N N . GLU B 1 265 ? -3.141 3.426 -14.938 1 95.19 265 GLU B N 1
ATOM 5725 C CA . GLU B 1 265 ? -3.506 3.008 -16.297 1 95.19 265 GLU B CA 1
ATOM 5726 C C . GLU B 1 265 ? -2.732 1.761 -16.703 1 95.19 265 GLU B C 1
ATOM 5728 O O . GLU B 1 265 ? -3.293 0.854 -17.328 1 95.19 265 GLU B O 1
ATOM 5733 N N . LYS B 1 266 ? -1.427 1.738 -16.359 1 96.06 266 LYS B N 1
ATOM 5734 C CA . LYS B 1 266 ? -0.61 0.571 -16.672 1 96.06 266 LYS B CA 1
ATOM 5735 C C . LYS B 1 266 ? -1.072 -0.654 -15.891 1 96.06 266 LYS B C 1
ATOM 5737 O O . LYS B 1 266 ? -1.09 -1.767 -16.422 1 96.06 266 LYS B O 1
ATOM 5742 N N . LYS B 1 267 ? -1.481 -0.448 -14.672 1 94.44 267 LYS B N 1
ATOM 5743 C CA . LYS B 1 267 ? -2.01 -1.549 -13.875 1 94.44 267 LYS B CA 1
ATOM 5744 C C . LYS B 1 267 ? -3.281 -2.119 -14.492 1 94.44 267 LYS B C 1
ATOM 5746 O O . LYS B 1 267 ? -3.484 -3.334 -14.5 1 94.44 267 LYS B O 1
ATOM 5751 N N . GLN B 1 268 ? -4.137 -1.234 -15.016 1 95.31 268 GLN B N 1
ATOM 5752 C CA . GLN B 1 268 ? -5.344 -1.667 -15.711 1 95.31 268 GLN B CA 1
ATOM 5753 C C . GLN B 1 268 ? -5.004 -2.455 -16.969 1 95.31 268 GLN B C 1
ATOM 5755 O O . GLN B 1 268 ? -5.637 -3.477 -17.266 1 95.31 268 GLN B O 1
ATOM 5760 N N . GLN B 1 269 ? -4 -2.002 -17.672 1 96.12 269 GLN B N 1
ATOM 5761 C CA . GLN B 1 269 ? -3.562 -2.705 -18.875 1 96.12 269 GLN B CA 1
ATOM 5762 C C . GLN B 1 269 ? -3.061 -4.105 -18.531 1 96.12 269 GLN B C 1
ATOM 5764 O O . GLN B 1 269 ? -3.365 -5.066 -19.25 1 96.12 269 GLN B O 1
ATOM 5769 N N . ILE B 1 270 ? -2.322 -4.227 -17.469 1 94.56 270 ILE B N 1
ATOM 5770 C CA . ILE B 1 270 ? -1.805 -5.516 -17.031 1 94.56 270 ILE B CA 1
ATOM 5771 C C . ILE B 1 270 ? -2.965 -6.453 -16.703 1 94.56 270 ILE B C 1
ATOM 5773 O O . ILE B 1 270 ? -2.959 -7.621 -17.109 1 94.56 270 ILE B O 1
ATOM 5777 N N . SER B 1 271 ? -3.98 -5.926 -16.031 1 94.25 271 SER B N 1
ATOM 5778 C CA . SER B 1 271 ? -5.145 -6.727 -15.672 1 94.25 271 SER B CA 1
ATOM 5779 C C . SER B 1 271 ? -5.898 -7.203 -16.906 1 94.25 271 SER B C 1
ATOM 5781 O O . SER B 1 271 ? -6.336 -8.352 -16.969 1 94.25 271 SER B O 1
ATOM 5783 N N . LEU B 1 272 ? -6.016 -6.355 -17.922 1 95.94 272 LEU B N 1
ATOM 5784 C CA . LEU B 1 272 ? -6.672 -6.723 -19.172 1 95.94 272 LEU B CA 1
ATOM 5785 C C . LEU B 1 272 ? -5.891 -7.812 -19.891 1 95.94 272 LEU B C 1
ATOM 5787 O O . LEU B 1 272 ? -6.48 -8.766 -20.422 1 95.94 272 LEU B O 1
ATOM 5791 N N . GLN B 1 273 ? -4.574 -7.66 -19.844 1 95.88 273 GLN B N 1
ATOM 5792 C CA . GLN B 1 273 ? -3.719 -8.664 -20.469 1 95.88 273 GLN B CA 1
ATOM 5793 C C . GLN B 1 273 ? -3.822 -10 -19.734 1 95.88 273 GLN B C 1
ATOM 5795 O O . GLN B 1 273 ? -3.828 -11.062 -20.375 1 95.88 273 GLN B O 1
ATOM 5800 N N . GLU B 1 274 ? -3.951 -9.984 -18.453 1 93.69 274 GLU B N 1
ATOM 5801 C CA . GLU B 1 274 ? -4.098 -11.211 -17.672 1 93.69 274 GLU B CA 1
ATOM 5802 C C . GLU B 1 274 ? -5.406 -11.922 -18.016 1 93.69 274 GLU B C 1
ATOM 5804 O O . GLU B 1 274 ? -5.434 -13.148 -18.141 1 93.69 274 GLU B O 1
ATOM 5809 N N . ILE B 1 275 ? -6.488 -11.172 -18.156 1 95.44 275 ILE B N 1
ATOM 5810 C CA . ILE B 1 275 ? -7.777 -11.75 -18.531 1 95.44 275 ILE B CA 1
ATOM 5811 C C . ILE B 1 275 ? -7.68 -12.406 -19.906 1 95.44 275 ILE B C 1
ATOM 5813 O O . ILE B 1 275 ? -8.141 -13.539 -20.078 1 95.44 275 ILE B O 1
ATOM 5817 N N . ARG B 1 276 ? -7.035 -11.727 -20.797 1 95.25 276 ARG B N 1
ATOM 5818 C CA . ARG B 1 276 ? -6.871 -12.273 -22.141 1 95.25 276 ARG B CA 1
ATOM 5819 C C . ARG B 1 276 ? -6.035 -13.555 -22.109 1 95.25 276 ARG B C 1
ATOM 5821 O O . ARG B 1 276 ? -6.34 -14.516 -22.812 1 95.25 276 ARG B O 1
ATOM 5828 N N . THR B 1 277 ? -5.02 -13.523 -21.281 1 95 277 THR B N 1
ATOM 5829 C CA . THR B 1 277 ? -4.16 -14.695 -21.156 1 95 277 THR B CA 1
ATOM 5830 C C . THR B 1 277 ? -4.945 -15.883 -20.609 1 95 277 THR B C 1
ATOM 5832 O O . THR B 1 277 ? -4.824 -17 -21.109 1 95 277 THR B O 1
ATOM 5835 N N . ILE B 1 278 ? -5.777 -15.664 -19.625 1 93.5 278 ILE B N 1
ATOM 5836 C CA . ILE B 1 278 ? -6.574 -16.734 -19.031 1 93.5 278 ILE B CA 1
ATOM 5837 C C . ILE B 1 278 ? -7.613 -17.219 -20.031 1 93.5 278 ILE B C 1
ATOM 5839 O O . ILE B 1 278 ? -7.828 -18.422 -20.172 1 93.5 278 ILE B O 1
ATOM 5843 N N . ARG B 1 279 ? -8.203 -16.344 -20.828 1 93.19 279 ARG B N 1
ATOM 5844 C CA . ARG B 1 279 ? -9.164 -16.703 -21.859 1 93.19 279 ARG B CA 1
ATOM 5845 C C . ARG B 1 279 ? -8.5 -17.562 -22.938 1 93.19 279 ARG B C 1
ATOM 5847 O O . ARG B 1 279 ? -9.078 -18.562 -23.375 1 93.19 279 ARG B O 1
ATOM 5854 N N . ASN B 1 280 ? -7.281 -17.125 -23.234 1 92.56 280 ASN B N 1
ATOM 5855 C CA . ASN B 1 280 ? -6.551 -17.828 -24.297 1 92.56 280 ASN B CA 1
ATOM 5856 C C . ASN B 1 280 ? -6.016 -19.172 -23.828 1 92.56 280 ASN B C 1
ATOM 5858 O O . ASN B 1 280 ? -5.555 -19.984 -24.625 1 92.56 280 ASN B O 1
ATOM 5862 N N . SER B 1 281 ? -6.113 -19.391 -22.531 1 88.19 281 SER B N 1
ATOM 5863 C CA . SER B 1 281 ? -5.645 -20.672 -22.016 1 88.19 281 SER B CA 1
ATOM 5864 C C . SER B 1 281 ? -6.492 -21.828 -22.562 1 88.19 281 SER B C 1
ATOM 5866 O O . SER B 1 281 ? -6.09 -22.984 -22.484 1 88.19 281 SER B O 1
ATOM 5868 N N . ARG B 1 282 ? -7.586 -21.484 -23.234 1 88.88 282 ARG B N 1
ATOM 5869 C CA . ARG B 1 282 ? -8.438 -22.484 -23.891 1 88.88 282 ARG B CA 1
ATOM 5870 C C . ARG B 1 282 ? -7.898 -22.844 -25.266 1 88.88 282 ARG B C 1
ATOM 5872 O O . ARG B 1 282 ? -8.297 -23.859 -25.844 1 88.88 282 ARG B O 1
ATOM 5879 N N . ILE B 1 283 ? -6.965 -22.031 -25.703 1 91.19 283 ILE B N 1
ATOM 5880 C CA . ILE B 1 283 ? -6.348 -22.281 -27 1 91.19 283 ILE B CA 1
ATOM 5881 C C . ILE B 1 283 ? -5.273 -23.359 -26.859 1 91.19 283 ILE B C 1
ATOM 5883 O O . ILE B 1 283 ? -4.508 -23.359 -25.891 1 91.19 283 ILE B O 1
ATOM 5887 N N . PRO B 1 284 ? -5.18 -24.328 -27.781 1 92.56 284 PRO B N 1
ATOM 5888 C CA . PRO B 1 284 ? -4.188 -25.391 -27.719 1 92.56 284 PRO B CA 1
ATOM 5889 C C . PRO B 1 284 ? -2.754 -24.875 -27.688 1 92.56 284 PRO B C 1
ATOM 5891 O O . PRO B 1 284 ? -2.465 -23.812 -28.234 1 92.56 284 PRO B O 1
ATOM 5894 N N . SER B 1 285 ? -1.987 -25.578 -27.031 1 95.06 285 SER B N 1
ATOM 5895 C CA . SER B 1 285 ? -0.558 -25.297 -27.078 1 95.06 285 SER B CA 1
ATOM 5896 C C . SER B 1 285 ? 0.18 -26.281 -27.969 1 95.06 285 SER B C 1
ATOM 5898 O O . SER B 1 285 ? -0.214 -27.453 -28.078 1 95.06 285 SER B O 1
ATOM 5900 N N . LEU B 1 286 ? 1.21 -25.797 -28.688 1 96.56 286 LEU B N 1
ATOM 5901 C CA . LEU B 1 286 ? 2.004 -26.578 -29.625 1 96.56 286 LEU B CA 1
ATOM 5902 C C . LEU B 1 286 ? 3.49 -26.484 -29.281 1 96.56 286 LEU B C 1
ATOM 5904 O O . LEU B 1 286 ? 4 -25.406 -29.016 1 96.56 286 LEU B O 1
ATOM 5908 N N . ALA B 1 287 ? 4.105 -27.625 -29.266 1 96.81 287 ALA B N 1
ATOM 5909 C CA . ALA B 1 287 ? 5.535 -27.641 -28.969 1 96.81 287 ALA B CA 1
ATOM 5910 C C . ALA B 1 287 ? 6.277 -28.594 -29.906 1 96.81 287 ALA B C 1
ATOM 5912 O O . ALA B 1 287 ? 5.734 -29.625 -30.297 1 96.81 287 ALA B O 1
ATOM 5913 N N . LEU B 1 288 ? 7.465 -28.203 -30.328 1 97.06 288 LEU B N 1
ATOM 5914 C CA . LEU B 1 288 ? 8.422 -29.062 -31 1 97.06 288 LEU B CA 1
ATOM 5915 C C . LEU B 1 288 ? 9.359 -29.734 -30 1 97.06 288 LEU B C 1
ATOM 5917 O O . LEU B 1 288 ? 9.859 -29.078 -29.078 1 97.06 288 LEU B O 1
ATOM 5921 N N . TYR B 1 289 ? 9.453 -30.953 -30.047 1 95.81 289 TYR B N 1
ATOM 5922 C CA . TYR B 1 289 ? 10.367 -31.625 -29.125 1 95.81 289 TYR B CA 1
ATOM 5923 C C . TYR B 1 289 ? 11.109 -32.75 -29.828 1 95.81 289 TYR B C 1
ATOM 5925 O O . TYR B 1 289 ? 10.766 -33.125 -30.953 1 95.81 289 TYR B O 1
ATOM 5933 N N . GLY B 1 290 ? 12.172 -33.219 -29.219 1 95.19 290 GLY B N 1
ATOM 5934 C CA . GLY B 1 290 ? 13 -34.281 -29.797 1 95.19 290 GLY B CA 1
ATOM 5935 C C . GLY B 1 290 ? 13.883 -34.969 -28.766 1 95.19 290 GLY B C 1
ATOM 5936 O O . GLY B 1 290 ? 14.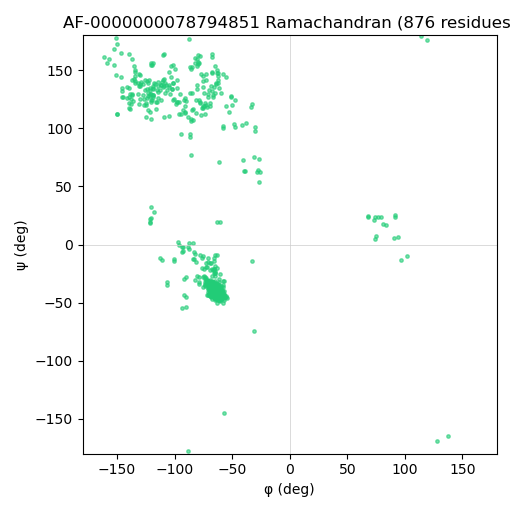031 -34.469 -27.641 1 95.19 290 GLY B O 1
ATOM 5937 N N . ASN B 1 291 ? 14.305 -36.094 -29.141 1 95.75 291 ASN B N 1
ATOM 5938 C CA . ASN B 1 291 ? 15.18 -36.906 -28.297 1 95.75 291 ASN B CA 1
ATOM 5939 C C . ASN B 1 291 ? 16.281 -37.562 -29.125 1 95.75 291 ASN B C 1
ATOM 5941 O O . ASN B 1 291 ? 16.031 -38.031 -30.234 1 95.75 291 ASN B O 1
ATOM 5945 N N . TYR B 1 292 ? 17.484 -37.438 -28.734 1 94.75 292 TYR B N 1
ATOM 5946 C CA . TYR B 1 292 ? 18.641 -38.156 -29.266 1 94.75 292 TYR B CA 1
ATOM 5947 C C . TYR B 1 292 ? 19.359 -38.906 -28.156 1 94.75 292 TYR B C 1
ATOM 5949 O O . TYR B 1 292 ? 19.891 -38.312 -27.219 1 94.75 292 TYR B O 1
ATOM 5957 N N . GLY B 1 293 ? 19.328 -40.219 -28.297 1 94.44 293 GLY B N 1
ATOM 5958 C CA . GLY B 1 293 ? 19.922 -40.969 -27.203 1 94.44 293 GLY B CA 1
ATOM 5959 C C . GLY B 1 293 ? 20.5 -42.312 -27.625 1 94.44 293 GLY B C 1
ATOM 5960 O O . GLY B 1 293 ? 20.531 -42.625 -28.828 1 94.44 293 GLY B O 1
ATOM 5961 N N . ARG B 1 294 ? 21.078 -42.969 -26.625 1 92.69 294 ARG B N 1
ATOM 5962 C CA . ARG B 1 294 ? 21.594 -44.344 -26.781 1 92.69 294 ARG B CA 1
ATOM 5963 C C . ARG B 1 294 ? 21.172 -45.219 -25.609 1 92.69 294 ARG B C 1
ATOM 5965 O O . ARG B 1 294 ? 21.125 -44.75 -24.469 1 92.69 294 ARG B O 1
ATOM 5972 N N . THR B 1 295 ? 20.828 -46.375 -25.969 1 89.94 295 THR B N 1
ATOM 5973 C CA . THR B 1 295 ? 20.453 -47.344 -24.938 1 89.94 295 THR B CA 1
ATOM 5974 C C . THR B 1 295 ? 21.344 -48.594 -24.984 1 89.94 295 THR B C 1
ATOM 5976 O O . THR B 1 295 ? 21.578 -49.156 -26.047 1 89.94 295 THR B O 1
ATOM 5979 N N . GLY B 1 296 ? 21.859 -48.906 -23.797 1 86.94 296 GLY B N 1
ATOM 5980 C CA . GLY B 1 296 ? 22.719 -50.062 -23.656 1 86.94 296 GLY B CA 1
ATOM 5981 C C . GLY B 1 296 ? 22.094 -51.188 -22.859 1 86.94 296 GLY B C 1
ATOM 5982 O O . GLY B 1 296 ? 21.359 -50.938 -21.906 1 86.94 296 GLY B O 1
ATOM 5983 N N . PHE B 1 297 ? 22.359 -52.438 -23.391 1 85.5 297 PHE B N 1
ATOM 5984 C CA . PHE B 1 297 ? 21.844 -53.625 -22.734 1 85.5 297 PHE B CA 1
ATOM 5985 C C . PHE B 1 297 ? 22.984 -54.531 -22.281 1 85.5 297 PHE B C 1
ATOM 5987 O O . PHE B 1 297 ? 23.953 -54.719 -23.016 1 85.5 297 PHE B O 1
ATOM 5994 N N . GLY B 1 298 ? 22.797 -55 -20.922 1 81.75 298 GLY B N 1
ATOM 5995 C CA . GLY B 1 298 ? 23.828 -55.875 -20.422 1 81.75 298 GLY B CA 1
ATOM 5996 C C . GLY B 1 298 ? 23.281 -57.094 -19.703 1 81.75 298 GLY B C 1
ATOM 5997 O O . GLY B 1 298 ? 22.188 -57.062 -19.141 1 81.75 298 GLY B O 1
ATOM 5998 N N . PHE B 1 299 ? 23.984 -58.312 -19.734 1 76.19 299 PHE B N 1
ATOM 5999 C CA . PHE B 1 299 ? 23.594 -59.562 -19.078 1 76.19 299 PHE B CA 1
ATOM 6000 C C . PHE B 1 299 ? 24.438 -59.812 -17.844 1 76.19 299 PHE B C 1
ATOM 6002 O O . PHE B 1 299 ? 25.547 -59.312 -17.719 1 76.19 299 PHE B O 1
ATOM 6009 N N . THR B 1 300 ? 23.469 -60.594 -16.828 1 68.88 300 THR B N 1
ATOM 6010 C CA . THR B 1 300 ? 24.203 -61.125 -15.68 1 68.88 300 THR B CA 1
ATOM 6011 C C . THR B 1 300 ? 24.797 -62.5 -15.984 1 68.88 300 THR B C 1
ATOM 6013 O O . THR B 1 300 ? 24.094 -63.375 -16.469 1 68.88 300 THR B O 1
ATOM 6016 N N . GLY B 1 301 ? 26.141 -62.844 -16.234 1 61.59 301 GLY B N 1
ATOM 6017 C CA . GLY B 1 301 ? 26.812 -64.125 -16.375 1 61.59 301 GLY B CA 1
ATOM 6018 C C . GLY B 1 301 ? 27.797 -64.125 -17.516 1 61.59 301 GLY B C 1
ATOM 6019 O O . GLY B 1 301 ? 28.125 -63.125 -18.094 1 61.59 301 GLY B O 1
ATOM 6020 N N . GLN B 1 302 ? 28.266 -65.625 -17.953 1 53.25 302 GLN B N 1
ATOM 6021 C CA . GLN B 1 302 ? 29.234 -65.938 -19 1 53.25 302 GLN B CA 1
ATOM 6022 C C . GLN B 1 302 ? 28.547 -66 -20.375 1 53.25 302 GLN B C 1
ATOM 6024 O O . GLN B 1 302 ? 27.422 -66.5 -20.484 1 53.25 302 GLN B O 1
ATOM 6029 N N . PRO B 1 303 ? 29.25 -65.688 -21.594 1 49.22 303 PRO B N 1
ATOM 6030 C CA . PRO B 1 303 ? 30.281 -64.688 -21.797 1 49.22 303 PRO B CA 1
ATOM 6031 C C . PRO B 1 303 ? 29.859 -63.312 -21.312 1 49.22 303 PRO B C 1
ATOM 6033 O O . PRO B 1 303 ? 28.688 -62.969 -21.375 1 49.22 303 PRO B O 1
ATOM 6036 N N . GLU B 1 304 ? 30.359 -62.75 -20.422 1 48.25 304 GLU B N 1
ATOM 6037 C CA . GLU B 1 304 ? 30.203 -61.531 -19.609 1 48.25 304 GLU B CA 1
ATOM 6038 C C . GLU B 1 304 ? 29.594 -60.406 -20.422 1 48.25 304 GLU B C 1
ATOM 6040 O O . GLU B 1 304 ? 28.875 -59.562 -19.875 1 48.25 304 GLU B O 1
ATOM 6045 N N . SER B 1 305 ? 30.422 -59.688 -21.438 1 50.91 305 SER B N 1
ATOM 6046 C CA . SER B 1 305 ? 30.797 -58.312 -21.719 1 50.91 305 SER B CA 1
ATOM 6047 C C . SER B 1 305 ? 29.641 -57.531 -22.359 1 50.91 305 SER B C 1
ATOM 6049 O O . SER B 1 305 ? 29.781 -56.344 -22.656 1 50.91 305 SER B O 1
ATOM 6051 N N . PHE B 1 306 ? 28.656 -57.906 -23.281 1 55.94 306 PHE B N 1
ATOM 6052 C CA . PHE B 1 306 ? 28.406 -57.031 -24.406 1 55.94 306 PHE B CA 1
ATOM 6053 C C . PHE B 1 306 ? 27.406 -55.938 -24.016 1 55.94 306 PHE B C 1
ATOM 6055 O O . PHE B 1 306 ? 26.219 -56.219 -23.797 1 55.94 306 PHE B O 1
ATOM 6062 N N . LEU B 1 307 ? 27.891 -54.875 -23.25 1 68.06 307 LEU B N 1
ATOM 6063 C CA . LEU B 1 307 ? 27.141 -53.625 -23.203 1 68.06 307 LEU B CA 1
ATOM 6064 C C . LEU B 1 307 ? 27.031 -53 -24.578 1 68.06 307 LEU B C 1
ATOM 6066 O O . LEU B 1 307 ? 27.922 -52.25 -25.016 1 68.06 307 LEU B O 1
ATOM 6070 N N . ASN B 1 308 ? 26.312 -53.5 -25.484 1 79.25 308 ASN B N 1
ATOM 6071 C CA . ASN B 1 308 ? 26.078 -52.875 -26.781 1 79.25 308 ASN B CA 1
ATOM 6072 C C . ASN B 1 308 ? 25.109 -51.688 -26.656 1 79.25 308 ASN B C 1
ATOM 6074 O O . ASN B 1 308 ? 24.094 -51.781 -25.969 1 79.25 308 ASN B O 1
ATOM 6078 N N . PHE B 1 309 ? 25.594 -50.656 -27.25 1 88.88 309 PHE B N 1
ATOM 6079 C CA . PHE B 1 309 ? 24.781 -49.438 -27.234 1 88.88 309 PHE B CA 1
ATOM 6080 C C . PHE B 1 309 ? 24.109 -49.219 -28.594 1 88.88 309 PHE B C 1
ATOM 6082 O O . PHE B 1 309 ? 24.766 -49.312 -29.641 1 88.88 309 PHE B O 1
ATOM 6089 N N . TYR B 1 310 ? 22.812 -49 -28.516 1 89.94 310 TYR B N 1
ATOM 6090 C CA . TYR B 1 310 ? 22.016 -48.75 -29.719 1 89.94 310 TYR B CA 1
ATOM 6091 C C . TYR B 1 310 ? 21.453 -47.344 -29.734 1 89.94 310 TYR B C 1
ATOM 6093 O O . TYR B 1 310 ? 21.016 -46.844 -28.703 1 89.94 310 TYR B O 1
ATOM 6101 N N . PRO B 1 311 ? 21.516 -46.688 -30.875 1 91.25 311 PRO B N 1
ATOM 6102 C CA . PRO B 1 311 ? 20.984 -45.312 -30.969 1 91.25 311 PRO B CA 1
ATOM 6103 C C . PRO B 1 311 ? 19.453 -45.281 -31.016 1 91.25 311 PRO B C 1
ATOM 6105 O O . PRO B 1 311 ? 18.844 -46.219 -31.531 1 91.25 311 PRO B O 1
ATOM 6108 N N . VAL B 1 312 ? 18.891 -44.344 -30.453 1 91.25 312 VAL B N 1
ATOM 6109 C CA . VAL B 1 312 ? 17.469 -44.062 -30.547 1 91.25 312 VAL B CA 1
ATOM 6110 C C . VAL B 1 312 ? 17.266 -42.562 -30.672 1 91.25 312 VAL B C 1
ATOM 6112 O O . VAL B 1 312 ? 17.75 -41.781 -29.859 1 91.25 312 VAL B O 1
ATOM 6115 N N . SER B 1 313 ? 16.5 -42.094 -31.734 1 94.62 313 SER B N 1
ATOM 6116 C CA . SER B 1 313 ? 16.281 -40.656 -31.938 1 94.62 313 SER B CA 1
ATOM 6117 C C . SER B 1 313 ? 14.938 -40.406 -32.625 1 94.62 313 SER B C 1
ATOM 6119 O O . SER B 1 313 ? 14.469 -41.219 -33.406 1 94.62 313 SER B O 1
ATOM 6121 N N . PHE B 1 314 ? 14.383 -39.344 -32.25 1 94.88 314 PHE B N 1
ATOM 6122 C CA . PHE B 1 314 ? 13.164 -38.938 -32.938 1 94.88 314 PHE B CA 1
ATOM 6123 C C . PHE B 1 314 ? 12.953 -37.438 -32.781 1 94.88 314 PHE B C 1
ATOM 6125 O O . PHE B 1 314 ? 13.57 -36.781 -31.922 1 94.88 314 PHE B O 1
ATOM 6132 N N . VAL B 1 315 ? 12.125 -36.812 -33.688 1 95.75 315 VAL B N 1
ATOM 6133 C CA . VAL B 1 315 ? 11.594 -35.469 -33.625 1 95.75 315 VAL B CA 1
ATOM 6134 C C . VAL B 1 315 ? 10.07 -35.5 -33.719 1 95.75 315 VAL B C 1
ATOM 6136 O O . VAL B 1 315 ? 9.508 -36.344 -34.406 1 95.75 315 VAL B O 1
ATOM 6139 N N . GLY B 1 316 ? 9.539 -34.625 -32.906 1 96.12 316 GLY B N 1
ATOM 6140 C CA . GLY B 1 316 ? 8.086 -34.719 -32.938 1 96.12 316 GLY B CA 1
ATOM 6141 C C . GLY B 1 316 ? 7.422 -33.375 -32.594 1 96.12 316 GLY B C 1
ATOM 6142 O O . GLY B 1 316 ? 8.094 -32.406 -32.312 1 96.12 316 GLY B O 1
ATOM 6143 N N . LEU B 1 317 ? 6.047 -33.375 -32.875 1 96.69 317 LEU B N 1
ATOM 6144 C CA . LEU B 1 317 ? 5.152 -32.281 -32.531 1 96.69 317 LEU B CA 1
ATOM 6145 C C . LEU B 1 317 ? 4.121 -32.719 -31.484 1 96.69 317 LEU B C 1
ATOM 6147 O O . LEU B 1 317 ? 3.578 -33.812 -31.578 1 96.69 317 LEU B O 1
ATOM 6151 N N . GLN B 1 318 ? 4.043 -31.891 -30.5 1 96.5 318 GLN B N 1
ATOM 6152 C CA . GLN B 1 318 ? 3.084 -32.219 -29.438 1 96.5 318 GLN B CA 1
ATOM 6153 C C . GLN B 1 318 ? 2.02 -31.125 -29.328 1 96.5 318 GLN B C 1
ATOM 6155 O O . GLN B 1 318 ? 2.342 -29.938 -29.172 1 96.5 318 GLN B O 1
ATOM 6160 N N . LEU B 1 319 ? 0.757 -31.547 -29.391 1 96.38 319 LEU B N 1
ATOM 6161 C CA . LEU B 1 319 ? -0.392 -30.656 -29.266 1 96.38 319 LEU B CA 1
ATOM 6162 C C . LEU B 1 319 ? -1.194 -30.953 -28.016 1 96.38 319 LEU B C 1
ATOM 6164 O O . LEU B 1 319 ? -1.534 -32.125 -27.766 1 96.38 319 LEU B O 1
ATOM 6168 N N . ASN B 1 320 ? -1.415 -29.953 -27.219 1 95.25 320 ASN B N 1
ATOM 6169 C CA . ASN B 1 320 ? -2.234 -30.094 -26.016 1 95.25 320 ASN B CA 1
ATOM 6170 C C . ASN B 1 320 ? -3.441 -29.156 -26.047 1 95.25 320 ASN B C 1
ATOM 6172 O O . ASN B 1 320 ? -3.285 -27.938 -26.109 1 95.25 320 ASN B O 1
ATOM 6176 N N . VAL B 1 321 ? -4.641 -29.688 -25.938 1 94.06 321 VAL B N 1
ATOM 6177 C CA . VAL B 1 321 ? -5.879 -28.906 -26.016 1 94.06 321 VAL B CA 1
ATOM 6178 C C . VAL B 1 321 ? -6.723 -29.156 -24.766 1 94.06 321 VAL B C 1
ATOM 6180 O O . VAL B 1 321 ? -7.328 -30.219 -24.625 1 94.06 321 VAL B O 1
ATOM 6183 N N . PRO B 1 322 ? -6.809 -28.172 -23.938 1 91.31 322 PRO B N 1
ATOM 6184 C CA . PRO B 1 322 ? -7.75 -28.344 -22.812 1 91.31 322 PRO B CA 1
ATOM 6185 C C . PRO B 1 322 ? -9.203 -28.281 -23.266 1 91.31 322 PRO B C 1
ATOM 6187 O O . PRO B 1 322 ? -9.656 -27.25 -23.781 1 91.31 322 PRO B O 1
ATOM 6190 N N . ILE B 1 323 ? -9.945 -29.281 -23.109 1 92.88 323 ILE B N 1
ATOM 6191 C CA . ILE B 1 323 ? -11.328 -29.359 -23.562 1 92.88 323 ILE B CA 1
ATOM 6192 C C . ILE B 1 323 ? -12.273 -28.875 -22.469 1 92.88 323 ILE B C 1
ATOM 6194 O O . ILE B 1 323 ? -13.156 -28.047 -22.719 1 92.88 323 ILE B O 1
ATOM 6198 N N . PHE B 1 324 ? -12.141 -29.438 -21.328 1 93.06 324 PHE B N 1
ATOM 6199 C CA . PHE B 1 324 ? -12.969 -29.109 -20.172 1 93.06 324 PHE B CA 1
ATOM 6200 C C . PHE B 1 324 ? -12.148 -29.109 -18.891 1 93.06 324 PHE B C 1
ATOM 6202 O O . PHE B 1 324 ? -11.492 -30.109 -18.578 1 93.06 324 PHE B O 1
ATOM 6209 N N . ASN B 1 325 ? -12.203 -28.031 -18.172 1 89.19 325 ASN B N 1
ATOM 6210 C CA . ASN B 1 325 ? -11.398 -27.938 -16.953 1 89.19 325 ASN B CA 1
ATOM 6211 C C . ASN B 1 325 ? -12.266 -27.719 -15.719 1 89.19 325 ASN B C 1
ATOM 6213 O O . ASN B 1 325 ? -11.891 -26.969 -14.812 1 89.19 325 ASN B O 1
ATOM 6217 N N . GLY B 1 326 ? -13.492 -28.234 -15.633 1 88.81 326 GLY B N 1
ATOM 6218 C CA . GLY B 1 326 ? -14.352 -28.172 -14.461 1 88.81 326 GLY B CA 1
ATOM 6219 C C . GLY B 1 326 ? -14.844 -26.766 -14.148 1 88.81 326 GLY B C 1
ATOM 6220 O O . GLY B 1 326 ? -14.984 -26.406 -12.984 1 88.81 326 GLY B O 1
ATOM 6221 N N . THR B 1 327 ? -14.914 -25.812 -15.078 1 91.31 327 THR B N 1
ATOM 6222 C CA . THR B 1 327 ? -15.391 -24.438 -14.984 1 91.31 327 THR B CA 1
ATOM 6223 C C . THR B 1 327 ? -14.391 -23.562 -14.227 1 91.31 327 THR B C 1
ATOM 6225 O O . THR B 1 327 ? -14.719 -22.453 -13.812 1 91.31 327 THR B O 1
ATOM 6228 N N . VAL B 1 328 ? -13.25 -24.094 -13.859 1 91.44 328 VAL B N 1
ATOM 6229 C CA . VAL B 1 328 ? -12.195 -23.391 -13.141 1 91.44 328 VAL B CA 1
ATOM 6230 C C . VAL B 1 328 ? -11.805 -22.141 -13.914 1 91.44 328 VAL B C 1
ATOM 6232 O O . VAL B 1 328 ? -11.734 -21.047 -13.344 1 91.44 328 VAL B O 1
ATOM 6235 N N . THR B 1 329 ? -11.633 -22.266 -15.211 1 90.81 329 THR B N 1
ATOM 6236 C CA . THR B 1 329 ? -11.195 -21.156 -16.047 1 90.81 329 THR B CA 1
ATOM 6237 C C . THR B 1 329 ? -12.25 -20.047 -16.062 1 90.81 329 THR B C 1
ATOM 6239 O O . THR B 1 329 ? -11.914 -18.875 -15.969 1 90.81 329 THR B O 1
ATOM 6242 N N . HIS B 1 330 ? -13.469 -20.5 -16.078 1 93.25 330 HIS B N 1
ATOM 6243 C CA . HIS B 1 330 ? -14.555 -19.531 -16.078 1 93.25 330 HIS B CA 1
ATOM 6244 C C . HIS B 1 330 ? -14.586 -18.734 -14.781 1 93.25 330 HIS B C 1
ATOM 6246 O O . HIS B 1 330 ? -14.75 -17.516 -14.797 1 93.25 330 HIS B O 1
ATOM 6252 N N . LYS B 1 331 ? -14.445 -19.438 -13.695 1 94.38 331 LYS B N 1
ATOM 6253 C CA . LYS B 1 331 ? -14.422 -18.766 -12.398 1 94.38 331 LYS B CA 1
ATOM 6254 C C . LYS B 1 331 ? -13.227 -17.828 -12.281 1 94.38 331 LYS B C 1
ATOM 6256 O O . LYS B 1 331 ? -13.352 -16.719 -11.75 1 94.38 331 LYS B O 1
ATOM 6261 N N . LYS B 1 332 ? -12.109 -18.188 -12.805 1 93.62 332 LYS B N 1
ATOM 6262 C CA . LYS B 1 332 ? -10.922 -17.344 -12.789 1 93.62 332 LYS B CA 1
ATOM 6263 C C . LYS B 1 332 ? -11.125 -16.078 -13.609 1 93.62 332 LYS B C 1
ATOM 6265 O O . LYS B 1 332 ? -10.742 -14.992 -13.188 1 93.62 332 LYS B O 1
ATOM 6270 N N . ILE B 1 333 ? -11.734 -16.25 -14.781 1 94.88 333 ILE B N 1
ATOM 6271 C CA . ILE B 1 333 ? -12.016 -15.094 -15.633 1 94.88 333 ILE B CA 1
ATOM 6272 C C . ILE B 1 333 ? -12.953 -14.133 -14.914 1 94.88 333 ILE B C 1
ATOM 6274 O O . ILE B 1 333 ? -12.742 -12.922 -14.93 1 94.88 333 ILE B O 1
ATOM 6278 N N . SER B 1 334 ? -13.953 -14.719 -14.25 1 95.88 334 SER B N 1
ATOM 6279 C CA . SER B 1 334 ? -14.906 -13.891 -13.523 1 95.88 334 SER B CA 1
ATOM 6280 C C . SER B 1 334 ? -14.219 -13.117 -12.406 1 95.88 334 SER B C 1
ATOM 6282 O O . SER B 1 334 ? -14.508 -11.938 -12.188 1 95.88 334 SER B O 1
ATOM 6284 N N . GLN B 1 335 ? -13.305 -13.766 -11.695 1 95.69 335 GLN B N 1
ATOM 6285 C CA . GLN B 1 335 ? -12.523 -13.102 -10.656 1 95.69 335 GLN B CA 1
ATOM 6286 C C . GLN B 1 335 ? -11.727 -11.938 -11.227 1 95.69 335 GLN B C 1
ATOM 6288 O O . GLN B 1 335 ? -11.75 -10.836 -10.68 1 95.69 335 GLN B O 1
ATOM 6293 N N . LYS B 1 336 ? -11.094 -12.172 -12.312 1 94.81 336 LYS B N 1
ATOM 6294 C CA . LYS B 1 336 ? -10.227 -11.164 -12.914 1 94.81 336 LYS B CA 1
ATOM 6295 C C . LYS B 1 336 ? -11.047 -9.992 -13.453 1 94.81 336 LYS B C 1
ATOM 6297 O O . LYS B 1 336 ? -10.586 -8.852 -13.422 1 94.81 336 LYS B O 1
ATOM 6302 N N . LYS B 1 337 ? -12.219 -10.281 -13.906 1 96.25 337 LYS B N 1
ATOM 6303 C CA . LYS B 1 337 ? -13.102 -9.211 -14.352 1 96.25 337 LYS B CA 1
ATOM 6304 C C . LYS B 1 337 ? -13.461 -8.281 -13.195 1 96.25 337 LYS B C 1
ATOM 6306 O O . LYS B 1 337 ? -13.5 -7.059 -13.359 1 96.25 337 LYS B O 1
ATOM 6311 N N . ILE B 1 338 ? -13.742 -8.844 -12.031 1 96.5 338 ILE B N 1
ATOM 6312 C CA . ILE B 1 338 ? -14.031 -8.031 -10.859 1 96.5 338 ILE B CA 1
ATOM 6313 C C . ILE B 1 338 ? -12.781 -7.246 -10.453 1 96.5 338 ILE B C 1
ATOM 6315 O O . ILE B 1 338 ? -12.867 -6.082 -10.062 1 96.5 338 ILE B O 1
ATOM 6319 N N . GLU B 1 339 ? -11.641 -7.867 -10.57 1 94.81 339 GLU B N 1
ATOM 6320 C CA . GLU B 1 339 ? -10.391 -7.164 -10.297 1 94.81 339 GLU B CA 1
ATOM 6321 C C . GLU B 1 339 ? -10.195 -5.996 -11.258 1 94.81 339 GLU B C 1
ATOM 6323 O O . GLU B 1 339 ? -9.695 -4.938 -10.867 1 94.81 339 GLU B O 1
ATOM 6328 N N . LEU B 1 340 ? -10.562 -6.215 -12.531 1 95.25 340 LEU B N 1
ATOM 6329 C CA . LEU B 1 340 ? -10.508 -5.137 -13.508 1 95.25 340 LEU B CA 1
ATOM 6330 C C . LEU B 1 340 ? -11.438 -3.994 -13.117 1 95.25 340 LEU B C 1
ATOM 6332 O O . LEU B 1 340 ? -11.07 -2.824 -13.219 1 95.25 340 LEU B O 1
ATOM 6336 N N . GLN B 1 341 ? -12.57 -4.344 -12.617 1 96.06 341 GLN B N 1
ATOM 6337 C CA . GLN B 1 341 ? -13.484 -3.332 -12.102 1 96.06 341 GLN B CA 1
ATOM 6338 C C . GLN B 1 341 ? -12.867 -2.57 -10.93 1 96.06 341 GLN B C 1
ATOM 6340 O O . GLN B 1 341 ? -13.016 -1.351 -10.836 1 96.06 341 GLN B O 1
ATOM 6345 N N . ASN B 1 342 ? -12.234 -3.289 -10.023 1 95.88 342 ASN B N 1
ATOM 6346 C CA . ASN B 1 342 ? -11.539 -2.656 -8.906 1 95.88 342 ASN B CA 1
ATOM 6347 C C . ASN B 1 342 ? -10.484 -1.67 -9.391 1 95.88 342 ASN B C 1
ATOM 6349 O O . ASN B 1 342 ? -10.336 -0.585 -8.828 1 95.88 342 ASN B O 1
ATOM 6353 N N . ASN B 1 343 ? -9.797 -2.041 -10.43 1 94.44 343 ASN B N 1
ATOM 6354 C CA . ASN B 1 343 ? -8.797 -1.146 -11 1 94.44 343 ASN B CA 1
ATOM 6355 C C . ASN B 1 343 ? -9.43 0.123 -11.562 1 94.44 343 ASN B C 1
ATOM 6357 O O . ASN B 1 343 ? -8.867 1.213 -11.43 1 94.44 343 ASN B O 1
ATOM 6361 N N . GLN B 1 344 ? -10.516 -0.028 -12.141 1 94.88 344 GLN B N 1
ATOM 6362 C CA . GLN B 1 344 ? -11.242 1.125 -12.672 1 94.88 344 GLN B CA 1
ATOM 6363 C C . GLN B 1 344 ? -11.695 2.049 -11.547 1 94.8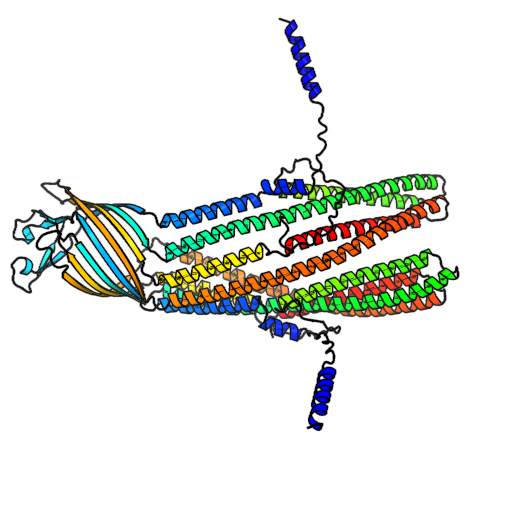8 344 GLN B C 1
ATOM 6365 O O . GLN B 1 344 ? -11.562 3.27 -11.641 1 94.88 344 GLN B O 1
ATOM 6370 N N . ILE B 1 345 ? -12.227 1.465 -10.484 1 95.25 345 ILE B N 1
ATOM 6371 C CA . ILE B 1 345 ? -12.648 2.24 -9.328 1 95.25 345 ILE B CA 1
ATOM 6372 C C . ILE B 1 345 ? -11.445 2.963 -8.719 1 95.25 345 ILE B C 1
ATOM 6374 O O . ILE B 1 345 ? -11.539 4.137 -8.359 1 95.25 345 ILE B O 1
ATOM 6378 N N . GLN B 1 346 ? -10.336 2.307 -8.648 1 95 346 GLN B N 1
ATOM 6379 C CA . GLN B 1 346 ? -9.109 2.912 -8.141 1 95 346 GLN B CA 1
ATOM 6380 C C . GLN B 1 346 ? -8.672 4.078 -9.023 1 95 346 GLN B C 1
ATOM 6382 O O . GLN B 1 346 ? -8.195 5.098 -8.523 1 95 346 GLN B O 1
ATOM 6387 N N . GLN B 1 347 ? -8.766 3.91 -10.312 1 94.44 347 GLN B N 1
ATOM 6388 C CA . GLN B 1 347 ? -8.453 4.992 -11.234 1 94.44 347 GLN B CA 1
ATOM 6389 C C . GLN B 1 347 ? -9.328 6.215 -10.977 1 94.44 347 GLN B C 1
ATOM 6391 O O . GLN B 1 347 ? -8.836 7.34 -10.922 1 94.44 347 GLN B O 1
ATOM 6396 N N . GLU B 1 348 ? -10.562 5.965 -10.797 1 94.12 348 GLU B N 1
ATOM 6397 C CA . GLU B 1 348 ? -11.492 7.055 -10.5 1 94.12 348 GLU B CA 1
ATOM 6398 C C . GLU B 1 348 ? -11.133 7.738 -9.18 1 94.12 348 GLU B C 1
ATOM 6400 O O . GLU B 1 348 ? -11.18 8.961 -9.078 1 94.12 348 GLU B O 1
ATOM 6405 N N . LEU B 1 349 ? -10.773 6.938 -8.188 1 94.56 349 LEU B N 1
ATOM 6406 C CA . LEU B 1 349 ? -10.359 7.457 -6.891 1 94.56 349 LEU B CA 1
ATOM 6407 C C . LEU B 1 349 ? -9.141 8.359 -7.031 1 94.56 349 LEU B C 1
ATOM 6409 O O . LEU B 1 349 ? -9.102 9.461 -6.469 1 94.56 349 LEU B O 1
ATOM 6413 N N . ILE B 1 350 ? -8.219 7.945 -7.812 1 93.88 350 ILE B N 1
ATOM 6414 C CA . ILE B 1 350 ? -6.977 8.695 -7.988 1 93.88 350 ILE B CA 1
ATOM 6415 C C . ILE B 1 350 ? -7.266 10.008 -8.711 1 93.88 350 ILE B C 1
ATOM 6417 O O . ILE B 1 350 ? -6.758 11.062 -8.328 1 93.88 350 ILE B O 1
ATOM 6421 N N . VAL B 1 351 ? -8.078 9.969 -9.719 1 92.38 351 VAL B N 1
ATOM 6422 C CA . VAL B 1 351 ? -8.422 11.164 -10.477 1 92.38 351 VAL B CA 1
ATOM 6423 C C . VAL B 1 351 ? -9.148 12.164 -9.578 1 92.38 351 VAL B C 1
ATOM 6425 O O . VAL B 1 351 ? -8.797 13.344 -9.547 1 92.38 351 VAL B O 1
ATOM 6428 N N . GLN B 1 352 ? -10.109 11.656 -8.812 1 93.31 352 GLN B N 1
ATOM 6429 C CA . GLN B 1 352 ? -10.859 12.516 -7.906 1 93.31 352 GLN B CA 1
ATOM 6430 C C . GLN B 1 352 ? -9.961 13.078 -6.809 1 93.31 352 GLN B C 1
ATOM 6432 O O . GLN B 1 352 ? -10.078 14.25 -6.438 1 93.31 352 GLN B O 1
ATOM 6437 N N . GLN B 1 353 ? -9.141 12.25 -6.273 1 93.69 353 GLN B N 1
ATOM 6438 C CA . GLN B 1 353 ? -8.195 12.703 -5.254 1 93.69 353 GLN B CA 1
ATOM 6439 C C . GLN B 1 353 ? -7.254 13.766 -5.812 1 93.69 353 GLN B C 1
ATOM 6441 O O . GLN B 1 353 ? -6.988 14.773 -5.152 1 93.69 353 GLN B O 1
ATOM 6446 N N . THR B 1 354 ? -6.734 13.555 -7.012 1 91.69 354 THR B N 1
ATOM 6447 C CA . THR B 1 354 ? -5.84 14.508 -7.656 1 91.69 354 THR B CA 1
ATOM 6448 C C . THR B 1 354 ? -6.543 15.844 -7.871 1 91.69 354 THR B C 1
ATOM 6450 O O . THR B 1 354 ? -5.969 16.906 -7.609 1 91.69 354 THR B O 1
ATOM 6453 N N . ASP B 1 355 ? -7.742 15.75 -8.242 1 91.75 355 ASP B N 1
ATOM 6454 C CA . ASP B 1 355 ? -8.531 16.969 -8.445 1 91.75 355 ASP B CA 1
ATOM 6455 C C . ASP B 1 355 ? -8.734 17.719 -7.133 1 91.75 355 ASP B C 1
ATOM 6457 O O . ASP B 1 355 ? -8.555 18.938 -7.074 1 91.75 355 ASP B O 1
ATOM 6461 N N . MET B 1 356 ? -9.086 16.984 -6.137 1 93.19 356 MET B N 1
ATOM 6462 C CA . MET B 1 356 ? -9.266 17.594 -4.82 1 93.19 356 MET B CA 1
ATOM 6463 C C . MET B 1 356 ? -7.977 18.25 -4.34 1 93.19 356 MET B C 1
ATOM 6465 O O . MET B 1 356 ? -7.996 19.391 -3.879 1 93.19 356 MET B O 1
ATOM 6469 N N . LEU B 1 357 ? -6.875 17.531 -4.457 1 92.5 357 LEU B N 1
ATOM 6470 C CA . LEU B 1 357 ? -5.586 18.047 -4.012 1 92.5 357 LEU B CA 1
ATOM 6471 C C . LEU B 1 357 ? -5.191 19.281 -4.812 1 92.5 357 LEU B C 1
ATOM 6473 O O . LEU B 1 357 ? -4.617 20.219 -4.266 1 92.5 357 LEU B O 1
ATOM 6477 N N . GLN B 1 358 ? -5.477 19.297 -6.082 1 90.69 358 GLN B N 1
ATOM 6478 C CA . GLN B 1 358 ? -5.18 20.453 -6.926 1 90.69 358 GLN B CA 1
ATOM 6479 C C . GLN B 1 358 ? -5.992 21.672 -6.496 1 90.69 358 GLN B C 1
ATOM 6481 O O . GLN B 1 358 ? -5.441 22.766 -6.344 1 90.69 358 GLN B O 1
ATOM 6486 N N . GLN B 1 359 ? -7.246 21.469 -6.258 1 91.56 359 GLN B N 1
ATOM 6487 C CA . GLN B 1 359 ? -8.102 22.562 -5.816 1 91.56 359 GLN B CA 1
ATOM 6488 C C . GLN B 1 359 ? -7.66 23.094 -4.453 1 91.56 359 GLN B C 1
ATOM 6490 O O . GLN B 1 359 ? -7.656 24.297 -4.223 1 91.56 359 GLN B O 1
ATOM 6495 N N . ASN B 1 360 ? -7.289 22.141 -3.625 1 91.75 360 ASN B N 1
ATOM 6496 C CA . ASN B 1 360 ? -6.789 22.531 -2.314 1 91.75 360 ASN B CA 1
ATOM 6497 C C . ASN B 1 360 ? -5.488 23.328 -2.426 1 91.75 360 ASN B C 1
ATOM 6499 O O . ASN B 1 360 ? -5.293 24.312 -1.721 1 91.75 360 ASN B O 1
ATOM 6503 N N . ALA B 1 361 ? -4.645 22.859 -3.283 1 90.5 361 ALA B N 1
ATOM 6504 C CA . ALA B 1 361 ? -3.369 23.547 -3.473 1 90.5 361 ALA B CA 1
ATOM 6505 C C . ALA B 1 361 ? -3.582 24.953 -4 1 90.5 361 ALA B C 1
ATOM 6507 O O . ALA B 1 361 ? -2.904 25.891 -3.57 1 90.5 361 ALA B O 1
ATOM 6508 N N . LEU B 1 362 ? -4.508 25.125 -4.879 1 90.25 362 LEU B N 1
ATOM 6509 C CA . LEU B 1 362 ? -4.828 26.438 -5.426 1 90.25 362 LEU B CA 1
ATOM 6510 C C . LEU B 1 362 ? -5.387 27.359 -4.348 1 90.25 362 LEU B C 1
ATOM 6512 O O . LEU B 1 362 ? -4.977 28.516 -4.234 1 90.25 362 LEU B O 1
ATOM 6516 N N . LEU B 1 363 ? -6.293 26.75 -3.576 1 90.75 363 LEU B N 1
ATOM 6517 C CA . LEU B 1 363 ? -6.875 27.516 -2.479 1 90.75 363 LEU B CA 1
ATOM 6518 C C . LEU B 1 363 ? -5.805 27.922 -1.471 1 90.75 363 LEU B C 1
ATOM 6520 O O . LEU B 1 363 ? -5.762 29.078 -1.034 1 90.75 363 LEU B O 1
ATOM 6524 N N . GLN B 1 364 ? -4.922 27.016 -1.146 1 90.5 364 GLN B N 1
ATOM 6525 C CA . GLN B 1 364 ? -3.859 27.281 -0.179 1 90.5 364 GLN B CA 1
ATOM 6526 C C . GLN B 1 364 ? -2.869 28.312 -0.716 1 90.5 364 GLN B C 1
ATOM 6528 O O . GLN B 1 364 ? -2.363 29.141 0.037 1 90.5 364 GLN B O 1
ATOM 6533 N N . SER B 1 365 ? -2.592 28.281 -1.971 1 89.75 365 SER B N 1
ATOM 6534 C CA . SER B 1 365 ? -1.69 29.25 -2.588 1 89.75 365 SER B CA 1
ATOM 6535 C C . SER B 1 365 ? -2.27 30.656 -2.529 1 89.75 365 SER B C 1
ATOM 6537 O O . SER B 1 365 ? -1.559 31.609 -2.209 1 89.75 365 SER B O 1
ATOM 6539 N N . GLN B 1 366 ? -3.518 30.734 -2.742 1 89.44 366 GLN B N 1
ATOM 6540 C CA . GLN B 1 366 ? -4.18 32.031 -2.693 1 89.44 366 GLN B CA 1
ATOM 6541 C C . GLN B 1 366 ? -4.168 32.594 -1.279 1 89.44 366 GLN B C 1
ATOM 6543 O O . GLN B 1 366 ? -3.857 33.781 -1.082 1 89.44 366 GLN B O 1
ATOM 6548 N N . VAL B 1 367 ? -4.426 31.734 -0.349 1 90.25 367 VAL B N 1
ATOM 6549 C CA . VAL B 1 367 ? -4.438 32.156 1.048 1 90.25 367 VAL B CA 1
ATOM 6550 C C . VAL B 1 367 ? -3.025 32.562 1.479 1 90.25 367 VAL B C 1
ATOM 6552 O O . VAL B 1 367 ? -2.826 33.594 2.1 1 90.25 367 VAL B O 1
ATOM 6555 N N . ALA B 1 368 ? -2.066 31.75 1.093 1 89.69 368 ALA B N 1
ATOM 6556 C CA . ALA B 1 368 ? -0.681 32 1.476 1 89.69 368 ALA B CA 1
ATOM 6557 C C . ALA B 1 368 ? -0.162 33.281 0.835 1 89.69 368 ALA B C 1
ATOM 6559 O O . ALA B 1 368 ? 0.576 34.062 1.466 1 89.69 368 ALA B O 1
ATOM 6560 N N . LYS B 1 369 ? -0.541 33.562 -0.394 1 88.75 369 LYS B N 1
ATOM 6561 C CA . LYS B 1 369 ? -0.149 34.781 -1.082 1 88.75 369 LYS B CA 1
ATOM 6562 C C . LYS B 1 369 ? -0.699 36.031 -0.366 1 88.75 369 LYS B C 1
ATOM 6564 O O . LYS B 1 369 ? 0.026 37 -0.149 1 88.75 369 LYS B O 1
ATOM 6569 N N . SER B 1 370 ? -1.955 35.938 -0.012 1 88.69 370 SER B N 1
ATOM 6570 C CA . SER B 1 370 ? -2.58 37.031 0.712 1 88.69 370 SER B CA 1
ATOM 6571 C C . SER B 1 370 ? -1.926 37.25 2.074 1 88.69 370 SER B C 1
ATOM 6573 O O . SER B 1 370 ? -1.677 38.375 2.479 1 88.69 370 SER B O 1
ATOM 6575 N N . GLN B 1 371 ? -1.588 36.125 2.723 1 88.69 371 GLN B N 1
ATOM 6576 C CA . GLN B 1 371 ? -0.936 36.219 4.027 1 88.69 371 GLN B CA 1
ATOM 6577 C C . GLN B 1 371 ? 0.473 36.781 3.904 1 88.69 371 GLN B C 1
ATOM 6579 O O . GLN B 1 371 ? 0.931 37.5 4.785 1 88.69 371 GLN B O 1
ATOM 6584 N N . LEU B 1 372 ? 1.132 36.5 2.848 1 89.12 372 LEU B N 1
ATOM 6585 C CA . LEU B 1 372 ? 2.479 37 2.611 1 89.12 372 LEU B CA 1
ATOM 6586 C C . LEU B 1 372 ? 2.461 38.5 2.428 1 89.12 372 LEU B C 1
ATOM 6588 O O . LEU B 1 372 ? 3.266 39.219 3.035 1 89.12 372 LEU B O 1
ATOM 6592 N N . LYS B 1 373 ? 1.513 39 1.702 1 87.75 373 LYS B N 1
ATOM 6593 C CA . LYS B 1 373 ? 1.381 40.438 1.482 1 87.75 373 LYS B CA 1
ATOM 6594 C C . L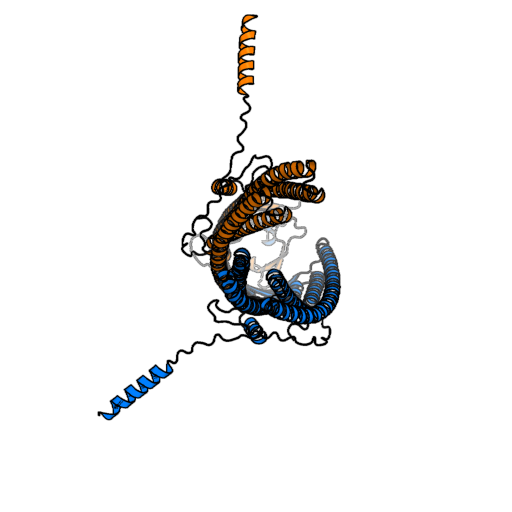YS B 1 373 ? 1.062 41.156 2.785 1 87.75 373 LYS B C 1
ATOM 6596 O O . LYS B 1 373 ? 1.704 42.156 3.115 1 87.75 373 LYS B O 1
ATOM 6601 N N . THR B 1 374 ? 0.143 40.562 3.496 1 85.94 374 THR B N 1
ATOM 6602 C CA . THR B 1 374 ? -0.268 41.188 4.746 1 85.94 374 THR B CA 1
ATOM 6603 C C . THR B 1 374 ? 0.866 41.156 5.766 1 85.94 374 THR B C 1
ATOM 6605 O O . THR B 1 374 ? 1.081 42.125 6.496 1 85.94 374 THR B O 1
ATOM 6608 N N . SER B 1 375 ? 1.596 40.062 5.84 1 89.81 375 SER B N 1
ATOM 6609 C CA . SER B 1 375 ? 2.676 39.938 6.812 1 89.81 375 SER B CA 1
ATOM 6610 C C . SER B 1 375 ? 3.84 40.844 6.477 1 89.81 375 SER B C 1
ATOM 6612 O O . SER B 1 375 ? 4.52 41.344 7.379 1 89.81 375 SER B O 1
ATOM 6614 N N . GLN B 1 376 ? 4.074 41.125 5.219 1 87.88 376 GLN B N 1
ATOM 6615 C CA . GLN B 1 376 ? 5.105 42.094 4.816 1 87.88 376 GLN B CA 1
ATOM 6616 C C . GLN B 1 376 ? 4.773 43.5 5.305 1 87.88 376 GLN B C 1
ATOM 6618 O O . GLN B 1 376 ? 5.645 44.188 5.812 1 87.88 376 GLN B O 1
ATOM 6623 N N . GLN B 1 377 ? 3.514 43.812 5.18 1 86.56 377 GLN B N 1
ATOM 6624 C CA . GLN B 1 377 ? 3.066 45.125 5.668 1 86.56 377 GLN B CA 1
ATOM 6625 C C . GLN B 1 377 ? 3.186 45.188 7.188 1 86.56 377 GLN B C 1
ATOM 6627 O O . GLN B 1 377 ? 3.562 46.25 7.73 1 86.56 377 GLN B O 1
ATOM 6632 N N . GLN B 1 378 ? 2.99 44.062 7.785 1 82.75 378 GLN B N 1
ATOM 6633 C CA . GLN B 1 378 ? 3.061 44.031 9.242 1 82.75 378 GLN B CA 1
ATOM 6634 C C . GLN B 1 378 ? 4.496 44.219 9.727 1 82.75 378 GLN B C 1
ATOM 6636 O O . GLN B 1 378 ? 4.73 44.875 10.742 1 82.75 378 GLN B O 1
ATOM 6641 N N . ILE B 1 379 ? 5.473 43.75 9.039 1 88.19 379 ILE B N 1
ATOM 6642 C CA . ILE B 1 379 ? 6.875 43.906 9.406 1 88.19 379 ILE B CA 1
ATOM 6643 C C . ILE B 1 379 ? 7.273 45.375 9.281 1 88.19 379 ILE B C 1
ATOM 6645 O O . ILE B 1 379 ? 7.914 45.938 10.18 1 88.19 379 ILE B O 1
ATOM 6649 N N . GLN B 1 380 ? 6.824 46 8.211 1 88.06 380 GLN B N 1
ATOM 6650 C CA . GLN B 1 380 ? 7.16 47.375 7.977 1 88.06 380 GLN B CA 1
ATOM 6651 C C . GLN B 1 380 ? 6.57 48.281 9.062 1 88.06 380 GLN B C 1
ATOM 6653 O O . GLN B 1 380 ? 7.254 49.156 9.578 1 88.06 380 GLN B O 1
ATOM 6658 N N . MET B 1 381 ? 5.355 47.938 9.359 1 83.81 381 MET B N 1
ATOM 6659 C CA . MET B 1 381 ? 4.691 48.688 10.398 1 83.81 381 MET B CA 1
ATOM 6660 C C . MET B 1 381 ? 5.363 48.5 11.75 1 83.81 381 MET B C 1
ATOM 6662 O O . MET B 1 381 ? 5.613 49.438 12.477 1 83.81 381 MET B O 1
ATOM 6666 N N . ALA B 1 382 ? 5.688 47.219 12.062 1 85.94 382 ALA B N 1
ATOM 6667 C CA . ALA B 1 382 ? 6.309 46.906 13.352 1 85.94 382 ALA B CA 1
ATOM 6668 C C . ALA B 1 382 ? 7.707 47.5 13.445 1 85.94 382 ALA B C 1
ATOM 6670 O O . ALA B 1 382 ? 8.117 47.969 14.508 1 85.94 382 ALA B O 1
ATOM 6671 N N . GLU B 1 383 ? 8.461 47.562 12.375 1 88.44 383 GLU B N 1
ATOM 6672 C CA . GLU B 1 383 ? 9.789 48.188 12.328 1 88.44 383 GLU B CA 1
ATOM 6673 C C . GLU B 1 383 ? 9.711 49.688 12.57 1 88.44 383 GLU B C 1
ATOM 6675 O O . GLU B 1 383 ? 10.523 50.25 13.312 1 88.44 383 GLU B O 1
ATOM 6680 N N . SER B 1 384 ? 8.695 50.281 12.016 1 87.31 384 SER B N 1
ATOM 6681 C CA . SER B 1 384 ? 8.508 51.719 12.195 1 87.31 384 SER B CA 1
ATOM 6682 C C . SER B 1 384 ? 8.148 52.062 13.648 1 87.31 384 SER B C 1
ATOM 6684 O O . SER B 1 384 ? 8.672 53 14.219 1 87.31 384 SER B O 1
ATOM 6686 N N . VAL B 1 385 ? 7.336 51.25 14.156 1 82.38 385 VAL B N 1
ATOM 6687 C CA . VAL B 1 385 ? 6.918 51.469 15.539 1 82.38 385 VAL B CA 1
ATOM 6688 C C . VAL B 1 385 ? 8.117 51.281 16.469 1 82.38 385 VAL B C 1
ATOM 6690 O O . VAL B 1 385 ? 8.305 52.062 17.406 1 82.38 385 VAL B O 1
ATOM 6693 N N . TYR B 1 386 ? 8.938 50.312 16.25 1 88.25 386 TYR B N 1
ATOM 6694 C CA . TYR B 1 386 ? 10.109 50.031 17.078 1 88.25 386 TYR B CA 1
ATOM 6695 C C . TYR B 1 386 ? 11.102 51.219 17.016 1 88.25 386 TYR B C 1
ATOM 6697 O O . TYR B 1 386 ? 11.578 51.688 18.062 1 88.25 386 TYR B O 1
ATOM 6705 N N . GLN B 1 387 ? 11.312 51.75 15.812 1 88.06 387 GLN B N 1
ATOM 6706 C CA . GLN B 1 387 ? 12.242 52.844 15.641 1 88.06 387 GLN B CA 1
ATOM 6707 C C . GLN B 1 387 ? 11.734 54.125 16.312 1 88.06 387 GLN B C 1
ATOM 6709 O O . GLN B 1 387 ? 12.5 54.844 16.953 1 88.06 387 GLN B O 1
ATOM 6714 N N . ARG B 1 388 ? 10.477 54.281 16.234 1 84.75 388 ARG B N 1
ATOM 6715 C CA . ARG B 1 388 ? 9.875 55.469 16.859 1 84.75 388 ARG B CA 1
ATOM 6716 C C . ARG B 1 388 ? 9.938 55.344 18.375 1 84.75 388 ARG B C 1
ATOM 6718 O O . ARG B 1 388 ? 10.234 56.344 19.062 1 84.75 388 ARG B O 1
ATOM 6725 N N . MET B 1 389 ? 9.656 54.156 18.875 1 85 389 MET B N 1
ATOM 6726 C CA . MET B 1 389 ? 9.695 53.969 20.312 1 85 389 MET B CA 1
ATOM 6727 C C . MET B 1 389 ? 11.109 54.125 20.859 1 85 389 MET B C 1
ATOM 6729 O O . MET B 1 389 ? 11.297 54.688 21.953 1 85 389 MET B O 1
ATOM 6733 N N . LEU B 1 390 ? 12.086 53.719 20.078 1 86.56 390 LEU B N 1
ATOM 6734 C CA . LEU B 1 390 ? 13.484 53.906 20.453 1 86.56 390 LEU B CA 1
ATOM 6735 C C . LEU B 1 390 ? 13.859 55.375 20.547 1 86.56 390 LEU B C 1
ATOM 6737 O O . LEU B 1 390 ? 14.516 55.781 21.5 1 86.56 390 LEU B O 1
ATOM 6741 N N . LEU B 1 391 ? 13.352 56.156 19.609 1 86.56 391 LEU B N 1
ATOM 6742 C CA . LEU B 1 391 ? 13.633 57.594 19.578 1 86.56 391 LEU B CA 1
ATOM 6743 C C . LEU B 1 391 ? 12.953 58.312 20.75 1 86.56 391 LEU B C 1
ATOM 6745 O O . LEU B 1 391 ? 13.547 59.188 21.391 1 86.56 391 LEU B O 1
ATOM 6749 N N . GLN B 1 392 ? 11.758 57.875 21.047 1 86.38 392 GLN B N 1
ATOM 6750 C CA . GLN B 1 392 ? 11 58.5 22.141 1 86.38 392 GLN B CA 1
ATOM 6751 C C . GLN B 1 392 ? 11.625 58.156 23.5 1 86.38 392 GLN B C 1
ATOM 6753 O O . GLN B 1 392 ? 11.625 59 24.406 1 86.38 392 GLN B O 1
ATOM 6758 N N . GLN B 1 393 ? 12.102 56.969 23.609 1 84.69 393 GLN B N 1
ATOM 6759 C CA . GLN B 1 393 ? 12.75 56.562 24.859 1 84.69 393 GLN B CA 1
ATOM 6760 C C . GLN B 1 393 ? 14.031 57.344 25.094 1 84.69 393 GLN B C 1
ATOM 6762 O O . GLN B 1 393 ? 14.32 57.75 26.219 1 84.69 393 GLN B O 1
ATOM 6767 N N . GLN B 1 394 ? 14.75 57.625 24.016 1 82.44 394 GLN B N 1
ATOM 6768 C CA . GLN B 1 394 ? 15.977 58.406 24.109 1 82.44 394 GLN B CA 1
ATOM 6769 C C . GLN B 1 394 ? 15.68 59.844 24.547 1 82.44 394 GLN B C 1
ATOM 6771 O O . GLN B 1 394 ? 16.5 60.469 25.219 1 82.44 394 GLN B O 1
ATOM 6776 N N . GLU B 1 395 ? 14.398 60.281 24.25 1 83.31 395 GLU B N 1
ATOM 6777 C CA . GLU B 1 395 ? 13.984 61.625 24.609 1 83.31 395 GLU B CA 1
ATOM 6778 C C . GLU B 1 395 ? 13.25 61.625 25.938 1 83.31 395 GLU B C 1
ATOM 6780 O O . GLU B 1 395 ? 12.812 62.688 26.406 1 83.31 395 GLU B O 1
ATOM 6785 N N . GLY B 1 396 ? 13.078 60.406 26.594 1 79.62 396 GLY B N 1
ATOM 6786 C CA . GLY B 1 396 ? 12.438 60.281 27.891 1 79.62 396 GLY B CA 1
ATOM 6787 C C . GLY B 1 396 ? 10.922 60.281 27.812 1 79.62 396 GLY B C 1
ATOM 6788 O O . GLY B 1 396 ? 10.242 60.5 28.812 1 79.62 396 GLY B O 1
ATOM 6789 N N . LEU B 1 397 ? 10.414 60.031 26.609 1 79.81 397 LEU B N 1
ATOM 6790 C CA . LEU B 1 397 ? 8.977 60.125 26.375 1 79.81 397 LEU B CA 1
ATOM 6791 C C . LEU B 1 397 ? 8.328 58.75 26.375 1 79.81 397 LEU B C 1
ATOM 6793 O O . LEU B 1 397 ? 7.098 58.656 26.391 1 79.81 397 LEU B O 1
ATOM 6797 N N . ALA B 1 398 ? 9.188 57.781 26.281 1 80.62 398 ALA B N 1
ATOM 6798 C CA . ALA B 1 398 ? 8.672 56.406 26.312 1 80.62 398 ALA B CA 1
ATOM 6799 C C . ALA B 1 398 ? 9.438 55.562 27.328 1 80.62 398 ALA B C 1
ATOM 6801 O O . ALA B 1 398 ? 10.625 55.781 27.562 1 80.62 398 ALA B O 1
ATOM 6802 N N . SER B 1 399 ? 8.742 54.656 27.953 1 82.94 399 SER B N 1
ATOM 6803 C CA . SER B 1 399 ? 9.391 53.781 28.906 1 82.94 399 SER B CA 1
ATOM 6804 C C . SER B 1 399 ? 10.148 52.656 28.203 1 82.94 399 SER B C 1
ATOM 6806 O O . SER B 1 399 ? 9.883 52.375 27.031 1 82.94 399 SER B O 1
ATOM 6808 N N . LEU B 1 400 ? 11.109 52.156 28.906 1 84.06 400 LEU B N 1
ATOM 6809 C CA . LEU B 1 400 ? 11.852 51.031 28.391 1 84.06 400 LEU B CA 1
ATOM 6810 C C . LEU B 1 400 ? 10.914 49.844 28.094 1 84.06 400 LEU B C 1
ATOM 6812 O O . LEU B 1 400 ? 11.117 49.125 27.125 1 84.06 400 LEU B O 1
ATOM 6816 N N . THR B 1 401 ? 9.945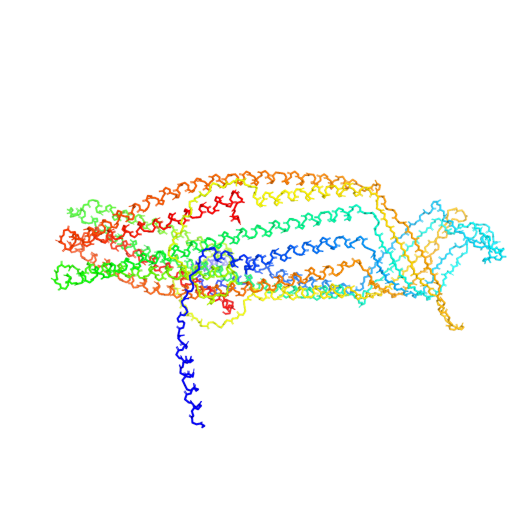 49.719 28.938 1 82.81 401 THR B N 1
ATOM 6817 C CA . THR B 1 401 ? 8.969 48.656 28.766 1 82.81 401 THR B CA 1
ATOM 6818 C C . THR B 1 401 ? 8.258 48.781 27.422 1 82.81 401 THR B C 1
ATOM 6820 O O . THR B 1 401 ? 8.008 47.812 26.734 1 82.81 401 THR B O 1
ATOM 6823 N N . GLU B 1 402 ? 8.031 49.938 27.016 1 82.56 402 GLU B N 1
ATOM 6824 C CA . GLU B 1 402 ? 7.367 50.188 25.734 1 82.56 402 GLU B CA 1
ATOM 6825 C C . GLU B 1 402 ? 8.281 49.844 24.562 1 82.56 402 GLU B C 1
ATOM 6827 O O . GLU B 1 402 ? 7.82 49.281 23.547 1 82.56 402 GLU B O 1
ATOM 6832 N N . VAL B 1 403 ? 9.531 50.094 24.719 1 86 403 VAL B N 1
ATOM 6833 C CA . VAL B 1 403 ? 10.508 49.75 23.688 1 86 403 VAL B CA 1
ATOM 6834 C C . VAL B 1 403 ? 10.617 48.219 23.578 1 86 403 VAL B C 1
ATOM 6836 O O . VAL B 1 403 ? 10.641 47.688 22.469 1 86 403 VAL B O 1
ATOM 6839 N N . LEU B 1 404 ? 10.586 47.625 24.703 1 86.12 404 LEU B N 1
ATOM 6840 C CA . LEU B 1 404 ? 10.695 46.188 24.719 1 86.12 404 LEU B CA 1
ATOM 6841 C C . LEU B 1 404 ? 9.461 45.531 24.094 1 86.12 404 LEU B C 1
ATOM 6843 O O . LEU B 1 404 ? 9.57 44.531 23.391 1 86.12 404 LEU B O 1
ATOM 6847 N N . LEU B 1 405 ? 8.359 46.062 24.344 1 81.62 405 LEU B N 1
ATOM 6848 C CA . LEU B 1 405 ? 7.125 45.562 23.766 1 81.62 405 LEU B CA 1
ATOM 6849 C C . LEU B 1 405 ? 7.129 45.719 22.25 1 81.62 405 LEU B C 1
ATOM 6851 O O . LEU B 1 405 ? 6.672 44.844 21.516 1 81.62 405 LEU B O 1
ATOM 6855 N N . ALA B 1 406 ? 7.613 46.812 21.781 1 82.88 406 ALA B N 1
ATOM 6856 C CA . ALA B 1 406 ? 7.734 47.062 20.344 1 82.88 406 ALA B CA 1
ATOM 6857 C C . ALA B 1 406 ? 8.703 46.062 19.703 1 82.88 406 ALA B C 1
ATOM 6859 O O . ALA B 1 406 ? 8.484 45.625 18.578 1 82.88 406 ALA B O 1
ATOM 6860 N N . ASP B 1 407 ? 9.719 45.781 20.391 1 88.44 407 ASP B N 1
ATOM 6861 C CA . ASP B 1 407 ? 10.688 44.781 19.906 1 88.44 407 ASP B CA 1
ATOM 6862 C C . ASP B 1 407 ? 10.055 43.406 19.766 1 88.44 407 ASP B C 1
ATOM 6864 O O . ASP B 1 407 ? 10.289 42.719 18.781 1 88.44 407 ASP B O 1
ATOM 6868 N N . ASN B 1 408 ? 9.32 43.062 20.766 1 84.81 408 ASN B N 1
ATOM 6869 C CA . ASN B 1 408 ? 8.617 41.781 20.703 1 84.81 408 ASN B CA 1
ATOM 6870 C C . ASN B 1 408 ? 7.648 41.719 19.531 1 84.81 408 ASN B C 1
ATOM 6872 O O . ASN B 1 408 ? 7.527 40.688 18.875 1 84.81 408 ASN B O 1
ATOM 6876 N N . ALA B 1 409 ? 6.953 42.781 19.297 1 81.88 409 ALA B N 1
ATOM 6877 C CA . ALA B 1 409 ? 6.02 42.875 18.188 1 81.88 409 ALA B CA 1
ATOM 6878 C C . ALA B 1 409 ? 6.746 42.719 16.844 1 81.88 409 ALA B C 1
ATOM 6880 O O . ALA B 1 409 ? 6.234 42.062 15.922 1 81.88 409 ALA B O 1
ATOM 6881 N N . LEU B 1 410 ? 7.879 43.344 16.75 1 87.25 410 LEU B N 1
ATOM 6882 C CA . LEU B 1 410 ? 8.688 43.25 15.539 1 87.25 410 LEU B CA 1
ATOM 6883 C C . LEU B 1 410 ? 9.125 41.781 15.305 1 87.25 410 LEU B C 1
ATOM 6885 O O . LEU B 1 410 ? 9 41.281 14.195 1 87.25 410 LEU B O 1
ATOM 6889 N N . ARG B 1 411 ? 9.516 41.156 16.312 1 89.31 411 ARG B N 1
ATOM 6890 C CA . ARG B 1 411 ? 9.945 39.75 16.203 1 89.31 411 ARG B CA 1
ATOM 6891 C C . ARG B 1 411 ? 8.789 38.844 15.797 1 89.31 411 ARG B C 1
ATOM 6893 O O . ARG B 1 411 ? 8.961 37.969 14.969 1 89.31 411 ARG B O 1
ATOM 6900 N N . ASP B 1 412 ? 7.668 39.062 16.375 1 86.69 412 ASP B N 1
ATOM 6901 C CA . ASP B 1 412 ? 6.473 38.281 16.031 1 86.69 412 ASP B CA 1
ATOM 6902 C C . ASP B 1 412 ? 6.098 38.469 14.57 1 86.69 412 ASP B C 1
ATOM 6904 O O . ASP B 1 412 ? 5.754 37.531 13.875 1 86.69 412 ASP B O 1
ATOM 6908 N N . ALA B 1 413 ? 6.133 39.719 14.141 1 86.25 413 ALA B N 1
ATOM 6909 C CA . ALA B 1 413 ? 5.82 40.031 12.75 1 86.25 413 ALA B CA 1
ATOM 6910 C C . ALA B 1 413 ? 6.801 39.344 11.805 1 86.25 413 ALA B C 1
ATOM 6912 O O . ALA B 1 413 ? 6.402 38.844 10.75 1 86.25 413 ALA B O 1
ATOM 6913 N N . GLN B 1 414 ? 8.086 39.375 12.211 1 90.75 414 GLN B N 1
ATOM 6914 C CA . GLN B 1 414 ? 9.109 38.719 11.414 1 90.75 414 GLN B CA 1
ATOM 6915 C C . GLN B 1 414 ? 8.844 37.219 11.312 1 90.75 414 GLN B C 1
ATOM 6917 O O . GLN B 1 414 ? 8.969 36.625 10.242 1 90.75 414 GLN B O 1
ATOM 6922 N N . GLN B 1 415 ? 8.477 36.594 12.391 1 88.69 415 GLN B N 1
ATOM 6923 C CA . GLN B 1 415 ? 8.172 35.156 12.422 1 88.69 415 GLN B CA 1
ATOM 6924 C C . GLN B 1 415 ? 6.965 34.844 11.547 1 88.69 415 GLN B C 1
ATOM 6926 O O . GLN B 1 415 ? 6.973 33.844 10.812 1 88.69 415 GLN B O 1
ATOM 6931 N N . ILE B 1 416 ? 5.945 35.625 11.625 1 85.81 416 ILE B N 1
ATOM 6932 C CA . ILE B 1 416 ? 4.727 35.406 10.852 1 85.81 416 ILE B CA 1
ATOM 6933 C C . ILE B 1 416 ? 5.047 35.5 9.359 1 85.81 416 ILE B C 1
ATOM 6935 O O . ILE B 1 416 ? 4.543 34.719 8.562 1 85.81 416 ILE B O 1
ATOM 6939 N N . TYR B 1 417 ? 5.898 36.469 9.055 1 89.69 417 TYR B N 1
ATOM 6940 C CA . TYR B 1 417 ? 6.316 36.656 7.672 1 89.69 417 TYR B CA 1
ATOM 6941 C C . TYR B 1 417 ? 7.051 35.406 7.164 1 89.69 417 TYR B C 1
ATOM 6943 O O . TYR B 1 417 ? 6.77 34.938 6.066 1 89.69 417 TYR B O 1
ATOM 6951 N N . LEU B 1 418 ? 7.93 34.906 7.887 1 91.19 418 LEU B N 1
ATOM 6952 C CA . LEU B 1 418 ? 8.703 33.719 7.504 1 91.19 418 LEU B CA 1
ATOM 6953 C C . LEU B 1 418 ? 7.797 32.5 7.363 1 91.19 418 LEU B C 1
ATOM 6955 O O . LEU B 1 418 ? 7.957 31.703 6.434 1 91.19 418 LEU B O 1
ATOM 6959 N N . ASN B 1 419 ? 6.828 32.312 8.258 1 88.38 419 ASN B N 1
ATOM 6960 C CA . ASN B 1 419 ? 5.867 31.203 8.164 1 88.38 419 ASN B CA 1
ATOM 6961 C C . ASN B 1 419 ? 5.027 31.297 6.895 1 88.38 419 ASN B C 1
ATOM 6963 O O . ASN B 1 419 ? 4.773 30.297 6.238 1 88.38 419 ASN B O 1
ATOM 6967 N N . ALA B 1 420 ? 4.57 32.5 6.621 1 88.06 420 ALA B N 1
ATOM 6968 C CA . ALA B 1 420 ? 3.791 32.75 5.406 1 88.06 420 ALA B CA 1
ATOM 6969 C C . ALA B 1 420 ? 4.605 32.406 4.164 1 88.06 420 ALA B C 1
ATOM 6971 O O . ALA B 1 420 ? 4.074 31.844 3.197 1 88.06 420 ALA B O 1
ATOM 6972 N N . MET B 1 421 ? 5.863 32.75 4.211 1 90.06 421 MET B N 1
ATOM 6973 C CA . MET B 1 421 ? 6.75 32.469 3.086 1 90.06 421 MET B CA 1
ATOM 6974 C C . MET B 1 421 ? 6.879 30.969 2.857 1 90.06 421 MET B C 1
ATOM 6976 O O . MET B 1 421 ? 6.781 30.5 1.724 1 90.06 421 MET B O 1
ATOM 6980 N N . VAL B 1 422 ? 7.066 30.188 3.859 1 88.81 422 VAL B N 1
ATOM 6981 C CA . VAL B 1 422 ? 7.18 28.734 3.775 1 88.81 422 VAL B CA 1
ATOM 6982 C C . VAL B 1 422 ? 5.895 28.156 3.191 1 88.81 422 VAL B C 1
ATOM 6984 O O . VAL B 1 422 ? 5.941 27.297 2.297 1 88.81 422 VAL B O 1
ATOM 6987 N N . GLU B 1 423 ? 4.789 28.609 3.699 1 89.06 423 GLU B N 1
ATOM 6988 C CA . GLU B 1 423 ? 3.494 28.109 3.244 1 89.06 423 GLU B CA 1
ATOM 6989 C C . GLU B 1 423 ? 3.275 28.422 1.764 1 89.06 423 GLU B C 1
ATOM 6991 O O . GLU B 1 423 ? 2.721 27.594 1.033 1 89.06 423 GLU B O 1
ATOM 6996 N N . TYR B 1 424 ? 3.688 29.609 1.416 1 90.19 424 TYR B N 1
ATOM 6997 C CA . TYR B 1 424 ? 3.543 30.016 0.021 1 90.19 424 TYR B CA 1
ATOM 6998 C C . TYR B 1 424 ? 4.402 29.141 -0.889 1 90.19 424 TYR B C 1
ATOM 7000 O O . TYR B 1 424 ? 3.934 28.656 -1.923 1 90.19 424 TYR B O 1
ATOM 7008 N N . LEU B 1 425 ? 5.609 28.906 -0.532 1 90.75 425 LEU B N 1
ATOM 7009 C CA . LEU B 1 425 ? 6.516 28.094 -1.324 1 90.75 425 LEU B CA 1
ATOM 7010 C C . LEU B 1 425 ? 6.023 26.656 -1.397 1 90.75 425 LEU B C 1
ATOM 7012 O O . LEU B 1 425 ? 6.051 26.031 -2.465 1 90.75 425 LEU B O 1
ATOM 7016 N N . LYS B 1 426 ? 5.562 26.094 -0.314 1 89.19 426 LYS B N 1
ATOM 7017 C CA . LYS B 1 426 ? 5.035 24.734 -0.266 1 89.19 426 LYS B CA 1
ATOM 7018 C C . LYS B 1 426 ? 3.785 24.594 -1.128 1 89.19 426 LYS B C 1
ATOM 7020 O O . LYS B 1 426 ? 3.607 23.594 -1.82 1 89.19 426 LYS B O 1
ATOM 7025 N N . ALA B 1 427 ? 2.898 25.578 -1.021 1 89.56 427 ALA B N 1
ATOM 7026 C CA . ALA B 1 427 ? 1.672 25.562 -1.814 1 89.56 427 ALA B CA 1
ATOM 7027 C C . ALA B 1 427 ? 1.987 25.531 -3.309 1 89.56 427 ALA B C 1
ATOM 7029 O O . ALA B 1 427 ? 1.331 24.828 -4.078 1 89.56 427 ALA B O 1
ATOM 7030 N N . ASN B 1 428 ? 2.975 26.297 -3.68 1 88.5 428 ASN B N 1
ATOM 7031 C CA . ASN B 1 428 ? 3.373 26.344 -5.082 1 88.5 428 ASN B CA 1
ATOM 7032 C C . ASN B 1 428 ? 3.939 25 -5.535 1 88.5 428 ASN B C 1
ATOM 7034 O O . ASN B 1 428 ? 3.695 24.562 -6.664 1 88.5 428 ASN B O 1
ATOM 7038 N N . LEU B 1 429 ? 4.684 24.375 -4.688 1 90.12 429 LEU B N 1
ATOM 7039 C CA . LEU B 1 429 ? 5.191 23.047 -4.973 1 90.12 429 LEU B CA 1
ATOM 7040 C C . LEU B 1 429 ? 4.047 22.047 -5.137 1 90.12 429 LEU B C 1
ATOM 7042 O O . LEU B 1 429 ? 4.09 21.188 -6.023 1 90.12 429 LEU B O 1
ATOM 7046 N N . ASP B 1 430 ? 3.057 22.203 -4.324 1 90.88 430 ASP B N 1
ATOM 7047 C CA . ASP B 1 430 ? 1.902 21.312 -4.387 1 90.88 430 ASP B CA 1
ATOM 7048 C C . ASP B 1 430 ? 1.123 21.5 -5.684 1 90.88 430 ASP B C 1
ATOM 7050 O O . ASP B 1 430 ? 0.606 20.547 -6.258 1 90.88 430 ASP B O 1
ATOM 7054 N N . ILE B 1 431 ? 1.02 22.75 -6.125 1 90.56 431 ILE B N 1
ATOM 7055 C CA . ILE B 1 431 ? 0.357 23.031 -7.391 1 90.56 431 ILE B CA 1
ATOM 7056 C C . ILE B 1 431 ? 1.116 22.359 -8.531 1 90.56 431 ILE B C 1
ATOM 7058 O O . ILE B 1 431 ? 0.511 21.734 -9.406 1 90.56 431 ILE B O 1
ATOM 7062 N N . LYS B 1 432 ? 2.391 22.484 -8.484 1 89.25 432 LYS B N 1
ATOM 7063 C CA . LYS B 1 432 ? 3.221 21.859 -9.516 1 89.25 432 LYS B CA 1
ATOM 7064 C C . LYS B 1 432 ? 3.064 20.344 -9.516 1 89.25 432 LYS B C 1
ATOM 7066 O O . LYS B 1 432 ? 2.947 19.719 -10.578 1 89.25 432 LYS B O 1
ATOM 7071 N N . LYS B 1 433 ? 3.045 19.828 -8.383 1 90.88 433 LYS B N 1
ATOM 7072 C CA . LYS B 1 433 ? 2.908 18.375 -8.242 1 90.88 433 LYS B CA 1
ATOM 7073 C C . LYS B 1 433 ? 1.561 17.891 -8.766 1 90.88 433 LYS B C 1
ATOM 7075 O O . LYS B 1 433 ? 1.499 16.953 -9.57 1 90.88 433 LYS B O 1
ATOM 7080 N N . THR B 1 434 ? 0.528 18.578 -8.375 1 90.75 434 THR B N 1
ATOM 7081 C CA . THR B 1 434 ? -0.824 18.125 -8.695 1 90.75 434 THR B CA 1
ATOM 7082 C C . THR B 1 434 ? -1.158 18.422 -10.156 1 90.75 434 THR B C 1
ATOM 7084 O O . THR B 1 434 ? -2.076 17.828 -10.719 1 90.75 434 THR B O 1
ATOM 7087 N N . SER B 1 435 ? -0.455 19.359 -10.805 1 89.12 435 SER B N 1
ATOM 7088 C CA . SER B 1 435 ? -0.659 19.672 -12.219 1 89.12 435 SER B CA 1
ATOM 7089 C C . SER B 1 435 ? 0.195 18.766 -13.102 1 89.12 435 SER B C 1
ATOM 7091 O O . SER B 1 435 ? 0.12 18.844 -14.336 1 89.12 435 SER B O 1
ATOM 7093 N N . GLY B 1 436 ? 0.984 17.969 -12.547 1 87.19 436 GLY B N 1
ATOM 7094 C CA . GLY B 1 436 ? 1.805 17.047 -13.305 1 87.19 436 GLY B CA 1
ATOM 7095 C C . GLY B 1 436 ? 3.031 17.688 -13.914 1 87.19 436 GLY B C 1
ATOM 7096 O O . GLY B 1 436 ? 3.57 17.203 -14.914 1 87.19 436 GLY B O 1
ATOM 7097 N N . ASN B 1 437 ? 3.5 18.797 -13.344 1 84.69 437 ASN B N 1
ATOM 7098 C CA . ASN B 1 437 ? 4.594 19.562 -13.945 1 84.69 437 ASN B CA 1
ATOM 7099 C C . ASN B 1 437 ? 5.785 19.672 -12.992 1 84.69 437 ASN B C 1
ATOM 7101 O O . ASN B 1 437 ? 6.629 20.547 -13.148 1 84.69 437 ASN B O 1
ATOM 7105 N N . LEU B 1 438 ? 5.836 18.828 -12.016 1 87.25 438 LEU B N 1
ATOM 7106 C CA . LEU B 1 438 ? 6.859 18.969 -10.984 1 87.25 438 LEU B CA 1
ATOM 7107 C C . LEU B 1 438 ? 8.25 18.797 -11.57 1 87.25 438 LEU B C 1
ATOM 7109 O O . LEU B 1 438 ? 9.172 19.547 -11.258 1 87.25 438 LEU B O 1
ATOM 7113 N N . LEU B 1 439 ? 8.414 17.891 -12.492 1 82.44 439 LEU B N 1
ATOM 7114 C CA . LEU B 1 439 ? 9.727 17.594 -13.047 1 82.44 439 LEU B CA 1
ATOM 7115 C C . LEU B 1 439 ? 9.992 18.406 -14.297 1 82.44 439 LEU B C 1
ATOM 7117 O O . LEU B 1 439 ? 11.086 18.344 -14.867 1 82.44 439 LEU B O 1
ATOM 7121 N N . ASN B 1 440 ? 8.992 19.234 -14.859 1 73.19 440 ASN B N 1
ATOM 7122 C CA . ASN B 1 440 ? 9.195 20.078 -16.047 1 73.19 440 ASN B CA 1
ATOM 7123 C C . ASN B 1 440 ? 9.555 21.5 -15.664 1 73.19 440 ASN B C 1
ATOM 7125 O O . ASN B 1 440 ? 9.125 22 -14.625 1 73.19 440 ASN B O 1
#

Solvent-accessible surface area (backbone atoms only — not comparable to full-atom values): 44830 Å² total; per-residue (Å²): 129,72,72,66,57,57,55,52,50,48,52,46,49,53,54,54,58,64,56,53,75,67,68,68,69,64,50,67,50,50,72,65,56,48,49,57,44,23,74,70,43,12,61,68,50,51,45,35,49,48,48,29,51,36,29,49,35,49,27,51,29,42,55,21,63,54,38,53,30,32,36,38,37,38,39,37,37,40,37,81,31,59,44,70,44,51,37,47,30,44,82,74,75,40,61,78,92,44,70,42,82,38,72,59,84,55,36,34,37,38,36,39,34,41,34,38,42,26,58,75,40,44,41,59,56,54,34,47,31,54,42,30,48,53,47,27,54,42,32,50,47,50,35,50,48,46,48,50,50,51,51,51,51,50,50,51,34,51,52,51,30,32,46,34,51,48,50,43,51,52,46,50,51,50,43,53,53,41,53,54,50,39,55,54,38,46,53,34,31,78,67,69,74,38,52,69,66,58,40,50,52,41,52,48,50,44,53,51,45,51,53,48,42,54,52,40,52,51,50,30,52,47,32,49,45,49,39,29,50,61,28,45,44,64,76,83,58,70,72,39,68,56,76,78,79,81,80,72,77,84,70,91,72,72,79,44,79,35,64,68,55,54,46,45,52,45,52,43,52,45,45,54,45,50,42,50,22,58,61,36,55,58,48,57,29,36,30,43,35,36,37,44,28,37,40,26,42,27,64,91,57,90,82,67,62,69,68,50,68,43,78,48,70,52,74,49,78,47,78,50,66,67,84,79,69,86,61,49,64,59,52,52,46,53,52,45,51,52,50,44,51,50,45,52,53,51,46,50,49,50,54,52,49,43,51,50,52,31,55,49,20,52,52,45,29,53,51,20,50,52,45,32,56,52,26,53,51,42,31,55,52,27,49,49,49,29,54,50,35,50,54,30,33,76,72,69,75,38,53,70,68,55,34,52,51,30,46,52,48,27,52,51,28,48,51,50,28,52,52,24,47,52,45,28,55,51,20,51,50,42,36,29,48,49,24,42,41,61,92,106,131,72,71,68,55,56,57,50,48,48,52,47,49,51,56,53,58,64,57,53,75,68,70,66,69,65,48,65,50,48,72,67,56,48,48,58,46,22,75,72,42,12,62,70,51,50,52,36,50,51,49,29,50,48,30,49,50,50,27,51,51,41,54,52,61,54,45,71,44,80,47,83,46,79,47,80,43,76,46,92,66,69,54,74,42,77,41,53,30,44,81,75,77,39,61,77,94,45,70,44,83,41,68,59,61,57,37,33,38,38,38,40,36,41,34,38,41,26,55,74,40,44,41,56,56,55,32,46,30,53,42,30,49,51,48,27,54,41,31,51,48,50,34,51,47,44,48,51,52,50,50,50,50,49,52,52,33,50,52,51,28,32,48,33,51,45,51,43,51,52,44,51,52,51,44,54,53,43,51,54,49,40,56,53,41,47,53,32,33,78,69,70,75,40,54,68,67,58,39,49,52,43,51,50,50,44,51,53,44,51,53,50,41,52,53,40,49,52,50,29,51,51,33,50,44,49,40,27,50,61,27,46,43,62,77,83,58,73,73,40,69,57,73,77,78,82,78,70,77,84,69,91,70,70,78,44,80,35,65,68,56,53,45,44,50,45,52,43,49,43,46,52,45,49,44,50,23,60,62,35,52,56,48,55,29,35,30,39,34,34,39,45,30,37,41,27,40,27,60,91,56,89,89,53,74,68,65,50,70,41,58,30,26,34,42,30,44,39,36,44,32,56,73,38,62,30,60,32,64,57,32,50,48,55,36,44,50,49,50,45,49,42,42,52,53,50,45,52,49,50,53,52,49,41,50,50,50,30,53,45,19,50,53,45,29,54,53,20,50,53,45,34,54,52,25,52,52,42,32,55,51,27,50,50,50,29,55,49,36,49,56,32,33,76,72,69,73,37,53,70,68,56,34,51,51,29,47,53,48,28,51,50,25,49,51,51,29,53,54,23,48,52,46,28,55,50,20,51,50,42,35,29,48,49,24,41,41,60,91,107

Organism: Cecembia lonarensis (strain CCUG 58316 / KCTC 22772 / LW9) (NCBI:txid1225176)

pLDDT: mean 87.9, std 12.91, range [26.83, 97.94]

Nearest PDB structures (foldseek):
  2wmz-assembly1_B  TM=8.475E-01  e=7.204E-19  Escherichia coli K-12
  7ng9-assembly1_A  TM=8.531E-01  e=9.520E-19  Klebsiella quasipneumoniae
  1ek9-assembly1_A  TM=8.410E-01  e=7.546E-19  Escherichia coli
  5bun-assembly1_B  TM=8.264E-01  e=1.258E-18  Salmonella enterica subsp. enterica serovar Typhi
  2vdd-assembly1_A  TM=8.292E-01  e=1.620E-17  Escherichia coli K-12

Secondary structure (DSSP, 8-state):
--THHHHHHHHHHHHHHT--------PBPPHHHHHHHHHHH-HHHHHHHHHHHHHHHHHHHHHHTTS-EEEEEEEEEEEEEPPEEEEEGGGGT--TT-EEEEE-S-SEEEEEEEEEEEEEE-HHHHHHHHHHHHHHHHHHHHHHHHHHHHHHHHHHHHHHHHHHHHHHHHHHHHHHHHHHHHHHHHHHHHTTSS-HHHHHHHHHHHHHHHHHHHHHHHHHHHHHHHHHHHHT--TT---B--S---------------HHHHHHHHHHHHHHHHHHHHHHTTSPEEEEEEEEEEEEEE-SSSS----EEEEEEEEEEEEE-----TTHHHHHHHHHHHHHHHHHHHHHHHHHHHHHHHHHHHHHHHHHHHHHHHHHHHHHHHHHHHHHHHHHHHTTSS-HHHHHHHHHHHHHHHHHHHHHHHHHHHHHHHHHHHTT-TT-/--THHHHHHHHHHHHHHT--------PBPPHHHHHHHHHHH-HHHHHHHHHHHHHHHHHHHHHHTTS-EEEEEEEEEE-SSPPEEEEEGGGGT--TT-EEEEE-S-SEEEEEEEEEEEEEE-HHHHHHHHHHHHHHHHHHHHHHHHHHHHHHHHHHHHHHHHHHHHHHHHHHHHHHHHHHHHHHHHHHHHTTSS-HHHHHHHHHHHHHHHHHHHHHHHHHHHHHHHHHHHHT--TTS--B--S---------------HHHHHHHHHHHHHHHHHHHHHHTTSPEEEEEEEEEEEEEE-SSSS----EEEEEEEEEEEEEEEEEETTHHHHHHHHHHHHHHHHHHHHHHHHHHHHHHHHHHHHHHHHHHHHHHHHHHHHHHHHHHHHHHHHHHHTTSS-HHHHHHHHHHHHHHHHHHHHHHHHHHHHHHHHHHHTT-TT-

Foldseek 3Di:
DVVVVVVVVVVVVVVVVVVPPCPVPLDADDLVNLLVLLCPQFVLLVVLVVVLVVLVVVLVVLVCLQPKDKDKDKDKAFDPDADWDWDACVVVVDDGPDTDIDGDAARIKIKIKIKMKGWPDDLLSVLSSVLSVLVSVLSVLVSVVSSLVLSLVLLLLLLLLLLLVLLLVVLVVLLVVLVVVLVVQVVCVVVVNDDPVLNVVSVVVNVVSVVVSVVSVVVSLVSVQVSCNRSNHDSPRRYDHDNDDDDDPQDPFAFDDASVLVSLVSVLVSLVSVLVSLVCNQPKIKMKMKMWMWMFGAHDDPVRDDRDIDIDIDIDMDIGGDDDDPCVSVVVSVVSVVVSVVSVVVSVVVVVVLVVLLVVLVVLLVVLVVQLVVLVVQLVVLVVLLVVQVVCVVVVNHDSVSNVVSSVSNSVSSVSNSVSVSSNSSSSCSNCNSSNNNPD/DVVVVVVVVVVVVVVVVVVPPVPVPLDADDLVNLLVLLCPQFPLLVVLVVVLVVLVVQLVVLVCLQPKDKDKDKDKAFDPDADWDWDACVVVVDDGPDTDIDGDAARIKIKIKIKMKGWPDDLLSVLSSVLSVLVSVLSVLVSVVSSLVLSLLLLLLLLLLLLLVLLLVVLVVLLVVLVVVLVVQVVCVVVVNHDPVLSVVSVVVNVVSVVVSVVSVVVSLVSVQVSCNRSNHDSPRRYDHDNDDDDDPQDPFAFDDASVLVSLVSVLVSLVSVLSSLVCNQPKIKMKMKMWMKMFGAHDDPVHDDRDIDIDIDIDMDIDGDDDDPCVSVVVSVVSVVVSVVSVVVSVVVVVVLVVLLVVLVVLLVVLVVQLVVLVVQLVVLVVLLVVLVVCVVVVNHDSVSNVVSSVSNSVSSVSNSVSVSSNSSSSCSNCNSSNNNVD

InterPro domains:
  IPR003423 Outer membrane efflux protein [PF02321] (269-436)
  IPR051906 Outer membrane protein TolC-like [PTHR30026] (9-439)

Sequence (880 aa):
MLVNTHILKLTLVLLILFSFQAQGQVKTWTLQECLDTAMVQNKNIQLTKNQSEIALLKNQEAKAQLLPKLFLQGDYRYFTELPFQLMPQSAFGGPEGFFREIQFGVPHNISTNLTFRMPLYDAQLMGGIKASQTYQELAYLQEGKTKEQVYLEVSNLYYNAQILKNKLAFIQQNLDNSRKLEKNTRLLYEQTIAQRTDWDKVLLQIQQLESAAHQVESQYETFLKALKFVMGLPLDTEMDIPFNIRISESEDWSTQKTLDELIQEKKQQISLQEIRTIRNSRIPSLALYGNYGRTGFGFTGQPESFLNFYPVSFVGLQLNVPIFNGTVTHKKISQKKIELQNNQIQQELIVQQTDMLQQNALLQSQVAKSQLKTSQQQIQMAESVYQRMLLQQQEGLASLTEVLLADNALRDAQQIYLNAMVEYLKANLDIKKTSGNLLNMLVNTHILKLTLVLLILFSFQAQGQVKTWTLQECLDTAMVQNKNIQLTKNQSEIALLKNQEAKAQLLPKLFLQGDYRYFTELPFQLMPQSAFGGPEGFFREIQFGVPHNISTNLTFRMPLYDAQLMGGIKASQTYQELAYLQEGKTKEQVYLEVSNLYYNAQILKNKLAFIQQNLDNSRKLEKNTRLLYEQTIAQRTDWDKVLLQIQQLESAAHQVESQYETFLKALKFVMGLPLDTEMDIPFNIRISESEDWSTQKTLDELIQEKKQQISLQEIRTIRNSRIPSLALYGNYGRTGFGFTGQPESFLNFYPVSFVGLQLNVPIFNGTVTHKKISQKKIELQNNQIQQELIVQQTDMLQQNALLQSQVAKSQLKTSQQQIQMAESVYQRMLLQQQEGLASLTEVLLADNALRDAQQIYLNAMVEYLKANLDIKKTSGNLLN